Protein AF-A0A9E5AYB7-F1 (afdb_monomer)

Mean predicted aligned error: 21.43 Å

Nearest PDB structures (foldseek):
  1grj-assembly1_A  TM=7.663E-01  e=1.415E-07  Escherichia coli
  6rin-assembly1_F  TM=8.088E-01  e=1.892E-06  Escherichia coli K-12
  4wqt-assembly3_Z  TM=7.642E-01  e=3.152E-06  Thermus thermophilus HB8
  3aoh-assembly2_Y  TM=7.435E-01  e=8.032E-06  Thermus thermophilus HB8
  2eul-assembly1_A  TM=4.789E-01  e=5.032E-06  Thermus thermophilus HB8

Secondary structure (DSSP, 8-state):
---------------PPP-----------------------------------------------------------------S--------------------------------------------------------------------------------SGGGGSSS---------------S-SS-S---------------SSTTSSTTTSSTTTGGGTGGGS--HHHHHHHHHHTTSS-TTTHHHHHHHHHH-EEEETTTEEEEEEEEETTTTEEEEEETTEEEEEEEHHHHHHHEEEE-TTSHHHHHHH-HHHHHHHHHH-HHHHHHHHHHHTTTEE-HHHHHHHHTTTT--S-HHHHHHHHHHHHHHHSSEE--SSTTSPEEE-SS---HHHHHHHHHHH--SHHHHHHHHHHHHHTGGG-S-HHHHHHHHHHHHHHHHHHHTTT-HHHHHHHHHHHHHHHHHHTPPP-TT---SHHHHTT---HHHHHHHS-TTSHHHHHHHHHHH-TTHHHHHHHHTTTS-HHHHHHHHHHHHHTT-HHHHHHHHHHHHHTT---HHHHHHHHHH--GGGTTT-SHHHHHHHHHHHHHTTT-HHHHHHHHHHHHH-SSHHHHHHTTS-HHHHHHHHHHHHH-TTS-HHHHHHHHHHHHHH-GGGHHHHSSS-------EEEEHHHHHHHHHHHHHIIIIIHHHHHHHHHHHHHTS-TTT-HHHHHHHHHHHHHHHHHHHHHHHHHTEEEE---S--SSS--TTEEEEEEETT--EEEEEEE-TT--BGGGTEEETTSHHHHHHTTPPTT-EEEEEETTEEEEEEEEEEEE----

Foldseek 3Di:
DDDDDDDDDDDDDDDDDDDDDDDDDDDDDDDDDDDDDDDDDDDDDDDDDDDDDDDDDDDDDDDDDDDDDDDDDDDDDDDDDDDDDDDDDDDDDDDDDDDDDDDDDDDDDDDDDDDDDDDDDDDDDDDDDDDDDDDDDDDDDDDDDDDDDDDDDDDDDDDDDDPPPVPPPPPPDDDDDDDDDDDDDDDPDDPPDDDDDDDDDDDDDDDDDDPPPPPPPVVVVPVVPPVVPDDQQLVLVVVCCVVVLAPPLLSVLLSLCVVQQWKQFPPQGIWGWDDDDSPVQWTFIQTPVDHRDIDGSNCCSPGIGRAHCLALVNCLVVPLPVLLVCLVPPLQVNVCNPCVNVVQKDAPVSSCVSCPPSNPNDDVVVSVVVSLVVLLAQQQWPDDLDNGDMIGGHPDGDGNLNSLVVQLVVQDALVSNLSSLVVCLVCLVRDPQLPVSLVSNLVVLQVRLVVCLVPQLLSSQSSLVSNVSSCVSSVNDDDPPGDHNLSNVVVVDLLQVSLVSYDLVCLLVNLVSNVVRDPCSQVSLLVCLQPHALSSNVSSLVVCVVVVNLVVNLVSLQVCLVVLVHALRSLLNCLVVLDPSNLVRQALSSVVSLLSRLQVCVVVCVRNVSSLVCLQPDLCSLCSHHQPDDPVSLLVSLVSLVPGPSDDPVSSVSSNVSSCVRPVVCVCVVVVPPPPVLVAQEAAPVLLVVLVVVLCCLVVPVLVVLVVQLVVLVVPDDPVPRPSNVVSVVVNVVSVVSNVVSVSVNVSYDHDPLPPDDFQAQDAQKKWWKAWPVRDIDIAHEHTQRPDDVVVRYDDCPDQVNVQRGGHGAQDWTWGADPNDIIIIHTHGMDGDDDD

Structure (mmCIF, N/CA/C/O backbone):
data_AF-A0A9E5AYB7-F1
#
_entry.id   AF-A0A9E5AYB7-F1
#
loop_
_atom_site.group_PDB
_atom_site.id
_atom_site.type_symbol
_atom_site.label_atom_id
_atom_site.label_alt_id
_atom_site.label_comp_id
_atom_site.label_asym_id
_atom_site.label_entity_id
_atom_site.label_seq_id
_atom_site.pdbx_PDB_ins_code
_atom_site.Cartn_x
_atom_site.Cartn_y
_atom_site.Cartn_z
_atom_site.occupancy
_atom_site.B_iso_or_equiv
_atom_site.auth_seq_id
_atom_site.auth_comp_id
_atom_site.auth_asym_id
_atom_site.auth_atom_id
_atom_site.pdbx_PDB_model_num
ATOM 1 N N . MET A 1 1 ? -4.023 -57.834 -23.487 1.00 30.62 1 MET A N 1
ATOM 2 C CA . MET A 1 1 ? -2.565 -57.636 -23.585 1.00 30.62 1 MET A CA 1
ATOM 3 C C . MET A 1 1 ? -2.343 -56.127 -23.499 1.00 30.62 1 MET A C 1
ATOM 5 O O . MET A 1 1 ? -2.607 -55.462 -24.488 1.00 30.62 1 MET A O 1
ATOM 9 N N . THR A 1 2 ? -2.354 -55.538 -22.294 1.00 28.30 2 THR A N 1
ATOM 10 C CA . THR A 1 2 ? -1.275 -55.482 -21.259 1.00 28.30 2 THR A CA 1
ATOM 11 C C . THR A 1 2 ? -0.264 -54.374 -21.587 1.00 28.30 2 THR A C 1
ATOM 13 O O . THR A 1 2 ? 0.304 -54.439 -22.671 1.00 28.30 2 THR A O 1
ATOM 16 N N . GLU A 1 3 ? 0.007 -53.340 -20.774 1.00 27.17 3 GLU A N 1
ATOM 17 C CA . GLU A 1 3 ? -0.407 -52.880 -19.411 1.00 27.17 3 GLU A CA 1
ATOM 18 C C . GLU A 1 3 ? -0.352 -51.305 -19.396 1.00 27.17 3 GLU A C 1
ATOM 20 O O . GLU A 1 3 ? 0.170 -50.747 -20.359 1.00 27.17 3 GLU A O 1
ATOM 25 N N . ILE A 1 4 ? -0.979 -50.462 -18.538 1.00 29.09 4 ILE A N 1
ATOM 26 C CA . ILE A 1 4 ? -1.173 -50.388 -17.055 1.00 29.09 4 ILE A CA 1
ATOM 27 C C . ILE A 1 4 ? 0.153 -50.018 -16.333 1.00 29.09 4 ILE A C 1
ATOM 29 O O . ILE A 1 4 ? 1.153 -50.668 -16.595 1.00 29.09 4 ILE A O 1
ATOM 33 N N . VAL A 1 5 ? 0.305 -49.011 -15.446 1.00 27.28 5 VAL A N 1
ATOM 34 C CA . VAL A 1 5 ? -0.511 -47.901 -14.852 1.00 27.28 5 VAL A CA 1
ATOM 35 C C . VAL A 1 5 ? 0.502 -46.762 -14.492 1.00 27.28 5 VAL A C 1
ATOM 37 O O . VAL A 1 5 ? 1.682 -47.076 -14.364 1.00 27.28 5 VAL A O 1
ATOM 40 N N . LEU A 1 6 ? 0.276 -45.438 -14.396 1.00 23.94 6 LEU A N 1
ATOM 41 C CA . LEU A 1 6 ? -0.856 -44.507 -14.177 1.00 23.94 6 LEU A CA 1
ATOM 42 C C . LEU A 1 6 ? -1.166 -44.166 -12.686 1.00 23.94 6 LEU A C 1
ATOM 44 O O . LEU A 1 6 ? -1.937 -44.865 -12.041 1.00 23.94 6 LEU A O 1
ATOM 48 N N . ASP A 1 7 ? -0.590 -43.036 -12.230 1.00 25.97 7 ASP A N 1
ATOM 49 C CA . ASP A 1 7 ? -0.751 -42.264 -10.967 1.00 25.97 7 ASP A CA 1
ATOM 50 C C . ASP A 1 7 ? -0.472 -42.894 -9.578 1.00 25.97 7 ASP A C 1
ATOM 52 O O . ASP A 1 7 ? -0.706 -44.072 -9.333 1.00 25.97 7 ASP A O 1
ATOM 56 N N . VAL A 1 8 ? -0.027 -42.013 -8.652 1.00 24.48 8 VAL A N 1
ATOM 57 C CA . VAL A 1 8 ? -0.495 -41.789 -7.250 1.00 24.48 8 VAL A CA 1
ATOM 58 C C . VAL A 1 8 ? 0.646 -41.438 -6.264 1.00 24.48 8 VAL A C 1
ATOM 60 O O . VAL A 1 8 ? 1.691 -42.083 -6.227 1.00 24.48 8 VAL A O 1
ATOM 63 N N . LEU A 1 9 ? 0.425 -40.419 -5.413 1.00 25.30 9 LEU A N 1
ATOM 64 C CA . LEU A 1 9 ? 1.248 -40.129 -4.224 1.00 25.30 9 LEU A CA 1
ATOM 65 C C . LEU A 1 9 ? 0.943 -41.112 -3.081 1.00 25.30 9 LEU A C 1
ATOM 67 O O . LEU A 1 9 ? -0.218 -41.268 -2.711 1.00 25.30 9 LEU A O 1
ATOM 71 N N . VAL A 1 10 ? 1.976 -41.607 -2.392 1.00 24.17 10 VAL A N 1
ATOM 72 C CA . VAL A 1 10 ? 1.861 -42.076 -0.998 1.00 24.17 10 VAL A CA 1
ATOM 73 C C . VAL A 1 10 ? 3.046 -41.565 -0.180 1.00 24.17 10 VAL A C 1
ATOM 75 O O . VAL A 1 10 ? 4.194 -41.646 -0.609 1.00 24.17 10 VAL A O 1
ATOM 78 N N . LEU A 1 11 ? 2.755 -41.055 1.016 1.00 25.78 11 LEU A N 1
ATOM 79 C CA . LEU A 1 11 ? 3.741 -40.697 2.032 1.00 25.78 11 LEU A CA 1
ATOM 80 C C . LEU A 1 11 ? 3.862 -41.855 3.034 1.00 25.78 11 LEU A C 1
ATOM 82 O O . LEU A 1 11 ? 2.842 -42.275 3.576 1.00 25.78 11 LEU A O 1
ATOM 86 N N . HIS A 1 12 ? 5.072 -42.319 3.358 1.00 25.27 12 HIS A N 1
ATOM 87 C CA . HIS A 1 12 ? 5.312 -42.913 4.678 1.00 25.27 12 HIS A CA 1
ATOM 88 C C . HIS A 1 12 ? 6.779 -42.838 5.118 1.00 25.27 12 HIS A C 1
ATOM 90 O O . HIS A 1 12 ? 7.657 -42.409 4.372 1.00 25.27 12 HIS A O 1
ATOM 96 N N . LEU A 1 13 ? 6.998 -43.162 6.392 1.00 25.59 13 LEU A N 1
ATOM 97 C CA . LEU A 1 13 ? 8.204 -42.864 7.161 1.00 25.59 13 LEU A CA 1
ATOM 98 C C . LEU A 1 13 ? 9.150 -44.075 7.269 1.00 25.59 13 LEU A C 1
ATOM 100 O O . LEU A 1 13 ? 8.740 -45.206 7.034 1.00 25.59 13 LEU A O 1
ATOM 104 N N . LEU A 1 14 ? 10.359 -43.805 7.779 1.00 24.98 14 LEU A N 1
ATOM 105 C CA . LEU A 1 14 ? 11.348 -44.757 8.314 1.00 24.98 14 LEU A CA 1
ATOM 106 C C . LEU A 1 14 ? 12.040 -45.700 7.311 1.00 24.98 14 LEU A C 1
ATOM 108 O O . LEU A 1 14 ? 11.557 -46.788 7.016 1.00 24.98 14 LEU A O 1
ATOM 112 N N . LEU A 1 15 ? 13.296 -45.371 6.992 1.00 25.72 15 LEU A N 1
ATOM 113 C CA . LEU A 1 15 ? 14.435 -46.235 7.342 1.00 25.72 15 LEU A CA 1
ATOM 114 C C . LEU A 1 15 ? 15.730 -45.405 7.475 1.00 25.72 15 LEU A C 1
ATOM 116 O O . LEU A 1 15 ? 15.798 -44.263 7.024 1.00 25.72 15 LEU A O 1
ATOM 120 N N . VAL A 1 16 ? 16.719 -45.954 8.185 1.00 27.38 16 VAL A N 1
ATOM 121 C CA . VAL A 1 16 ? 17.953 -45.272 8.638 1.00 27.38 16 VAL A CA 1
ATOM 122 C C . VAL A 1 16 ? 19.054 -45.352 7.558 1.00 27.38 16 VAL A C 1
ATOM 124 O O . VAL A 1 16 ? 19.138 -46.378 6.881 1.00 27.38 16 VAL A O 1
ATOM 127 N N . PRO A 1 17 ? 19.900 -44.316 7.368 1.00 33.16 17 PRO A N 1
ATOM 128 C CA . PRO A 1 17 ? 20.954 -44.323 6.348 1.00 33.16 17 PRO A CA 1
ATOM 129 C C . PRO A 1 17 ? 22.165 -45.211 6.712 1.00 33.16 17 PRO A C 1
ATOM 131 O O . PRO A 1 17 ? 22.453 -45.399 7.896 1.00 33.16 17 PRO A O 1
ATOM 134 N N . PRO A 1 18 ? 22.932 -45.697 5.714 1.00 34.53 18 PRO A N 1
ATOM 135 C CA . PRO A 1 18 ? 24.273 -46.244 5.925 1.00 34.53 18 PRO A CA 1
ATOM 136 C C . PRO A 1 18 ? 25.290 -45.124 6.213 1.00 34.53 18 PRO A C 1
ATOM 138 O O . PRO A 1 18 ? 25.121 -43.993 5.752 1.00 34.53 18 PRO A O 1
ATOM 141 N N . LEU A 1 19 ? 26.355 -45.438 6.960 1.00 29.25 19 LEU A N 1
ATOM 142 C CA . LEU A 1 19 ? 27.335 -44.454 7.434 1.00 29.25 19 LEU A CA 1
ATOM 143 C C . LEU A 1 19 ? 28.763 -45.041 7.433 1.00 29.25 19 LEU A C 1
ATOM 145 O O . LEU A 1 19 ? 29.112 -45.823 8.310 1.0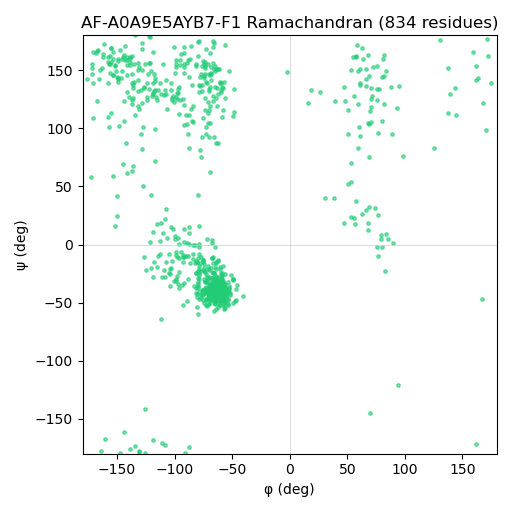0 29.25 19 LEU A O 1
ATOM 149 N N . GLU A 1 20 ? 29.588 -44.621 6.472 1.00 28.88 20 GLU A N 1
ATOM 150 C CA . GLU A 1 20 ? 31.045 -44.839 6.391 1.00 28.88 20 GLU A CA 1
ATOM 151 C C . GLU A 1 20 ? 31.671 -43.589 5.719 1.00 28.88 20 GLU A C 1
ATOM 153 O O . GLU A 1 20 ? 31.045 -43.005 4.837 1.00 28.88 20 GLU A O 1
ATOM 158 N N . GLU A 1 21 ? 32.859 -43.081 6.071 1.00 29.78 21 GLU A N 1
ATOM 159 C CA . GLU A 1 21 ? 33.802 -43.470 7.131 1.00 29.78 21 GLU A CA 1
ATOM 160 C C . GLU A 1 21 ? 34.722 -42.280 7.523 1.00 29.78 21 GLU A C 1
ATOM 162 O O . GLU A 1 21 ? 35.028 -41.453 6.669 1.00 29.78 21 GLU A O 1
ATOM 167 N N . ARG A 1 22 ? 35.266 -42.294 8.761 1.00 28.50 22 ARG A N 1
ATOM 168 C CA . ARG A 1 22 ? 36.465 -41.544 9.256 1.00 28.50 22 ARG A CA 1
ATOM 169 C C . ARG A 1 22 ? 36.378 -39.999 9.327 1.00 28.50 22 ARG A C 1
ATOM 171 O O . ARG A 1 22 ? 35.854 -39.347 8.440 1.00 28.50 22 ARG A O 1
ATOM 178 N N . ALA A 1 23 ? 36.949 -39.308 10.322 1.00 31.05 23 ALA A N 1
ATOM 179 C CA . ALA A 1 23 ? 37.548 -39.662 11.625 1.00 31.05 23 ALA A CA 1
ATOM 180 C C . ALA A 1 23 ? 37.615 -38.370 12.494 1.00 31.05 23 ALA A C 1
ATOM 182 O O . ALA A 1 23 ? 37.519 -37.278 11.945 1.00 31.05 23 ALA A O 1
ATOM 183 N N . GLY A 1 24 ? 37.807 -38.384 13.818 1.00 27.83 24 GLY A N 1
ATOM 184 C CA . GLY A 1 24 ? 37.917 -39.490 14.777 1.00 27.83 24 GLY A CA 1
ATOM 185 C C . GLY A 1 24 ? 38.340 -38.983 16.174 1.00 27.83 24 GLY A C 1
ATOM 186 O O . GLY A 1 24 ? 38.872 -37.883 16.292 1.00 27.83 24 GLY A O 1
ATOM 187 N N . GLY A 1 25 ? 38.129 -39.802 17.212 1.00 27.78 25 GLY A N 1
ATOM 188 C CA . GLY A 1 25 ? 38.439 -39.491 18.619 1.00 27.78 25 GLY A CA 1
ATOM 189 C C . GLY A 1 25 ? 37.298 -38.767 19.369 1.00 27.78 25 GLY A C 1
ATOM 190 O O . GLY A 1 25 ? 36.697 -37.849 18.827 1.00 27.78 25 GLY A O 1
ATOM 191 N N . GLY A 1 26 ? 36.926 -39.116 20.606 1.00 27.08 26 GLY A N 1
ATOM 192 C CA . GLY A 1 26 ? 37.282 -40.298 21.404 1.00 27.08 26 GLY A CA 1
ATOM 193 C C . GLY A 1 26 ? 37.595 -39.980 22.869 1.00 27.08 26 GLY A C 1
ATOM 194 O O . GLY A 1 26 ? 38.616 -39.355 23.133 1.00 27.08 26 GLY A O 1
ATOM 195 N N . LEU A 1 27 ? 36.743 -40.450 23.791 1.00 29.00 27 LEU A N 1
ATOM 196 C CA . LEU A 1 27 ? 37.063 -40.860 25.171 1.00 29.00 27 LEU A CA 1
ATOM 197 C C . LEU A 1 27 ? 35.798 -41.419 25.854 1.00 29.00 27 LEU A C 1
ATOM 199 O O . LEU A 1 27 ? 34.697 -40.919 25.630 1.00 29.00 27 LEU A O 1
ATOM 203 N N . ASP A 1 28 ? 35.961 -42.457 26.670 1.00 26.89 28 ASP A N 1
ATOM 204 C CA . ASP A 1 28 ? 34.882 -43.149 27.383 1.00 26.89 28 ASP A CA 1
ATOM 205 C C . ASP A 1 28 ? 34.439 -42.429 28.670 1.00 26.89 28 ASP A C 1
ATOM 207 O O . ASP A 1 28 ? 35.252 -41.764 29.311 1.00 26.89 28 ASP A O 1
ATOM 211 N N . CYS A 1 29 ? 33.189 -42.667 29.114 1.00 26.72 29 CYS A N 1
ATOM 212 C CA . CYS A 1 29 ? 32.932 -43.150 30.486 1.00 26.72 29 CYS A CA 1
ATOM 213 C C . CYS A 1 29 ? 31.471 -43.594 30.774 1.00 26.72 29 CYS A C 1
ATOM 215 O O . CYS A 1 29 ? 30.579 -42.774 30.952 1.00 26.72 29 CYS A O 1
ATOM 217 N N . VAL A 1 30 ? 31.294 -44.917 30.915 1.00 25.77 30 VAL A N 1
ATOM 218 C CA . VAL A 1 30 ? 30.707 -45.616 32.090 1.00 25.77 30 VAL A CA 1
ATOM 219 C C . VAL A 1 30 ? 29.257 -45.317 32.561 1.00 25.77 30 VAL A C 1
ATOM 221 O O . VAL A 1 30 ? 29.014 -44.422 33.357 1.00 25.77 30 VAL A O 1
ATOM 224 N N . GLU A 1 31 ? 28.367 -46.249 32.174 1.00 25.98 31 GLU A N 1
ATOM 225 C CA . GLU A 1 31 ? 27.293 -46.966 32.925 1.00 25.98 31 GLU A CA 1
ATOM 226 C C . GLU A 1 31 ? 26.143 -46.276 33.740 1.00 25.98 31 GLU A C 1
ATOM 228 O O . GLU A 1 31 ? 26.212 -45.102 34.085 1.00 25.98 31 GLU A O 1
ATOM 233 N N . PRO A 1 32 ? 25.031 -47.018 34.038 1.00 53.41 32 PRO A N 1
ATOM 234 C CA . PRO A 1 32 ? 23.765 -46.485 34.580 1.00 53.41 32 PRO A CA 1
ATOM 235 C C . PRO A 1 32 ? 23.290 -47.194 35.894 1.00 53.41 32 PRO A C 1
ATOM 237 O O . PRO A 1 32 ? 24.114 -47.629 36.696 1.00 53.41 32 PRO A O 1
ATOM 240 N N . ARG A 1 33 ? 21.960 -47.421 36.053 1.00 28.03 33 ARG A N 1
ATOM 241 C CA . ARG A 1 33 ? 21.213 -48.062 37.189 1.00 28.03 33 ARG A CA 1
ATOM 242 C C . ARG A 1 33 ? 20.945 -47.083 38.362 1.00 28.03 33 ARG A C 1
ATOM 244 O O . ARG A 1 33 ? 21.533 -46.013 38.377 1.00 28.03 33 ARG A O 1
ATOM 251 N N . VAL A 1 34 ? 20.044 -47.288 39.341 1.00 31.09 34 VAL A N 1
ATOM 252 C CA . VAL A 1 34 ? 19.181 -48.399 39.857 1.00 31.09 34 VAL A CA 1
ATOM 253 C C . VAL A 1 34 ? 17.826 -47.760 40.302 1.00 31.09 34 VAL A C 1
ATOM 255 O O . VAL A 1 34 ? 17.829 -46.568 40.587 1.00 31.09 34 VAL A O 1
ATOM 258 N N . GLY A 1 35 ? 16.643 -48.386 40.443 1.00 29.03 35 GLY A N 1
ATOM 259 C CA . GLY A 1 35 ? 16.150 -49.755 40.194 1.00 29.03 35 GLY A CA 1
ATOM 260 C C . GLY A 1 35 ? 15.227 -50.297 41.324 1.00 29.03 35 GLY A C 1
ATOM 261 O O . GLY A 1 35 ? 15.420 -49.943 42.481 1.00 29.03 35 GLY A O 1
ATOM 262 N N . GLU A 1 36 ? 14.294 -51.209 40.981 1.00 30.28 36 GLU A N 1
ATOM 263 C CA . GLU A 1 36 ? 13.534 -52.123 41.892 1.00 30.28 36 GLU A CA 1
ATOM 264 C C . GLU A 1 36 ? 12.491 -51.467 42.865 1.00 30.28 36 GLU A C 1
ATOM 266 O O . GLU A 1 36 ? 12.478 -50.254 43.017 1.00 30.28 36 GLU A O 1
ATOM 271 N N . TRP A 1 37 ? 11.502 -52.131 43.510 1.00 25.58 37 TRP A N 1
ATOM 272 C CA . TRP A 1 37 ? 11.244 -53.550 43.865 1.00 25.58 37 TRP A CA 1
ATOM 273 C C . TRP A 1 37 ? 9.730 -53.949 43.929 1.00 25.58 37 TRP A C 1
ATOM 275 O O . TRP A 1 37 ? 8.891 -53.154 44.332 1.00 25.58 37 TRP A O 1
ATOM 285 N N . ARG A 1 38 ? 9.468 -55.269 43.779 1.00 25.47 38 ARG A N 1
ATOM 286 C CA . ARG A 1 38 ? 8.432 -56.135 44.441 1.00 25.47 38 ARG A CA 1
ATOM 287 C C . ARG A 1 38 ? 6.947 -56.223 43.986 1.00 25.47 38 ARG A C 1
ATOM 289 O O . ARG A 1 38 ? 6.301 -55.284 43.554 1.00 25.47 38 ARG A O 1
ATOM 296 N N . ARG A 1 39 ? 6.463 -57.472 44.157 1.00 26.59 39 ARG A N 1
ATOM 297 C CA . ARG A 1 39 ? 5.119 -58.092 43.981 1.00 26.59 39 ARG A CA 1
ATOM 298 C C . ARG A 1 39 ? 4.085 -57.544 45.009 1.00 26.59 39 ARG A C 1
ATOM 300 O O . ARG A 1 39 ? 4.510 -56.889 45.951 1.00 26.59 39 ARG A O 1
ATOM 307 N N . VAL A 1 40 ? 2.762 -57.794 44.947 1.00 25.19 40 VAL A N 1
ATOM 308 C CA . VAL A 1 40 ? 2.017 -59.086 45.090 1.00 25.19 40 VAL A CA 1
ATOM 309 C C . VAL A 1 40 ? 0.575 -58.995 44.514 1.00 25.19 40 VAL A C 1
ATOM 311 O O . VAL A 1 40 ? 0.043 -57.909 44.329 1.00 25.19 40 VAL A O 1
ATOM 314 N N . VAL A 1 41 ? -0.039 -60.154 44.227 1.00 32.84 41 VAL A N 1
ATOM 315 C CA . VAL A 1 41 ? -1.391 -60.428 43.662 1.00 32.84 41 VAL A CA 1
ATOM 316 C C . VAL A 1 41 ? -2.101 -61.367 44.675 1.00 32.84 41 VAL A C 1
ATOM 318 O O . VAL A 1 41 ? -1.364 -62.237 45.159 1.00 32.84 41 VAL A O 1
ATOM 321 N N . PRO A 1 42 ? -3.416 -61.268 45.057 1.00 43.84 42 PRO A N 1
ATOM 322 C CA . PRO A 1 42 ? -4.538 -61.679 44.169 1.00 43.84 42 PRO A CA 1
ATOM 323 C C . PRO A 1 42 ? -6.016 -61.221 44.462 1.00 43.84 42 PRO A C 1
ATOM 325 O O . PRO A 1 42 ? -6.311 -60.596 45.471 1.00 43.84 42 PRO A O 1
ATOM 328 N N . PHE A 1 43 ? -6.936 -61.712 43.601 1.00 23.72 43 PHE A N 1
ATOM 329 C CA . PHE A 1 43 ? -8.301 -62.258 43.879 1.00 23.72 43 PHE A CA 1
ATOM 330 C C . PHE A 1 43 ? -9.616 -61.409 43.840 1.00 23.72 43 PHE A C 1
ATOM 332 O O . PHE A 1 43 ? -9.856 -60.553 44.678 1.00 23.72 43 PHE A O 1
ATOM 339 N N . GLU A 1 44 ? -10.495 -61.817 42.902 1.00 25.05 44 GLU A N 1
ATOM 340 C CA . GLU A 1 44 ? -11.973 -62.042 42.926 1.00 25.05 44 GLU A CA 1
ATOM 341 C C . GLU A 1 44 ? -13.070 -60.990 43.306 1.00 25.05 44 GLU A C 1
ATOM 343 O O . GLU A 1 44 ? -12.850 -59.913 43.842 1.00 25.05 44 GLU A O 1
ATOM 348 N N . GLN A 1 45 ? -14.298 -61.353 42.882 1.00 31.58 45 GLN A N 1
ATOM 349 C CA . GLN A 1 45 ? -15.634 -60.697 42.870 1.00 31.58 45 GLN A CA 1
ATOM 350 C C . GLN A 1 45 ? -16.280 -60.515 44.278 1.00 31.58 45 GLN A C 1
ATOM 352 O O . GLN A 1 45 ? -15.839 -61.242 45.169 1.00 31.58 45 GLN A O 1
ATOM 357 N N . PRO A 1 46 ? -17.355 -59.685 44.531 1.00 38.62 46 PRO A N 1
ATOM 358 C CA . PRO A 1 46 ? -18.667 -59.755 43.815 1.00 38.62 46 PRO A CA 1
ATOM 359 C C . PRO A 1 46 ? -19.685 -58.557 43.829 1.00 38.62 46 PRO A C 1
ATOM 361 O O . PRO A 1 46 ? -19.584 -57.659 44.648 1.00 38.62 46 PRO A O 1
ATOM 364 N N . ARG A 1 47 ? -20.768 -58.678 43.010 1.00 27.88 47 ARG A N 1
ATOM 365 C CA . ARG A 1 47 ? -22.137 -58.037 43.080 1.00 27.88 47 ARG A CA 1
ATOM 366 C C . ARG A 1 47 ? -22.191 -56.483 43.137 1.00 27.88 47 ARG A C 1
ATOM 368 O O . ARG A 1 47 ? -21.583 -55.882 44.000 1.00 27.88 47 ARG A O 1
ATOM 375 N N . GLY A 1 48 ? -22.931 -55.733 42.308 1.00 28.03 48 GLY A N 1
ATOM 376 C CA . GLY A 1 48 ? -24.348 -55.801 41.862 1.00 28.03 48 GLY A CA 1
ATOM 377 C C . GLY A 1 48 ? -24.962 -54.375 42.033 1.00 28.03 48 GLY A C 1
ATOM 378 O O . GLY A 1 48 ? -24.261 -53.518 42.553 1.00 28.03 48 GLY A O 1
ATOM 379 N N . ILE A 1 49 ? -26.191 -53.957 41.681 1.00 30.05 49 ILE A N 1
ATOM 380 C CA . ILE A 1 49 ? -27.420 -54.462 41.012 1.00 30.05 49 ILE A CA 1
ATOM 381 C C . ILE A 1 49 ? -28.135 -53.181 40.465 1.00 30.05 49 ILE A C 1
ATOM 383 O O . ILE A 1 49 ? -28.054 -52.157 41.132 1.00 30.05 49 ILE A O 1
ATOM 387 N N . GLY A 1 50 ? -28.876 -53.107 39.347 1.00 27.27 50 GLY A N 1
ATOM 388 C CA . GLY A 1 50 ? -29.215 -54.076 38.294 1.00 27.27 50 GLY A CA 1
ATOM 389 C C . GLY A 1 50 ? -30.452 -53.650 37.456 1.00 27.27 50 GLY A C 1
ATOM 390 O O . GLY A 1 50 ? -30.989 -52.567 37.654 1.00 27.27 50 GLY A O 1
ATOM 391 N N . ARG A 1 51 ? -30.925 -54.566 36.587 1.00 26.94 51 ARG A N 1
ATOM 392 C CA . ARG A 1 51 ? -32.102 -54.519 35.669 1.00 26.94 51 ARG A CA 1
ATOM 393 C C . ARG A 1 51 ? -32.057 -53.584 34.435 1.00 26.94 51 ARG A C 1
ATOM 395 O O . ARG A 1 51 ? -32.057 -52.368 34.539 1.00 26.94 51 ARG A O 1
ATOM 402 N N . ALA A 1 52 ? -32.139 -54.229 33.264 1.00 26.94 52 ALA A N 1
ATOM 403 C CA . ALA A 1 52 ? -32.523 -53.675 31.953 1.00 26.94 52 ALA A CA 1
ATOM 404 C C . ALA A 1 52 ? -34.077 -53.730 31.775 1.00 26.94 52 ALA A C 1
ATOM 406 O O . ALA A 1 52 ? -34.732 -54.093 32.762 1.00 26.94 52 ALA A O 1
ATOM 407 N N . PRO A 1 53 ? -34.710 -53.389 30.619 1.00 39.38 53 PRO A N 1
ATOM 408 C CA . PRO A 1 53 ? -34.464 -53.950 29.264 1.00 39.38 53 PRO A CA 1
ATOM 409 C C . PRO A 1 53 ? -34.467 -52.864 28.139 1.00 39.38 53 PRO A C 1
ATOM 411 O O . PRO A 1 53 ? -34.578 -51.687 28.455 1.00 39.38 53 PRO A O 1
ATOM 414 N N . ALA A 1 54 ? -34.344 -53.115 26.824 1.00 25.70 54 ALA A N 1
ATOM 415 C CA . ALA A 1 54 ? -34.130 -54.324 26.003 1.00 25.70 54 ALA A CA 1
ATOM 416 C C . ALA A 1 54 ? -33.205 -53.987 24.797 1.00 25.70 54 ALA A C 1
ATOM 418 O O . ALA A 1 54 ? -32.933 -52.815 24.547 1.00 25.70 54 ALA A O 1
ATOM 419 N N . LEU A 1 55 ? -32.743 -54.987 24.033 1.00 26.75 55 LEU A N 1
ATOM 420 C CA . LEU A 1 55 ? -31.848 -54.831 22.865 1.00 26.75 55 LEU A CA 1
ATOM 421 C C . LEU A 1 55 ? -32.016 -56.040 21.908 1.00 26.75 55 LEU A C 1
ATOM 423 O O . LEU A 1 55 ? -32.472 -57.083 22.374 1.00 26.75 55 LEU A O 1
ATOM 427 N N . VAL A 1 56 ? -31.570 -55.912 20.641 1.00 27.98 56 VAL A N 1
ATOM 428 C CA . VAL A 1 56 ? -31.431 -56.953 19.575 1.00 27.98 56 VAL A CA 1
ATOM 429 C C . VAL A 1 56 ? -32.722 -57.712 19.174 1.00 27.98 56 VAL A C 1
ATOM 431 O O . VAL A 1 56 ? -33.745 -57.536 19.834 1.00 27.98 56 VAL A O 1
ATOM 434 N N . PRO A 1 57 ? -32.734 -58.552 18.106 1.00 45.06 57 PRO A N 1
ATOM 435 C CA . PRO A 1 57 ? -31.719 -58.839 17.062 1.00 45.06 57 PRO A CA 1
ATOM 436 C C . PRO A 1 57 ? -32.223 -58.553 15.623 1.00 45.06 57 PRO A C 1
ATOM 438 O O . PRO A 1 57 ? -33.388 -58.227 15.432 1.00 45.06 57 PRO A O 1
ATOM 441 N N . ALA A 1 58 ? -31.456 -58.727 14.541 1.00 25.44 58 ALA A N 1
ATOM 442 C CA . ALA A 1 58 ? -30.006 -58.685 14.281 1.00 25.44 58 ALA A CA 1
ATOM 443 C C . ALA A 1 58 ? -29.821 -58.671 12.743 1.00 25.44 58 ALA A C 1
ATOM 445 O O . ALA A 1 58 ? -30.764 -58.966 12.009 1.00 25.44 58 ALA A O 1
ATOM 446 N N . GLY A 1 59 ? -28.617 -58.364 12.259 1.00 23.64 59 GLY A N 1
ATOM 447 C CA . GLY A 1 59 ? -28.205 -58.689 10.893 1.00 23.64 59 GLY A CA 1
ATOM 448 C C . GLY A 1 59 ? -27.104 -59.745 10.923 1.00 23.64 59 GLY A C 1
ATOM 449 O O . GLY A 1 59 ? -26.208 -59.642 11.759 1.00 23.64 59 GLY A O 1
ATOM 450 N N . ASP A 1 60 ? -27.163 -60.714 10.010 1.00 26.16 60 ASP A N 1
ATOM 451 C CA . ASP A 1 60 ? -25.998 -61.513 9.628 1.00 26.16 60 ASP A CA 1
ATOM 452 C C . ASP A 1 60 ? -25.333 -60.846 8.414 1.00 26.16 60 ASP A C 1
ATOM 454 O O . ASP A 1 60 ? -25.977 -60.583 7.396 1.00 26.16 60 ASP A O 1
ATOM 458 N N . GLU A 1 61 ? -24.039 -60.562 8.536 1.00 27.95 61 GLU A N 1
ATOM 459 C CA . GLU A 1 61 ? -23.153 -60.185 7.428 1.00 27.95 61 GLU A CA 1
ATOM 460 C C . GLU A 1 61 ? -22.487 -61.473 6.873 1.00 27.95 61 GLU A C 1
ATOM 462 O O . GLU A 1 61 ? -22.512 -62.497 7.567 1.00 27.95 61 GLU A O 1
ATOM 467 N N . PRO A 1 62 ? -21.870 -61.487 5.668 1.00 40.88 62 PRO A N 1
ATOM 468 C CA . PRO A 1 62 ? -20.518 -60.915 5.596 1.00 40.88 62 PRO A CA 1
ATOM 469 C C . PRO A 1 62 ? -20.041 -60.350 4.232 1.00 40.88 62 PRO A C 1
ATOM 471 O O . PRO A 1 62 ? -20.526 -60.715 3.163 1.00 40.88 62 PRO A O 1
ATOM 474 N N . PHE A 1 63 ? -18.943 -59.588 4.305 1.00 25.73 63 PHE A N 1
ATOM 475 C CA . PHE A 1 63 ? -17.966 -59.274 3.239 1.00 25.73 63 PHE A CA 1
ATOM 476 C C . PHE A 1 63 ? -18.347 -58.241 2.156 1.00 25.73 63 PHE A C 1
ATOM 478 O O . PHE A 1 63 ? -18.810 -58.565 1.064 1.00 25.73 63 PHE A O 1
ATOM 485 N N . GLY A 1 64 ? -17.914 -56.996 2.391 1.00 25.72 64 GLY A N 1
ATOM 486 C CA . GLY A 1 64 ? -17.664 -55.962 1.377 1.00 25.72 64 GLY A CA 1
ATOM 487 C C . GLY A 1 64 ? -16.606 -54.962 1.874 1.00 25.72 64 GLY A C 1
ATOM 488 O O . GLY A 1 64 ? -16.517 -54.707 3.073 1.00 25.72 64 GLY A O 1
ATOM 489 N N . VAL A 1 65 ? -15.756 -54.421 0.991 1.00 26.70 65 VAL A N 1
ATOM 490 C CA . VAL A 1 65 ? -14.642 -53.527 1.388 1.00 26.70 65 VAL A CA 1
ATOM 491 C C . VAL A 1 65 ? -15.056 -52.040 1.365 1.00 26.70 65 VAL A C 1
ATOM 493 O O . VAL A 1 65 ? -15.896 -51.623 0.576 1.00 26.70 65 VAL A O 1
ATOM 496 N N . ARG A 1 66 ? -14.450 -51.264 2.276 1.00 28.27 66 ARG A N 1
ATOM 497 C CA . ARG A 1 66 ? -14.571 -49.807 2.541 1.00 28.27 66 ARG A CA 1
ATOM 498 C C . ARG A 1 66 ? -14.283 -48.905 1.307 1.00 28.27 66 ARG A C 1
ATOM 500 O O . ARG A 1 66 ? -13.557 -49.371 0.432 1.00 28.27 66 ARG A O 1
ATOM 507 N N . PRO A 1 67 ? -14.518 -47.567 1.361 1.00 34.25 67 PRO A N 1
ATOM 508 C CA . PRO A 1 67 ? -15.638 -46.793 1.938 1.00 34.25 67 PRO A CA 1
ATOM 509 C C . PRO A 1 67 ? -16.163 -45.659 0.993 1.00 34.25 67 PRO A C 1
ATOM 511 O O . PRO A 1 67 ? -15.737 -45.547 -0.149 1.00 34.25 67 PRO A O 1
ATOM 514 N N . ALA A 1 68 ? -17.084 -44.832 1.519 1.00 29.19 68 ALA A N 1
ATOM 515 C CA . ALA A 1 68 ? -17.420 -43.411 1.240 1.00 29.19 68 ALA A CA 1
ATOM 516 C C . ALA A 1 68 ? -16.599 -42.588 0.194 1.00 29.19 68 ALA A C 1
ATOM 518 O O . ALA A 1 68 ? -15.384 -42.729 0.117 1.00 29.19 68 ALA A O 1
ATOM 519 N N . GLU A 1 69 ? -17.155 -41.606 -0.542 1.00 30.02 69 GLU A N 1
ATOM 520 C CA . GLU A 1 69 ? -18.528 -41.042 -0.604 1.00 30.02 69 GLU A CA 1
ATOM 521 C C . GLU A 1 69 ? -18.726 -40.138 -1.855 1.00 30.02 69 GLU A C 1
ATOM 523 O O . GLU A 1 69 ? -17.742 -39.729 -2.457 1.00 30.02 69 GLU A O 1
ATOM 528 N N . VAL A 1 70 ? -19.986 -39.776 -2.177 1.00 25.06 70 VAL A N 1
ATOM 529 C CA . VAL A 1 70 ? -20.437 -38.555 -2.917 1.00 25.06 70 VAL A CA 1
ATOM 530 C C . VAL A 1 70 ? -19.729 -38.237 -4.267 1.00 25.06 70 VAL A C 1
ATOM 532 O O . VAL A 1 70 ? -18.574 -37.844 -4.314 1.00 25.06 70 VAL A O 1
ATOM 535 N N . ARG A 1 71 ? -20.390 -38.242 -5.440 1.00 28.20 71 ARG A N 1
ATOM 536 C CA . ARG A 1 71 ? -21.735 -37.701 -5.743 1.00 28.20 71 ARG A CA 1
ATOM 537 C C . ARG A 1 71 ? -22.372 -38.404 -6.966 1.00 28.20 71 ARG A C 1
ATOM 539 O O . ARG A 1 71 ? -21.929 -38.207 -8.094 1.00 28.20 71 ARG A O 1
ATOM 546 N N . LEU A 1 72 ? -23.452 -39.166 -6.757 1.00 25.30 72 LEU A N 1
ATOM 547 C CA . LEU A 1 72 ? -24.501 -39.359 -7.781 1.00 25.30 72 LEU A CA 1
ATOM 548 C C . LEU A 1 72 ? -25.324 -38.054 -7.888 1.00 25.30 72 LEU A C 1
ATOM 550 O O . LEU A 1 72 ? -25.206 -37.192 -7.018 1.00 25.30 72 LEU A O 1
ATOM 554 N N . GLY A 1 73 ? -26.196 -37.815 -8.868 1.00 23.75 73 GLY A N 1
ATOM 555 C CA . GLY A 1 73 ? -26.652 -38.559 -10.055 1.00 23.75 73 GLY A CA 1
ATOM 556 C C . GLY A 1 73 ? -27.790 -37.720 -10.677 1.00 23.75 73 GLY A C 1
ATOM 557 O O . GLY A 1 73 ? -28.459 -36.999 -9.946 1.00 23.75 73 GLY A O 1
ATOM 558 N N . LEU A 1 74 ? -27.909 -37.557 -11.997 1.00 21.36 74 LEU A N 1
ATOM 559 C CA . LEU A 1 74 ? -28.276 -38.550 -13.021 1.00 21.36 74 LEU A CA 1
ATOM 560 C C . LEU A 1 74 ? -29.796 -38.833 -13.037 1.00 21.36 74 LEU A C 1
ATOM 562 O O . LEU A 1 74 ? -30.372 -39.103 -11.991 1.00 21.36 74 LEU A O 1
ATOM 566 N N . LEU A 1 75 ? -30.374 -38.852 -14.250 1.00 22.88 75 LEU A N 1
ATOM 567 C CA . LEU A 1 75 ? -31.794 -39.078 -14.596 1.00 22.88 75 LEU A CA 1
ATOM 568 C C . LEU A 1 75 ? -32.766 -37.950 -14.164 1.00 22.88 75 LEU A C 1
ATOM 570 O O . LEU A 1 75 ? -32.575 -37.319 -13.134 1.00 22.88 75 LEU A O 1
ATOM 574 N N . GLU A 1 76 ? -33.828 -37.612 -14.906 1.00 23.70 76 GLU A N 1
ATOM 575 C CA . GLU A 1 76 ? -34.180 -37.870 -16.319 1.00 23.70 76 GLU A CA 1
ATOM 576 C C . GLU A 1 76 ? -35.032 -36.676 -16.822 1.00 23.70 76 GLU A C 1
ATOM 578 O O . GLU A 1 76 ? -35.745 -36.039 -16.055 1.00 23.70 76 GLU A O 1
ATOM 583 N N . LEU A 1 77 ? -34.858 -36.180 -18.050 1.00 24.42 77 LEU A N 1
ATOM 584 C CA . LEU A 1 77 ? -35.526 -36.684 -19.262 1.00 24.42 77 LEU A CA 1
ATOM 585 C C . LEU A 1 77 ? -37.061 -36.756 -19.121 1.00 24.42 77 LEU A C 1
ATOM 587 O O . LEU A 1 77 ? -37.620 -37.839 -19.076 1.00 24.42 77 LEU A O 1
ATOM 591 N N . LEU A 1 78 ? -37.716 -35.587 -19.072 1.00 23.11 78 LEU A N 1
ATOM 592 C CA . LEU A 1 78 ? -39.113 -35.255 -19.446 1.00 23.11 78 LEU A CA 1
ATOM 593 C C . LEU A 1 78 ? -39.373 -33.834 -18.882 1.00 23.11 78 LEU A C 1
ATOM 595 O O . LEU A 1 78 ? -39.219 -33.637 -17.687 1.00 23.11 78 LEU A O 1
ATOM 599 N N . GLN A 1 79 ? -39.734 -32.772 -19.611 1.00 27.23 79 GLN A N 1
ATOM 600 C CA . GLN A 1 79 ? -39.957 -32.494 -21.041 1.00 27.23 79 GLN A CA 1
ATOM 601 C C . GLN A 1 79 ? -39.300 -31.117 -21.321 1.00 27.23 79 GLN A C 1
ATOM 603 O O . GLN A 1 79 ? -39.279 -30.259 -20.450 1.00 27.23 79 GLN A O 1
ATOM 608 N N . ARG A 1 80 ? -38.590 -30.863 -22.425 1.00 22.78 80 ARG A N 1
ATOM 609 C CA . ARG A 1 80 ? -39.043 -30.766 -23.826 1.00 22.78 80 ARG A CA 1
ATOM 610 C C . ARG A 1 80 ? -40.077 -29.644 -24.068 1.00 22.78 80 ARG A C 1
ATOM 612 O O . ARG A 1 80 ? -41.273 -29.901 -24.069 1.00 22.78 80 ARG A O 1
ATOM 619 N N . ALA A 1 81 ? -39.548 -28.476 -24.455 1.00 22.53 81 ALA A N 1
ATOM 620 C CA . ALA A 1 81 ? -40.215 -27.311 -25.061 1.00 22.53 81 ALA A CA 1
ATOM 621 C C . ALA A 1 81 ? -41.071 -26.390 -24.159 1.00 22.53 81 ALA A C 1
ATOM 623 O O . ALA A 1 81 ? -41.658 -26.816 -23.175 1.00 22.53 81 ALA A O 1
ATOM 624 N N . ALA A 1 82 ? -41.169 -25.125 -24.608 1.00 23.30 82 ALA A N 1
ATOM 625 C CA . ALA A 1 82 ? -41.896 -23.990 -24.019 1.00 23.30 82 ALA A CA 1
ATOM 626 C C .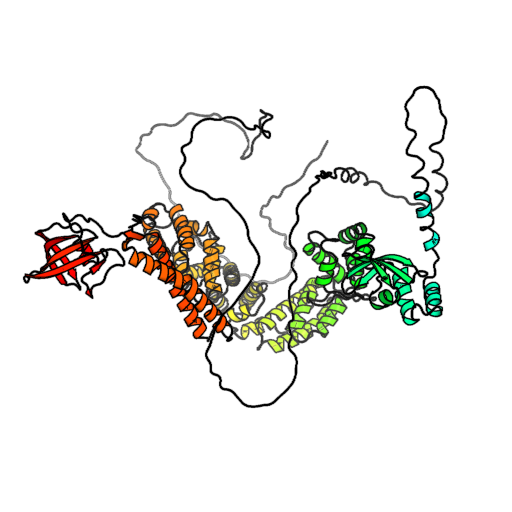 ALA A 1 82 ? -41.280 -23.427 -22.701 1.00 23.30 82 ALA A C 1
ATOM 628 O O . ALA A 1 82 ? -40.894 -24.184 -21.824 1.00 23.30 82 ALA A O 1
ATOM 629 N N . ARG A 1 83 ? -41.134 -22.106 -22.482 1.00 26.56 83 ARG A N 1
ATOM 630 C CA . ARG A 1 83 ? -41.576 -20.926 -23.260 1.00 26.56 83 ARG A CA 1
ATOM 631 C C . ARG A 1 83 ? -40.496 -19.833 -23.357 1.00 26.56 83 ARG A C 1
ATOM 633 O O . ARG A 1 83 ? -40.116 -19.245 -22.354 1.00 26.56 83 ARG A O 1
ATOM 640 N N . LEU A 1 84 ? -40.162 -19.454 -24.589 1.00 24.20 84 LEU A N 1
ATOM 641 C CA . LEU A 1 84 ? -39.966 -18.058 -24.990 1.00 24.20 84 LEU A CA 1
ATOM 642 C C . LEU A 1 84 ? -40.923 -17.835 -26.169 1.00 24.20 84 LEU A C 1
ATOM 644 O O . LEU A 1 84 ? -40.879 -18.608 -27.124 1.00 24.20 84 LEU A O 1
ATOM 648 N N . GLY A 1 85 ? -41.815 -16.844 -26.088 1.00 23.36 85 GLY A N 1
ATOM 649 C CA . GLY A 1 85 ? -42.778 -16.558 -27.159 1.00 23.36 85 GLY A CA 1
ATOM 650 C C . GLY A 1 85 ? -44.154 -16.085 -26.678 1.00 23.36 85 GLY A C 1
ATOM 651 O O . GLY A 1 85 ? -44.901 -16.862 -26.097 1.00 23.36 85 GLY A O 1
ATOM 652 N N . LEU A 1 86 ? -44.431 -14.809 -26.964 1.00 23.88 86 LEU A N 1
ATOM 653 C CA . LEU A 1 86 ? -45.713 -14.109 -27.153 1.00 23.88 86 LEU A CA 1
ATOM 654 C C . LEU A 1 86 ? -46.999 -14.640 -26.478 1.00 23.88 86 LEU A C 1
ATOM 656 O O . LEU A 1 86 ? -47.486 -15.723 -26.783 1.00 23.88 86 LEU A O 1
ATOM 660 N N . PHE A 1 87 ? -47.710 -13.713 -25.830 1.00 22.73 87 PHE A N 1
ATOM 661 C CA . PHE A 1 87 ? -49.065 -13.356 -26.277 1.00 22.73 87 PHE A CA 1
ATOM 662 C C . PHE A 1 87 ? -49.282 -11.841 -26.140 1.00 22.73 87 PHE A C 1
ATOM 664 O O . PHE A 1 87 ? -48.557 -11.188 -25.391 1.00 22.73 87 PHE A O 1
ATOM 671 N N . ALA A 1 88 ? -50.241 -11.272 -26.876 1.00 23.62 88 ALA A N 1
ATOM 672 C CA . ALA A 1 88 ? -50.492 -9.832 -26.880 1.00 23.62 88 ALA A CA 1
ATOM 673 C C . ALA A 1 88 ? -51.989 -9.474 -26.941 1.00 23.62 88 ALA A C 1
ATOM 675 O O . ALA A 1 88 ? -52.669 -9.891 -27.873 1.00 23.62 88 ALA A O 1
ATOM 676 N N . ARG A 1 89 ? -52.390 -8.560 -26.036 1.00 24.22 89 ARG A N 1
ATOM 677 C CA . ARG A 1 89 ? -53.462 -7.543 -26.174 1.00 24.22 89 ARG A CA 1
ATOM 678 C C . ARG A 1 89 ? -54.942 -8.007 -26.152 1.00 24.22 89 ARG A C 1
ATOM 680 O O . ARG A 1 89 ? -55.265 -9.076 -26.646 1.00 24.22 89 ARG A O 1
ATOM 687 N N . VAL A 1 90 ? -55.821 -7.080 -25.710 1.00 23.53 90 VAL A N 1
ATOM 688 C CA . VAL A 1 90 ? -57.317 -7.097 -25.758 1.00 23.53 90 VAL A CA 1
ATOM 689 C C . VAL A 1 90 ? -57.967 -8.039 -24.712 1.00 23.53 90 VAL A C 1
ATOM 691 O O . VAL A 1 90 ? -57.481 -9.150 -24.551 1.00 23.53 90 VAL A O 1
ATOM 694 N N . THR A 1 91 ? -59.009 -7.708 -23.921 1.00 24.67 91 THR A N 1
ATOM 695 C CA . THR A 1 91 ? -59.913 -6.526 -23.706 1.00 24.67 91 THR A CA 1
ATOM 696 C C . THR A 1 91 ? -60.000 -6.226 -22.175 1.00 24.67 91 THR A C 1
ATOM 698 O O . THR A 1 91 ? -59.572 -7.071 -21.397 1.00 24.67 91 THR A O 1
ATOM 701 N N . ALA A 1 92 ? -60.315 -5.017 -21.669 1.00 24.48 92 ALA A N 1
ATOM 702 C CA . ALA A 1 92 ? -61.656 -4.461 -21.318 1.00 24.48 92 ALA A CA 1
ATOM 703 C C . ALA A 1 92 ? -62.561 -5.417 -20.483 1.00 24.48 92 ALA A C 1
ATOM 705 O O . ALA A 1 92 ? -62.617 -6.594 -20.820 1.00 24.48 92 ALA A O 1
ATOM 706 N N . GLU A 1 93 ? -63.288 -5.041 -19.413 1.00 25.42 93 GLU A N 1
ATOM 707 C CA . GLU A 1 93 ? -63.701 -3.753 -18.773 1.00 25.42 93 GLU A CA 1
ATOM 708 C C . GLU A 1 93 ? -63.477 -3.853 -17.217 1.00 25.42 93 GLU A C 1
ATOM 710 O O . GLU A 1 93 ? -62.946 -4.869 -16.780 1.00 25.42 93 GLU A O 1
ATOM 715 N N . GLU A 1 94 ? -63.723 -2.907 -16.288 1.00 26.89 94 GLU A N 1
ATOM 716 C CA . GLU A 1 94 ? -64.648 -1.756 -16.177 1.00 26.89 94 GLU A CA 1
ATOM 717 C C . GLU A 1 94 ? -64.048 -0.494 -15.494 1.00 26.89 94 GLU A C 1
ATOM 719 O O . GLU A 1 94 ? -63.064 -0.569 -14.765 1.00 26.89 94 GLU A O 1
ATOM 724 N N . ARG A 1 95 ? -64.723 0.644 -15.750 1.00 25.25 95 ARG A N 1
ATOM 725 C CA . ARG A 1 95 ? -64.903 1.916 -14.993 1.00 25.25 95 ARG A CA 1
ATOM 726 C C . ARG A 1 95 ? -63.953 2.235 -13.813 1.00 25.25 95 ARG A C 1
ATOM 728 O O . ARG A 1 95 ? -63.881 1.470 -12.863 1.00 25.25 95 ARG A O 1
ATOM 735 N N . VAL A 1 96 ? -63.202 3.347 -13.778 1.00 23.39 96 VAL A N 1
ATOM 736 C CA . VAL A 1 96 ? -63.513 4.789 -14.019 1.00 23.39 96 VAL A CA 1
ATOM 737 C C . VAL A 1 96 ? -64.392 5.431 -12.938 1.00 23.39 96 VAL A C 1
ATOM 739 O O . VAL A 1 96 ? -65.577 5.127 -12.857 1.00 23.39 96 VAL A O 1
ATOM 742 N N . ASP A 1 97 ? -63.816 6.404 -12.224 1.00 26.69 97 ASP A N 1
ATOM 743 C CA . ASP A 1 97 ? -64.396 7.753 -12.103 1.00 26.69 97 ASP A CA 1
ATOM 744 C C . ASP A 1 97 ? -63.259 8.802 -12.028 1.00 26.69 97 ASP A C 1
ATOM 746 O O . ASP A 1 97 ? -62.154 8.471 -11.585 1.00 26.69 97 ASP A O 1
ATOM 750 N N . GLU A 1 98 ? -63.482 10.027 -12.519 1.00 24.16 98 GLU A N 1
ATOM 751 C CA . GLU A 1 98 ? -62.428 11.039 -12.763 1.00 24.16 98 GLU A CA 1
ATOM 752 C C . GLU A 1 98 ? -62.602 12.336 -11.946 1.00 24.16 98 GLU A C 1
ATOM 754 O O . GLU A 1 98 ? -63.649 12.974 -12.016 1.00 24.16 98 GLU A O 1
ATOM 759 N N . ALA A 1 99 ? -61.532 12.776 -11.268 1.00 25.78 99 ALA A N 1
ATOM 760 C CA . ALA A 1 99 ? -61.215 14.173 -10.912 1.00 25.78 99 ALA A CA 1
ATOM 761 C C . ALA A 1 99 ? -59.773 14.223 -10.333 1.00 25.78 99 ALA A C 1
ATOM 763 O O . ALA A 1 99 ? -59.406 13.336 -9.565 1.00 25.78 99 ALA A O 1
ATOM 764 N N . ASP A 1 100 ? -58.899 15.193 -10.623 1.00 25.72 100 ASP A N 1
ATOM 765 C CA . ASP A 1 100 ? -59.068 16.416 -11.422 1.00 25.72 100 ASP A CA 1
ATOM 766 C C . ASP A 1 100 ? -57.715 16.913 -12.002 1.00 25.72 100 ASP A C 1
ATOM 768 O O . ASP A 1 100 ? -56.673 16.640 -11.412 1.00 25.72 100 ASP A O 1
ATOM 772 N N . LEU A 1 101 ? -57.765 17.702 -13.091 1.00 26.30 101 LEU A N 1
ATOM 773 C CA . LEU A 1 101 ? -56.696 18.550 -13.696 1.00 26.30 101 LEU A CA 1
ATOM 774 C C . LEU A 1 101 ? -55.374 17.858 -14.173 1.00 26.30 101 LEU A C 1
ATOM 776 O O . LEU A 1 101 ? -54.707 17.162 -13.422 1.00 26.30 101 LEU A O 1
ATOM 780 N N . ARG A 1 102 ? -54.942 17.922 -15.454 1.00 24.47 102 ARG A N 1
ATOM 781 C CA . ARG A 1 102 ? -54.525 19.070 -16.324 1.00 24.47 102 ARG A CA 1
ATOM 782 C C . ARG A 1 102 ? -53.226 19.768 -15.854 1.00 24.47 102 ARG A C 1
ATOM 784 O O . ARG A 1 102 ? -53.118 20.053 -14.672 1.00 24.47 102 ARG A O 1
ATOM 791 N N . LEU A 1 103 ? -52.236 20.132 -16.688 1.00 26.16 103 LEU A N 1
ATOM 792 C CA . LEU A 1 103 ? -52.057 20.188 -18.165 1.00 26.16 103 LEU A CA 1
ATOM 793 C C . LEU A 1 103 ? -50.722 19.504 -18.590 1.00 26.16 103 LEU A C 1
ATOM 795 O O . LEU A 1 103 ? -49.880 19.268 -17.73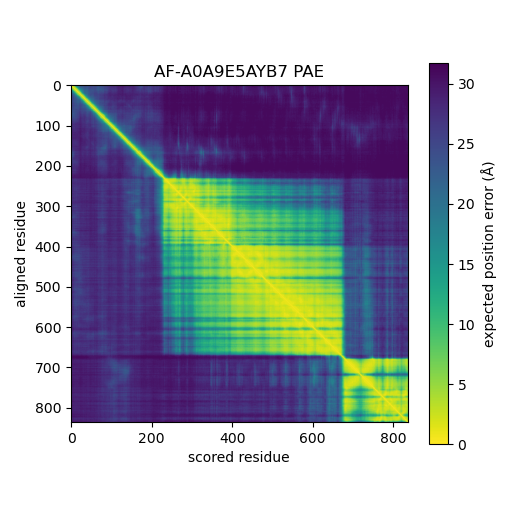2 1.00 26.16 103 LEU A O 1
ATOM 799 N N . GLU A 1 104 ? -50.579 18.946 -19.803 1.00 25.25 104 GLU A N 1
ATOM 800 C CA . GLU A 1 104 ? -49.999 19.515 -21.062 1.00 25.25 104 GLU A CA 1
ATOM 801 C C . GLU A 1 104 ? -48.570 20.110 -20.972 1.00 25.25 104 GLU A C 1
ATOM 803 O O . GLU A 1 104 ? -48.130 20.540 -19.911 1.00 25.25 104 GLU A O 1
ATOM 808 N N . ALA A 1 105 ? -47.808 20.063 -22.078 1.00 22.81 105 ALA A N 1
ATOM 809 C CA . ALA A 1 105 ? -46.337 20.070 -22.057 1.00 22.81 105 ALA A CA 1
ATOM 810 C C . ALA A 1 105 ? -45.660 20.952 -23.130 1.00 22.81 105 ALA A C 1
ATOM 812 O O . ALA A 1 105 ? -46.189 21.090 -24.231 1.00 22.81 105 ALA A O 1
ATOM 813 N N . GLU A 1 106 ? -44.428 21.393 -22.815 1.00 24.28 106 GLU A N 1
ATOM 814 C CA . GLU A 1 106 ? -43.419 22.018 -23.705 1.00 24.28 106 GLU A CA 1
ATOM 815 C C . GLU A 1 106 ? -43.793 23.372 -24.359 1.00 24.28 106 GLU A C 1
ATOM 817 O O . GLU A 1 106 ? -44.959 23.765 -24.388 1.00 24.28 106 GLU A O 1
ATOM 822 N N . PRO A 1 107 ? -42.837 24.080 -24.995 1.00 45.19 107 PRO A N 1
ATOM 823 C CA . PRO A 1 107 ? -41.460 24.404 -24.576 1.00 45.19 107 PRO A CA 1
ATOM 824 C C . PRO A 1 107 ? -41.241 25.941 -24.555 1.00 45.19 107 PRO A C 1
ATOM 826 O O . PRO A 1 107 ? -42.123 26.675 -24.985 1.00 45.19 107 PRO A O 1
ATOM 829 N N . PHE A 1 108 ? -40.055 26.454 -24.184 1.00 22.91 108 PHE A N 1
ATOM 830 C CA . PHE A 1 108 ? -39.516 27.703 -24.781 1.00 22.91 108 PHE A CA 1
ATOM 831 C C . PHE A 1 108 ? -38.011 27.926 -24.514 1.00 22.91 108 PHE A C 1
ATOM 833 O O . PHE A 1 108 ? -37.488 27.538 -23.473 1.00 22.91 108 PHE A O 1
ATOM 840 N N . ASP A 1 109 ? -37.345 28.610 -25.451 1.00 24.62 109 ASP A N 1
ATOM 841 C CA . ASP A 1 109 ? -35.987 29.173 -25.352 1.00 24.62 109 ASP A CA 1
ATOM 842 C C . ASP A 1 109 ? -35.975 30.597 -25.970 1.00 24.62 109 ASP A C 1
ATOM 844 O O . ASP A 1 109 ? -36.857 30.931 -26.759 1.00 24.62 109 ASP A O 1
ATOM 848 N N . GLN A 1 110 ? -34.945 31.392 -25.652 1.00 27.11 110 GLN A N 1
ATOM 849 C CA . GLN A 1 110 ? -34.573 32.712 -26.208 1.00 27.11 110 GLN A CA 1
ATOM 850 C C . GLN A 1 110 ? -35.314 33.987 -25.723 1.00 27.11 110 GLN A C 1
ATOM 852 O O . GLN A 1 110 ? -36.413 34.309 -26.156 1.00 27.11 110 GLN A O 1
ATOM 857 N N . LEU A 1 111 ? -34.588 34.767 -24.895 1.00 22.58 111 LEU A N 1
ATOM 858 C CA . LEU A 1 111 ? -34.098 36.147 -25.172 1.00 22.58 111 LEU A CA 1
ATOM 859 C C . LEU A 1 111 ? -35.098 37.183 -25.753 1.00 22.58 111 LEU A C 1
ATOM 861 O O . LEU A 1 111 ? -35.593 37.019 -26.859 1.00 22.58 111 LEU A O 1
ATOM 865 N N . ASP A 1 112 ? -35.347 38.361 -25.158 1.00 24.05 112 ASP A N 1
ATOM 866 C CA . ASP A 1 112 ? -34.404 39.438 -24.759 1.00 24.05 112 ASP A CA 1
ATOM 867 C C . ASP A 1 112 ? -35.216 40.703 -24.309 1.00 24.05 112 ASP A C 1
ATOM 869 O O . ASP A 1 112 ? -36.428 40.741 -24.523 1.00 24.05 112 ASP A O 1
ATOM 873 N N . ARG A 1 113 ? -34.541 41.777 -23.836 1.00 24.38 113 ARG A N 1
ATOM 874 C CA . ARG A 1 113 ? -35.003 43.195 -23.675 1.00 24.38 113 ARG A CA 1
ATOM 875 C C . ARG A 1 113 ? -35.860 43.553 -22.437 1.00 24.38 113 ARG A C 1
ATOM 877 O O . ARG A 1 113 ? -36.760 42.812 -22.079 1.00 24.38 113 ARG A O 1
ATOM 884 N N . LEU A 1 114 ? -35.741 44.739 -21.802 1.00 24.23 114 LEU A N 1
ATOM 885 C CA . LEU A 1 114 ? -34.655 45.751 -21.673 1.00 24.23 114 LEU A CA 1
ATOM 886 C C . LEU A 1 114 ? -35.059 46.833 -20.620 1.00 24.23 114 LEU A C 1
ATOM 888 O O . LEU A 1 114 ? -36.240 47.154 -20.544 1.00 24.23 114 LEU A O 1
ATOM 892 N N . VAL A 1 115 ? -34.081 47.466 -19.934 1.00 25.05 115 VAL A N 1
ATOM 893 C CA . VAL A 1 115 ? -34.151 48.714 -19.098 1.00 25.05 115 VAL A CA 1
ATOM 894 C C . VAL A 1 115 ? -35.137 48.774 -17.889 1.00 25.05 115 VAL A C 1
ATOM 896 O O . VAL A 1 115 ? -36.027 47.947 -17.779 1.00 25.05 115 VAL A O 1
ATOM 899 N N . HIS A 1 116 ? -35.026 49.673 -16.882 1.00 26.33 116 HIS A N 1
ATOM 900 C CA . HIS A 1 116 ? -34.205 50.896 -16.673 1.00 26.33 116 HIS A CA 1
ATOM 901 C C . HIS A 1 116 ? -33.874 51.167 -15.173 1.00 26.33 116 HIS A C 1
ATOM 903 O O . HIS A 1 116 ? -34.764 51.068 -14.337 1.00 26.33 116 HIS A O 1
ATOM 909 N N . GLY A 1 117 ? -32.666 51.690 -14.879 1.00 25.69 117 GLY A N 1
ATOM 910 C CA . GLY A 1 117 ? -32.349 52.561 -13.714 1.00 25.69 117 GLY A CA 1
ATOM 911 C C . GLY A 1 117 ? -32.046 51.900 -12.345 1.00 25.69 117 GLY A C 1
ATOM 912 O O . GLY A 1 117 ? -32.589 50.850 -12.036 1.00 25.69 117 GLY A O 1
ATOM 913 N N . GLY A 1 118 ? -31.200 52.471 -11.467 1.00 24.27 118 GLY A N 1
ATOM 914 C CA . GLY A 1 118 ? -30.255 53.597 -11.639 1.00 24.27 118 GLY A CA 1
ATOM 915 C C . GLY A 1 118 ? -29.772 54.257 -10.320 1.00 24.27 118 GLY A C 1
ATOM 916 O O . GLY A 1 118 ? -30.532 54.277 -9.361 1.00 24.27 118 GLY A O 1
ATOM 917 N N . VAL A 1 119 ? -28.566 54.876 -10.342 1.00 27.36 119 VAL A N 1
ATOM 918 C CA . VAL A 1 119 ? -27.921 55.768 -9.314 1.00 27.36 119 VAL A CA 1
ATOM 919 C C . VAL A 1 119 ? -27.648 55.139 -7.912 1.00 27.36 119 VAL A C 1
ATOM 921 O O . VAL A 1 119 ? -28.333 54.201 -7.537 1.00 27.36 119 VAL A O 1
ATOM 924 N N . VAL A 1 120 ? -26.658 55.501 -7.065 1.00 26.19 120 VAL A N 1
ATOM 925 C CA . VAL A 1 120 ? -25.579 56.538 -6.957 1.00 26.19 120 VAL A CA 1
ATOM 926 C C . VAL A 1 120 ? -24.273 55.814 -6.493 1.00 26.19 120 VAL A C 1
ATOM 928 O O . VAL A 1 120 ? -24.390 54.816 -5.794 1.00 26.19 120 VAL A O 1
ATOM 931 N N . GLY A 1 121 ? -23.042 56.088 -6.974 1.00 25.28 121 GLY A N 1
ATOM 932 C CA . GLY A 1 121 ? -22.043 57.085 -6.482 1.00 25.28 121 GLY A CA 1
ATOM 933 C C . GLY A 1 121 ? -21.571 56.850 -5.022 1.00 25.28 121 GLY A C 1
ATOM 934 O O . GLY A 1 121 ? -22.408 56.573 -4.176 1.00 25.28 121 GLY A O 1
ATOM 935 N N . HIS A 1 122 ? -20.298 56.940 -4.598 1.00 26.02 122 HIS A N 1
ATOM 936 C CA . HIS A 1 122 ? -19.009 57.438 -5.143 1.00 26.02 122 HIS A CA 1
ATOM 937 C C . HIS A 1 122 ? -17.876 56.465 -4.689 1.00 26.02 122 HIS A C 1
ATOM 939 O O . HIS A 1 122 ? -18.027 55.840 -3.648 1.00 26.02 122 HIS A O 1
ATOM 945 N N . ALA A 1 123 ? -16.792 56.152 -5.415 1.00 25.84 123 ALA A N 1
ATOM 946 C CA . ALA A 1 123 ? -15.735 56.965 -6.045 1.00 25.84 123 ALA A CA 1
ATOM 947 C C . ALA A 1 123 ? -14.742 57.634 -5.057 1.00 25.84 123 ALA A C 1
ATOM 949 O O . ALA A 1 123 ? -15.092 58.642 -4.453 1.00 25.84 123 ALA A O 1
ATOM 950 N N . ILE A 1 124 ? -13.509 57.094 -4.966 1.00 24.89 124 ILE A N 1
ATOM 951 C CA . ILE A 1 124 ? -12.213 57.781 -4.725 1.00 24.89 124 ILE A CA 1
ATOM 952 C C . ILE A 1 124 ? -11.052 56.793 -5.011 1.00 24.89 124 ILE A C 1
ATOM 954 O O . ILE A 1 124 ? -10.968 55.723 -4.416 1.00 24.89 124 ILE A O 1
ATOM 958 N N . GLU A 1 125 ? -10.161 57.194 -5.917 1.00 29.00 125 GLU A N 1
ATOM 959 C CA . GLU A 1 125 ? -8.753 56.768 -6.077 1.00 29.00 125 GLU A CA 1
ATOM 960 C C . GLU A 1 125 ? -7.886 58.064 -5.884 1.00 29.00 125 GLU A C 1
ATOM 962 O O . GLU A 1 125 ? -8.500 59.074 -5.506 1.00 29.00 125 GLU A O 1
ATOM 967 N N . PRO A 1 126 ? -6.555 58.182 -6.166 1.00 47.88 126 PRO A N 1
ATOM 968 C CA . PRO A 1 126 ? -5.591 57.236 -6.770 1.00 47.88 126 PRO A CA 1
ATOM 969 C C . PRO A 1 126 ? -4.139 57.278 -6.199 1.00 47.88 126 PRO A C 1
ATOM 971 O O . PRO A 1 126 ? -3.883 57.860 -5.149 1.00 47.88 126 PRO A O 1
ATOM 974 N N . GLU A 1 127 ? -3.196 56.726 -6.987 1.00 29.45 127 GLU A N 1
ATOM 975 C CA . GLU A 1 127 ? -1.742 57.034 -7.069 1.00 29.45 127 GLU A CA 1
ATOM 976 C C . GLU A 1 127 ? -0.759 56.171 -6.231 1.00 29.45 127 GLU A C 1
ATOM 978 O O . GLU A 1 127 ? -0.999 55.915 -5.058 1.00 29.45 127 GLU A O 1
ATOM 983 N N . LYS A 1 128 ? 0.404 55.712 -6.751 1.00 29.14 128 LYS A N 1
ATOM 984 C CA . LYS A 1 128 ? 1.029 55.846 -8.101 1.00 29.14 128 LYS A CA 1
ATOM 985 C C . LYS A 1 128 ? 2.203 54.846 -8.311 1.00 29.14 128 LYS A C 1
ATOM 987 O O . LYS A 1 128 ? 3.036 54.776 -7.417 1.00 29.14 128 LYS A O 1
ATOM 992 N N . LEU A 1 129 ? 2.351 54.294 -9.538 1.00 26.75 129 LEU A N 1
ATOM 993 C CA . LEU A 1 129 ? 3.623 53.869 -10.215 1.00 26.75 129 LEU A CA 1
ATOM 994 C C . LEU A 1 129 ? 4.431 52.715 -9.531 1.00 26.75 129 LEU A C 1
ATOM 996 O O . LEU A 1 129 ? 4.237 52.460 -8.353 1.00 26.75 129 LEU A O 1
ATOM 1000 N N . VAL A 1 130 ? 5.352 51.930 -10.127 1.00 27.44 130 VAL A N 1
ATOM 1001 C CA . VAL A 1 130 ? 5.970 51.735 -11.474 1.00 27.44 130 VAL A CA 1
ATOM 1002 C C . VAL A 1 130 ? 6.657 50.330 -11.439 1.00 27.44 130 VAL A C 1
ATOM 1004 O O . VAL A 1 130 ? 7.114 49.951 -10.364 1.00 27.44 130 VAL A O 1
ATOM 1007 N N . GLU A 1 131 ? 6.864 49.512 -12.488 1.00 26.33 131 GLU A N 1
ATOM 1008 C CA . GLU A 1 131 ? 6.267 49.354 -13.834 1.00 26.33 131 GLU A CA 1
ATOM 1009 C C . GLU A 1 131 ? 6.825 48.066 -14.519 1.00 26.33 131 GLU A C 1
ATOM 1011 O O . GLU A 1 131 ? 7.952 47.684 -14.214 1.00 26.33 131 GLU A O 1
ATOM 1016 N N . ALA A 1 132 ? 6.086 47.471 -15.479 1.00 25.80 132 ALA A N 1
ATOM 1017 C CA . ALA A 1 132 ? 6.517 46.441 -16.466 1.00 25.80 132 ALA A CA 1
ATOM 1018 C C . ALA A 1 132 ? 6.920 45.017 -15.947 1.00 25.80 132 ALA A C 1
ATOM 1020 O O . ALA A 1 132 ? 7.360 44.861 -14.816 1.00 25.80 132 ALA A O 1
ATOM 1021 N N . GLU A 1 133 ? 6.778 43.895 -16.682 1.00 25.44 133 GLU A N 1
ATOM 1022 C CA . GLU A 1 133 ? 6.373 43.628 -18.084 1.00 25.44 133 GLU A CA 1
ATOM 1023 C C . GLU A 1 133 ? 5.235 42.571 -18.222 1.00 25.44 133 GLU A C 1
ATOM 1025 O O . GLU A 1 133 ? 4.799 41.946 -17.260 1.00 25.44 133 GLU A O 1
ATOM 1030 N N . ALA A 1 134 ? 4.753 42.415 -19.462 1.00 24.08 134 ALA A N 1
ATOM 1031 C CA . ALA A 1 134 ? 3.601 41.647 -19.957 1.00 24.08 134 ALA A CA 1
ATOM 1032 C C . ALA A 1 134 ? 3.696 40.090 -19.816 1.00 24.08 134 ALA A C 1
ATOM 1034 O O . ALA A 1 134 ? 4.750 39.560 -19.483 1.00 24.08 134 ALA A O 1
ATOM 1035 N N . GLN A 1 135 ? 2.669 39.265 -20.101 1.00 25.84 135 GLN A N 1
ATOM 1036 C CA . GLN A 1 135 ? 1.358 39.517 -20.732 1.00 25.84 135 GLN A CA 1
ATOM 1037 C C . GLN A 1 135 ? 0.324 38.424 -20.359 1.00 25.84 135 GLN A C 1
ATOM 1039 O O . GLN A 1 135 ? 0.656 37.239 -20.376 1.00 25.84 135 GLN A O 1
ATOM 1044 N N . GLU A 1 136 ? -0.934 38.793 -20.089 1.00 24.44 136 GLU A N 1
ATOM 1045 C CA . GLU A 1 136 ? -2.047 37.843 -19.883 1.00 24.44 136 GLU A CA 1
ATOM 1046 C C . GLU A 1 136 ? -2.824 37.516 -21.174 1.00 24.44 136 GLU A C 1
ATOM 1048 O O . GLU A 1 136 ? -2.672 38.168 -22.210 1.00 24.44 136 GLU A O 1
ATOM 1053 N N . MET A 1 137 ? -3.701 36.504 -21.100 1.00 26.86 137 MET A N 1
ATOM 1054 C CA . MET A 1 137 ? -4.720 36.247 -22.124 1.00 26.86 137 MET A CA 1
ATOM 1055 C C . MET A 1 137 ? -5.732 37.401 -22.199 1.00 26.86 137 MET A C 1
ATOM 1057 O O . MET A 1 137 ? -6.107 37.966 -21.175 1.00 26.86 137 MET A O 1
ATOM 1061 N N . GLN A 1 138 ? -6.298 37.648 -23.382 1.00 23.89 138 GLN A N 1
ATOM 1062 C CA . GLN A 1 138 ? -7.532 38.426 -23.516 1.00 23.89 138 GLN A CA 1
ATOM 1063 C C . GLN A 1 138 ? -8.578 37.650 -24.323 1.00 23.89 138 GLN A C 1
ATOM 1065 O O . GLN A 1 138 ? -8.262 37.045 -25.347 1.00 23.89 138 GLN A O 1
ATOM 1070 N N . GLN A 1 139 ? -9.827 37.659 -23.848 1.00 31.23 139 GLN A N 1
ATOM 1071 C CA . GLN A 1 139 ? -10.969 37.043 -24.524 1.00 31.23 139 GLN A CA 1
ATOM 1072 C C . GLN A 1 139 ? -11.768 38.069 -25.333 1.00 31.23 139 GLN A C 1
ATOM 1074 O O . GLN A 1 139 ? -12.187 39.088 -24.793 1.00 31.23 139 GLN A O 1
ATOM 1079 N N . LEU A 1 140 ? -12.095 37.707 -26.573 1.00 23.12 140 LEU A N 1
ATOM 1080 C CA . LEU A 1 140 ? -13.309 38.075 -27.315 1.00 23.12 140 LEU A CA 1
ATOM 1081 C C . LEU A 1 140 ? -13.612 36.887 -28.257 1.00 23.12 140 LEU A C 1
ATOM 1083 O O . LEU A 1 140 ? -12.678 36.287 -28.779 1.00 23.12 140 LEU A O 1
ATOM 1087 N N . GLY A 1 141 ? -14.849 36.478 -28.536 1.00 23.98 141 GLY A N 1
ATOM 1088 C CA . GLY A 1 141 ? -16.142 36.901 -27.995 1.00 23.98 141 GLY A CA 1
ATOM 1089 C C . GLY A 1 141 ? -17.285 36.474 -28.936 1.00 23.98 141 GLY A C 1
ATOM 1090 O O . GLY A 1 141 ? -17.131 36.577 -30.145 1.00 23.98 141 GLY A O 1
ATOM 1091 N N . LEU A 1 142 ? -18.423 36.049 -28.370 1.00 22.36 142 LEU A N 1
ATOM 1092 C CA . LEU A 1 142 ? -19.726 35.803 -29.031 1.00 22.36 142 LEU A CA 1
ATOM 1093 C C . LEU A 1 142 ? -19.865 34.626 -30.033 1.00 22.36 142 LEU A C 1
ATOM 1095 O O . LEU A 1 142 ? -19.507 34.696 -31.202 1.00 22.36 142 LEU A O 1
ATOM 1099 N N . LEU A 1 143 ? -20.523 33.574 -29.531 1.00 24.92 143 LEU A N 1
ATOM 1100 C CA . LEU A 1 143 ? -21.730 32.922 -30.079 1.00 24.92 143 LEU A CA 1
ATOM 1101 C C . LEU A 1 143 ? -22.124 33.141 -31.557 1.00 24.92 143 LEU A C 1
ATOM 1103 O O . LEU A 1 143 ? -22.413 34.255 -31.982 1.00 24.92 143 LEU A O 1
ATOM 1107 N N . TYR A 1 144 ? -22.441 32.023 -32.219 1.00 22.00 144 TYR A N 1
ATOM 1108 C CA . TYR A 1 144 ? -23.675 31.896 -33.005 1.00 22.00 144 TYR A CA 1
ATOM 1109 C C . TYR A 1 144 ? -24.318 30.531 -32.729 1.00 22.00 144 TYR A C 1
ATOM 1111 O O . TYR A 1 144 ? -23.619 29.520 -32.668 1.00 22.00 144 TYR A O 1
ATOM 1119 N N . ALA A 1 145 ? -25.640 30.502 -32.569 1.00 24.88 145 ALA A N 1
ATOM 1120 C CA . ALA A 1 145 ? -26.430 29.279 -32.442 1.00 24.88 145 ALA A CA 1
ATOM 1121 C C . ALA A 1 145 ? -27.292 29.074 -33.697 1.00 24.88 145 ALA A C 1
ATOM 1123 O O . ALA A 1 145 ? -27.648 30.032 -34.381 1.00 24.88 145 ALA A O 1
ATOM 1124 N N . SER A 1 146 ? -27.658 27.826 -33.983 1.00 23.25 146 SER A N 1
ATOM 1125 C CA . SER A 1 146 ? -28.763 27.497 -34.891 1.00 23.25 146 SER A CA 1
ATOM 1126 C C . SER A 1 146 ? -29.395 26.178 -34.447 1.00 23.25 146 SER A C 1
ATOM 1128 O O . SER A 1 146 ? -28.702 25.293 -33.945 1.00 23.25 146 SER A O 1
ATOM 1130 N N . VAL A 1 147 ? -30.720 26.086 -34.558 1.00 23.88 147 VAL A N 1
ATOM 1131 C CA . VAL A 1 147 ? -31.539 25.029 -33.950 1.00 23.88 147 VAL A CA 1
ATOM 1132 C C . VAL A 1 147 ? -32.327 24.299 -35.030 1.00 23.88 147 VAL A C 1
ATOM 1134 O O . VAL A 1 147 ? -32.982 24.948 -35.836 1.00 23.88 147 VAL A O 1
ATOM 1137 N N . GLY A 1 148 ? -32.312 22.965 -34.958 1.00 22.75 148 GLY A N 1
ATOM 1138 C CA . GLY A 1 148 ? -33.424 22.092 -35.341 1.00 22.75 148 GLY A CA 1
ATOM 1139 C C . GLY A 1 148 ? -33.787 21.954 -36.824 1.00 22.75 148 GLY A C 1
ATOM 1140 O O . GLY A 1 148 ? -34.201 22.898 -37.483 1.00 22.75 148 GLY A O 1
ATOM 1141 N N . LEU A 1 149 ? -33.813 20.704 -37.286 1.00 22.42 149 LEU A N 1
ATOM 1142 C CA . LEU A 1 149 ? -35.002 20.106 -37.905 1.00 22.42 149 LEU A CA 1
ATOM 1143 C C . LEU A 1 149 ? -34.908 18.573 -37.779 1.00 22.42 149 LEU A C 1
ATOM 1145 O O . LEU A 1 149 ? -33.818 18.031 -37.606 1.00 22.42 149 LEU A O 1
ATOM 1149 N N . ALA A 1 150 ? -36.055 17.896 -37.798 1.00 24.59 150 ALA A N 1
ATOM 1150 C CA . ALA A 1 150 ? -36.175 16.437 -37.693 1.00 24.59 150 ALA A CA 1
ATOM 1151 C C . ALA A 1 150 ? -36.590 15.822 -39.047 1.00 24.59 150 ALA A C 1
ATOM 1153 O O . ALA A 1 150 ? -36.725 16.562 -40.020 1.00 24.59 150 ALA A O 1
ATOM 1154 N N . VAL A 1 151 ? -36.883 14.508 -39.058 1.00 22.78 151 VAL A N 1
ATOM 1155 C CA . VAL A 1 151 ? -37.316 13.695 -40.224 1.00 22.78 151 VAL A CA 1
ATOM 1156 C C . VAL A 1 151 ? -36.127 13.380 -41.166 1.00 22.78 151 VAL A C 1
ATOM 1158 O O . VAL A 1 151 ? -35.411 14.285 -41.575 1.00 22.78 151 VAL A O 1
ATOM 1161 N N . ASP A 1 152 ? -35.786 12.131 -41.512 1.00 22.58 152 ASP A N 1
ATOM 1162 C CA . ASP A 1 152 ? -36.528 10.853 -41.479 1.00 22.58 152 ASP A CA 1
ATOM 1163 C C . ASP A 1 152 ? -35.600 9.642 -41.188 1.00 22.58 152 ASP A C 1
ATOM 1165 O O . ASP A 1 152 ? -34.377 9.753 -41.313 1.00 22.58 152 ASP A O 1
ATOM 1169 N N . GLU A 1 153 ? -36.162 8.465 -40.874 1.00 24.80 153 GLU A N 1
ATOM 1170 C CA . GLU A 1 153 ? -35.432 7.185 -41.019 1.00 24.80 153 GLU A CA 1
ATOM 1171 C C . GLU A 1 153 ? -35.343 6.775 -42.507 1.00 24.80 153 GLU A C 1
ATOM 1173 O O . GLU A 1 153 ? -36.195 7.139 -43.320 1.00 24.80 153 GLU A O 1
ATOM 1178 N N . PRO A 1 154 ? -34.365 5.930 -42.880 1.00 23.34 154 PRO A N 1
ATOM 1179 C CA . PRO A 1 154 ? -34.803 4.556 -43.139 1.00 23.34 154 PRO A CA 1
ATOM 1180 C C . PRO A 1 154 ? -33.941 3.481 -42.466 1.00 23.34 154 PRO A C 1
ATOM 1182 O O . PRO A 1 154 ? -32.711 3.529 -42.449 1.00 23.34 154 PRO A O 1
ATOM 1185 N N . VAL A 1 155 ? -34.619 2.441 -41.980 1.00 24.98 155 VAL A N 1
ATOM 1186 C CA . VAL A 1 155 ? -34.012 1.207 -41.470 1.00 24.98 155 VAL A CA 1
ATOM 1187 C C . VAL A 1 155 ? -33.415 0.376 -42.612 1.00 24.98 155 VAL A C 1
ATOM 1189 O O . VAL A 1 155 ? -34.157 -0.126 -43.454 1.00 24.98 155 VAL A O 1
ATOM 1192 N N . GLU A 1 156 ? -32.117 0.069 -42.544 1.00 24.55 156 GLU A N 1
ATOM 1193 C CA . GLU A 1 156 ? -31.564 -1.150 -43.150 1.00 24.55 156 GLU A CA 1
ATOM 1194 C C . GLU A 1 156 ? -31.007 -2.088 -42.070 1.00 24.55 156 GLU A C 1
ATOM 1196 O O . GLU A 1 156 ? -30.173 -1.719 -41.242 1.00 24.55 156 GLU A O 1
ATOM 1201 N N . ARG A 1 157 ? -31.492 -3.336 -42.063 1.00 24.20 157 ARG A N 1
ATOM 1202 C CA . ARG A 1 157 ? -31.075 -4.376 -41.112 1.00 24.20 157 ARG A CA 1
ATOM 1203 C C . ARG A 1 157 ? -29.876 -5.157 -41.650 1.00 24.20 157 ARG A C 1
ATOM 1205 O O . ARG A 1 157 ? -30.053 -6.074 -42.447 1.00 24.20 157 ARG A O 1
ATOM 1212 N N . GLY A 1 158 ? -28.684 -4.873 -41.133 1.00 25.20 158 GLY A N 1
ATOM 1213 C CA . GLY A 1 158 ? -27.533 -5.776 -41.230 1.00 25.20 158 GLY A CA 1
ATOM 1214 C C . GLY A 1 158 ? -27.479 -6.728 -40.031 1.00 25.20 158 GLY A C 1
ATOM 1215 O O . GLY A 1 158 ? -27.226 -6.288 -38.914 1.00 25.20 158 GLY A O 1
ATOM 1216 N N . LEU A 1 159 ? -27.719 -8.027 -40.240 1.00 26.81 159 LEU A N 1
ATOM 1217 C CA . LEU A 1 159 ? -27.508 -9.048 -39.202 1.00 26.81 159 LEU A CA 1
ATOM 1218 C C . LEU A 1 159 ? -26.003 -9.322 -39.005 1.00 26.81 159 LEU A C 1
ATOM 1220 O O . LEU A 1 159 ? -25.266 -9.335 -39.993 1.00 26.81 159 LEU A O 1
ATOM 1224 N N . PRO A 1 160 ? -25.534 -9.602 -37.774 1.00 29.62 160 PRO A N 1
ATOM 1225 C CA . PRO A 1 160 ? -24.158 -10.025 -37.550 1.00 29.62 160 PRO A CA 1
ATOM 1226 C C . PRO A 1 160 ? -23.943 -11.434 -38.116 1.00 29.62 160 PRO A C 1
ATOM 1228 O O . PRO A 1 160 ? -24.577 -12.398 -37.685 1.00 29.62 160 PRO A O 1
ATOM 1231 N N . ALA A 1 161 ? -23.026 -11.567 -39.074 1.00 28.61 161 ALA A N 1
ATOM 1232 C CA . ALA A 1 161 ? -22.567 -12.870 -39.532 1.00 28.61 161 ALA A CA 1
ATOM 1233 C C . ALA A 1 161 ? -21.646 -13.488 -38.467 1.00 28.61 161 ALA A C 1
ATOM 1235 O O . ALA A 1 161 ? -20.573 -12.957 -38.188 1.00 28.61 161 ALA A O 1
ATOM 1236 N N . HIS A 1 162 ? -22.059 -14.611 -37.874 1.00 29.58 162 HIS A N 1
ATOM 1237 C CA . HIS A 1 162 ? -21.166 -15.425 -37.049 1.00 29.58 162 HIS A CA 1
ATOM 1238 C C . HIS A 1 162 ? -20.067 -16.032 -37.928 1.00 29.58 162 HIS A C 1
ATOM 1240 O O . HIS A 1 162 ? -20.370 -16.756 -38.879 1.00 29.58 162 HIS A O 1
ATOM 1246 N N . ASP A 1 163 ? -18.801 -15.782 -37.588 1.00 36.28 163 ASP A N 1
ATOM 1247 C CA . ASP A 1 163 ? -17.654 -16.373 -38.284 1.00 36.28 163 ASP A CA 1
ATOM 1248 C C . ASP A 1 163 ? -17.437 -17.833 -37.854 1.00 36.28 163 ASP A C 1
ATOM 1250 O O . ASP A 1 163 ? -16.553 -18.172 -37.071 1.00 36.28 163 ASP A O 1
ATOM 1254 N N . ALA A 1 164 ? -18.296 -18.709 -38.372 1.00 28.97 164 ALA A N 1
ATOM 1255 C CA . ALA A 1 164 ? -18.178 -20.159 -38.250 1.00 28.97 164 ALA A CA 1
ATOM 1256 C C . ALA A 1 164 ? -17.311 -20.780 -39.371 1.00 28.97 164 ALA A C 1
ATOM 1258 O O . ALA A 1 164 ? -17.362 -21.990 -39.589 1.00 28.97 164 ALA A O 1
ATOM 1259 N N . ALA A 1 165 ? -16.542 -19.967 -40.110 1.00 28.48 165 ALA A N 1
ATOM 1260 C CA . ALA A 1 165 ? -15.677 -20.427 -41.198 1.00 28.48 165 ALA A CA 1
ATOM 1261 C C . ALA A 1 165 ? -14.208 -20.575 -40.761 1.00 28.48 165 ALA A C 1
ATOM 1263 O O . ALA A 1 165 ? -13.501 -21.443 -41.277 1.00 28.48 165 ALA A O 1
ATOM 1264 N N . ALA A 1 166 ? -13.757 -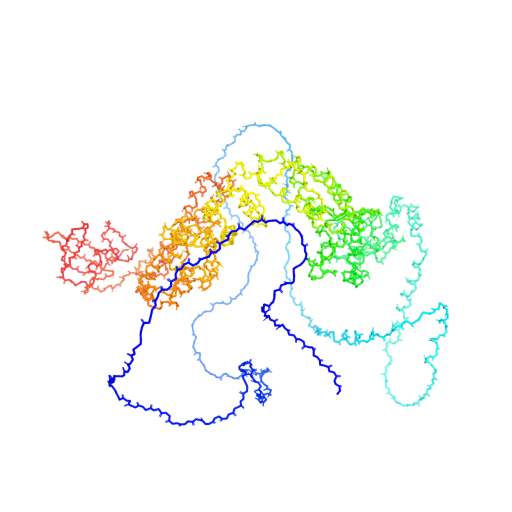19.776 -39.787 1.00 31.95 166 ALA A N 1
ATOM 1265 C CA . ALA A 1 166 ? -12.369 -19.770 -39.322 1.00 31.95 166 ALA A CA 1
ATOM 1266 C C . ALA A 1 166 ? -11.897 -21.087 -38.657 1.00 31.95 166 ALA A C 1
ATOM 1268 O O . ALA A 1 166 ? -10.739 -21.472 -38.823 1.00 31.95 166 ALA A O 1
ATOM 1269 N N . GLU A 1 167 ? -12.760 -21.813 -37.933 1.00 31.89 167 GLU A N 1
ATOM 1270 C CA . GLU A 1 167 ? -12.331 -22.992 -37.151 1.00 31.89 167 GLU A CA 1
ATOM 1271 C C . GLU A 1 167 ? -12.093 -24.272 -37.977 1.00 31.89 167 GLU A C 1
ATOM 1273 O O . GLU A 1 167 ? -11.326 -25.138 -37.551 1.00 31.89 167 GLU A O 1
ATOM 1278 N N . PHE A 1 168 ? -12.687 -24.419 -39.168 1.00 28.89 168 PHE A N 1
ATOM 1279 C CA . PHE A 1 168 ? -12.643 -25.701 -39.895 1.00 28.89 168 PHE A CA 1
ATOM 1280 C C . PHE A 1 168 ? -11.346 -25.943 -40.695 1.00 28.89 168 PHE A C 1
ATOM 1282 O O . PHE A 1 168 ? -11.064 -27.075 -41.090 1.00 28.89 168 PHE A O 1
ATOM 1289 N N . LEU A 1 169 ? -10.523 -24.911 -40.916 1.00 30.69 169 LEU A N 1
ATOM 1290 C CA . LEU A 1 169 ? -9.261 -25.024 -41.668 1.00 30.69 169 LEU A CA 1
ATOM 1291 C C . LEU A 1 169 ? -8.009 -25.153 -40.779 1.00 30.69 169 LEU A C 1
ATOM 1293 O O . LEU A 1 169 ? -6.925 -25.431 -41.289 1.00 30.69 169 LEU A O 1
ATOM 1297 N N . ALA A 1 170 ? -8.142 -25.031 -39.455 1.00 35.50 170 ALA A N 1
ATOM 1298 C CA . ALA A 1 170 ? -7.010 -25.034 -38.523 1.00 35.50 170 ALA A CA 1
ATOM 1299 C C . ALA A 1 170 ? -6.513 -26.436 -38.089 1.00 35.50 170 ALA A C 1
ATOM 1301 O O . ALA A 1 170 ? -5.475 -26.537 -37.438 1.00 35.50 170 ALA A O 1
ATOM 1302 N N . GLN A 1 171 ? -7.218 -27.529 -38.425 1.00 31.55 171 GLN A N 1
ATOM 1303 C CA . GLN A 1 171 ? -6.985 -28.861 -37.822 1.00 31.55 171 GLN A CA 1
ATOM 1304 C C . GLN A 1 171 ? -6.405 -29.955 -38.752 1.00 31.55 171 GLN A C 1
ATOM 1306 O O . GLN A 1 171 ? -6.470 -31.140 -38.422 1.00 31.55 171 GLN A O 1
ATOM 1311 N N . ARG A 1 172 ? -5.801 -29.618 -39.904 1.00 29.66 172 ARG A N 1
ATOM 1312 C CA . ARG A 1 172 ? -5.158 -30.617 -40.798 1.00 29.66 172 ARG A CA 1
ATOM 1313 C C . ARG A 1 172 ? -3.795 -30.196 -41.373 1.00 29.66 172 ARG A C 1
ATOM 1315 O O . ARG A 1 172 ? -3.626 -30.126 -42.585 1.00 29.66 172 ARG A O 1
ATOM 1322 N N . ALA A 1 173 ? -2.797 -29.992 -40.507 1.00 29.66 173 ALA A N 1
ATOM 1323 C CA . ALA A 1 173 ? -1.412 -29.743 -40.939 1.00 29.66 173 ALA A CA 1
ATOM 1324 C C . ALA A 1 173 ? -0.313 -30.230 -39.958 1.00 29.66 173 ALA A C 1
ATOM 1326 O O . ALA A 1 173 ? 0.679 -29.537 -39.751 1.00 29.66 173 ALA A O 1
ATOM 1327 N N . VAL A 1 174 ? -0.441 -31.424 -39.357 1.00 29.59 174 VAL A N 1
ATOM 1328 C CA . VAL A 1 174 ? 0.643 -32.019 -38.541 1.00 29.59 174 VAL A CA 1
ATOM 1329 C C . VAL A 1 174 ? 0.918 -33.469 -38.945 1.00 29.59 174 VAL A C 1
ATOM 1331 O O . VAL A 1 174 ? 0.077 -34.342 -38.747 1.00 29.59 174 VAL A O 1
ATOM 1334 N N . GLY A 1 175 ? 2.135 -33.732 -39.439 1.00 25.61 175 GLY A N 1
ATOM 1335 C CA . GLY A 1 175 ? 2.742 -35.069 -39.402 1.00 25.61 175 GLY A CA 1
ATOM 1336 C C . GLY A 1 175 ? 3.232 -35.672 -40.724 1.00 25.61 175 GLY A C 1
ATOM 1337 O O . GLY A 1 175 ? 2.597 -36.587 -41.242 1.00 25.61 175 GLY A O 1
ATOM 1338 N N . ARG A 1 176 ? 4.451 -35.306 -41.162 1.00 25.95 176 ARG A N 1
ATOM 1339 C CA . ARG A 1 176 ? 5.563 -36.264 -41.397 1.00 25.95 176 ARG A CA 1
ATOM 1340 C C . ARG A 1 176 ? 6.902 -35.563 -41.676 1.00 25.95 176 ARG A C 1
ATOM 1342 O O . ARG A 1 176 ? 6.955 -34.356 -41.870 1.00 25.95 176 ARG A O 1
ATOM 1349 N N . ARG A 1 177 ? 7.985 -36.343 -41.592 1.00 26.59 177 ARG A N 1
ATOM 1350 C CA . ARG A 1 177 ? 9.397 -35.921 -41.604 1.00 26.59 177 ARG A CA 1
ATOM 1351 C C . ARG A 1 177 ? 10.074 -36.076 -42.976 1.00 26.59 177 ARG A C 1
ATOM 1353 O O . ARG A 1 177 ? 9.707 -36.950 -43.751 1.00 26.59 177 ARG A O 1
ATOM 1360 N N . GLU A 1 178 ? 11.159 -35.317 -43.148 1.00 28.03 178 GLU A N 1
ATOM 1361 C CA . GLU A 1 178 ? 12.420 -35.716 -43.811 1.00 28.03 178 GLU A CA 1
ATOM 1362 C C . GLU A 1 178 ? 12.361 -36.360 -45.217 1.00 28.03 178 GLU A C 1
ATOM 1364 O O . GLU A 1 178 ? 12.421 -37.585 -45.385 1.00 28.03 178 GLU A O 1
ATOM 1369 N N . ARG A 1 179 ? 12.519 -35.518 -46.246 1.00 25.77 179 ARG A N 1
ATOM 1370 C CA . ARG A 1 179 ? 13.818 -35.348 -46.943 1.00 25.77 179 ARG A CA 1
ATOM 1371 C C . ARG A 1 179 ? 13.752 -34.185 -47.936 1.00 25.77 179 ARG A C 1
ATOM 1373 O O . ARG A 1 179 ? 12.701 -33.926 -48.506 1.00 25.77 179 ARG A O 1
ATOM 1380 N N . GLY A 1 180 ? 14.866 -33.479 -48.120 1.00 24.84 180 GLY A N 1
ATOM 1381 C CA . GLY A 1 180 ? 14.958 -32.374 -49.079 1.00 24.84 180 GLY A CA 1
ATOM 1382 C C . GLY A 1 180 ? 15.449 -32.826 -50.455 1.00 24.84 180 GLY A C 1
ATOM 1383 O O . GLY A 1 180 ? 16.190 -33.804 -50.553 1.00 24.84 180 GLY A O 1
ATOM 1384 N N . PHE A 1 181 ? 15.097 -32.065 -51.492 1.00 23.50 181 PHE A N 1
ATOM 1385 C CA . PHE A 1 181 ? 15.887 -31.943 -52.720 1.00 23.50 181 PHE A CA 1
ATOM 1386 C C . PHE A 1 181 ? 15.728 -30.531 -53.320 1.00 23.50 181 PHE A C 1
ATOM 1388 O O . PHE A 1 181 ? 15.122 -29.666 -52.690 1.00 23.50 181 PHE A O 1
ATOM 1395 N N . ARG A 1 182 ? 16.383 -30.275 -54.457 1.00 26.80 182 ARG A N 1
ATOM 1396 C CA . ARG A 1 182 ? 16.728 -28.935 -54.970 1.00 26.80 182 ARG A CA 1
ATOM 1397 C C . ARG A 1 182 ? 15.641 -28.238 -55.799 1.00 26.80 182 ARG A C 1
ATOM 1399 O O . ARG A 1 182 ? 14.654 -28.844 -56.199 1.00 26.80 182 ARG A O 1
ATOM 1406 N N . GLU A 1 183 ? 15.910 -26.962 -56.070 1.00 28.83 183 GLU A N 1
ATOM 1407 C CA . GLU A 1 183 ? 15.214 -26.072 -57.004 1.00 28.83 183 GLU A CA 1
ATOM 1408 C C . GLU A 1 183 ? 15.075 -26.663 -58.421 1.00 28.83 183 GLU A C 1
ATOM 1410 O O . GLU A 1 183 ? 15.971 -27.362 -58.900 1.00 28.83 183 GLU A O 1
ATOM 1415 N N . GLY A 1 184 ? 13.998 -26.285 -59.121 1.00 27.62 184 GLY A N 1
ATOM 1416 C CA . GLY A 1 184 ? 13.852 -26.467 -60.569 1.00 27.62 184 GLY A CA 1
ATOM 1417 C C . GLY A 1 184 ? 12.458 -26.920 -61.020 1.00 27.62 184 GLY A C 1
ATOM 1418 O O . GLY A 1 184 ? 11.943 -27.917 -60.530 1.00 27.62 184 GLY A O 1
ATOM 1419 N N . ALA A 1 185 ? 11.906 -26.211 -62.012 1.00 27.27 185 ALA A N 1
ATOM 1420 C CA . ALA A 1 185 ? 10.769 -26.602 -62.859 1.00 27.27 185 ALA A CA 1
ATOM 1421 C C . ALA A 1 185 ? 9.408 -26.914 -62.182 1.00 27.27 185 ALA A C 1
ATOM 1423 O O . ALA A 1 185 ? 9.015 -28.072 -62.073 1.00 27.27 185 ALA A O 1
ATOM 1424 N N . ILE A 1 186 ? 8.622 -25.862 -61.901 1.00 26.20 186 ILE A N 1
ATOM 1425 C CA . ILE A 1 186 ? 7.169 -25.848 -62.196 1.00 26.20 186 ILE A CA 1
ATOM 1426 C C . ILE A 1 186 ? 6.791 -24.489 -62.823 1.00 26.20 186 ILE A C 1
ATOM 1428 O O . ILE A 1 186 ? 6.080 -23.676 -62.240 1.00 26.20 186 ILE A O 1
ATOM 1432 N N . GLU A 1 187 ? 7.278 -24.248 -64.038 1.00 33.81 187 GLU A N 1
ATOM 1433 C CA . GLU A 1 187 ? 6.440 -23.608 -65.062 1.00 33.81 187 GLU A CA 1
ATOM 1434 C C . GLU A 1 187 ? 5.835 -24.741 -65.911 1.00 33.81 187 GLU A C 1
ATOM 1436 O O . GLU A 1 187 ? 6.383 -25.842 -65.916 1.00 33.81 187 GLU A O 1
ATOM 1441 N N . GLN A 1 188 ? 4.725 -24.484 -66.616 1.00 32.06 188 GLN A N 1
ATOM 1442 C CA . GLN A 1 188 ? 3.884 -25.492 -67.298 1.00 32.06 188 GLN A CA 1
ATOM 1443 C C . GLN A 1 188 ? 3.104 -26.432 -66.354 1.00 32.06 188 GLN A C 1
ATOM 1445 O O . GLN A 1 188 ? 3.450 -27.602 -66.221 1.00 32.06 188 GLN A O 1
ATOM 1450 N N . CYS A 1 189 ? 2.017 -25.934 -65.738 1.00 26.03 189 CYS A N 1
ATOM 1451 C CA . CYS A 1 189 ? 0.847 -26.752 -65.346 1.00 26.03 189 CYS A CA 1
ATOM 1452 C C . CYS A 1 189 ? -0.341 -25.906 -64.817 1.00 26.03 189 CYS A C 1
ATOM 1454 O O . CYS A 1 189 ? -0.770 -26.102 -63.684 1.00 26.03 189 CYS A O 1
ATOM 1456 N N . PHE A 1 190 ? -0.878 -24.950 -65.596 1.00 24.36 190 PHE A N 1
ATOM 1457 C CA . PHE A 1 190 ? -2.146 -24.275 -65.225 1.00 24.36 190 PHE A CA 1
ATOM 1458 C C . PHE A 1 190 ? -3.028 -23.740 -66.382 1.00 24.36 190 PHE A C 1
ATOM 1460 O O . PHE A 1 190 ? -3.959 -22.985 -66.121 1.00 24.36 190 PHE A O 1
ATOM 1467 N N . ASP A 1 191 ? -2.806 -24.176 -67.631 1.00 27.27 191 ASP A N 1
ATOM 1468 C CA . ASP A 1 191 ? -3.577 -23.740 -68.822 1.00 27.27 191 ASP A CA 1
ATOM 1469 C C . ASP A 1 191 ? -4.507 -24.826 -69.426 1.00 27.27 191 ASP A C 1
ATOM 1471 O O . ASP A 1 191 ? -5.075 -24.636 -70.498 1.00 27.27 191 ASP A O 1
ATOM 1475 N N . GLU A 1 192 ? -4.710 -25.970 -68.753 1.00 29.14 192 GLU A N 1
ATOM 1476 C CA . GLU A 1 192 ? -5.511 -27.101 -69.279 1.00 29.14 192 GLU A CA 1
ATOM 1477 C C . GLU A 1 192 ? -6.733 -27.498 -68.420 1.00 29.14 192 GLU A C 1
ATOM 1479 O O . GLU A 1 192 ? -7.038 -28.680 -68.261 1.00 29.14 192 GLU A O 1
ATOM 1484 N N . ILE A 1 193 ? -7.506 -26.532 -67.901 1.00 26.81 193 ILE A N 1
ATOM 1485 C CA . ILE A 1 193 ? -8.909 -26.797 -67.513 1.00 26.81 193 ILE A CA 1
ATOM 1486 C C . ILE A 1 193 ? -9.833 -25.640 -67.955 1.00 26.81 193 ILE A C 1
ATOM 1488 O O . ILE A 1 193 ? -9.691 -24.525 -67.468 1.00 26.81 193 ILE A O 1
ATOM 1492 N N . LEU A 1 194 ? -10.844 -25.972 -68.784 1.00 25.20 194 LEU A N 1
ATOM 1493 C CA . LEU A 1 194 ? -12.025 -25.182 -69.231 1.00 25.20 194 LEU A CA 1
ATOM 1494 C C . LEU A 1 194 ? -11.998 -24.461 -70.604 1.00 25.20 194 LEU A C 1
ATOM 1496 O O . LEU A 1 194 ? -12.040 -23.235 -70.662 1.00 25.20 194 LEU A O 1
ATOM 1500 N N . ALA A 1 195 ? -12.156 -25.219 -71.702 1.00 26.03 195 ALA A N 1
ATOM 1501 C CA . ALA A 1 195 ? -12.926 -24.835 -72.909 1.00 26.03 195 ALA A CA 1
ATOM 1502 C C . ALA A 1 195 ? -13.131 -26.061 -73.844 1.00 26.03 195 ALA A C 1
ATOM 1504 O O . ALA A 1 195 ? -12.358 -27.011 -73.745 1.00 26.03 195 ALA A O 1
ATOM 1505 N N . PRO A 1 196 ? -14.049 -26.037 -74.835 1.00 50.28 196 PRO A N 1
ATOM 1506 C CA . PRO A 1 196 ? -15.490 -25.746 -74.748 1.00 50.28 196 PRO A CA 1
ATOM 1507 C C . PRO A 1 196 ? -16.343 -26.818 -75.495 1.00 50.28 196 PRO A C 1
ATOM 1509 O O . PRO A 1 196 ? -15.781 -27.749 -76.058 1.00 50.28 196 PRO A O 1
ATOM 1512 N N . PHE A 1 197 ? -17.683 -26.665 -75.543 1.00 23.86 197 PHE A N 1
ATOM 1513 C CA . PHE A 1 197 ? -18.615 -26.904 -76.691 1.00 23.86 197 PHE A CA 1
ATOM 1514 C C . PHE A 1 197 ? -20.090 -27.111 -76.220 1.00 23.86 197 PHE A C 1
ATOM 1516 O O . PHE A 1 197 ? -20.311 -27.195 -75.011 1.00 23.86 197 PHE A O 1
ATOM 1523 N N . PRO A 1 198 ? -21.125 -27.060 -77.101 1.00 34.38 198 PRO A N 1
ATOM 1524 C CA . PRO A 1 198 ? -22.453 -26.557 -76.721 1.00 34.38 198 PRO A CA 1
ATOM 1525 C C . PRO A 1 198 ? -23.630 -27.477 -77.115 1.00 34.38 198 PRO A C 1
ATOM 1527 O O . PRO A 1 198 ? -23.453 -28.498 -77.772 1.00 34.38 198 PRO A O 1
ATOM 1530 N N . LEU A 1 199 ? -24.862 -27.041 -76.823 1.00 27.58 199 LEU A N 1
ATOM 1531 C CA . LEU A 1 199 ? -26.055 -27.366 -77.620 1.00 27.58 199 LEU A CA 1
ATOM 1532 C C . LEU A 1 199 ? -27.165 -26.324 -77.384 1.00 27.58 199 LEU A C 1
ATOM 1534 O O . LEU A 1 199 ? -27.120 -25.567 -76.416 1.00 27.58 199 LEU A O 1
ATOM 1538 N N . THR A 1 200 ? -28.139 -26.250 -78.292 1.00 28.55 200 THR A N 1
ATOM 1539 C CA . THR A 1 200 ? -29.223 -25.252 -78.291 1.00 28.55 200 THR A CA 1
ATOM 1540 C C . THR A 1 200 ? -30.597 -25.917 -78.277 1.00 28.55 200 THR A C 1
ATOM 1542 O O . THR A 1 200 ? -30.758 -26.961 -78.903 1.00 28.55 200 THR A O 1
ATOM 1545 N N . GLN A 1 201 ? -31.587 -25.282 -77.628 1.00 29.05 201 GLN A N 1
ATOM 1546 C CA . GLN A 1 201 ? -32.917 -24.928 -78.182 1.00 29.05 201 GLN A CA 1
ATOM 1547 C C . GLN A 1 201 ? -33.947 -24.574 -77.085 1.00 29.05 201 GLN A C 1
ATOM 1549 O O . GLN A 1 201 ? -34.000 -25.245 -76.064 1.00 29.05 201 GLN A O 1
ATOM 1554 N N . HIS A 1 202 ? -34.815 -23.587 -77.383 1.00 27.78 202 HIS A N 1
ATOM 1555 C CA . HIS A 1 202 ? -36.079 -23.226 -76.695 1.00 27.78 202 HIS A CA 1
ATOM 1556 C C . HIS A 1 202 ? -35.993 -22.784 -75.198 1.00 27.78 202 HIS A C 1
ATOM 1558 O O . HIS A 1 202 ? -35.255 -23.355 -74.412 1.00 27.78 202 HIS A O 1
ATOM 1564 N N . LEU A 1 203 ? -36.714 -21.763 -74.700 1.00 24.98 203 LEU A N 1
ATOM 1565 C CA . LEU A 1 203 ? -37.729 -20.860 -75.281 1.00 24.98 203 LEU A CA 1
ATOM 1566 C C . LEU A 1 203 ? -37.776 -19.496 -74.530 1.00 24.98 203 LEU A C 1
ATOM 1568 O O . LEU A 1 203 ? -37.613 -19.464 -73.319 1.00 24.98 203 LEU A O 1
ATOM 1572 N N . SER A 1 204 ? -38.061 -18.404 -75.261 1.00 27.31 204 SER A N 1
ATOM 1573 C CA . SER A 1 204 ? -38.696 -17.120 -74.842 1.00 27.31 204 SER A CA 1
ATOM 1574 C C . SER A 1 204 ? -38.373 -16.440 -73.483 1.00 27.31 204 SER A C 1
ATOM 1576 O O . SER A 1 204 ? -38.744 -16.950 -72.432 1.00 27.31 204 SER A O 1
ATOM 1578 N N . GLY A 1 205 ? -37.917 -15.173 -73.507 1.00 25.77 205 GLY A N 1
ATOM 1579 C CA . GLY A 1 205 ? -37.971 -14.276 -72.330 1.00 25.77 205 GLY A CA 1
ATOM 1580 C C . GLY A 1 205 ? -37.210 -12.944 -72.467 1.00 25.77 205 GLY A C 1
ATOM 1581 O O . GLY A 1 205 ? -36.003 -12.897 -72.268 1.00 25.77 205 GLY A O 1
ATOM 1582 N N . ASN A 1 206 ? -37.906 -11.850 -72.797 1.00 33.59 206 ASN A N 1
ATOM 1583 C CA . ASN A 1 206 ? -37.334 -10.514 -73.052 1.00 33.59 206 ASN A CA 1
ATOM 1584 C C . ASN A 1 206 ? -36.490 -9.919 -71.900 1.00 33.59 206 ASN A C 1
ATOM 1586 O O . ASN A 1 206 ? -37.044 -9.645 -70.842 1.00 33.59 206 ASN A O 1
ATOM 1590 N N . PHE A 1 207 ? -35.242 -9.507 -72.174 1.00 24.78 207 PHE A N 1
ATOM 1591 C CA . PHE A 1 207 ? -34.594 -8.362 -71.501 1.00 24.78 207 PHE A CA 1
ATOM 1592 C C . PHE A 1 207 ? -33.615 -7.642 -72.450 1.00 24.78 207 PHE A C 1
ATOM 1594 O O . PHE A 1 207 ? -32.505 -8.105 -72.691 1.00 24.78 207 PHE A O 1
ATOM 1601 N N . SER A 1 208 ? -34.029 -6.491 -73.001 1.00 32.94 208 SER A N 1
ATOM 1602 C CA . SER A 1 208 ? -33.252 -5.699 -73.978 1.00 32.94 208 SER A CA 1
ATOM 1603 C C . SER A 1 208 ? -33.110 -4.222 -73.568 1.00 32.94 208 SER A C 1
ATOM 1605 O O . SER A 1 208 ? -33.380 -3.302 -74.333 1.00 32.94 208 SER A O 1
ATOM 1607 N N . TRP A 1 209 ? -32.690 -3.988 -72.322 1.00 34.09 209 TRP A N 1
ATOM 1608 C CA . TRP A 1 209 ? -32.257 -2.679 -71.812 1.00 34.09 209 TRP A CA 1
ATOM 1609 C C . TRP A 1 209 ? -31.351 -2.911 -70.595 1.00 34.09 209 TRP A C 1
ATOM 1611 O O . TRP A 1 209 ? -31.837 -3.376 -69.571 1.00 34.09 209 TRP A O 1
ATOM 1621 N N . SER A 1 210 ? -30.042 -2.646 -70.724 1.00 31.61 210 SER A N 1
ATOM 1622 C CA . SER A 1 210 ? -29.058 -2.435 -69.629 1.00 31.61 210 SER A CA 1
ATOM 1623 C C . SER A 1 210 ? -27.620 -2.488 -70.176 1.00 31.61 210 SER A C 1
ATOM 1625 O O . SER A 1 210 ? -26.801 -1.600 -69.928 1.00 31.61 210 SER A O 1
ATOM 1627 N N . LEU A 1 211 ? -27.314 -3.506 -70.993 1.00 29.86 211 LEU A N 1
ATOM 1628 C CA . LEU A 1 211 ? -25.941 -3.918 -71.329 1.00 29.86 211 LEU A CA 1
ATOM 1629 C C . LEU A 1 211 ? -25.226 -3.063 -72.405 1.00 29.86 211 LEU A C 1
ATOM 1631 O O . LEU A 1 211 ? -24.549 -3.586 -73.287 1.00 29.86 211 LEU A O 1
ATOM 1635 N N . LYS A 1 212 ? -25.363 -1.734 -72.330 1.00 29.61 212 LYS A N 1
ATOM 1636 C CA . LYS A 1 212 ? -24.536 -0.761 -73.074 1.00 29.61 212 LYS A CA 1
ATOM 1637 C C . LYS A 1 212 ? -23.870 0.306 -72.194 1.00 29.61 212 LYS A C 1
ATOM 1639 O O . LYS A 1 212 ? -22.974 0.988 -72.675 1.00 29.61 212 LYS A O 1
ATOM 1644 N N . SER A 1 213 ? -24.243 0.425 -70.916 1.00 33.75 213 SER A N 1
ATOM 1645 C CA . SER A 1 213 ? -23.734 1.492 -70.032 1.00 33.75 213 SER A CA 1
ATOM 1646 C C . SER A 1 213 ? -22.545 1.091 -69.147 1.00 33.75 213 SER A C 1
ATOM 1648 O O . SER A 1 213 ? -21.930 1.962 -68.543 1.00 33.75 213 SER A O 1
ATOM 1650 N N . HIS A 1 214 ? -22.201 -0.199 -69.054 1.00 33.50 214 HIS A N 1
ATOM 1651 C CA . HIS A 1 214 ? -21.139 -0.686 -68.154 1.00 33.50 214 HIS A CA 1
ATOM 1652 C C . HIS A 1 214 ? -19.760 -0.862 -68.816 1.00 33.50 214 HIS A C 1
ATOM 1654 O O . HIS A 1 214 ? -18.737 -0.775 -68.138 1.00 33.50 214 HIS A O 1
ATOM 1660 N N . THR A 1 215 ? -19.695 -1.044 -70.137 1.00 29.39 215 THR A N 1
ATOM 1661 C CA . THR A 1 215 ? -18.435 -1.319 -70.857 1.00 29.39 215 THR A CA 1
ATOM 1662 C C . THR A 1 215 ? -17.527 -0.093 -71.022 1.00 29.39 215 THR A C 1
ATOM 1664 O O . THR A 1 215 ? -16.361 -0.245 -71.369 1.00 29.39 215 THR A O 1
ATOM 1667 N N . ALA A 1 216 ? -18.033 1.118 -70.762 1.00 31.22 216 ALA A N 1
ATOM 1668 C CA . ALA A 1 216 ? -17.294 2.376 -70.931 1.00 31.22 216 ALA A CA 1
ATOM 1669 C C . ALA A 1 216 ? -16.573 2.874 -69.660 1.00 31.22 216 ALA A C 1
ATOM 1671 O O . ALA A 1 216 ? -15.723 3.753 -69.750 1.00 31.22 216 ALA A O 1
ATOM 1672 N N . ILE A 1 217 ? -16.907 2.339 -68.477 1.00 37.06 217 ILE A N 1
ATOM 1673 C CA . ILE A 1 217 ? -16.385 2.834 -67.184 1.00 37.06 217 ILE A CA 1
ATOM 1674 C C . ILE A 1 217 ? -15.195 1.993 -66.684 1.00 37.06 217 ILE A C 1
ATOM 1676 O O . ILE A 1 217 ? -14.322 2.507 -65.985 1.00 37.06 217 ILE A O 1
ATOM 1680 N N . MET A 1 218 ? -15.117 0.714 -67.068 1.00 30.75 218 MET A N 1
ATOM 1681 C CA . MET A 1 218 ? -14.055 -0.196 -66.609 1.00 30.75 218 MET A CA 1
ATOM 1682 C C . MET A 1 218 ? -12.725 -0.023 -67.362 1.00 30.75 218 MET A C 1
ATOM 1684 O O . MET A 1 218 ? -11.670 -0.225 -66.768 1.00 30.75 218 MET A O 1
ATOM 1688 N N . SER A 1 219 ? -12.743 0.412 -68.627 1.00 30.81 219 SER A N 1
ATOM 1689 C CA . SER A 1 219 ? -11.522 0.667 -69.411 1.00 30.81 219 SER A CA 1
ATOM 1690 C C . SER A 1 219 ? -10.715 1.855 -68.870 1.00 30.81 219 SER A C 1
ATOM 1692 O O . SER A 1 219 ? -9.505 1.747 -68.676 1.00 30.81 219 SER A O 1
ATOM 1694 N N . GLY A 1 220 ? -11.385 2.962 -68.532 1.00 34.00 220 GLY A N 1
ATOM 1695 C CA . GLY A 1 220 ? -10.739 4.182 -68.028 1.00 34.00 220 GLY A CA 1
ATOM 1696 C C . GLY A 1 220 ? -10.063 4.051 -66.655 1.00 34.00 220 GLY A C 1
ATOM 1697 O O . GLY A 1 220 ? -9.251 4.898 -66.298 1.00 34.00 220 GLY A O 1
ATOM 1698 N N . ARG A 1 221 ? -10.363 2.997 -65.880 1.00 35.38 221 ARG A N 1
ATOM 1699 C CA . ARG A 1 221 ? -9.724 2.720 -64.577 1.00 35.38 221 ARG A CA 1
ATOM 1700 C C . ARG A 1 221 ? -8.594 1.687 -64.632 1.00 35.38 221 ARG A C 1
ATOM 1702 O O . ARG A 1 221 ? -7.900 1.532 -63.631 1.00 35.38 221 ARG A O 1
ATOM 1709 N N . ALA A 1 222 ? -8.401 1.004 -65.762 1.00 28.06 222 ALA A N 1
ATOM 1710 C CA . ALA A 1 222 ? -7.306 0.051 -65.939 1.00 28.06 222 ALA A CA 1
ATOM 1711 C C . ALA A 1 222 ? -5.985 0.765 -66.284 1.00 28.06 222 ALA A C 1
ATOM 1713 O O . ALA A 1 222 ? -5.010 0.616 -65.554 1.00 28.06 222 ALA A O 1
ATOM 1714 N N . HIS A 1 223 ? -5.975 1.614 -67.322 1.00 28.38 223 HIS A N 1
ATOM 1715 C CA . HIS A 1 223 ? -4.760 2.316 -67.775 1.00 28.38 223 HIS A CA 1
ATOM 1716 C C . HIS A 1 223 ? -4.087 3.172 -66.690 1.00 28.38 223 HIS A C 1
ATOM 1718 O O . HIS A 1 223 ? -2.866 3.178 -66.590 1.00 28.38 223 HIS A O 1
ATOM 1724 N N . ALA A 1 224 ? -4.860 3.815 -65.809 1.00 34.12 224 ALA A N 1
ATOM 1725 C CA . ALA A 1 224 ? -4.322 4.641 -64.721 1.00 34.12 224 ALA A CA 1
ATOM 1726 C C . ALA A 1 224 ? -3.568 3.853 -63.621 1.00 34.12 224 ALA A C 1
ATOM 1728 O O . ALA A 1 224 ? -3.188 4.436 -62.605 1.00 34.12 224 ALA A O 1
ATOM 1729 N N . ARG A 1 225 ? -3.397 2.529 -63.767 1.00 31.34 225 ARG A N 1
ATOM 1730 C CA . ARG A 1 225 ? -2.813 1.650 -62.744 1.00 31.34 225 ARG A CA 1
ATOM 1731 C C . ARG A 1 225 ? -1.478 1.006 -63.127 1.00 31.34 225 ARG A C 1
ATOM 1733 O O . ARG A 1 225 ? -0.838 0.445 -62.243 1.00 31.34 225 ARG A O 1
ATOM 1740 N N . GLU A 1 226 ? -1.047 1.119 -64.384 1.00 31.30 226 GLU A N 1
ATOM 1741 C CA . GLU A 1 226 ? 0.218 0.536 -64.873 1.00 31.30 226 GLU A CA 1
ATOM 1742 C C . GLU A 1 226 ? 1.338 1.584 -65.065 1.00 31.30 226 GLU A C 1
ATOM 1744 O O . GLU A 1 226 ? 2.514 1.240 -64.977 1.00 31.30 226 GLU A O 1
ATOM 1749 N N . GLU A 1 227 ? 1.019 2.878 -65.213 1.00 35.53 227 GLU A N 1
ATOM 1750 C CA . GLU A 1 227 ? 2.027 3.941 -65.426 1.00 35.53 227 GLU A CA 1
ATOM 1751 C C . GLU A 1 227 ? 2.822 4.355 -64.168 1.00 35.53 227 GLU A C 1
ATOM 1753 O O . GLU A 1 227 ? 3.878 4.980 -64.274 1.00 35.53 227 GLU A O 1
ATOM 1758 N N . PHE A 1 228 ? 2.390 3.959 -62.964 1.00 41.78 228 PHE A N 1
ATOM 1759 C CA . PHE A 1 228 ? 3.082 4.286 -61.702 1.00 41.78 228 PHE A CA 1
ATOM 1760 C C . PHE A 1 228 ? 4.466 3.614 -61.533 1.00 41.78 228 PHE A C 1
ATOM 1762 O O . PHE A 1 228 ? 5.116 3.801 -60.505 1.00 41.78 228 PHE A O 1
ATOM 1769 N N . GLY A 1 229 ? 4.931 2.842 -62.522 1.00 39.47 229 GLY A N 1
ATOM 1770 C CA . GLY A 1 229 ? 6.215 2.138 -62.496 1.00 39.47 229 GLY A CA 1
ATOM 1771 C C . GLY A 1 229 ? 7.460 2.985 -62.800 1.00 39.47 229 GLY A C 1
ATOM 1772 O O . GLY A 1 229 ? 8.554 2.561 -62.430 1.00 39.47 229 GLY A O 1
ATOM 1773 N N . SER A 1 230 ? 7.346 4.150 -63.459 1.00 41.75 230 SER A N 1
ATOM 1774 C CA . SER A 1 230 ? 8.538 4.929 -63.867 1.00 41.75 230 SER A CA 1
ATOM 1775 C C . SER A 1 230 ? 8.373 6.456 -63.952 1.00 41.75 230 SER A C 1
ATOM 1777 O O . SER A 1 230 ? 9.129 7.111 -64.672 1.00 41.75 230 SER A O 1
ATOM 1779 N N . MET A 1 231 ? 7.427 7.059 -63.226 1.00 57.28 231 MET A N 1
ATOM 1780 C CA . MET A 1 231 ? 7.378 8.523 -63.088 1.00 57.28 231 MET A CA 1
ATOM 1781 C C . MET A 1 231 ? 8.461 9.020 -62.122 1.00 57.28 231 MET A C 1
ATOM 1783 O O . MET A 1 231 ? 8.350 8.855 -60.906 1.00 57.28 231 MET A O 1
ATOM 1787 N N . ASN A 1 232 ? 9.500 9.680 -62.644 1.00 73.69 232 ASN A N 1
ATOM 1788 C CA . ASN A 1 232 ? 10.448 10.412 -61.805 1.00 73.69 232 ASN A CA 1
ATOM 1789 C C . ASN A 1 232 ? 9.835 11.753 -61.365 1.00 73.69 232 ASN A C 1
ATOM 1791 O O . ASN A 1 232 ? 10.123 12.803 -61.941 1.00 73.69 232 ASN A O 1
ATOM 1795 N N . PHE A 1 233 ? 9.000 11.719 -60.320 1.00 80.12 233 PHE A N 1
ATOM 1796 C CA . PHE A 1 233 ? 8.318 12.897 -59.767 1.00 80.12 233 PHE A CA 1
ATOM 1797 C C . PHE A 1 233 ? 9.255 14.089 -59.505 1.00 80.12 233 PHE A C 1
ATOM 1799 O O . PHE A 1 233 ? 8.841 15.239 -59.627 1.00 80.12 233 PHE A O 1
ATOM 1806 N N . LYS A 1 234 ? 10.537 13.842 -59.202 1.00 83.12 234 LYS A N 1
ATOM 1807 C CA . LYS A 1 234 ? 11.537 14.898 -58.999 1.00 83.12 234 LYS A CA 1
ATOM 1808 C C . LYS A 1 234 ? 11.768 15.737 -60.260 1.00 83.12 234 LYS A C 1
ATOM 1810 O O . LYS A 1 234 ? 11.755 16.961 -60.172 1.00 83.12 234 LYS A O 1
ATOM 1815 N N . GLU A 1 235 ? 11.883 15.107 -61.429 1.00 82.50 235 GLU A N 1
ATOM 1816 C CA . GLU A 1 235 ? 11.986 15.810 -62.719 1.00 82.50 235 GLU A CA 1
ATOM 1817 C C . GLU A 1 235 ? 10.695 16.558 -63.078 1.00 82.50 235 GLU A C 1
ATOM 1819 O O . GLU A 1 235 ? 10.736 17.593 -63.744 1.00 82.50 235 GLU A O 1
ATOM 1824 N N . GLU A 1 236 ? 9.531 16.053 -62.665 1.00 83.94 236 GLU A N 1
ATOM 1825 C CA . GLU A 1 236 ? 8.254 16.743 -62.880 1.00 83.94 236 GLU A CA 1
ATOM 1826 C C . GLU A 1 236 ? 8.133 17.999 -62.015 1.00 83.94 236 GLU A C 1
ATOM 1828 O O . GLU A 1 236 ? 7.791 19.069 -62.521 1.00 83.94 236 GLU A O 1
ATOM 1833 N N . PHE A 1 237 ? 8.509 17.917 -60.739 1.00 86.94 237 PHE A N 1
ATOM 1834 C CA . PHE A 1 237 ? 8.572 19.083 -59.863 1.00 86.94 237 PHE A CA 1
ATOM 1835 C C . PHE A 1 237 ? 9.648 20.087 -60.314 1.00 86.94 237 PHE A C 1
ATOM 1837 O O . PHE A 1 237 ? 9.401 21.291 -60.272 1.00 86.94 237 PHE A O 1
ATOM 1844 N N . GLU A 1 238 ? 10.794 19.649 -60.846 1.00 85.62 238 GLU A N 1
ATOM 1845 C CA . GLU A 1 238 ? 11.790 20.561 -61.434 1.00 85.62 238 GLU A CA 1
ATOM 1846 C C . GLU A 1 238 ? 11.257 21.317 -62.668 1.00 85.62 238 GLU A C 1
ATOM 1848 O O . GLU A 1 238 ? 11.523 22.515 -62.810 1.00 85.62 238 GLU A O 1
ATOM 1853 N N . LYS A 1 239 ? 10.408 20.695 -63.503 1.00 85.31 239 LYS A N 1
ATOM 1854 C CA . LYS A 1 239 ? 9.683 21.404 -64.581 1.00 85.31 239 LYS A CA 1
ATOM 1855 C C . LYS A 1 239 ? 8.741 22.476 -64.010 1.00 85.31 239 LYS A C 1
ATOM 1857 O O . LYS A 1 239 ? 8.665 23.573 -64.558 1.00 85.31 239 LYS A O 1
ATOM 1862 N N . LEU A 1 240 ? 8.081 22.221 -62.877 1.00 82.62 240 LEU A N 1
ATOM 1863 C CA . LEU A 1 240 ? 7.227 23.214 -62.206 1.00 82.62 240 LEU A CA 1
ATOM 1864 C C . LEU A 1 240 ? 8.008 24.372 -61.566 1.00 82.62 240 LEU A C 1
ATOM 1866 O O . LEU A 1 240 ? 7.480 25.486 -61.511 1.00 82.62 240 LEU A O 1
ATOM 1870 N N . VAL A 1 241 ? 9.262 24.152 -61.152 1.00 86.06 241 VAL A N 1
ATOM 1871 C CA . VAL A 1 241 ? 10.181 25.238 -60.757 1.00 86.06 241 VAL A CA 1
ATOM 1872 C C . VAL A 1 241 ? 10.516 26.121 -61.957 1.00 86.06 241 VAL A C 1
ATOM 1874 O O . VAL A 1 241 ? 10.452 27.344 -61.847 1.00 86.06 241 VAL A O 1
ATOM 1877 N N . ALA A 1 242 ? 10.805 25.531 -63.122 1.00 83.50 242 ALA A N 1
ATOM 1878 C CA . ALA A 1 242 ? 11.050 26.290 -64.353 1.00 83.50 242 ALA A CA 1
ATOM 1879 C C . ALA A 1 242 ? 9.815 27.089 -64.824 1.00 83.50 242 ALA A C 1
ATOM 1881 O O . ALA A 1 242 ? 9.961 28.147 -65.432 1.00 83.50 242 ALA A O 1
ATOM 1882 N N . MET A 1 243 ? 8.602 26.627 -64.496 1.00 80.62 243 MET A N 1
ATOM 1883 C CA . MET A 1 243 ? 7.342 27.355 -64.714 1.00 80.62 243 MET A CA 1
ATOM 1884 C C . MET A 1 243 ? 6.996 28.367 -63.603 1.00 80.62 243 MET A C 1
ATOM 1886 O O . MET A 1 243 ? 5.938 28.990 -63.668 1.00 80.62 243 MET A O 1
ATOM 1890 N N . GLY A 1 244 ? 7.824 28.510 -62.561 1.00 80.25 244 GLY A N 1
ATOM 1891 C CA . GLY A 1 244 ? 7.579 29.419 -61.433 1.00 80.25 244 GLY A CA 1
ATOM 1892 C C . GLY A 1 244 ? 6.396 29.043 -60.526 1.00 80.25 244 GLY A C 1
ATOM 1893 O O . GLY A 1 244 ? 5.983 29.861 -59.709 1.00 80.25 244 GLY A O 1
ATOM 1894 N N . LYS A 1 245 ? 5.840 27.828 -60.655 1.00 80.94 245 LYS A N 1
ATOM 1895 C CA . LYS A 1 245 ? 4.680 27.353 -59.872 1.00 80.94 245 LYS A CA 1
ATOM 1896 C C . LYS A 1 245 ? 5.049 26.910 -58.450 1.00 80.94 245 LYS A C 1
ATOM 1898 O O . LYS A 1 245 ? 4.217 26.994 -57.552 1.00 80.94 245 LYS A O 1
ATOM 1903 N N . ILE A 1 246 ? 6.273 26.416 -58.260 1.00 86.81 246 ILE A N 1
ATOM 1904 C CA . ILE A 1 246 ? 6.843 26.019 -56.963 1.00 86.81 246 ILE A CA 1
ATOM 1905 C C . ILE A 1 246 ? 8.306 26.478 -56.881 1.00 86.81 246 ILE A C 1
ATOM 1907 O O . ILE A 1 246 ? 8.944 26.739 -57.901 1.00 86.81 246 ILE A O 1
ATOM 1911 N N . THR A 1 247 ? 8.872 26.556 -55.679 1.00 88.44 247 THR A N 1
ATOM 1912 C CA . THR A 1 247 ? 10.292 26.886 -55.474 1.00 88.44 247 THR A CA 1
ATOM 1913 C C . THR A 1 247 ? 11.175 25.636 -55.477 1.00 88.44 247 THR A C 1
ATOM 1915 O O . THR A 1 247 ? 10.740 24.536 -55.133 1.00 88.44 247 THR A O 1
ATOM 1918 N N . ARG A 1 248 ? 12.470 25.801 -55.784 1.00 88.38 248 ARG A N 1
ATOM 1919 C CA . ARG A 1 248 ? 13.449 24.696 -55.782 1.00 88.38 248 ARG A CA 1
ATOM 1920 C C . ARG A 1 248 ? 13.582 23.991 -54.422 1.00 88.38 248 ARG A C 1
ATOM 1922 O O . ARG A 1 248 ? 13.950 22.824 -54.384 1.00 88.38 248 ARG A O 1
ATOM 1929 N N . GLN A 1 249 ? 13.262 24.672 -53.320 1.00 89.00 249 GLN A N 1
ATOM 1930 C CA . GLN A 1 249 ? 13.287 24.094 -51.970 1.00 89.00 249 GLN A CA 1
ATOM 1931 C C . GLN A 1 249 ? 12.119 23.123 -51.713 1.00 89.00 249 GLN A C 1
ATOM 1933 O O . GLN A 1 249 ? 12.243 22.231 -50.882 1.00 89.00 249 GLN A O 1
ATOM 1938 N N . GLN A 1 250 ? 11.006 23.258 -52.444 1.00 88.75 250 GLN A N 1
ATOM 1939 C CA . GLN A 1 250 ? 9.802 22.429 -52.282 1.00 88.75 250 GLN A CA 1
ATOM 1940 C C . GLN A 1 250 ? 9.847 21.123 -53.097 1.00 88.75 250 GLN A C 1
ATOM 1942 O O . GLN A 1 250 ? 9.087 20.204 -52.807 1.00 88.75 250 GLN A O 1
ATOM 1947 N N . VAL A 1 251 ? 10.755 21.009 -54.076 1.00 87.81 251 VAL A N 1
ATOM 1948 C CA . VAL A 1 251 ? 10.913 19.822 -54.942 1.00 87.81 251 VAL A CA 1
ATOM 1949 C C . VAL A 1 251 ? 11.165 18.544 -54.139 1.00 87.81 251 VAL A C 1
ATOM 1951 O O . VAL A 1 251 ? 10.528 17.526 -54.389 1.00 87.81 251 VAL A O 1
ATOM 1954 N N . GLU A 1 252 ? 12.083 18.589 -53.172 1.00 88.69 252 GLU A N 1
ATOM 1955 C CA . GLU A 1 252 ? 12.496 17.402 -52.413 1.00 88.69 252 GLU A CA 1
ATOM 1956 C C . GLU A 1 252 ? 11.405 16.923 -51.425 1.00 88.69 252 GLU A C 1
ATOM 1958 O O . GLU A 1 252 ? 11.050 15.745 -51.495 1.00 88.69 252 GLU A O 1
ATOM 1963 N N . PRO A 1 253 ? 10.765 17.790 -50.603 1.00 88.69 253 PRO A N 1
ATOM 1964 C CA . PRO A 1 253 ? 9.588 17.404 -49.816 1.00 88.69 253 PRO A CA 1
ATOM 1965 C C . PRO A 1 253 ? 8.444 16.813 -50.651 1.00 88.69 253 PRO A C 1
ATOM 1967 O O . PRO A 1 253 ? 7.805 15.854 -50.221 1.00 88.69 253 PRO A O 1
ATOM 1970 N N . LEU A 1 254 ? 8.187 17.345 -51.853 1.00 88.81 254 LEU A N 1
ATOM 1971 C CA . LEU A 1 254 ? 7.132 16.836 -52.737 1.00 88.81 254 LEU A CA 1
ATOM 1972 C C . LEU A 1 254 ? 7.490 15.494 -53.379 1.00 88.81 254 LEU A C 1
ATOM 1974 O O . LEU A 1 254 ? 6.633 14.615 -53.455 1.00 88.81 254 LEU A O 1
ATOM 1978 N N . ALA A 1 255 ? 8.748 15.300 -53.786 1.00 89.25 255 ALA A N 1
ATOM 1979 C CA . ALA A 1 255 ? 9.232 14.007 -54.263 1.00 89.25 255 ALA A CA 1
ATOM 1980 C C . ALA A 1 255 ? 9.104 12.935 -53.168 1.00 89.25 255 ALA A C 1
ATOM 1982 O O . ALA A 1 255 ? 8.613 11.839 -53.433 1.00 89.25 255 ALA A O 1
ATOM 1983 N N . GLN A 1 256 ? 9.459 13.263 -51.923 1.00 89.06 256 GLN A N 1
ATOM 1984 C CA . GLN A 1 256 ? 9.288 12.366 -50.775 1.00 89.06 256 GLN A CA 1
ATOM 1985 C C . GLN A 1 256 ? 7.806 12.076 -50.487 1.00 89.06 256 GLN A C 1
ATOM 1987 O O . GLN A 1 256 ? 7.436 10.915 -50.312 1.00 89.06 256 GLN A O 1
ATOM 1992 N N . LEU A 1 257 ? 6.938 13.094 -50.512 1.00 89.56 257 LEU A N 1
ATOM 1993 C CA . LEU A 1 257 ? 5.489 12.945 -50.335 1.00 89.56 257 LEU A CA 1
ATOM 1994 C C . LEU A 1 257 ? 4.869 12.000 -51.382 1.00 89.56 257 LEU A C 1
ATOM 1996 O O . LEU A 1 257 ? 4.113 11.096 -51.019 1.00 89.56 257 LEU A O 1
ATOM 2000 N N . ALA A 1 258 ? 5.220 12.173 -52.660 1.00 87.19 258 ALA A N 1
ATOM 2001 C CA . ALA A 1 258 ? 4.737 11.338 -53.761 1.00 87.19 258 ALA A CA 1
ATOM 2002 C C . ALA A 1 258 ? 5.279 9.897 -53.689 1.00 87.19 258 ALA A C 1
ATOM 2004 O O . ALA A 1 258 ? 4.507 8.942 -53.772 1.00 87.19 258 ALA A O 1
ATOM 2005 N N . ASN A 1 259 ? 6.587 9.725 -53.468 1.00 87.56 259 ASN A N 1
ATOM 2006 C CA . ASN A 1 259 ? 7.239 8.410 -53.435 1.00 87.56 259 ASN A CA 1
ATOM 2007 C C . ASN A 1 259 ? 6.796 7.554 -52.235 1.00 87.56 259 ASN A C 1
ATOM 2009 O O . ASN A 1 259 ? 6.606 6.335 -52.355 1.00 87.56 259 ASN A O 1
ATOM 2013 N N . HIS A 1 260 ? 6.632 8.177 -51.064 1.00 87.44 260 HIS A N 1
ATOM 2014 C CA . HIS A 1 260 ? 6.207 7.478 -49.855 1.00 87.44 260 HIS A CA 1
ATOM 2015 C C . HIS A 1 260 ? 4.689 7.231 -49.810 1.00 87.44 260 HIS A C 1
ATOM 2017 O O . HIS A 1 260 ? 4.272 6.156 -49.380 1.00 87.44 260 HIS A O 1
ATOM 2023 N N . GLY A 1 261 ? 3.866 8.169 -50.295 1.00 89.12 261 GLY A N 1
ATOM 2024 C CA . GLY A 1 261 ? 2.408 8.016 -50.397 1.00 89.12 261 GLY A CA 1
ATOM 2025 C C . GLY A 1 261 ? 1.622 8.237 -49.094 1.00 89.12 261 GLY A C 1
ATOM 2026 O O . GLY A 1 261 ? 0.402 8.065 -49.077 1.00 89.12 261 GLY A O 1
ATOM 2027 N N . TYR A 1 262 ? 2.286 8.638 -48.008 1.00 93.69 262 TYR A N 1
ATOM 2028 C CA . TYR A 1 262 ? 1.675 8.941 -46.710 1.00 93.69 262 TYR A CA 1
ATOM 2029 C C . TYR A 1 262 ? 2.310 10.186 -46.083 1.00 93.69 262 TYR A C 1
ATOM 2031 O O . TYR A 1 262 ? 3.444 10.547 -46.404 1.00 93.69 262 TYR A O 1
ATOM 2039 N N . CYS A 1 263 ? 1.586 10.840 -45.175 1.00 93.12 263 CYS A N 1
ATOM 2040 C CA . CYS A 1 263 ? 2.046 12.047 -44.493 1.00 93.12 263 CYS A CA 1
ATOM 2041 C C . CYS A 1 263 ? 1.377 12.279 -43.130 1.00 93.12 263 CYS A C 1
ATOM 2043 O O . CYS A 1 263 ? 0.343 11.687 -42.816 1.00 93.12 263 CYS A O 1
ATOM 2045 N N . THR A 1 264 ? 1.904 13.232 -42.363 1.00 92.06 264 THR A N 1
ATOM 2046 C CA . THR A 1 264 ? 1.191 13.905 -41.266 1.00 92.06 264 THR A CA 1
ATOM 2047 C C . THR A 1 264 ? 1.047 15.404 -41.517 1.00 92.06 264 THR A C 1
ATOM 2049 O O . THR A 1 264 ? 1.928 16.047 -42.085 1.00 92.06 264 THR A O 1
ATOM 2052 N N . HIS A 1 265 ? -0.068 15.965 -41.045 1.00 92.69 265 HIS A N 1
ATOM 2053 C CA . HIS A 1 265 ? -0.328 17.401 -40.951 1.00 92.69 265 HIS A CA 1
ATOM 2054 C C . HIS A 1 265 ? -0.559 17.797 -39.487 1.00 92.69 265 HIS A C 1
ATOM 2056 O O . HIS A 1 265 ? -1.301 17.115 -38.775 1.00 92.69 265 HIS A O 1
ATOM 2062 N N . ARG A 1 266 ? -0.006 18.939 -39.049 1.00 89.31 266 ARG A N 1
ATOM 2063 C CA . ARG A 1 266 ? -0.069 19.407 -37.646 1.00 89.31 266 ARG A CA 1
ATOM 2064 C C . ARG A 1 266 ? -1.490 19.478 -37.068 1.00 89.31 266 ARG A C 1
ATOM 2066 O O . ARG A 1 266 ? -1.656 19.256 -35.874 1.00 89.31 266 ARG A O 1
ATOM 2073 N N . SER A 1 267 ? -2.496 19.778 -37.893 1.00 87.38 267 SER A N 1
ATOM 2074 C CA . SER A 1 267 ? -3.895 19.944 -37.455 1.00 87.38 267 SER A CA 1
ATOM 2075 C C . SER A 1 267 ? -4.863 18.876 -37.974 1.00 87.38 267 SER A C 1
ATOM 2077 O O . SER A 1 267 ? -6.017 18.870 -37.558 1.00 87.38 267 SER A O 1
ATOM 2079 N N . TRP A 1 268 ? -4.437 17.999 -38.893 1.00 86.94 268 TRP A N 1
ATOM 2080 C CA . TRP A 1 268 ? -5.305 16.969 -39.501 1.00 86.94 268 TRP A CA 1
ATOM 2081 C C . TRP A 1 268 ? -4.800 15.535 -39.283 1.00 86.94 268 TRP A C 1
ATOM 2083 O O . TRP A 1 268 ? -5.432 14.586 -39.740 1.00 86.94 268 TRP A O 1
ATOM 2093 N N . GLY A 1 269 ? -3.691 15.370 -38.554 1.00 90.19 269 GLY A N 1
ATOM 2094 C CA . GLY A 1 269 ? -3.145 14.066 -38.198 1.00 90.19 269 GLY A CA 1
ATOM 2095 C C . GLY A 1 269 ? -2.569 13.329 -39.403 1.00 90.19 269 GLY A C 1
ATOM 2096 O O . GLY A 1 269 ? -1.972 13.936 -40.293 1.00 90.19 269 GLY A O 1
ATOM 2097 N N . PHE A 1 270 ? -2.718 12.007 -39.403 1.00 92.31 270 PHE A N 1
ATOM 2098 C CA . PHE A 1 270 ? -2.247 11.138 -40.477 1.00 92.31 270 PHE A CA 1
ATOM 2099 C C . PHE A 1 270 ? -3.116 11.268 -41.738 1.00 92.31 270 PHE A C 1
ATOM 2101 O O . PHE A 1 270 ? -4.348 11.311 -41.657 1.00 92.31 270 PHE A O 1
ATOM 2108 N N . GLY A 1 271 ? -2.465 11.268 -42.903 1.00 93.19 271 GLY A N 1
ATOM 2109 C CA . GLY A 1 271 ? -3.104 11.262 -44.212 1.00 93.19 271 GLY A CA 1
ATOM 2110 C C . GLY A 1 271 ? -2.440 10.300 -45.197 1.00 93.19 271 GLY A C 1
ATOM 2111 O O . GLY A 1 271 ? -1.225 10.100 -45.181 1.00 93.19 271 GLY A O 1
ATOM 2112 N N . LYS A 1 272 ? -3.252 9.714 -46.081 1.00 93.81 272 LYS A N 1
ATOM 2113 C CA . LYS A 1 272 ? -2.806 8.915 -47.228 1.00 93.81 272 LYS A CA 1
ATOM 2114 C C . LYS A 1 272 ? -2.906 9.747 -48.502 1.00 93.81 272 LYS A C 1
ATOM 2116 O O . LYS A 1 272 ? -3.978 10.260 -48.815 1.00 93.81 272 LYS A O 1
ATOM 2121 N N . VAL A 1 273 ? -1.820 9.854 -49.258 1.00 92.50 273 VAL A N 1
ATOM 2122 C CA . VAL A 1 273 ? -1.825 10.524 -50.563 1.00 92.50 273 VAL A CA 1
ATOM 2123 C C . VAL A 1 273 ? -2.530 9.606 -51.564 1.00 92.50 273 VAL A C 1
ATOM 2125 O O . VAL A 1 273 ? -2.192 8.429 -51.683 1.00 92.50 273 VAL A O 1
ATOM 2128 N N . THR A 1 274 ? -3.549 10.124 -52.250 1.00 90.69 274 THR A N 1
ATOM 2129 C CA . THR A 1 274 ? -4.377 9.355 -53.200 1.00 90.69 274 THR A CA 1
ATOM 2130 C C . THR A 1 274 ? -4.162 9.777 -54.649 1.00 90.69 274 THR A C 1
ATOM 2132 O O . THR A 1 274 ? -4.294 8.944 -55.541 1.00 90.69 274 THR A O 1
ATOM 2135 N N . ALA A 1 275 ? -3.777 11.033 -54.883 1.00 89.44 275 ALA A N 1
ATOM 2136 C CA . ALA A 1 275 ? -3.319 11.525 -56.178 1.00 89.44 275 ALA A CA 1
ATOM 2137 C C . ALA A 1 275 ? -2.316 12.675 -56.002 1.00 89.44 275 ALA A C 1
ATOM 2139 O O . ALA A 1 275 ? -2.419 13.465 -55.059 1.00 89.44 275 ALA A O 1
ATOM 2140 N N . VAL A 1 276 ? -1.384 12.799 -56.944 1.00 88.19 276 VAL A N 1
ATOM 2141 C CA . VAL A 1 276 ? -0.486 13.950 -57.090 1.00 88.19 276 VAL A CA 1
ATOM 2142 C C . VAL A 1 276 ? -0.517 14.352 -58.559 1.00 88.19 276 VAL A C 1
ATOM 2144 O O . VAL A 1 276 ? -0.206 13.541 -59.422 1.00 88.19 276 VAL A O 1
ATOM 2147 N N . ASP A 1 277 ? -0.939 15.580 -58.837 1.00 85.94 277 ASP A N 1
ATOM 2148 C CA . ASP A 1 277 ? -1.112 16.120 -60.182 1.00 85.94 277 ASP A CA 1
ATOM 2149 C C . ASP A 1 277 ? -0.148 17.296 -60.375 1.00 85.94 277 ASP A C 1
ATOM 2151 O O . ASP A 1 277 ? -0.389 18.425 -59.927 1.00 85.94 277 ASP A O 1
ATOM 2155 N N . ALA A 1 278 ? 0.973 17.019 -61.044 1.00 78.69 278 ALA A N 1
ATOM 2156 C CA . ALA A 1 278 ? 1.961 18.031 -61.392 1.00 78.69 278 ALA A CA 1
ATOM 2157 C C . ALA A 1 278 ? 1.408 19.060 -62.402 1.00 78.69 278 ALA A C 1
ATOM 2159 O O . ALA A 1 278 ? 1.766 20.236 -62.353 1.00 78.69 278 ALA A O 1
ATOM 2160 N N . VAL A 1 279 ? 0.488 18.677 -63.291 1.00 77.69 279 VAL A N 1
ATOM 2161 C CA . VAL A 1 279 ? -0.043 19.570 -64.334 1.00 77.69 279 VAL A CA 1
ATOM 2162 C C . VAL A 1 279 ? -0.923 20.658 -63.710 1.00 77.69 279 VAL A C 1
ATOM 2164 O O . VAL A 1 279 ? -0.699 21.855 -63.940 1.00 77.69 279 VAL A O 1
ATOM 2167 N N . LEU A 1 280 ? -1.876 20.253 -62.865 1.00 78.94 280 LEU A N 1
ATOM 2168 C CA . LEU A 1 280 ? -2.775 21.143 -62.123 1.00 78.94 280 LEU A CA 1
ATOM 2169 C C . LEU A 1 280 ? -2.133 21.760 -60.870 1.00 78.94 280 LEU A C 1
ATOM 2171 O O . LEU A 1 280 ? -2.694 22.704 -60.313 1.00 78.94 280 LEU A O 1
ATOM 2175 N N . GLY A 1 281 ? -0.965 21.274 -60.440 1.00 83.94 281 GLY A N 1
ATOM 2176 C CA . GLY A 1 281 ? -0.225 21.810 -59.296 1.00 83.94 281 GLY A CA 1
ATOM 2177 C C . GLY A 1 281 ? -0.835 21.448 -57.938 1.00 83.94 281 GLY A C 1
ATOM 2178 O O . GLY A 1 281 ? -0.757 22.239 -56.998 1.00 83.94 281 GLY A O 1
ATOM 2179 N N . ARG A 1 282 ? -1.481 20.280 -57.822 1.00 89.62 282 ARG A N 1
ATOM 2180 C CA . ARG A 1 282 ? -2.254 19.880 -56.630 1.00 89.62 282 ARG A CA 1
ATOM 2181 C C . ARG A 1 282 ? -1.974 18.442 -56.204 1.00 89.62 282 ARG A C 1
ATOM 2183 O O . ARG A 1 282 ? -1.646 17.596 -57.024 1.00 89.62 282 ARG A O 1
ATOM 2190 N N . CYS A 1 283 ? -2.190 18.139 -54.930 1.00 91.12 283 CYS A N 1
ATOM 2191 C CA . CYS A 1 283 ? -2.298 16.765 -54.434 1.00 91.12 283 CYS A CA 1
ATOM 2192 C C . CYS A 1 283 ? -3.641 16.545 -53.729 1.00 91.12 283 CYS A C 1
ATOM 2194 O O . CYS A 1 283 ? -4.264 17.494 -53.249 1.00 91.12 283 CYS A O 1
ATOM 2196 N N . VAL A 1 284 ? -4.087 15.290 -53.667 1.00 92.06 284 VAL A N 1
ATOM 2197 C CA . VAL A 1 284 ? -5.318 14.863 -52.990 1.00 92.06 284 VAL A CA 1
ATOM 2198 C C . VAL A 1 284 ? -4.953 13.875 -51.889 1.00 92.06 284 VAL A C 1
ATOM 2200 O O . VAL A 1 284 ? -4.230 12.905 -52.131 1.00 92.06 284 VAL A O 1
ATOM 2203 N N . ILE A 1 285 ? -5.433 14.131 -50.672 1.00 93.19 285 ILE A N 1
ATOM 2204 C CA . ILE A 1 285 ? -5.050 13.384 -49.470 1.00 93.19 285 ILE A CA 1
ATOM 2205 C C . ILE A 1 285 ? -6.295 12.975 -48.676 1.00 93.19 285 ILE A C 1
ATOM 2207 O O . ILE A 1 285 ? -7.175 13.792 -48.400 1.00 93.19 285 ILE A O 1
ATOM 2211 N N . ASP A 1 286 ? -6.342 11.704 -48.286 1.00 92.56 286 ASP A N 1
ATOM 2212 C CA . ASP A 1 286 ? -7.305 11.165 -47.332 1.00 92.56 286 ASP A CA 1
ATOM 2213 C C . ASP A 1 286 ? -6.752 11.307 -45.911 1.00 92.56 286 ASP A C 1
ATOM 2215 O O . ASP A 1 286 ? -5.993 10.453 -45.449 1.00 92.56 286 ASP A O 1
ATOM 2219 N N . PHE A 1 287 ? -7.127 12.381 -45.211 1.00 91.75 287 PHE A N 1
ATOM 2220 C CA . PHE A 1 287 ? -6.893 12.520 -43.771 1.00 91.75 287 PHE A CA 1
ATOM 2221 C C . PHE A 1 287 ? -7.963 11.769 -42.975 1.00 91.75 287 PHE A C 1
ATOM 2223 O O . PHE A 1 287 ? -9.105 11.645 -43.424 1.00 91.75 287 PHE A O 1
ATOM 2230 N N . GLN A 1 288 ? -7.628 11.338 -41.755 1.00 82.38 288 GLN A N 1
ATOM 2231 C CA . GLN A 1 288 ? -8.565 10.635 -40.861 1.00 82.38 288 GLN A CA 1
ATOM 2232 C C . GLN A 1 288 ? -9.886 11.398 -40.644 1.00 82.38 288 GLN A C 1
ATOM 2234 O O . GLN A 1 288 ? -10.949 10.783 -40.620 1.00 82.38 288 GLN A O 1
ATOM 2239 N N . SER A 1 289 ? -9.831 12.730 -40.541 1.00 81.12 289 SER A N 1
ATOM 2240 C CA . SER A 1 289 ? -11.000 13.605 -40.375 1.00 81.12 289 SER A CA 1
ATOM 2241 C C . SER A 1 289 ? -11.595 14.141 -41.685 1.00 81.12 289 SER A C 1
ATOM 2243 O O . SER A 1 289 ? -12.673 14.733 -41.662 1.00 81.12 289 SER A O 1
ATOM 2245 N N . LYS A 1 290 ? -10.910 13.981 -42.828 1.00 85.62 290 LYS A N 1
ATOM 2246 C CA . LYS A 1 290 ? -11.303 14.593 -44.107 1.00 85.62 290 LYS A CA 1
ATOM 2247 C C . LYS A 1 290 ? -10.722 13.831 -45.302 1.00 85.62 290 LYS A C 1
ATOM 2249 O O . LYS A 1 290 ? -9.560 14.010 -45.666 1.00 85.62 290 LYS A O 1
ATOM 2254 N N . LYS A 1 291 ? -11.563 13.011 -45.934 1.00 90.62 291 LYS A N 1
ATOM 2255 C CA . LYS A 1 291 ? -11.244 12.291 -47.178 1.00 90.62 291 LYS A CA 1
ATOM 2256 C C . LYS A 1 291 ? -11.285 13.222 -48.394 1.00 90.62 291 LYS A C 1
ATOM 2258 O O . LYS A 1 291 ? -12.001 14.223 -48.383 1.00 90.62 291 LYS A O 1
ATOM 2263 N N . GLY A 1 292 ? -10.528 12.889 -49.437 1.00 89.69 292 GLY A N 1
ATOM 2264 C CA . GLY A 1 292 ? -10.509 13.603 -50.714 1.00 89.69 292 GLY A CA 1
ATOM 2265 C C . GLY A 1 292 ? -10.035 15.056 -50.630 1.00 89.69 292 GLY A C 1
ATOM 2266 O O . GLY A 1 292 ? -10.441 15.873 -51.458 1.00 89.69 292 GLY A O 1
ATOM 2267 N N . HIS A 1 293 ? -9.213 15.429 -49.640 1.00 91.88 293 HIS A N 1
ATOM 2268 C CA . HIS A 1 293 ? -8.775 16.815 -49.501 1.00 91.88 293 HIS A CA 1
ATOM 2269 C C . HIS A 1 293 ? -7.761 17.173 -50.592 1.00 91.88 293 HIS A C 1
ATOM 2271 O O . HIS A 1 293 ? -6.573 16.879 -50.481 1.00 91.88 293 HIS A O 1
ATOM 2277 N N . ALA A 1 294 ? -8.231 17.865 -51.630 1.00 92.00 294 ALA A N 1
ATOM 2278 C CA . ALA A 1 294 ? -7.367 18.539 -52.592 1.00 92.00 294 ALA A CA 1
ATOM 2279 C C . ALA A 1 294 ? -6.688 19.762 -51.947 1.00 92.00 294 ALA A C 1
ATOM 2281 O O . ALA A 1 294 ? -7.359 20.555 -51.280 1.00 92.00 294 ALA A O 1
ATOM 2282 N N . MET A 1 295 ? -5.383 19.922 -52.159 1.00 91.38 295 MET A N 1
ATOM 2283 C CA . MET A 1 295 ? -4.578 21.061 -51.703 1.00 91.38 295 MET A CA 1
ATOM 2284 C C . MET A 1 295 ? -3.473 21.398 -52.718 1.00 91.38 295 MET A C 1
ATOM 2286 O O . MET A 1 295 ? -3.124 20.578 -53.566 1.00 91.38 295 MET A O 1
ATOM 2290 N N . ASP A 1 296 ? -2.956 22.625 -52.659 1.00 92.06 296 ASP A N 1
ATOM 2291 C CA . ASP A 1 296 ? -1.894 23.123 -53.543 1.00 92.06 296 ASP A CA 1
ATOM 2292 C C . ASP A 1 296 ? -0.518 22.537 -53.176 1.00 92.06 296 ASP A C 1
ATOM 2294 O O . ASP A 1 296 ? -0.216 22.374 -51.991 1.00 92.06 296 ASP A O 1
ATOM 2298 N N . LEU A 1 297 ? 0.327 22.240 -54.171 1.00 90.44 297 LEU A N 1
ATOM 2299 C CA . LEU A 1 297 ? 1.649 21.639 -53.942 1.00 90.44 297 LEU A CA 1
ATOM 2300 C C . LEU A 1 297 ? 2.601 22.538 -53.137 1.00 90.44 297 LEU A C 1
AT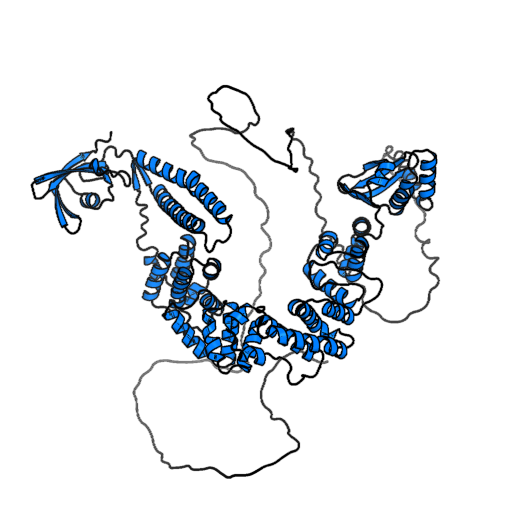OM 2302 O O . LEU A 1 297 ? 3.342 22.023 -52.301 1.00 90.44 297 LEU A O 1
ATOM 2306 N N . SER A 1 298 ? 2.576 23.863 -53.313 1.00 87.81 298 SER A N 1
ATOM 2307 C CA . SER A 1 298 ? 3.423 24.767 -52.521 1.00 87.81 298 SER A CA 1
ATOM 2308 C C . SER A 1 298 ? 3.049 24.742 -51.035 1.00 87.81 298 SER A C 1
ATOM 2310 O O . SER A 1 298 ? 3.926 24.778 -50.164 1.00 87.81 298 SER A O 1
ATOM 2312 N N . PHE A 1 299 ? 1.750 24.632 -50.740 1.00 89.69 299 PHE A N 1
ATOM 2313 C CA . PHE A 1 299 ? 1.248 24.492 -49.374 1.00 89.69 299 PHE A CA 1
ATOM 2314 C C . PHE A 1 299 ? 1.486 23.080 -48.813 1.00 89.69 299 PHE A C 1
ATOM 2316 O O . PHE A 1 299 ? 1.893 22.935 -47.662 1.00 89.69 299 PHE A O 1
ATOM 2323 N N . ALA A 1 300 ? 1.317 22.027 -49.618 1.00 90.19 300 ALA A N 1
ATOM 2324 C CA . ALA A 1 300 ? 1.631 20.651 -49.227 1.00 90.19 300 ALA A CA 1
ATOM 2325 C C . ALA A 1 300 ? 3.109 20.492 -48.827 1.00 90.19 300 ALA A C 1
ATOM 2327 O O . ALA A 1 300 ? 3.405 19.966 -47.757 1.00 90.19 300 ALA A O 1
ATOM 2328 N N . ALA A 1 301 ? 4.026 21.047 -49.625 1.00 88.69 301 ALA A N 1
ATOM 2329 C CA . ALA A 1 301 ? 5.473 21.012 -49.400 1.00 88.69 301 ALA A CA 1
ATOM 2330 C C . ALA A 1 301 ? 5.958 21.709 -48.112 1.00 88.69 301 ALA A C 1
ATOM 2332 O O . ALA A 1 301 ? 7.122 21.569 -47.746 1.00 88.69 301 ALA A O 1
ATOM 2333 N N . THR A 1 302 ? 5.100 22.508 -47.470 1.00 90.88 302 THR A N 1
ATOM 2334 C CA . THR A 1 302 ? 5.432 23.330 -46.292 1.00 90.88 302 THR A CA 1
ATOM 2335 C C . THR A 1 302 ? 4.596 22.998 -45.055 1.00 90.88 302 THR A C 1
ATOM 2337 O O . THR A 1 302 ? 5.020 23.297 -43.941 1.00 90.88 302 THR A O 1
ATOM 2340 N N . SER A 1 303 ? 3.433 22.361 -45.225 1.00 91.69 303 SER A N 1
ATOM 2341 C CA . SER A 1 303 ? 2.531 21.967 -44.131 1.00 91.69 303 SER A CA 1
ATOM 2342 C C . SER A 1 303 ? 2.591 20.476 -43.775 1.00 91.69 303 SER A C 1
ATOM 2344 O O . SER A 1 303 ? 2.189 20.104 -42.670 1.00 91.69 303 SER A O 1
ATOM 2346 N N . LEU A 1 304 ? 3.088 19.621 -44.677 1.00 92.69 304 LEU A N 1
ATOM 2347 C CA . LEU A 1 304 ? 3.094 18.166 -44.511 1.00 92.69 304 LEU A CA 1
ATOM 2348 C C . LEU A 1 304 ? 4.493 17.619 -44.222 1.00 92.69 304 LEU A C 1
ATOM 2350 O O . LEU A 1 304 ? 5.477 18.023 -44.836 1.00 92.69 304 LEU A O 1
ATOM 2354 N N . THR A 1 305 ? 4.567 16.620 -43.346 1.00 92.88 305 THR A N 1
ATOM 2355 C CA . THR A 1 305 ? 5.741 15.746 -43.213 1.00 92.88 305 THR A CA 1
ATOM 2356 C C . THR A 1 305 ? 5.450 14.435 -43.936 1.00 92.88 305 THR A C 1
ATOM 2358 O O . THR A 1 305 ? 4.454 13.782 -43.626 1.00 92.88 305 THR A O 1
ATOM 2361 N N . ALA A 1 306 ? 6.279 14.051 -44.909 1.00 92.25 306 ALA A N 1
ATOM 2362 C CA . ALA A 1 306 ? 6.147 12.767 -45.600 1.00 92.25 306 ALA A CA 1
ATOM 2363 C C . ALA A 1 306 ? 6.507 11.597 -44.663 1.00 92.25 306 ALA A C 1
ATOM 2365 O O . ALA A 1 306 ? 7.382 11.726 -43.808 1.00 92.25 306 ALA A O 1
ATOM 2366 N N . ILE A 1 307 ? 5.826 10.458 -44.815 1.00 92.12 307 ILE A N 1
ATOM 2367 C CA . ILE A 1 307 ? 5.953 9.286 -43.937 1.00 92.12 307 ILE A CA 1
ATOM 2368 C C . ILE A 1 307 ? 6.212 8.029 -44.780 1.00 92.12 307 ILE A C 1
ATOM 2370 O O . ILE A 1 307 ? 5.367 7.705 -45.616 1.00 92.12 307 ILE A O 1
ATOM 2374 N N . PRO A 1 308 ? 7.321 7.288 -44.571 1.00 90.25 308 PRO A N 1
ATOM 2375 C CA . PRO A 1 308 ? 7.636 6.091 -45.349 1.00 90.25 308 PRO A CA 1
ATOM 2376 C C . PRO A 1 308 ? 6.638 4.951 -45.100 1.00 90.25 308 PRO A C 1
ATOM 2378 O O . PRO A 1 308 ? 5.997 4.874 -44.054 1.00 90.25 308 PRO A O 1
ATOM 2381 N N . LYS A 1 309 ? 6.526 4.034 -46.068 1.00 90.25 309 LYS A N 1
ATOM 2382 C CA . LYS A 1 309 ? 5.518 2.954 -46.088 1.00 90.25 309 LYS A CA 1
ATOM 2383 C C . LYS A 1 309 ? 5.651 1.990 -44.900 1.00 90.25 309 LYS A C 1
ATOM 2385 O O . LYS A 1 309 ? 4.646 1.469 -44.426 1.00 90.25 309 LYS A O 1
ATOM 2390 N N . ASP A 1 310 ? 6.868 1.823 -44.393 1.00 89.69 310 ASP A N 1
ATOM 2391 C CA . ASP A 1 310 ? 7.215 0.940 -43.273 1.00 89.69 310 ASP A CA 1
ATOM 2392 C C . ASP A 1 310 ? 6.900 1.549 -41.895 1.00 89.69 310 ASP A C 1
ATOM 2394 O O . ASP A 1 310 ? 6.846 0.834 -40.893 1.00 89.69 310 ASP A O 1
ATOM 2398 N N . HIS A 1 311 ? 6.650 2.863 -41.836 1.00 94.38 311 HIS A N 1
ATOM 2399 C CA . HIS A 1 311 ? 6.273 3.568 -40.614 1.00 94.38 311 HIS A CA 1
ATOM 2400 C C . HIS A 1 311 ? 4.960 3.015 -40.050 1.00 94.38 311 HIS A C 1
ATOM 2402 O O . HIS A 1 311 ? 3.996 2.787 -40.783 1.00 94.38 311 HIS A O 1
ATOM 2408 N N . ILE A 1 312 ? 4.875 2.875 -38.728 1.00 95.06 312 ILE A N 1
ATOM 2409 C CA . ILE A 1 312 ? 3.770 2.189 -38.050 1.00 95.06 312 ILE A CA 1
ATOM 2410 C C . ILE A 1 312 ? 2.383 2.731 -38.429 1.00 95.06 312 ILE A C 1
ATOM 2412 O O . ILE A 1 312 ? 1.472 1.947 -38.670 1.00 95.06 312 ILE A O 1
ATOM 2416 N N . LEU A 1 313 ? 2.214 4.052 -38.568 1.00 92.75 313 LEU A N 1
ATOM 2417 C CA . LEU A 1 313 ? 0.936 4.643 -39.002 1.00 92.75 313 LEU A CA 1
ATOM 2418 C C . LEU A 1 313 ? 0.565 4.290 -40.456 1.00 92.75 313 LEU A C 1
ATOM 2420 O O . LEU A 1 313 ? -0.610 4.072 -40.742 1.00 92.75 313 LEU A O 1
ATOM 2424 N N . ALA A 1 314 ? 1.548 4.185 -41.358 1.00 92.38 314 ALA A N 1
ATOM 2425 C CA . ALA A 1 314 ? 1.321 3.751 -42.735 1.00 92.38 314 ALA A CA 1
ATOM 2426 C C . ALA A 1 314 ? 0.982 2.253 -42.779 1.00 92.38 314 ALA A C 1
ATOM 2428 O O . ALA A 1 314 ? -0.018 1.862 -43.386 1.00 92.38 314 ALA A O 1
ATOM 2429 N N . ARG A 1 315 ? 1.730 1.423 -42.038 1.00 94.25 315 ARG A N 1
ATOM 2430 C CA . ARG A 1 315 ? 1.435 -0.010 -41.886 1.00 94.25 315 ARG A CA 1
ATOM 2431 C C . ARG A 1 315 ? 0.074 -0.276 -41.239 1.00 94.25 315 ARG A C 1
ATOM 2433 O O . ARG A 1 315 ? -0.620 -1.166 -41.703 1.00 94.25 315 ARG A O 1
ATOM 2440 N N . LYS A 1 316 ? -0.395 0.530 -40.279 1.00 93.31 316 LYS A N 1
ATOM 2441 C CA . LYS A 1 316 ? -1.758 0.407 -39.710 1.00 93.31 316 LYS A CA 1
ATOM 2442 C C . LYS A 1 316 ? -2.883 0.597 -40.744 1.00 93.31 316 LYS A C 1
ATOM 2444 O O . LYS A 1 316 ? -3.994 0.142 -40.498 1.00 93.31 316 LYS A O 1
ATOM 2449 N N . VAL A 1 317 ? -2.606 1.226 -41.893 1.00 90.25 317 VAL A N 1
ATOM 2450 C CA . VAL A 1 317 ? -3.566 1.422 -43.000 1.00 90.25 317 VAL A CA 1
ATOM 2451 C C . VAL A 1 317 ? -3.304 0.490 -44.194 1.00 90.25 317 VAL A C 1
ATOM 2453 O O . VAL A 1 317 ? -4.231 0.195 -44.945 1.00 90.25 317 VAL A O 1
ATOM 2456 N N . ALA A 1 318 ? -2.071 0.009 -44.378 1.00 90.56 318 ALA A N 1
ATOM 2457 C CA . ALA A 1 318 ? -1.702 -0.910 -45.460 1.00 90.56 318 ALA A CA 1
ATOM 2458 C C . ALA A 1 318 ? -1.772 -2.402 -45.072 1.00 90.56 318 ALA A C 1
ATOM 2460 O O . ALA A 1 318 ? -2.096 -3.236 -45.911 1.00 90.56 318 ALA A O 1
ATOM 2461 N N . ASP A 1 319 ? -1.449 -2.724 -43.818 1.00 93.12 319 ASP A N 1
ATOM 2462 C CA . ASP A 1 319 ? -1.150 -4.064 -43.301 1.00 93.12 319 ASP A CA 1
ATOM 2463 C C . ASP A 1 319 ? -1.474 -4.165 -41.790 1.00 93.12 319 ASP A C 1
ATOM 2465 O O . ASP A 1 319 ? -0.623 -4.434 -40.937 1.00 93.12 319 ASP A O 1
ATOM 2469 N N . LEU A 1 320 ? -2.733 -3.921 -41.416 1.00 93.44 320 LEU A N 1
ATOM 2470 C CA . LEU A 1 320 ? -3.169 -4.165 -40.036 1.00 93.44 320 LEU A CA 1
ATOM 2471 C C . LEU A 1 320 ? -3.119 -5.662 -39.636 1.00 93.44 320 LEU A C 1
ATOM 2473 O O . LEU A 1 320 ? -2.734 -5.941 -38.498 1.00 93.44 320 LEU A O 1
ATOM 2477 N N . PRO A 1 321 ? -3.451 -6.639 -40.513 1.00 94.75 321 PRO A N 1
ATOM 2478 C CA . PRO A 1 321 ? -3.343 -8.061 -40.178 1.00 94.75 321 PRO A CA 1
ATOM 2479 C C . PRO A 1 321 ? -1.903 -8.513 -39.897 1.00 94.75 321 PRO A C 1
ATOM 2481 O O . PRO A 1 321 ? -1.675 -9.181 -38.889 1.00 94.75 321 PRO A O 1
ATOM 2484 N N . GLY A 1 322 ? -0.923 -8.109 -40.714 1.00 94.75 322 GLY A N 1
ATOM 2485 C CA . GLY A 1 322 ? 0.485 -8.445 -40.500 1.00 94.75 322 GLY A CA 1
ATOM 2486 C C . GLY A 1 322 ? 1.065 -7.789 -39.249 1.00 94.75 322 GLY A C 1
ATOM 2487 O O . GLY A 1 322 ? 1.833 -8.427 -38.533 1.00 94.75 322 GLY A O 1
ATOM 2488 N N . LEU A 1 323 ? 0.638 -6.569 -38.895 1.00 95.62 323 LEU A N 1
ATOM 2489 C CA . LEU A 1 323 ? 0.973 -5.970 -37.595 1.00 95.62 323 LEU A CA 1
ATOM 2490 C C . LEU A 1 323 ? 0.403 -6.770 -36.410 1.00 95.62 323 LEU A C 1
ATOM 2492 O O . LEU A 1 323 ? 1.099 -6.942 -35.410 1.00 95.62 323 LEU A O 1
ATOM 2496 N N . ARG A 1 324 ? -0.825 -7.296 -36.512 1.00 95.00 324 ARG A N 1
ATOM 2497 C CA . ARG A 1 324 ? -1.430 -8.157 -35.475 1.00 95.00 324 ARG A CA 1
ATOM 2498 C C . ARG A 1 324 ? -0.725 -9.513 -35.365 1.00 95.00 324 ARG A C 1
ATOM 2500 O O . ARG A 1 324 ? -0.464 -9.976 -34.258 1.00 95.00 324 ARG A O 1
ATOM 2507 N N . GLN A 1 325 ? -0.341 -10.120 -36.489 1.00 94.56 325 GLN A N 1
ATOM 2508 C CA . GLN A 1 325 ? 0.475 -11.340 -36.501 1.00 94.56 325 GLN A CA 1
ATOM 2509 C C . GLN A 1 325 ? 1.870 -11.097 -35.897 1.00 94.56 325 GLN A C 1
ATOM 2511 O O . GLN A 1 325 ? 2.352 -11.901 -35.100 1.00 94.56 325 GLN A O 1
ATOM 2516 N N . MET A 1 326 ? 2.495 -9.960 -36.217 1.00 94.25 326 MET A N 1
ATOM 2517 C CA . MET A 1 326 ? 3.772 -9.533 -35.640 1.00 94.25 326 MET A CA 1
ATOM 2518 C C . MET A 1 326 ? 3.650 -9.288 -34.128 1.00 94.25 326 MET A C 1
ATOM 2520 O O . MET A 1 326 ? 4.531 -9.696 -33.380 1.00 94.25 326 MET A O 1
ATOM 2524 N N . ALA A 1 327 ? 2.532 -8.734 -33.646 1.00 94.38 327 ALA A N 1
ATOM 2525 C CA . ALA A 1 327 ? 2.259 -8.625 -32.211 1.00 94.38 327 ALA A CA 1
ATOM 2526 C C . ALA A 1 327 ? 2.169 -9.996 -31.516 1.00 94.38 327 ALA A C 1
ATOM 2528 O O . ALA A 1 327 ? 2.636 -10.127 -30.389 1.00 94.38 327 ALA A O 1
ATOM 2529 N N . ALA A 1 328 ? 1.591 -11.007 -32.170 1.00 91.75 328 ALA A N 1
ATOM 2530 C CA . ALA A 1 328 ? 1.397 -12.336 -31.589 1.00 91.75 328 ALA A CA 1
ATOM 2531 C C . ALA A 1 328 ? 2.656 -13.227 -31.592 1.00 91.75 328 ALA A C 1
ATOM 2533 O O . ALA A 1 328 ? 2.752 -14.130 -30.764 1.00 91.75 328 ALA A O 1
ATOM 2534 N N . LEU A 1 329 ? 3.591 -13.009 -32.527 1.00 93.00 329 LEU A N 1
ATOM 2535 C CA . LEU A 1 329 ? 4.723 -13.918 -32.779 1.00 93.00 329 LEU A CA 1
ATOM 2536 C C . LEU A 1 329 ? 6.114 -13.259 -32.694 1.00 93.00 329 LEU A C 1
ATOM 2538 O O . LEU A 1 329 ? 7.104 -13.959 -32.502 1.00 93.00 329 LEU A O 1
ATOM 2542 N N . HIS A 1 330 ? 6.204 -11.935 -32.852 1.00 93.94 330 HIS A N 1
ATOM 2543 C CA . HIS A 1 330 ? 7.450 -11.203 -33.109 1.00 93.94 330 HIS A CA 1
ATOM 2544 C C . HIS A 1 330 ? 7.480 -9.856 -32.356 1.00 93.94 330 HIS A C 1
ATOM 2546 O O . HIS A 1 330 ? 7.544 -8.781 -32.960 1.00 93.94 330 HIS A O 1
ATOM 2552 N N . HIS A 1 331 ? 7.419 -9.898 -31.016 1.00 95.25 331 HIS A N 1
ATOM 2553 C CA . HIS A 1 331 ? 7.321 -8.690 -30.180 1.00 95.25 331 HIS A CA 1
ATOM 2554 C C . HIS A 1 331 ? 8.442 -7.676 -30.466 1.00 95.25 331 HIS A C 1
ATOM 2556 O O . HIS A 1 331 ? 8.185 -6.474 -30.565 1.00 95.25 331 HIS A O 1
ATOM 2562 N N . LEU A 1 332 ? 9.679 -8.167 -30.614 1.00 94.75 332 LEU A N 1
ATOM 2563 C CA . LEU A 1 332 ? 10.860 -7.352 -30.902 1.00 94.75 332 LEU A CA 1
ATOM 2564 C C . LEU A 1 332 ? 10.72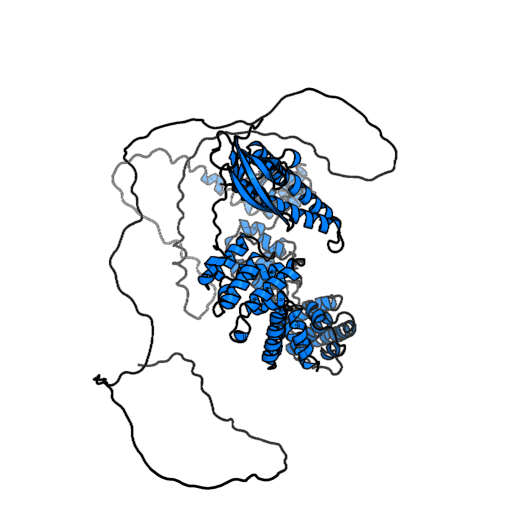3 -6.577 -32.211 1.00 94.75 332 LEU A C 1
ATOM 2566 O O . LEU A 1 332 ? 10.992 -5.379 -32.226 1.00 94.75 332 LEU A O 1
ATOM 2570 N N . ASP A 1 333 ? 10.270 -7.224 -33.283 1.00 94.31 333 ASP A N 1
ATOM 2571 C CA . ASP A 1 333 ? 10.141 -6.594 -34.598 1.00 94.31 333 ASP A CA 1
ATOM 2572 C C . ASP A 1 333 ? 9.039 -5.533 -34.601 1.00 94.31 333 ASP A C 1
ATOM 2574 O O . ASP A 1 333 ? 9.231 -4.444 -35.147 1.00 94.31 333 ASP A O 1
ATOM 2578 N N . LEU A 1 334 ? 7.925 -5.779 -33.897 1.00 96.00 334 LEU A N 1
ATOM 2579 C CA . LEU A 1 334 ? 6.884 -4.765 -33.730 1.00 96.00 334 LEU A CA 1
ATOM 2580 C C . LEU A 1 334 ? 7.413 -3.535 -32.978 1.00 96.00 334 LEU A C 1
ATOM 2582 O O . LEU A 1 334 ? 7.203 -2.408 -33.427 1.00 96.00 334 LEU A O 1
ATOM 2586 N N . VAL A 1 335 ? 8.137 -3.719 -31.867 1.00 95.81 335 VAL A N 1
ATOM 2587 C CA . VAL A 1 335 ? 8.720 -2.580 -31.134 1.00 95.81 335 VAL A CA 1
ATOM 2588 C C . VAL A 1 335 ? 9.841 -1.907 -31.936 1.00 95.81 335 VAL A C 1
ATOM 2590 O O . VAL A 1 335 ? 9.944 -0.681 -31.899 1.00 95.81 335 VAL A O 1
ATOM 2593 N N . ARG A 1 336 ? 10.627 -2.653 -32.725 1.00 95.38 336 ARG A N 1
ATOM 2594 C CA . ARG A 1 336 ? 11.649 -2.115 -33.644 1.00 95.38 336 ARG A CA 1
ATOM 2595 C C . ARG A 1 336 ? 11.007 -1.180 -34.678 1.00 95.38 336 ARG A C 1
ATOM 2597 O O . ARG A 1 336 ? 11.464 -0.047 -34.815 1.00 95.38 336 ARG A O 1
ATOM 2604 N N . VAL A 1 337 ? 9.890 -1.587 -35.292 1.00 95.19 337 VAL A N 1
ATOM 2605 C CA . VAL A 1 337 ? 9.087 -0.757 -36.215 1.00 95.19 337 VAL A CA 1
ATOM 2606 C C . VAL A 1 337 ? 8.532 0.496 -35.523 1.00 95.19 337 VAL A C 1
ATOM 2608 O O . VAL A 1 337 ? 8.624 1.594 -36.081 1.00 95.19 337 VAL A O 1
ATOM 2611 N N . VAL A 1 338 ? 7.994 0.385 -34.299 1.00 95.88 338 VAL A N 1
ATOM 2612 C CA . VAL A 1 338 ? 7.512 1.562 -33.547 1.00 95.88 338 VAL A CA 1
ATOM 2613 C C . VAL A 1 338 ? 8.658 2.519 -33.205 1.00 95.88 338 VAL A C 1
ATOM 2615 O O . VAL A 1 338 ? 8.504 3.726 -33.388 1.00 95.88 338 VAL A O 1
ATOM 2618 N N . LEU A 1 339 ? 9.814 2.019 -32.761 1.00 94.94 339 LEU A N 1
ATOM 2619 C CA . LEU A 1 339 ? 10.977 2.851 -32.440 1.00 94.94 339 LEU A CA 1
ATOM 2620 C C . LEU A 1 339 ? 11.537 3.540 -33.685 1.00 94.94 339 LEU A C 1
ATOM 2622 O O . LEU A 1 339 ? 11.734 4.751 -33.652 1.00 94.94 339 LEU A O 1
ATOM 2626 N N . GLN A 1 340 ? 11.734 2.820 -34.793 1.00 94.25 340 GLN A N 1
ATOM 2627 C CA . GLN A 1 340 ? 12.182 3.398 -36.068 1.00 94.25 340 GLN A CA 1
ATOM 2628 C C . GLN A 1 340 ? 11.233 4.501 -36.558 1.00 94.25 340 GLN A C 1
ATOM 2630 O O . GLN A 1 340 ? 11.694 5.564 -36.969 1.00 94.25 340 GLN A O 1
ATOM 2635 N N . SER A 1 341 ? 9.919 4.302 -36.406 1.00 93.56 341 SER A N 1
ATOM 2636 C CA . SER A 1 341 ? 8.897 5.316 -36.712 1.00 93.56 341 SER A CA 1
ATOM 2637 C C . SER A 1 341 ? 9.063 6.616 -35.905 1.00 93.56 341 SER A C 1
ATOM 2639 O O . SER A 1 341 ? 8.697 7.683 -36.381 1.00 93.56 341 SER A O 1
ATOM 2641 N N . HIS A 1 342 ? 9.665 6.547 -34.713 1.00 92.50 342 HIS A N 1
ATOM 2642 C CA . HIS A 1 342 ? 9.948 7.692 -33.839 1.00 92.50 342 HIS A CA 1
ATOM 2643 C C . HIS A 1 342 ? 11.450 8.053 -33.808 1.00 92.50 342 HIS A C 1
ATOM 2645 O O . HIS A 1 342 ? 11.974 8.510 -32.793 1.00 92.50 342 HIS A O 1
ATOM 2651 N N . GLY A 1 343 ? 12.186 7.824 -34.904 1.00 89.75 343 GLY A N 1
ATOM 2652 C CA . GLY A 1 343 ? 13.611 8.182 -34.994 1.00 89.75 343 GLY A CA 1
ATOM 2653 C C . GLY A 1 343 ? 14.522 7.337 -34.092 1.00 89.75 343 GLY A C 1
ATOM 2654 O O . GLY A 1 343 ? 15.506 7.832 -33.546 1.00 89.75 343 GLY A O 1
ATOM 2655 N N . GLY A 1 344 ? 14.158 6.069 -33.885 1.00 92.44 344 GLY A N 1
ATOM 2656 C CA . GLY A 1 344 ? 14.850 5.117 -33.014 1.00 92.44 344 GLY A CA 1
ATOM 2657 C C . GLY A 1 344 ? 14.541 5.271 -31.521 1.00 92.44 344 GLY A C 1
ATOM 2658 O O . GLY A 1 344 ? 15.228 4.651 -30.709 1.00 92.44 344 GLY A O 1
ATOM 2659 N N . ARG A 1 345 ? 13.568 6.109 -31.125 1.00 94.56 345 ARG A N 1
ATOM 2660 C CA . ARG A 1 345 ? 13.366 6.523 -29.723 1.00 94.56 345 ARG A CA 1
ATOM 2661 C C . ARG A 1 345 ? 11.892 6.690 -29.347 1.00 94.56 345 ARG A C 1
ATOM 2663 O O . ARG A 1 345 ? 11.209 7.517 -29.933 1.00 94.56 345 ARG A O 1
ATOM 2670 N N . ALA A 1 346 ? 11.418 5.984 -28.320 1.00 94.62 346 ALA A N 1
ATOM 2671 C CA . ALA A 1 346 ? 10.065 6.172 -27.778 1.00 94.62 346 ALA A CA 1
ATOM 2672 C C . ALA A 1 346 ? 9.980 5.814 -26.285 1.00 94.62 346 ALA A C 1
ATOM 2674 O O . ALA A 1 346 ? 10.745 4.991 -25.783 1.00 94.62 346 ALA A O 1
ATOM 2675 N N . THR A 1 347 ? 9.031 6.404 -25.559 1.00 94.62 347 THR A N 1
ATOM 2676 C CA . THR A 1 347 ? 8.661 5.951 -24.208 1.00 94.62 347 THR A CA 1
ATOM 2677 C C . THR A 1 347 ? 7.741 4.726 -24.270 1.00 94.62 347 THR A C 1
ATOM 2679 O O . THR A 1 347 ? 7.098 4.452 -25.286 1.00 94.62 347 THR A O 1
ATOM 2682 N N . ALA A 1 348 ? 7.624 3.995 -23.157 1.00 92.94 348 ALA A N 1
ATOM 2683 C CA . ALA A 1 348 ? 6.684 2.873 -23.040 1.00 92.94 348 ALA A CA 1
ATOM 2684 C C . ALA A 1 348 ? 5.212 3.286 -23.270 1.00 92.94 348 ALA A C 1
ATOM 2686 O O . ALA A 1 348 ? 4.412 2.483 -23.746 1.00 92.94 348 ALA A O 1
ATOM 2687 N N . ASP A 1 349 ? 4.876 4.538 -22.946 1.00 93.25 349 ASP A N 1
ATOM 2688 C CA . ASP A 1 349 ? 3.551 5.134 -23.136 1.00 93.25 349 ASP A CA 1
ATOM 2689 C C . ASP A 1 349 ? 3.290 5.488 -24.611 1.00 93.25 349 ASP A C 1
ATOM 2691 O O . ASP A 1 349 ? 2.255 5.119 -25.156 1.00 93.25 349 ASP A O 1
ATOM 2695 N N . GLN A 1 350 ? 4.267 6.074 -25.314 1.00 94.00 350 GLN A N 1
ATOM 2696 C CA . GLN A 1 350 ? 4.175 6.300 -26.765 1.00 94.00 350 GLN A CA 1
ATOM 2697 C C . GLN A 1 350 ? 3.995 4.984 -27.539 1.00 94.00 350 GLN A C 1
ATOM 2699 O O . GLN A 1 350 ? 3.182 4.913 -28.458 1.00 94.00 350 GLN A O 1
ATOM 2704 N N . ILE A 1 351 ? 4.698 3.917 -27.140 1.00 95.06 351 ILE A N 1
ATOM 2705 C CA . ILE A 1 351 ? 4.521 2.583 -27.737 1.00 95.06 351 ILE A CA 1
ATOM 2706 C C . ILE A 1 351 ? 3.100 2.054 -27.478 1.00 95.06 351 ILE A C 1
ATOM 2708 O O . ILE A 1 351 ? 2.465 1.536 -28.398 1.00 95.06 351 ILE A O 1
ATOM 2712 N N . GLN A 1 352 ? 2.562 2.244 -26.268 1.00 95.31 352 GLN A N 1
ATOM 2713 C CA . GLN A 1 352 ? 1.192 1.850 -25.932 1.00 95.31 352 GLN A CA 1
ATOM 2714 C C . GLN A 1 352 ? 0.149 2.613 -26.767 1.00 95.31 352 GLN A C 1
ATOM 2716 O O . GLN A 1 352 ? -0.705 1.979 -27.383 1.00 95.31 352 GLN A O 1
ATOM 2721 N N . GLN A 1 353 ? 0.243 3.945 -26.839 1.00 93.56 353 GLN A N 1
ATOM 2722 C CA . GLN A 1 353 ? -0.676 4.813 -27.596 1.00 93.56 353 GLN A CA 1
ATOM 2723 C C . GLN A 1 353 ? -0.709 4.504 -29.102 1.00 93.56 353 GLN A C 1
ATOM 2725 O O . GLN A 1 353 ? -1.708 4.746 -29.775 1.00 93.56 353 GLN A O 1
ATOM 2730 N N . VAL A 1 354 ? 0.389 3.983 -29.649 1.00 93.75 354 VAL A N 1
ATOM 2731 C CA . VAL A 1 354 ? 0.511 3.643 -31.071 1.00 93.75 354 VAL A CA 1
ATOM 2732 C C . VAL A 1 354 ? -0.077 2.264 -31.391 1.00 93.75 354 VAL A C 1
ATOM 2734 O O . VAL A 1 354 ? -0.653 2.082 -32.470 1.00 93.75 354 VAL A O 1
ATOM 2737 N N . LEU A 1 355 ? 0.059 1.296 -30.479 1.00 94.88 355 LEU A N 1
ATOM 2738 C CA . LEU A 1 355 ? -0.357 -0.096 -30.690 1.00 94.88 355 LEU A CA 1
ATOM 2739 C C . LEU A 1 355 ? -1.791 -0.393 -30.222 1.00 94.88 355 LEU A C 1
ATOM 2741 O O . LEU A 1 355 ? -2.468 -1.210 -30.847 1.00 94.88 355 LEU A O 1
ATOM 2745 N N . VAL A 1 356 ? -2.263 0.257 -29.158 1.00 95.00 356 VAL A N 1
ATOM 2746 C CA . VAL A 1 356 ? -3.590 0.027 -28.564 1.00 95.00 356 VAL A CA 1
ATOM 2747 C C . VAL A 1 356 ? -4.600 1.050 -29.111 1.00 95.00 356 VAL A C 1
ATOM 2749 O O . VAL A 1 356 ? -4.264 2.232 -29.168 1.00 95.00 356 VAL A O 1
ATOM 2752 N N . PRO A 1 357 ? -5.835 0.661 -29.493 1.00 93.19 357 PRO A N 1
ATOM 2753 C CA . PRO A 1 357 ? -6.391 -0.700 -29.522 1.00 93.19 357 PRO A CA 1
ATOM 2754 C C . PRO A 1 357 ? -6.163 -1.441 -30.855 1.00 93.19 357 PRO A C 1
ATOM 2756 O O . PRO A 1 357 ? -6.460 -2.627 -30.964 1.00 93.19 357 PRO A O 1
ATOM 2759 N N . ASP A 1 358 ? -5.687 -0.754 -31.898 1.00 92.44 358 ASP A N 1
ATOM 2760 C CA . ASP A 1 358 ? -5.787 -1.246 -33.282 1.00 92.44 358 ASP A CA 1
ATOM 2761 C C . ASP A 1 358 ? -4.967 -2.517 -33.555 1.00 92.44 358 ASP A C 1
ATOM 2763 O O . ASP A 1 358 ? -5.428 -3.417 -34.264 1.00 92.44 358 ASP A O 1
ATOM 2767 N N . VAL A 1 359 ? -3.745 -2.582 -33.021 1.00 93.06 359 VAL A N 1
ATOM 2768 C CA . VAL A 1 359 ? -2.800 -3.698 -33.200 1.00 93.06 359 VAL A CA 1
ATOM 2769 C C . VAL A 1 359 ? -2.884 -4.668 -32.021 1.00 93.06 359 VAL A C 1
ATOM 2771 O O . VAL A 1 359 ? -2.806 -5.877 -32.216 1.00 93.06 359 VAL A O 1
ATOM 2774 N N . ILE A 1 360 ? -3.074 -4.142 -30.810 1.00 93.06 360 ILE A N 1
ATOM 2775 C CA .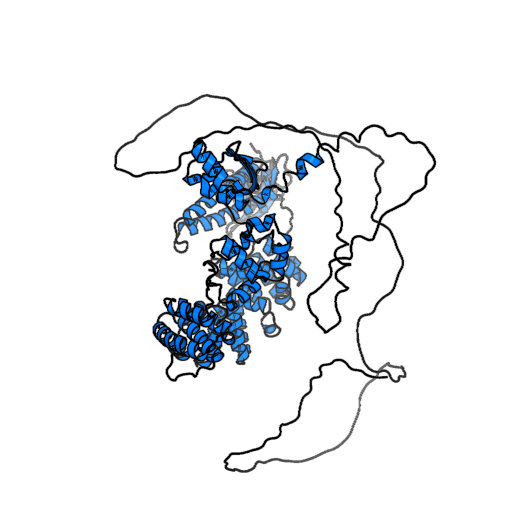 ILE A 1 360 ? -3.247 -4.908 -29.573 1.00 93.06 360 ILE A CA 1
ATOM 2776 C C . ILE A 1 360 ? -4.525 -4.403 -28.900 1.00 93.06 360 ILE A C 1
ATOM 2778 O O . ILE A 1 360 ? -4.517 -3.338 -28.285 1.00 93.06 360 ILE A O 1
ATOM 2782 N N . ALA A 1 361 ? -5.618 -5.155 -29.046 1.00 84.12 361 ALA A N 1
ATOM 2783 C CA . ALA A 1 361 ? -6.914 -4.799 -28.467 1.00 84.12 361 ALA A CA 1
ATOM 2784 C C . ALA A 1 361 ? -6.937 -5.030 -26.947 1.00 84.12 361 ALA A C 1
ATOM 2786 O O . ALA A 1 361 ? -7.256 -4.123 -26.182 1.00 84.12 361 ALA A O 1
ATOM 2787 N N . ASP A 1 362 ? -6.519 -6.225 -26.524 1.00 85.44 362 ASP A N 1
ATOM 2788 C CA . ASP A 1 362 ? -6.579 -6.696 -25.142 1.00 85.44 362 ASP A CA 1
ATOM 2789 C C . ASP A 1 362 ? -5.191 -7.016 -24.574 1.00 85.44 362 ASP A C 1
ATOM 2791 O O . ASP A 1 362 ? -4.203 -7.162 -25.292 1.00 85.44 362 ASP A O 1
ATOM 2795 N N . ASP A 1 363 ? -5.120 -7.156 -23.248 1.00 88.19 363 ASP A N 1
ATOM 2796 C CA . ASP A 1 363 ? -3.989 -7.752 -22.523 1.00 88.19 363 ASP A CA 1
ATOM 2797 C C . ASP A 1 363 ? -2.591 -7.124 -22.744 1.00 88.19 363 ASP A C 1
ATOM 2799 O O . ASP A 1 363 ? -1.579 -7.705 -22.338 1.00 88.19 363 ASP A O 1
ATOM 2803 N N . TYR A 1 364 ? -2.511 -5.892 -23.273 1.00 94.06 364 TYR A N 1
ATOM 2804 C CA . TYR A 1 364 ? -1.256 -5.154 -23.519 1.00 94.06 364 TYR A CA 1
ATOM 2805 C C . TYR A 1 364 ? -0.273 -5.194 -22.335 1.00 94.06 364 TYR A C 1
ATOM 2807 O O . TYR A 1 364 ? 0.935 -5.298 -22.524 1.00 94.06 364 TYR A O 1
ATOM 2815 N N . LYS A 1 365 ? -0.771 -5.183 -21.092 1.00 93.31 365 LYS A N 1
ATOM 2816 C CA . LYS A 1 365 ? 0.060 -5.290 -19.881 1.00 93.31 365 LYS A CA 1
ATOM 2817 C C . LYS A 1 365 ? 0.822 -6.623 -19.779 1.00 93.31 365 LYS A C 1
ATOM 2819 O O . LYS A 1 365 ? 1.958 -6.617 -19.312 1.00 93.31 365 LYS A O 1
ATOM 2824 N N . LYS A 1 366 ? 0.226 -7.749 -20.193 1.00 93.62 366 LYS A N 1
ATOM 2825 C CA . LYS A 1 366 ? 0.906 -9.057 -20.253 1.00 93.62 366 LYS A CA 1
ATOM 2826 C C . LYS A 1 366 ? 1.901 -9.076 -21.412 1.00 93.62 366 LYS A C 1
ATOM 2828 O O . LYS A 1 366 ? 3.063 -9.413 -21.204 1.00 93.62 366 LYS A O 1
ATOM 2833 N N . TRP A 1 367 ? 1.452 -8.638 -22.592 1.00 95.56 367 TRP A N 1
ATOM 2834 C CA . TRP A 1 367 ? 2.258 -8.524 -23.812 1.00 95.56 367 TRP A CA 1
ATOM 2835 C C . TRP A 1 367 ? 3.540 -7.706 -23.587 1.00 95.56 367 TRP A C 1
ATOM 2837 O O . TRP A 1 367 ? 4.645 -8.157 -23.884 1.00 95.56 367 TRP A O 1
ATOM 2847 N N . TRP A 1 368 ? 3.414 -6.537 -22.956 1.00 95.06 368 TRP A N 1
ATOM 2848 C CA . TRP A 1 368 ? 4.527 -5.632 -22.682 1.00 95.06 368 TRP A CA 1
ATOM 2849 C C . TRP A 1 368 ? 5.575 -6.228 -21.737 1.00 95.06 368 TRP A C 1
ATOM 2851 O O . TRP A 1 368 ? 6.770 -6.039 -21.952 1.00 95.06 368 TRP A O 1
ATOM 2861 N N . GLU A 1 369 ? 5.172 -6.989 -20.715 1.00 93.31 369 GLU A N 1
ATOM 2862 C CA . GLU A 1 369 ? 6.125 -7.664 -19.822 1.00 93.31 369 GLU A CA 1
ATOM 2863 C C . GLU A 1 369 ? 6.746 -8.928 -20.475 1.00 93.31 369 GLU A C 1
ATOM 2865 O O . GLU A 1 369 ? 7.732 -9.455 -19.958 1.00 93.31 369 GLU A O 1
ATOM 2870 N N . VAL A 1 370 ? 6.250 -9.410 -21.628 1.00 93.38 370 VAL A N 1
ATOM 2871 C CA . VAL A 1 370 ? 6.983 -10.342 -22.519 1.00 93.38 370 VAL A CA 1
ATOM 2872 C C . VAL A 1 370 ? 7.987 -9.561 -23.370 1.00 93.38 370 VAL A C 1
ATOM 2874 O O . VAL A 1 370 ? 9.194 -9.742 -23.193 1.00 93.38 370 VAL A O 1
ATOM 2877 N N . ALA A 1 371 ? 7.512 -8.611 -24.182 1.00 94.44 371 ALA A N 1
ATOM 2878 C CA . ALA A 1 371 ? 8.333 -7.783 -25.069 1.00 94.44 371 ALA A CA 1
ATOM 2879 C C . ALA A 1 371 ? 9.512 -7.111 -24.335 1.00 94.44 371 ALA A C 1
ATOM 2881 O O . ALA A 1 371 ? 10.644 -7.106 -24.815 1.00 94.44 371 ALA A O 1
ATOM 2882 N N . LYS A 1 372 ? 9.286 -6.598 -23.117 1.00 92.31 372 LYS A N 1
ATOM 2883 C CA . LYS A 1 372 ? 10.324 -5.966 -22.288 1.00 92.31 372 LYS A CA 1
ATOM 2884 C C . LYS A 1 372 ? 11.396 -6.944 -21.789 1.00 92.31 372 LYS A C 1
ATOM 2886 O O . LYS A 1 372 ? 12.535 -6.524 -21.579 1.00 92.31 372 LYS A O 1
ATOM 2891 N N . ARG A 1 373 ? 11.071 -8.227 -21.593 1.00 88.06 373 ARG A N 1
ATOM 2892 C CA . ARG A 1 373 ? 12.067 -9.260 -21.247 1.00 88.06 373 ARG A CA 1
ATOM 2893 C C . ARG A 1 373 ? 12.906 -9.649 -22.459 1.00 88.06 373 ARG A C 1
ATOM 2895 O O . ARG A 1 373 ? 14.113 -9.798 -22.306 1.00 88.06 373 ARG A O 1
ATOM 2902 N N . GLU A 1 374 ? 12.296 -9.740 -23.636 1.00 91.06 374 GLU A N 1
ATOM 2903 C CA . GLU A 1 374 ? 13.001 -10.002 -24.896 1.00 91.06 374 GLU A CA 1
ATOM 2904 C C . GLU A 1 374 ? 13.945 -8.839 -25.249 1.00 91.06 374 GLU A C 1
ATOM 2906 O O . GLU A 1 374 ? 15.147 -9.054 -25.398 1.00 91.06 374 GLU A O 1
ATOM 2911 N N . MET A 1 375 ? 13.457 -7.588 -25.242 1.00 91.56 375 MET A N 1
ATOM 2912 C CA . MET A 1 375 ? 14.276 -6.392 -25.521 1.00 91.56 375 MET A CA 1
ATOM 2913 C C . MET A 1 375 ? 15.474 -6.255 -24.571 1.00 91.56 375 MET A C 1
ATOM 2915 O O . MET A 1 375 ? 16.535 -5.759 -24.947 1.00 91.56 375 MET A O 1
ATOM 2919 N N . LYS A 1 376 ? 15.334 -6.703 -23.317 1.00 86.12 376 LYS A N 1
ATOM 2920 C CA . LYS A 1 376 ? 16.446 -6.707 -22.361 1.00 86.12 376 LYS A CA 1
ATOM 2921 C C . LYS A 1 376 ? 17.581 -7.661 -22.753 1.00 86.12 376 LYS A C 1
ATOM 2923 O O . LYS A 1 376 ? 18.697 -7.407 -22.299 1.00 86.12 376 LYS A O 1
ATOM 2928 N N . LYS A 1 377 ? 17.313 -8.704 -23.546 1.00 83.12 377 LYS A N 1
ATOM 2929 C CA . LYS A 1 377 ? 18.287 -9.724 -23.976 1.00 83.12 377 LYS A CA 1
ATOM 2930 C C . LYS A 1 377 ? 18.830 -9.510 -25.393 1.00 83.12 377 LYS A C 1
ATOM 2932 O O . LYS A 1 377 ? 19.982 -9.842 -25.618 1.00 83.12 377 LYS A O 1
ATOM 2937 N N . ASP A 1 378 ? 18.036 -8.933 -26.298 1.00 86.19 378 ASP A N 1
ATOM 2938 C CA . ASP A 1 378 ? 18.387 -8.693 -27.716 1.00 86.19 378 ASP A CA 1
ATOM 2939 C C . ASP A 1 378 ? 19.624 -7.789 -27.929 1.00 86.19 378 ASP A C 1
ATOM 2941 O O . ASP A 1 378 ? 20.300 -7.904 -28.945 1.00 86.19 378 ASP A O 1
ATOM 2945 N N . GLY A 1 379 ? 19.940 -6.897 -26.986 1.00 82.88 379 GLY A N 1
ATOM 2946 C CA . GLY A 1 379 ? 21.160 -6.079 -27.028 1.00 82.88 379 GLY A CA 1
ATOM 2947 C C . GLY A 1 379 ? 21.092 -4.809 -27.890 1.00 82.88 379 GLY A C 1
ATOM 2948 O O . GLY A 1 379 ? 21.808 -3.860 -27.575 1.00 82.88 379 GLY A O 1
ATOM 2949 N N . HIS A 1 380 ? 20.200 -4.718 -28.887 1.00 88.50 380 HIS A N 1
ATOM 2950 C CA . HIS A 1 380 ? 19.983 -3.486 -29.668 1.00 88.50 380 HIS A CA 1
ATOM 2951 C C . HIS A 1 380 ? 19.099 -2.465 -28.931 1.00 88.50 380 HIS A C 1
ATOM 2953 O O . HIS A 1 380 ? 19.127 -1.273 -29.235 1.00 88.50 380 HIS A O 1
ATOM 2959 N N . PHE A 1 381 ? 18.275 -2.915 -27.979 1.00 91.50 381 PHE A N 1
ATOM 2960 C CA . PHE A 1 381 ? 17.344 -2.059 -27.240 1.00 91.50 381 PHE A CA 1
ATOM 2961 C C . PHE A 1 381 ? 17.945 -1.612 -25.900 1.00 91.50 381 PHE A C 1
ATOM 2963 O O . PHE A 1 381 ? 18.063 -2.395 -24.952 1.00 91.50 381 PHE A O 1
ATOM 2970 N N . LEU A 1 382 ? 18.241 -0.321 -25.750 1.00 88.38 382 LEU A N 1
ATOM 2971 C CA . LEU A 1 382 ? 18.488 0.283 -24.442 1.00 88.38 382 LEU A CA 1
ATOM 2972 C C . LEU A 1 382 ? 17.153 0.494 -23.720 1.00 88.38 382 LEU A C 1
ATOM 2974 O O . LEU A 1 382 ? 16.479 1.508 -23.890 1.00 88.38 382 LEU A O 1
ATOM 2978 N N . VAL A 1 383 ? 16.766 -0.498 -22.917 1.00 88.50 383 VAL A N 1
ATOM 2979 C CA . VAL A 1 383 ? 15.576 -0.461 -22.059 1.00 88.50 383 VAL A CA 1
ATOM 2980 C C . VAL A 1 383 ? 15.937 0.169 -20.705 1.00 88.50 383 VAL A C 1
ATOM 2982 O O . VAL A 1 383 ? 16.641 -0.479 -19.927 1.00 88.50 383 VAL A O 1
ATOM 2985 N N . PRO A 1 384 ? 15.445 1.375 -20.366 1.00 85.94 384 PRO A N 1
ATOM 2986 C CA . PRO A 1 384 ? 15.809 2.043 -19.123 1.00 85.94 384 PRO A CA 1
ATOM 2987 C C . PRO A 1 384 ? 15.161 1.403 -17.886 1.00 85.94 384 PRO A C 1
ATOM 2989 O O . PRO A 1 384 ? 14.104 0.758 -17.937 1.00 85.94 384 PRO A O 1
ATOM 2992 N N . ILE A 1 385 ? 15.800 1.638 -16.736 1.00 79.69 385 ILE A N 1
ATOM 2993 C CA . ILE A 1 385 ? 15.340 1.170 -15.420 1.00 79.69 385 ILE A CA 1
ATOM 2994 C C . ILE A 1 385 ? 14.042 1.891 -15.009 1.00 79.69 385 ILE A C 1
ATOM 2996 O O . ILE A 1 385 ? 13.097 1.250 -14.540 1.00 79.69 385 ILE A O 1
ATOM 3000 N N . LYS A 1 386 ? 13.946 3.211 -15.231 1.00 81.19 386 LYS A N 1
ATOM 3001 C CA . LYS A 1 386 ? 12.707 3.974 -15.002 1.00 81.19 386 LYS A CA 1
ATOM 3002 C C . LYS A 1 386 ? 11.728 3.778 -16.162 1.00 81.19 386 LYS A C 1
ATOM 3004 O O . LYS A 1 386 ? 12.115 3.861 -17.321 1.00 81.19 386 LYS A O 1
ATOM 3009 N N . LYS A 1 387 ? 10.438 3.583 -15.856 1.00 78.44 387 LYS A N 1
ATOM 3010 C CA . LYS A 1 387 ? 9.375 3.395 -16.870 1.00 78.44 387 LYS A CA 1
ATOM 3011 C C . LYS A 1 387 ? 9.033 4.669 -17.668 1.00 78.44 387 LYS A C 1
ATOM 3013 O O . LYS A 1 387 ? 8.423 4.558 -18.724 1.00 78.44 387 LYS A O 1
ATOM 3018 N N . THR A 1 388 ? 9.406 5.841 -17.154 1.00 84.50 388 THR A N 1
ATOM 3019 C CA . THR A 1 388 ? 9.215 7.171 -17.764 1.00 84.50 388 THR A CA 1
ATOM 3020 C C . THR A 1 388 ? 10.229 7.504 -18.850 1.00 84.50 388 THR A C 1
ATOM 3022 O O . THR A 1 388 ? 9.972 8.362 -19.688 1.00 84.50 388 THR A O 1
ATOM 3025 N N . ASP A 1 389 ? 11.399 6.874 -18.793 1.00 87.75 389 ASP A N 1
ATOM 3026 C CA . ASP A 1 389 ? 12.554 7.273 -19.582 1.00 87.75 389 ASP A CA 1
ATOM 3027 C C . ASP A 1 389 ? 12.486 6.597 -20.971 1.00 87.75 389 ASP A C 1
ATOM 3029 O O . ASP A 1 389 ? 11.772 5.613 -21.182 1.00 87.75 389 ASP A O 1
ATOM 3033 N N . VAL A 1 390 ? 13.198 7.158 -21.947 1.00 92.50 390 VAL A N 1
ATOM 3034 C CA . VAL A 1 390 ? 13.087 6.773 -23.364 1.00 92.50 390 VAL A CA 1
ATOM 3035 C C . VAL A 1 390 ? 13.808 5.449 -23.640 1.00 92.50 390 VAL A C 1
ATOM 3037 O O . VAL A 1 390 ? 14.970 5.289 -23.273 1.00 92.50 390 VAL A O 1
ATOM 3040 N N . ILE A 1 391 ? 13.139 4.523 -24.333 1.00 94.12 391 ILE A N 1
ATOM 3041 C CA . ILE A 1 391 ? 13.761 3.334 -24.929 1.00 94.12 391 ILE A CA 1
ATOM 3042 C C . ILE A 1 391 ? 14.443 3.765 -26.228 1.00 94.12 391 ILE A C 1
ATOM 3044 O O . ILE A 1 391 ? 13.830 4.445 -27.054 1.00 94.12 391 ILE A O 1
ATOM 3048 N N . VAL A 1 392 ? 15.703 3.369 -26.408 1.00 92.69 392 VAL A N 1
ATOM 3049 C CA . VAL A 1 392 ? 16.515 3.722 -27.583 1.00 92.69 392 VAL A CA 1
ATOM 3050 C C . VAL A 1 392 ? 16.923 2.455 -28.329 1.00 92.69 392 VAL A C 1
ATOM 3052 O O . VAL A 1 392 ? 17.451 1.528 -27.719 1.00 92.69 392 VAL A O 1
ATOM 3055 N N . LEU A 1 393 ? 16.697 2.427 -29.640 1.00 92.00 393 LEU A N 1
ATOM 3056 C CA . LEU A 1 393 ? 17.242 1.421 -30.551 1.00 92.00 393 LEU A CA 1
ATOM 3057 C C . LEU A 1 393 ? 18.659 1.832 -30.985 1.00 92.00 393 LEU A C 1
ATOM 3059 O O . LEU A 1 393 ? 18.897 3.002 -31.292 1.00 92.00 393 LEU A O 1
ATOM 3063 N N . GLN A 1 394 ? 19.588 0.880 -31.023 1.00 87.25 394 GLN A N 1
ATOM 3064 C CA . GLN A 1 394 ? 20.971 1.066 -31.469 1.00 87.25 394 GLN A CA 1
ATOM 3065 C C . GLN A 1 394 ? 21.335 0.073 -32.580 1.00 87.25 394 GLN A C 1
ATOM 3067 O O . GLN A 1 394 ? 20.741 -0.997 -32.691 1.00 87.25 394 GLN A O 1
ATOM 3072 N N . GLU A 1 395 ? 22.315 0.440 -33.408 1.00 79.44 395 GLU A N 1
ATOM 3073 C CA . GLU A 1 395 ? 22.805 -0.388 -34.524 1.00 79.44 395 GLU A CA 1
ATOM 3074 C C . GLU A 1 395 ? 23.812 -1.460 -34.082 1.00 79.44 395 GLU A C 1
ATOM 3076 O O . GLU A 1 395 ? 23.959 -2.475 -34.754 1.00 79.44 395 GLU A O 1
ATOM 3081 N N . ALA A 1 396 ? 24.497 -1.242 -32.955 1.00 81.69 396 ALA A N 1
ATOM 3082 C CA . ALA A 1 396 ? 25.453 -2.179 -32.375 1.00 81.69 396 ALA A CA 1
ATOM 3083 C C . ALA A 1 396 ? 24.877 -2.818 -31.105 1.00 81.69 396 ALA A C 1
ATOM 3085 O O . ALA A 1 396 ? 24.373 -2.117 -30.224 1.00 81.69 396 ALA A O 1
ATOM 3086 N N . GLU A 1 397 ? 24.996 -4.140 -30.995 1.00 82.44 397 GLU A N 1
ATOM 3087 C CA . GLU A 1 397 ? 24.615 -4.889 -29.798 1.00 82.44 397 GLU A CA 1
ATOM 3088 C C . GLU A 1 397 ? 25.482 -4.482 -28.596 1.00 82.44 397 GLU A C 1
ATOM 3090 O O . GLU A 1 397 ? 26.710 -4.558 -28.638 1.00 82.44 397 GLU A O 1
ATOM 3095 N N . THR A 1 398 ? 24.842 -4.089 -27.492 1.00 83.00 398 THR A N 1
ATOM 3096 C CA . THR A 1 398 ? 25.505 -3.934 -26.188 1.00 83.00 398 THR A CA 1
ATOM 3097 C C . THR A 1 398 ? 25.057 -5.064 -25.272 1.00 83.00 398 THR A C 1
ATOM 3099 O O . THR A 1 398 ? 23.854 -5.288 -25.109 1.00 83.00 398 THR A O 1
ATOM 3102 N N . THR A 1 399 ? 25.995 -5.777 -24.636 1.00 86.50 399 THR A N 1
ATOM 3103 C CA . THR A 1 399 ? 25.611 -6.889 -23.754 1.00 86.50 399 THR A CA 1
ATOM 3104 C C . THR A 1 399 ? 24.801 -6.387 -22.554 1.00 86.50 399 THR A C 1
ATOM 3106 O O . THR A 1 399 ? 24.977 -5.267 -22.062 1.00 86.50 399 THR A O 1
ATOM 3109 N N . LEU A 1 400 ? 23.921 -7.246 -22.034 1.00 86.94 400 LEU A N 1
ATOM 3110 C CA . LEU A 1 400 ? 23.146 -6.975 -20.820 1.00 86.94 400 LEU A CA 1
ATOM 3111 C C . LEU A 1 400 ? 24.042 -6.560 -19.638 1.00 86.94 400 LEU A C 1
ATOM 3113 O O . LEU A 1 400 ? 23.656 -5.696 -18.851 1.00 86.94 400 LEU A O 1
ATOM 3117 N N . GLN A 1 401 ? 25.234 -7.152 -19.542 1.00 90.94 401 GLN A N 1
ATOM 3118 C CA . GLN A 1 401 ? 26.224 -6.842 -18.519 1.00 90.94 401 GLN A CA 1
ATOM 3119 C C . GLN A 1 401 ? 26.840 -5.457 -18.725 1.00 90.94 401 GLN A C 1
ATOM 3121 O O . GLN A 1 401 ? 26.826 -4.657 -17.795 1.00 90.94 401 GLN A O 1
ATOM 3126 N N . ASP A 1 402 ? 27.330 -5.145 -19.925 1.00 90.06 402 ASP A N 1
ATOM 3127 C CA . ASP A 1 402 ? 28.007 -3.869 -20.191 1.00 90.06 402 ASP A CA 1
ATOM 3128 C C . ASP A 1 402 ? 27.055 -2.678 -20.042 1.00 90.06 402 ASP A C 1
ATOM 3130 O O . ASP A 1 402 ? 27.439 -1.642 -19.491 1.00 90.06 402 ASP A O 1
ATOM 3134 N N . ARG A 1 403 ? 25.782 -2.847 -20.433 1.00 88.81 403 ARG A N 1
ATOM 3135 C CA . ARG A 1 403 ? 24.717 -1.867 -20.176 1.00 88.81 403 ARG A CA 1
ATOM 3136 C C . ARG A 1 403 ? 24.511 -1.640 -18.676 1.00 88.81 403 ARG A C 1
ATOM 3138 O O . ARG A 1 403 ? 24.570 -0.500 -18.230 1.00 88.81 403 ARG A O 1
ATOM 3145 N N . LEU A 1 404 ? 24.327 -2.704 -17.888 1.00 91.94 404 LEU A N 1
ATOM 3146 C CA . LEU A 1 404 ? 24.093 -2.585 -16.441 1.00 91.94 404 LEU A CA 1
ATOM 3147 C C . LEU A 1 404 ? 25.319 -2.063 -15.672 1.00 91.94 404 LEU A C 1
ATOM 3149 O O . LEU A 1 404 ? 25.154 -1.306 -14.719 1.00 91.94 404 LEU A O 1
ATOM 3153 N N . LEU A 1 405 ? 26.544 -2.402 -16.084 1.00 94.62 405 LEU A N 1
ATOM 3154 C CA . LEU A 1 405 ? 27.760 -1.822 -15.503 1.00 94.62 405 LEU A CA 1
ATOM 3155 C C . LEU A 1 405 ? 27.904 -0.340 -15.882 1.00 94.62 405 LEU A C 1
ATOM 3157 O O . LEU A 1 405 ? 28.259 0.479 -15.038 1.00 94.62 405 LEU A O 1
ATOM 3161 N N . THR A 1 406 ? 27.542 0.047 -17.107 1.00 92.94 406 THR A N 1
ATOM 3162 C CA . THR A 1 406 ? 27.505 1.460 -17.522 1.00 92.94 406 THR A CA 1
ATOM 3163 C C . THR A 1 406 ? 26.466 2.259 -16.726 1.00 92.94 406 THR A C 1
ATOM 3165 O O . THR A 1 406 ? 26.794 3.326 -16.204 1.00 92.94 406 THR A O 1
ATOM 3168 N N . ASP A 1 407 ? 25.258 1.717 -16.539 1.00 91.50 407 ASP A N 1
ATOM 3169 C CA . ASP A 1 407 ? 24.223 2.299 -15.673 1.00 91.50 407 ASP A CA 1
ATOM 3170 C C . ASP A 1 407 ? 24.714 2.434 -14.218 1.00 91.50 407 ASP A C 1
ATOM 3172 O O . ASP A 1 407 ? 24.498 3.465 -13.580 1.00 91.50 407 ASP A O 1
ATOM 3176 N N . PHE A 1 408 ? 25.423 1.427 -13.692 1.00 95.75 408 PHE A N 1
ATOM 3177 C CA . PHE A 1 408 ? 25.977 1.438 -12.332 1.00 95.75 408 PHE A CA 1
ATOM 3178 C C . PHE A 1 408 ? 27.076 2.499 -12.152 1.00 95.75 408 PHE A C 1
ATOM 3180 O O . PHE A 1 408 ? 27.083 3.210 -11.145 1.00 95.75 408 PHE A O 1
ATOM 3187 N N . ARG A 1 409 ? 27.963 2.668 -13.143 1.00 95.94 409 ARG A N 1
ATOM 3188 C CA . ARG A 1 409 ? 28.983 3.736 -13.178 1.00 95.94 409 ARG A CA 1
ATOM 3189 C C . ARG A 1 409 ? 28.351 5.130 -13.262 1.00 95.94 409 ARG A C 1
ATOM 3191 O O . ARG A 1 409 ? 28.850 6.067 -12.641 1.00 95.94 409 ARG A O 1
ATOM 3198 N N . ALA A 1 410 ? 27.254 5.276 -14.008 1.00 93.81 410 ALA A N 1
ATOM 3199 C CA . ALA A 1 410 ? 26.524 6.537 -14.151 1.00 93.81 410 ALA A CA 1
ATOM 3200 C C . ALA A 1 410 ? 25.666 6.895 -12.917 1.00 93.81 410 ALA A C 1
ATOM 3202 O O . ALA A 1 410 ? 25.327 8.066 -12.708 1.00 93.81 410 ALA A O 1
ATOM 3203 N N . ALA A 1 411 ? 25.305 5.908 -12.093 1.00 94.81 411 ALA A N 1
ATOM 3204 C CA . ALA A 1 411 ? 24.412 6.075 -10.955 1.00 94.81 411 ALA A CA 1
ATOM 3205 C C . ALA A 1 411 ? 25.050 6.873 -9.797 1.00 94.81 411 ALA A C 1
ATOM 3207 O O . ALA A 1 411 ? 25.971 6.429 -9.107 1.00 94.81 411 ALA A O 1
ATOM 3208 N N . LYS A 1 412 ? 24.511 8.070 -9.539 1.00 93.44 412 LYS A N 1
ATOM 3209 C CA . LYS A 1 412 ? 24.991 8.978 -8.485 1.00 93.44 412 LYS A CA 1
ATOM 3210 C C . LYS A 1 412 ? 24.355 8.656 -7.128 1.00 93.44 412 LYS A C 1
ATOM 3212 O O . LYS A 1 412 ? 23.152 8.830 -6.944 1.00 93.44 412 LYS A O 1
ATOM 3217 N N . GLY A 1 413 ? 25.188 8.252 -6.168 1.00 93.69 413 GLY A N 1
ATOM 3218 C CA . GLY A 1 413 ? 24.796 7.952 -4.787 1.00 93.69 413 GLY A CA 1
ATOM 3219 C C . GLY A 1 413 ? 24.185 6.558 -4.590 1.00 93.69 413 GLY A C 1
ATOM 3220 O O . GLY A 1 413 ? 23.692 5.930 -5.532 1.00 93.69 413 GLY A O 1
ATOM 3221 N N . LEU A 1 414 ? 24.201 6.082 -3.339 1.00 95.62 414 LEU A N 1
ATOM 3222 C CA . LEU A 1 414 ? 23.866 4.698 -2.985 1.00 95.62 414 LEU A CA 1
ATOM 3223 C C . LEU A 1 414 ? 22.469 4.278 -3.473 1.00 95.62 414 LEU A C 1
ATOM 3225 O O . LEU A 1 414 ? 22.320 3.207 -4.052 1.00 95.62 414 LEU A O 1
ATOM 3229 N N . LYS A 1 415 ? 21.454 5.140 -3.321 1.00 94.56 415 LYS A N 1
ATOM 3230 C CA . LYS A 1 415 ? 20.068 4.848 -3.739 1.00 94.56 415 LYS A CA 1
ATOM 3231 C C . LYS A 1 415 ? 19.915 4.636 -5.251 1.00 94.56 415 LYS A C 1
ATOM 3233 O O . LYS A 1 415 ? 19.079 3.834 -5.661 1.00 94.56 415 LYS A O 1
ATOM 3238 N N . ALA A 1 416 ? 20.708 5.325 -6.074 1.00 94.12 416 ALA A N 1
ATOM 3239 C CA . ALA A 1 416 ? 20.686 5.135 -7.523 1.00 94.12 416 ALA A CA 1
ATOM 3240 C C . ALA A 1 416 ? 21.400 3.833 -7.913 1.00 94.12 416 ALA A C 1
ATOM 3242 O O . ALA A 1 416 ? 20.835 3.025 -8.646 1.00 94.12 416 ALA A O 1
ATOM 3243 N N . LYS A 1 417 ? 22.599 3.594 -7.365 1.00 96.88 417 LYS A N 1
ATOM 3244 C CA . LYS A 1 417 ? 23.371 2.362 -7.603 1.00 96.88 417 LYS A CA 1
ATOM 3245 C C . LYS A 1 417 ? 22.597 1.118 -7.180 1.00 96.88 417 LYS A C 1
ATOM 3247 O O . LYS A 1 417 ? 22.513 0.169 -7.947 1.00 96.88 417 LYS A O 1
ATOM 3252 N N . LEU A 1 418 ? 21.949 1.167 -6.015 1.00 95.75 418 LEU A N 1
ATOM 3253 C CA . LEU A 1 418 ? 21.094 0.107 -5.481 1.00 95.75 418 LEU A CA 1
ATOM 3254 C C . LEU A 1 418 ? 19.973 -0.309 -6.449 1.00 95.75 418 LEU A C 1
ATOM 3256 O O . LEU A 1 418 ? 19.686 -1.500 -6.561 1.00 95.75 418 LEU A O 1
ATOM 3260 N N . ALA A 1 419 ? 19.381 0.636 -7.189 1.00 94.38 419 ALA A N 1
ATOM 3261 C CA . ALA A 1 419 ? 18.377 0.315 -8.204 1.00 94.38 419 ALA A CA 1
ATOM 3262 C C . ALA A 1 419 ? 18.969 -0.501 -9.370 1.00 94.38 419 ALA A C 1
ATOM 3264 O O . ALA A 1 419 ? 18.319 -1.424 -9.858 1.00 94.38 419 ALA A O 1
ATOM 3265 N N . VAL A 1 420 ? 20.214 -0.214 -9.772 1.00 95.88 420 VAL A N 1
ATOM 3266 C CA . VAL A 1 420 ? 20.948 -1.010 -10.772 1.00 95.88 420 VAL A CA 1
ATOM 3267 C C . VAL A 1 420 ? 21.357 -2.370 -10.194 1.00 95.88 420 VAL A C 1
ATOM 3269 O O . VAL A 1 420 ? 21.172 -3.390 -10.853 1.00 95.88 420 VAL A O 1
ATOM 3272 N N . THR A 1 421 ? 21.816 -2.419 -8.936 1.00 97.12 421 THR A N 1
ATOM 3273 C CA . THR A 1 421 ? 22.131 -3.669 -8.220 1.00 97.12 421 THR A CA 1
ATOM 3274 C C . THR A 1 421 ? 20.929 -4.614 -8.181 1.00 97.12 421 THR A C 1
ATOM 3276 O O . THR A 1 421 ? 21.087 -5.805 -8.430 1.00 97.12 421 THR A O 1
ATOM 3279 N N . HIS A 1 422 ? 19.709 -4.117 -7.937 1.00 95.62 422 HIS A N 1
ATOM 3280 C CA . HIS A 1 422 ? 18.501 -4.957 -7.981 1.00 95.62 422 HIS A CA 1
ATOM 3281 C C . HIS A 1 422 ? 18.206 -5.528 -9.370 1.00 95.62 422 HIS A C 1
ATOM 3283 O O . HIS A 1 422 ? 17.668 -6.630 -9.453 1.00 95.62 422 HIS A O 1
ATOM 3289 N N . GLU A 1 423 ? 18.534 -4.822 -10.453 1.00 93.62 423 GLU A N 1
ATOM 3290 C CA . GLU A 1 423 ? 18.382 -5.359 -11.810 1.00 93.62 423 GLU A CA 1
ATOM 3291 C C . GLU A 1 423 ? 19.484 -6.381 -12.134 1.00 93.62 423 GLU A C 1
ATOM 3293 O O . GLU A 1 423 ? 19.158 -7.449 -12.648 1.00 93.62 423 GLU A O 1
ATOM 3298 N N . LEU A 1 424 ? 20.738 -6.124 -11.732 1.00 95.25 424 LEU A N 1
ATOM 3299 C CA . LEU A 1 424 ? 21.856 -7.078 -11.813 1.00 95.25 424 LEU A CA 1
ATOM 3300 C C . LEU A 1 424 ? 21.553 -8.395 -11.081 1.00 95.25 424 LEU A C 1
ATOM 3302 O O . LEU A 1 424 ? 21.787 -9.462 -11.641 1.00 95.25 424 LEU A O 1
ATOM 3306 N N . VAL A 1 425 ? 20.986 -8.333 -9.869 1.00 95.75 425 VAL A N 1
ATOM 3307 C CA . VAL A 1 425 ? 20.550 -9.515 -9.100 1.00 95.75 425 VAL A CA 1
ATOM 3308 C C . VAL A 1 425 ? 19.479 -10.303 -9.861 1.00 95.75 425 VAL A C 1
ATOM 3310 O O . VAL A 1 425 ? 19.609 -11.513 -10.027 1.00 95.75 425 VAL A O 1
ATOM 3313 N N . LYS A 1 426 ? 18.439 -9.633 -10.379 1.00 93.56 426 LYS A N 1
ATOM 3314 C CA . LYS A 1 426 ? 17.355 -10.295 -11.136 1.00 93.56 426 LYS A CA 1
ATOM 3315 C C . LYS A 1 426 ? 17.846 -10.959 -12.421 1.00 93.56 426 LYS A C 1
ATOM 3317 O O . LYS A 1 426 ? 17.273 -11.964 -12.831 1.00 93.56 426 LYS A O 1
ATOM 3322 N N . SER A 1 427 ? 18.864 -10.395 -13.069 1.00 92.31 427 SER A N 1
ATOM 3323 C CA . SER A 1 427 ? 19.425 -10.917 -14.316 1.00 92.31 427 SER A CA 1
ATOM 3324 C C . SER A 1 427 ? 20.744 -11.669 -14.140 1.00 92.31 427 SER A C 1
ATOM 3326 O O . SER A 1 427 ? 21.422 -11.926 -15.130 1.00 92.31 427 SER A O 1
ATOM 3328 N N . VAL A 1 428 ? 21.123 -12.052 -12.915 1.00 93.44 428 VAL A N 1
ATOM 3329 C CA . VAL A 1 428 ? 22.444 -12.638 -12.614 1.00 93.44 428 VAL A CA 1
ATOM 3330 C C . VAL A 1 428 ? 22.726 -13.934 -13.386 1.00 93.44 428 VAL A C 1
ATOM 3332 O O . VAL A 1 428 ? 23.876 -14.274 -13.659 1.00 93.44 428 VAL A O 1
ATOM 3335 N N . HIS A 1 429 ? 21.678 -14.649 -13.804 1.00 91.19 429 HIS A N 1
ATOM 3336 C CA . HIS A 1 429 ? 21.794 -15.837 -14.647 1.00 91.19 429 HIS A CA 1
ATOM 3337 C C . HIS A 1 429 ? 22.189 -15.516 -16.098 1.00 91.19 429 HIS A C 1
ATOM 3339 O O . HIS A 1 429 ? 22.933 -16.308 -16.676 1.00 91.19 429 HIS A O 1
ATOM 3345 N N . ASP A 1 430 ? 21.766 -14.358 -16.618 1.00 89.31 430 ASP A N 1
ATOM 3346 C CA . ASP A 1 430 ? 21.958 -13.866 -17.993 1.00 89.31 430 ASP A CA 1
ATOM 3347 C C . ASP A 1 430 ? 23.234 -13.003 -18.174 1.00 89.31 430 ASP A C 1
ATOM 3349 O O . ASP A 1 430 ? 23.475 -12.473 -19.258 1.00 89.31 430 ASP A O 1
ATOM 3353 N N . LEU A 1 431 ? 24.051 -12.820 -17.127 1.00 89.69 431 LEU A N 1
ATOM 3354 C CA . LEU A 1 431 ? 25.325 -12.089 -17.211 1.00 89.69 431 LEU A CA 1
ATOM 3355 C C . LEU A 1 431 ? 26.431 -12.944 -17.852 1.00 89.69 431 LEU A C 1
ATOM 3357 O O . LEU A 1 431 ? 26.601 -14.111 -17.486 1.00 89.69 431 LEU A O 1
ATOM 3361 N N . ALA A 1 432 ? 27.207 -12.335 -18.755 1.00 89.12 432 ALA A N 1
ATOM 3362 C CA . ALA A 1 432 ? 28.258 -12.992 -19.535 1.00 89.12 432 ALA A CA 1
ATOM 3363 C C . ALA A 1 432 ? 29.479 -13.399 -18.685 1.00 89.12 432 ALA A C 1
ATOM 3365 O O . ALA A 1 432 ? 29.919 -14.545 -18.751 1.00 89.12 432 ALA A O 1
ATOM 3366 N N . ASP A 1 433 ? 29.978 -12.497 -17.835 1.00 92.75 433 ASP A N 1
ATOM 3367 C CA . ASP A 1 433 ? 30.965 -12.795 -16.794 1.00 92.75 433 ASP A CA 1
ATOM 3368 C C . ASP A 1 433 ? 30.496 -12.252 -15.437 1.00 92.75 433 ASP A C 1
ATOM 3370 O O . ASP A 1 433 ? 30.728 -11.104 -15.042 1.00 92.75 433 ASP A O 1
ATOM 3374 N N . LYS A 1 434 ? 29.870 -13.160 -14.689 1.00 94.19 434 LYS A N 1
ATOM 3375 C CA . LYS A 1 434 ? 29.364 -12.958 -13.327 1.00 94.19 434 LYS A CA 1
ATOM 3376 C C . LYS A 1 434 ? 30.471 -12.574 -12.342 1.00 94.19 434 LYS A C 1
ATOM 3378 O O . LYS A 1 434 ? 30.199 -11.841 -11.395 1.00 94.19 434 LYS A O 1
ATOM 3383 N N . LYS A 1 435 ? 31.710 -13.038 -12.549 1.00 92.88 435 LYS A N 1
ATOM 3384 C CA . LYS A 1 435 ? 32.846 -12.728 -11.670 1.00 92.88 435 LYS A CA 1
ATOM 3385 C C . LYS A 1 435 ? 33.371 -11.323 -11.936 1.00 92.88 435 LYS A C 1
ATOM 3387 O O . LYS A 1 435 ? 33.584 -10.594 -10.972 1.00 92.88 435 LYS A O 1
ATOM 3392 N N . ALA A 1 436 ? 33.505 -10.918 -13.200 1.00 93.94 436 ALA A N 1
ATOM 3393 C CA . ALA A 1 436 ? 33.858 -9.541 -13.552 1.00 93.94 436 ALA A CA 1
ATOM 3394 C C . ALA A 1 436 ? 32.808 -8.538 -13.040 1.00 93.94 436 ALA A C 1
ATOM 3396 O O . ALA A 1 436 ? 33.160 -7.566 -12.372 1.00 93.94 436 ALA A O 1
ATOM 3397 N N . ALA A 1 437 ? 31.515 -8.815 -13.258 1.00 94.81 437 ALA A N 1
ATOM 3398 C CA . ALA A 1 437 ? 30.432 -7.960 -12.769 1.00 94.81 437 ALA A CA 1
ATOM 3399 C C . ALA A 1 437 ? 30.439 -7.817 -11.232 1.00 94.81 437 ALA A C 1
ATOM 3401 O O . ALA A 1 437 ? 30.283 -6.714 -10.708 1.00 94.81 437 ALA A O 1
ATOM 3402 N N . ALA A 1 438 ? 30.680 -8.909 -10.497 1.00 95.31 438 ALA A N 1
ATOM 3403 C CA . ALA A 1 438 ? 30.822 -8.869 -9.041 1.00 95.31 438 ALA A CA 1
ATOM 3404 C C . ALA A 1 438 ? 32.077 -8.104 -8.583 1.00 95.31 438 ALA A C 1
ATOM 3406 O O . ALA A 1 438 ? 32.004 -7.321 -7.635 1.00 95.31 438 ALA A O 1
ATOM 3407 N N . ALA A 1 439 ? 33.215 -8.307 -9.252 1.00 94.75 439 ALA A N 1
ATOM 3408 C CA . ALA A 1 439 ? 34.478 -7.653 -8.918 1.00 94.75 439 ALA A CA 1
ATOM 3409 C C . ALA A 1 439 ? 34.422 -6.125 -9.087 1.00 94.75 439 ALA A C 1
ATOM 3411 O O . ALA A 1 439 ? 35.073 -5.412 -8.327 1.00 94.75 439 ALA A O 1
ATOM 3412 N N . GLU A 1 440 ? 33.624 -5.616 -10.029 1.00 95.75 440 GLU A N 1
ATOM 3413 C CA . GLU A 1 440 ? 33.393 -4.176 -10.187 1.00 95.75 440 GLU A CA 1
ATOM 3414 C C . GLU A 1 440 ? 32.380 -3.623 -9.168 1.00 95.75 440 GLU A C 1
ATOM 3416 O O . GLU A 1 440 ? 32.618 -2.591 -8.537 1.00 95.75 440 GLU A O 1
ATOM 3421 N N . VAL A 1 441 ? 31.243 -4.302 -8.984 1.00 97.44 441 VAL A N 1
ATOM 3422 C CA . VAL A 1 441 ? 30.099 -3.755 -8.235 1.00 97.44 441 VAL A CA 1
ATOM 3423 C C . VAL A 1 441 ? 30.267 -3.870 -6.717 1.00 97.44 441 VAL A C 1
ATOM 3425 O O . VAL A 1 441 ? 29.953 -2.923 -5.991 1.00 97.44 441 VAL A O 1
ATOM 3428 N N . LEU A 1 442 ? 30.764 -5.005 -6.208 1.00 96.56 442 LEU A N 1
ATOM 3429 C CA . LEU A 1 442 ? 30.813 -5.266 -4.762 1.00 96.56 442 LEU A CA 1
ATOM 3430 C C . LEU A 1 442 ? 31.725 -4.281 -3.992 1.00 96.56 442 LEU A C 1
ATOM 3432 O O . LEU A 1 442 ? 31.269 -3.765 -2.968 1.00 96.56 442 LEU A O 1
ATOM 3436 N N . PRO A 1 443 ? 32.948 -3.928 -4.453 1.00 95.56 443 PRO A N 1
ATOM 3437 C CA . PRO A 1 443 ? 33.806 -2.978 -3.735 1.00 95.56 443 PRO A CA 1
ATOM 3438 C C . PRO A 1 443 ? 33.209 -1.568 -3.660 1.00 95.56 443 PRO A C 1
ATOM 3440 O O . PRO A 1 443 ? 33.301 -0.912 -2.623 1.00 95.56 443 PRO A O 1
ATOM 3443 N N . VAL A 1 444 ? 32.548 -1.116 -4.731 1.00 96.31 444 VAL A N 1
ATOM 3444 C CA . VAL A 1 444 ? 31.875 0.192 -4.772 1.00 96.31 444 VAL A CA 1
ATOM 3445 C C . VAL A 1 444 ? 30.698 0.225 -3.795 1.00 96.31 444 VAL A C 1
ATOM 3447 O O . VAL A 1 444 ? 30.543 1.200 -3.060 1.00 96.31 444 VAL A O 1
ATOM 3450 N N . LEU A 1 445 ? 29.903 -0.850 -3.731 1.00 96.75 445 LEU A N 1
ATOM 3451 C CA . LEU A 1 445 ? 28.828 -0.970 -2.744 1.00 96.75 445 LEU A CA 1
ATOM 3452 C C . LEU A 1 445 ? 29.367 -0.986 -1.309 1.00 96.75 445 LEU A C 1
ATOM 3454 O O . LEU A 1 445 ? 28.782 -0.328 -0.458 1.00 96.75 445 LEU A O 1
ATOM 3458 N N . ASN A 1 446 ? 30.484 -1.663 -1.027 1.00 95.69 446 ASN A N 1
ATOM 3459 C CA . ASN A 1 446 ? 31.081 -1.671 0.314 1.00 95.69 446 ASN A CA 1
ATOM 3460 C C . ASN A 1 446 ? 31.459 -0.260 0.799 1.00 95.69 446 ASN A C 1
ATOM 3462 O O . ASN A 1 446 ? 31.146 0.099 1.934 1.00 95.69 446 ASN A O 1
ATOM 3466 N N . ILE A 1 447 ? 32.091 0.547 -0.061 1.00 95.06 447 ILE A N 1
ATOM 3467 C CA . ILE A 1 447 ? 32.473 1.935 0.253 1.00 95.06 447 ILE A CA 1
ATOM 3468 C C . ILE A 1 447 ? 31.225 2.799 0.484 1.00 95.06 447 ILE A C 1
ATOM 3470 O O . ILE A 1 447 ? 31.128 3.511 1.488 1.00 95.06 447 ILE A O 1
ATOM 3474 N N . ASP A 1 448 ? 30.238 2.708 -0.411 1.00 95.50 448 ASP A N 1
ATOM 3475 C CA . ASP A 1 448 ? 29.012 3.493 -0.289 1.00 95.50 448 ASP A CA 1
ATOM 3476 C C . ASP A 1 448 ? 28.204 3.090 0.959 1.00 95.50 448 ASP A C 1
ATOM 3478 O O . ASP A 1 448 ? 27.798 3.970 1.716 1.00 95.50 448 ASP A O 1
ATOM 3482 N N . ILE A 1 449 ? 28.027 1.791 1.236 1.00 96.00 449 ILE A N 1
ATOM 3483 C CA . ILE A 1 449 ? 27.351 1.294 2.449 1.00 96.00 449 ILE A CA 1
ATOM 3484 C C . ILE A 1 449 ? 28.046 1.846 3.698 1.00 96.00 449 ILE A C 1
ATOM 3486 O O . ILE A 1 449 ? 27.373 2.443 4.537 1.00 96.00 449 ILE A O 1
ATOM 3490 N N . ALA A 1 450 ? 29.378 1.718 3.794 1.00 94.25 450 ALA A N 1
ATOM 3491 C CA . ALA A 1 450 ? 30.160 2.197 4.936 1.00 94.25 450 ALA A CA 1
ATOM 3492 C C . ALA A 1 450 ? 29.908 3.685 5.243 1.00 94.25 450 ALA A C 1
ATOM 3494 O O . ALA A 1 450 ? 29.738 4.059 6.404 1.00 94.25 450 ALA A O 1
ATOM 3495 N N . SER A 1 451 ? 29.818 4.525 4.205 1.00 94.12 451 SER A N 1
ATOM 3496 C CA . SER A 1 451 ? 29.548 5.964 4.358 1.00 94.12 451 SER A CA 1
ATOM 3497 C C . SER A 1 451 ? 28.111 6.306 4.793 1.00 94.12 451 SER A C 1
ATOM 3499 O O . SER A 1 451 ? 27.895 7.375 5.363 1.00 94.12 451 SER A O 1
ATOM 3501 N N . HIS A 1 452 ? 27.139 5.408 4.589 1.00 94.12 452 HIS A N 1
ATOM 3502 C CA . HIS A 1 452 ? 25.726 5.622 4.947 1.00 94.12 452 HIS A CA 1
ATOM 3503 C C . HIS A 1 452 ? 25.321 4.985 6.293 1.00 94.12 452 HIS A C 1
ATOM 3505 O O . HIS A 1 452 ? 24.252 5.312 6.815 1.00 94.12 452 HIS A O 1
ATOM 3511 N N . LEU A 1 453 ? 26.175 4.143 6.902 1.00 89.94 453 LEU A N 1
ATOM 3512 C CA . LEU A 1 453 ? 25.903 3.384 8.142 1.00 89.94 453 LEU A CA 1
ATOM 3513 C C . LEU A 1 453 ? 25.369 4.211 9.327 1.00 89.94 453 LEU A C 1
ATOM 3515 O O . LEU A 1 453 ? 24.715 3.643 10.197 1.00 89.94 453 LEU A O 1
ATOM 3519 N N . ARG A 1 454 ? 25.669 5.515 9.395 1.00 86.31 454 ARG A N 1
ATOM 3520 C CA . ARG A 1 454 ? 25.258 6.418 10.492 1.00 86.31 454 ARG A CA 1
ATOM 3521 C C . ARG A 1 454 ? 24.153 7.409 10.119 1.00 86.31 454 ARG A C 1
ATOM 3523 O O . ARG A 1 454 ? 23.608 8.056 11.004 1.00 86.31 454 ARG A O 1
ATOM 3530 N N . THR A 1 455 ? 23.878 7.589 8.829 1.00 90.25 455 THR A N 1
ATOM 3531 C CA . THR A 1 455 ? 23.059 8.702 8.311 1.00 90.25 455 THR A CA 1
ATOM 3532 C C . THR A 1 455 ? 21.797 8.242 7.593 1.00 90.25 455 THR A C 1
ATOM 3534 O O . THR A 1 455 ? 20.827 8.991 7.565 1.00 90.25 455 THR A O 1
ATOM 3537 N N . GLN A 1 456 ? 21.799 7.041 7.006 1.00 92.69 456 GLN A N 1
ATOM 3538 C CA . GLN A 1 456 ? 20.664 6.459 6.280 1.00 92.69 456 GLN A CA 1
ATOM 3539 C C . GLN A 1 456 ? 20.637 4.941 6.515 1.00 92.69 456 GLN A C 1
ATOM 3541 O O . GLN A 1 456 ? 20.949 4.145 5.626 1.00 92.69 456 GLN A O 1
ATOM 3546 N N . GLN A 1 457 ? 20.324 4.540 7.750 1.00 93.94 457 GLN A N 1
ATOM 3547 C CA . GLN A 1 457 ? 20.469 3.159 8.223 1.00 93.94 457 GLN A CA 1
ATOM 3548 C C . GLN A 1 457 ? 19.562 2.166 7.479 1.00 93.94 457 GLN A C 1
ATOM 3550 O O . GLN A 1 457 ? 20.030 1.079 7.132 1.00 93.94 457 GLN A O 1
ATOM 3555 N N . GLY A 1 458 ? 18.322 2.538 7.137 1.00 94.94 458 GLY A N 1
ATOM 3556 C CA . GLY A 1 458 ? 17.451 1.708 6.302 1.00 94.94 458 GLY A CA 1
ATOM 3557 C C . GLY A 1 458 ? 18.009 1.502 4.889 1.00 94.94 458 GLY A C 1
ATOM 3558 O O . GLY A 1 458 ? 18.045 0.374 4.394 1.00 94.94 458 GLY A O 1
ATOM 3559 N N . LEU A 1 459 ? 18.534 2.560 4.255 1.00 95.38 459 LEU A N 1
ATOM 3560 C CA . LEU A 1 459 ? 19.152 2.458 2.924 1.00 95.38 459 LEU A CA 1
ATOM 3561 C C . LEU A 1 459 ? 20.431 1.606 2.947 1.00 95.38 459 LEU A C 1
ATOM 3563 O O . LEU A 1 459 ? 20.650 0.808 2.035 1.00 95.38 459 LEU A O 1
ATOM 3567 N N . ALA A 1 460 ? 21.258 1.751 3.986 1.00 96.12 460 ALA A N 1
ATOM 3568 C CA . ALA A 1 460 ? 22.450 0.931 4.174 1.00 96.12 460 ALA A CA 1
ATOM 3569 C C . ALA A 1 460 ? 22.084 -0.558 4.324 1.00 96.12 460 ALA A C 1
ATOM 3571 O O . ALA A 1 460 ? 22.687 -1.398 3.658 1.00 96.12 460 ALA A O 1
ATOM 3572 N N . LEU A 1 461 ? 21.048 -0.887 5.108 1.00 96.69 461 LEU A N 1
ATOM 3573 C CA . LEU A 1 461 ? 20.569 -2.264 5.276 1.00 96.69 461 LEU A CA 1
ATOM 3574 C C . LEU A 1 461 ? 20.002 -2.837 3.965 1.00 96.69 461 LEU A C 1
ATOM 3576 O O . LEU A 1 461 ? 20.317 -3.965 3.584 1.00 96.69 461 LEU A O 1
ATOM 3580 N N . GLU A 1 462 ? 19.214 -2.048 3.228 1.00 96.56 462 GLU A N 1
ATOM 3581 C CA . GLU A 1 462 ? 18.711 -2.443 1.909 1.00 96.56 462 GLU A CA 1
ATOM 3582 C C . GLU A 1 462 ? 19.824 -2.750 0.898 1.00 96.56 462 GLU A C 1
ATOM 3584 O O . GLU A 1 462 ? 19.623 -3.605 0.023 1.00 96.56 462 GLU A O 1
ATOM 3589 N N . ALA A 1 463 ? 20.951 -2.041 1.004 1.00 96.69 463 ALA A N 1
ATOM 3590 C CA . ALA A 1 463 ? 22.119 -2.195 0.150 1.00 96.69 463 ALA A CA 1
ATOM 3591 C C . ALA A 1 463 ? 23.021 -3.363 0.564 1.00 96.69 463 ALA A C 1
ATOM 3593 O O . ALA A 1 463 ? 23.488 -4.072 -0.325 1.00 96.69 463 ALA A O 1
ATOM 3594 N N . VAL A 1 464 ? 23.191 -3.628 1.868 1.00 96.44 464 VAL A N 1
ATOM 3595 C CA . VAL A 1 464 ? 23.798 -4.875 2.374 1.00 96.44 464 VAL A CA 1
ATOM 3596 C C . VAL A 1 464 ? 23.060 -6.075 1.781 1.00 96.44 464 VAL A C 1
ATOM 3598 O O . VAL A 1 464 ? 23.672 -6.898 1.107 1.00 96.44 464 VAL A O 1
ATOM 3601 N N . PHE A 1 465 ? 21.728 -6.117 1.901 1.00 96.88 465 PHE A N 1
ATOM 3602 C CA . PHE A 1 465 ? 20.931 -7.214 1.344 1.00 96.88 465 PHE A CA 1
ATOM 3603 C C . PHE A 1 465 ? 21.118 -7.379 -0.171 1.00 96.88 465 PHE A C 1
ATOM 3605 O O . PHE A 1 465 ? 21.356 -8.491 -0.629 1.00 96.88 465 PHE A O 1
ATOM 3612 N N . ALA A 1 466 ? 21.072 -6.291 -0.947 1.00 96.62 466 ALA A N 1
ATOM 3613 C CA . ALA A 1 466 ? 21.232 -6.362 -2.402 1.00 96.62 466 ALA A CA 1
ATOM 3614 C C . ALA A 1 466 ? 22.654 -6.748 -2.848 1.00 96.62 466 ALA A C 1
ATOM 3616 O O . ALA A 1 466 ? 22.814 -7.429 -3.860 1.00 96.62 466 ALA A O 1
ATOM 3617 N N . ARG A 1 467 ? 23.683 -6.328 -2.100 1.00 96.62 467 ARG A N 1
ATOM 3618 C CA . ARG A 1 467 ? 25.073 -6.757 -2.301 1.00 96.62 467 ARG A CA 1
ATOM 3619 C C . ARG A 1 467 ? 25.214 -8.255 -2.036 1.00 96.62 467 ARG A C 1
ATOM 3621 O O . ARG A 1 467 ? 25.828 -8.954 -2.836 1.00 96.62 467 ARG A O 1
ATOM 3628 N N . ASP A 1 468 ? 24.649 -8.736 -0.934 1.00 95.69 468 ASP A N 1
ATOM 3629 C CA . ASP A 1 468 ? 24.772 -10.133 -0.516 1.00 95.69 468 ASP A CA 1
ATOM 3630 C C . ASP A 1 468 ? 23.997 -11.071 -1.460 1.00 95.69 468 ASP A C 1
ATOM 3632 O O . ASP A 1 468 ? 24.495 -12.142 -1.805 1.00 95.69 468 ASP A O 1
ATOM 3636 N N . ASP A 1 469 ? 22.849 -10.622 -1.982 1.00 96.19 469 ASP A N 1
ATOM 3637 C CA . ASP A 1 469 ? 22.105 -11.314 -3.044 1.00 96.19 469 ASP A CA 1
ATOM 3638 C C . ASP A 1 469 ? 22.907 -11.386 -4.355 1.00 96.19 469 ASP A C 1
ATOM 3640 O O . ASP A 1 469 ? 22.952 -12.435 -5.003 1.00 96.19 469 ASP A O 1
ATOM 3644 N N . LEU A 1 470 ? 23.586 -10.294 -4.739 1.00 96.62 470 LEU A N 1
ATOM 3645 C CA . LEU A 1 470 ? 24.451 -10.280 -5.923 1.00 96.62 470 LEU A CA 1
ATOM 3646 C C . LEU A 1 470 ? 25.630 -11.238 -5.739 1.00 96.62 470 LEU A C 1
ATOM 3648 O O . LEU A 1 470 ? 25.880 -12.067 -6.608 1.00 96.62 470 LEU A O 1
ATOM 3652 N N . ARG A 1 471 ? 26.296 -11.179 -4.582 1.00 95.12 471 ARG A N 1
ATOM 3653 C CA . ARG A 1 471 ? 27.381 -12.086 -4.187 1.00 95.12 471 ARG A CA 1
ATOM 3654 C C . ARG A 1 471 ? 26.967 -13.555 -4.285 1.00 95.12 471 ARG A C 1
ATOM 3656 O O . ARG A 1 471 ? 27.716 -14.347 -4.859 1.00 95.12 471 ARG A O 1
ATOM 3663 N N . GLN A 1 472 ? 25.793 -13.907 -3.758 1.00 95.06 472 GLN A N 1
ATOM 3664 C CA . GLN A 1 472 ? 25.251 -15.265 -3.830 1.00 95.06 472 GLN A CA 1
ATOM 3665 C C . GLN A 1 472 ? 24.990 -15.683 -5.285 1.00 95.06 472 GLN A C 1
ATOM 3667 O O . GLN A 1 472 ? 25.428 -16.755 -5.699 1.00 95.06 472 GLN A O 1
ATOM 3672 N N . GLY A 1 473 ? 24.337 -14.828 -6.079 1.00 94.19 473 GLY A N 1
ATOM 3673 C CA . GLY A 1 473 ? 24.022 -15.107 -7.482 1.00 94.19 473 GLY A CA 1
ATOM 3674 C C . GLY A 1 473 ? 25.243 -15.206 -8.408 1.00 94.19 473 GLY A C 1
ATOM 3675 O O . GLY A 1 473 ? 25.205 -15.941 -9.396 1.00 94.19 473 GLY A O 1
ATOM 3676 N N . THR A 1 474 ? 26.338 -14.502 -8.098 1.00 95.50 474 THR A N 1
ATOM 3677 C CA . THR A 1 474 ? 27.592 -14.559 -8.869 1.00 95.50 474 THR A CA 1
ATOM 3678 C C . THR A 1 474 ? 28.597 -15.592 -8.358 1.00 95.50 474 THR A C 1
ATOM 3680 O O . THR A 1 474 ? 29.598 -15.838 -9.031 1.00 95.50 474 THR A O 1
ATOM 3683 N N . GLY A 1 475 ? 28.381 -16.175 -7.173 1.00 93.25 475 GLY A N 1
ATOM 3684 C CA . GLY A 1 475 ? 29.347 -17.063 -6.515 1.00 93.25 475 GLY A CA 1
ATOM 3685 C C . GLY A 1 475 ? 30.633 -16.350 -6.075 1.00 93.25 475 GLY A C 1
ATOM 3686 O O . GLY A 1 475 ? 31.707 -16.951 -6.083 1.00 93.25 475 GLY A O 1
ATOM 3687 N N . ALA A 1 476 ? 30.549 -15.056 -5.747 1.00 92.31 476 ALA A N 1
ATOM 3688 C CA . ALA A 1 476 ? 31.698 -14.292 -5.264 1.00 92.31 476 ALA A CA 1
ATOM 3689 C C . ALA A 1 476 ? 31.999 -14.625 -3.786 1.00 92.31 476 ALA A C 1
ATOM 3691 O O . ALA A 1 476 ? 31.069 -14.873 -3.017 1.00 92.31 476 ALA A O 1
ATOM 3692 N N . PRO A 1 477 ? 33.269 -14.607 -3.341 1.00 88.31 477 PRO A N 1
ATOM 3693 C CA . PRO A 1 477 ? 33.593 -14.810 -1.933 1.00 88.31 477 PRO A CA 1
ATOM 3694 C C . PRO A 1 477 ? 33.110 -13.638 -1.063 1.00 88.31 477 PRO A C 1
ATOM 3696 O O . PRO A 1 477 ? 33.020 -12.490 -1.517 1.00 88.31 477 PRO A O 1
ATOM 3699 N N . ALA A 1 478 ? 32.828 -13.930 0.208 1.00 84.81 478 ALA A N 1
ATOM 3700 C CA . ALA A 1 478 ? 32.724 -12.918 1.257 1.00 84.81 478 ALA A CA 1
ATOM 3701 C C . ALA A 1 478 ? 34.126 -12.481 1.706 1.00 84.81 478 ALA A C 1
ATOM 3703 O O . ALA A 1 478 ? 35.039 -13.308 1.741 1.00 84.81 478 ALA A O 1
ATOM 3704 N N . ILE A 1 479 ? 34.304 -11.201 2.042 1.00 87.00 479 ILE A N 1
ATOM 3705 C CA . ILE A 1 479 ? 35.592 -10.660 2.492 1.00 87.00 479 ILE A CA 1
ATOM 3706 C C . ILE A 1 479 ? 35.446 -10.222 3.954 1.00 87.00 479 ILE A C 1
ATOM 3708 O O . ILE A 1 479 ? 34.479 -9.563 4.332 1.00 87.00 479 ILE A O 1
ATOM 3712 N N . ALA A 1 480 ? 36.398 -10.607 4.804 1.00 84.06 480 ALA A N 1
ATOM 3713 C CA . ALA A 1 480 ? 36.368 -10.238 6.216 1.00 84.06 480 ALA A CA 1
ATOM 3714 C C . ALA A 1 480 ? 36.518 -8.714 6.395 1.00 84.06 480 ALA A C 1
ATOM 3716 O O . ALA A 1 480 ? 37.373 -8.093 5.766 1.00 84.06 480 ALA A O 1
ATOM 3717 N N . GLY A 1 481 ? 35.704 -8.121 7.274 1.00 84.19 481 GLY A N 1
ATOM 3718 C CA . GLY A 1 481 ? 35.722 -6.679 7.559 1.00 84.19 481 GLY A CA 1
ATOM 3719 C C . GLY A 1 481 ? 34.881 -5.808 6.615 1.00 84.19 481 GLY A C 1
ATOM 3720 O O . GLY A 1 481 ? 34.905 -4.586 6.745 1.00 84.19 481 GLY A O 1
ATOM 3721 N N . GLU A 1 482 ? 34.125 -6.397 5.684 1.00 90.94 482 GLU A N 1
ATOM 3722 C CA . GLU A 1 482 ? 33.099 -5.665 4.932 1.00 90.94 482 GLU A CA 1
ATOM 3723 C C . GLU A 1 482 ? 31.946 -5.200 5.844 1.00 90.94 482 GLU A C 1
ATOM 3725 O O . GLU A 1 482 ? 31.623 -5.892 6.810 1.00 90.94 482 GLU A O 1
ATOM 37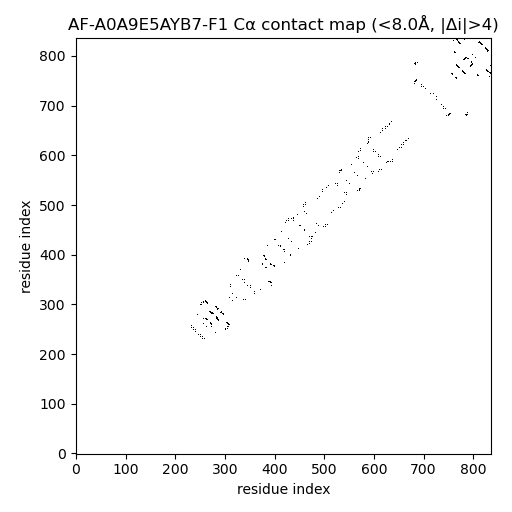30 N N . PRO A 1 483 ? 31.261 -4.080 5.532 1.00 92.38 483 PRO A N 1
ATOM 3731 C CA . PRO A 1 483 ? 30.058 -3.679 6.258 1.00 92.38 483 PRO A CA 1
ATOM 3732 C C . PRO A 1 483 ? 28.965 -4.746 6.162 1.00 92.38 483 PRO A C 1
ATOM 3734 O O . PRO A 1 483 ? 28.624 -5.189 5.065 1.00 92.38 483 PRO A O 1
ATOM 3737 N N . ASP A 1 484 ? 28.370 -5.132 7.279 1.00 92.75 484 ASP A N 1
ATOM 3738 C CA . ASP A 1 484 ? 27.275 -6.096 7.331 1.00 92.75 484 ASP A CA 1
ATOM 3739 C C . ASP A 1 484 ? 26.058 -5.515 8.069 1.00 92.75 484 ASP A C 1
ATOM 3741 O O . ASP A 1 484 ? 26.045 -4.358 8.501 1.00 92.75 484 ASP A O 1
ATOM 3745 N N . ALA A 1 485 ? 24.997 -6.312 8.192 1.00 93.44 485 ALA A N 1
ATOM 3746 C CA . ALA A 1 485 ? 23.810 -5.887 8.922 1.00 93.44 485 ALA A CA 1
ATOM 3747 C C . ALA A 1 485 ? 24.077 -5.764 10.434 1.00 93.44 485 ALA A C 1
ATOM 3749 O O . ALA A 1 485 ? 23.498 -4.896 11.086 1.00 93.44 485 ALA A O 1
ATOM 3750 N N . ASN A 1 486 ? 24.993 -6.561 10.993 1.00 92.12 486 ASN A N 1
ATOM 3751 C CA . ASN A 1 486 ? 25.391 -6.472 12.397 1.00 92.12 486 ASN A CA 1
ATOM 3752 C C . ASN A 1 486 ? 26.035 -5.107 12.716 1.00 92.12 486 ASN A C 1
ATOM 3754 O O . ASN A 1 486 ? 25.704 -4.490 13.727 1.00 92.12 486 ASN A O 1
ATOM 3758 N N . GLY A 1 487 ? 26.853 -4.557 11.814 1.00 90.06 487 GLY A N 1
ATOM 3759 C CA . GLY A 1 487 ? 27.386 -3.190 11.879 1.00 90.06 487 GLY A CA 1
ATOM 3760 C C . GLY A 1 487 ? 26.328 -2.075 11.824 1.00 90.06 487 GLY A C 1
ATOM 3761 O O . GLY A 1 487 ? 26.623 -0.930 12.170 1.00 90.06 487 GLY A O 1
ATOM 3762 N N . ILE A 1 488 ? 25.088 -2.388 11.433 1.00 93.06 488 ILE A N 1
ATOM 3763 C CA . ILE A 1 488 ? 23.928 -1.489 11.538 1.00 93.06 488 ILE A CA 1
ATOM 3764 C C . ILE A 1 488 ? 23.199 -1.733 12.866 1.00 93.06 488 ILE A C 1
ATOM 3766 O O . ILE A 1 488 ? 22.995 -0.795 13.634 1.00 93.06 488 ILE A O 1
ATOM 3770 N N . TRP A 1 489 ? 22.852 -2.983 13.186 1.00 93.88 489 TRP A N 1
ATOM 3771 C CA . TRP A 1 489 ? 22.084 -3.327 14.390 1.00 93.88 489 TRP A CA 1
ATOM 3772 C C . TRP A 1 489 ? 22.823 -3.022 15.702 1.00 93.88 489 TRP A C 1
ATOM 3774 O O . TRP A 1 489 ? 22.202 -2.560 16.658 1.00 93.88 489 TRP A O 1
ATOM 3784 N N . SER A 1 490 ? 24.147 -3.180 15.734 1.00 90.81 490 SER A N 1
ATOM 3785 C CA . SER A 1 490 ? 25.009 -2.826 16.877 1.00 90.81 490 SER A CA 1
ATOM 3786 C C . SER A 1 490 ? 25.040 -1.325 17.206 1.00 90.81 490 SER A C 1
ATOM 3788 O O . SER A 1 490 ? 25.411 -0.951 18.318 1.00 90.81 490 SER A O 1
ATOM 3790 N N . GLN A 1 491 ? 24.582 -0.454 16.298 1.00 89.94 491 GLN A N 1
ATOM 3791 C CA . GLN A 1 491 ? 24.368 0.972 16.582 1.00 89.94 491 GLN A CA 1
ATOM 3792 C C . GLN A 1 491 ? 23.055 1.241 17.346 1.00 89.94 491 GLN A C 1
ATOM 3794 O O . GLN A 1 491 ? 22.762 2.391 17.662 1.00 89.94 491 GLN A O 1
ATOM 3799 N N . ASN A 1 492 ? 22.277 0.198 17.661 1.00 87.44 492 ASN A N 1
ATOM 3800 C CA . ASN A 1 492 ? 20.983 0.252 18.351 1.00 87.44 492 ASN A CA 1
ATOM 3801 C C . ASN A 1 492 ? 19.959 1.217 17.701 1.00 87.44 492 ASN A C 1
ATOM 3803 O O . ASN A 1 492 ? 19.412 2.093 18.378 1.00 87.44 492 ASN A O 1
ATOM 3807 N N . PRO A 1 493 ? 19.673 1.076 16.388 1.00 87.62 493 PRO A N 1
ATOM 3808 C CA . PRO A 1 493 ? 18.640 1.863 15.720 1.00 87.62 493 PRO A CA 1
ATOM 3809 C C . PRO A 1 493 ? 17.249 1.588 16.311 1.00 87.62 493 PRO A C 1
ATOM 3811 O O . PRO A 1 493 ? 16.945 0.477 16.750 1.00 87.62 493 PRO A O 1
ATOM 3814 N N . ARG A 1 494 ? 16.351 2.582 16.260 1.00 90.94 494 ARG A N 1
ATOM 3815 C CA . ARG A 1 494 ? 14.937 2.378 16.620 1.00 90.94 494 ARG A CA 1
ATOM 3816 C C . ARG A 1 494 ? 14.265 1.494 15.571 1.00 90.94 494 ARG A C 1
ATOM 3818 O O . ARG A 1 494 ? 13.959 1.962 14.476 1.00 90.94 494 ARG A O 1
ATOM 3825 N N . LEU A 1 495 ? 14.031 0.232 15.933 1.00 94.12 495 LEU A N 1
ATOM 3826 C CA . LEU A 1 495 ? 13.559 -0.832 15.043 1.00 94.12 495 LEU A CA 1
ATOM 3827 C C . LEU A 1 495 ? 12.364 -0.416 14.170 1.00 94.12 495 LEU A C 1
ATOM 3829 O O . LEU A 1 495 ? 12.413 -0.599 12.959 1.00 94.12 495 LEU A O 1
ATOM 3833 N N . ASN A 1 496 ? 11.320 0.187 14.752 1.00 92.94 496 ASN A N 1
ATOM 3834 C CA . ASN A 1 496 ? 10.134 0.596 13.994 1.00 92.94 496 ASN A CA 1
ATOM 3835 C C . ASN A 1 496 ? 10.445 1.671 12.936 1.00 92.94 496 ASN A C 1
ATOM 3837 O O . ASN A 1 496 ? 9.972 1.557 11.813 1.00 92.94 496 ASN A O 1
ATOM 3841 N N . LEU A 1 497 ? 11.275 2.670 13.264 1.00 92.19 497 LEU A N 1
ATOM 3842 C CA . LEU A 1 497 ? 11.617 3.757 12.341 1.00 92.19 497 LEU A CA 1
ATOM 3843 C C . LEU A 1 497 ? 12.482 3.247 11.183 1.00 92.19 497 LEU A C 1
ATOM 3845 O O . LEU A 1 497 ? 12.213 3.567 10.031 1.00 92.19 497 LEU A O 1
ATOM 3849 N N . LEU A 1 498 ? 13.468 2.389 11.470 1.00 94.25 498 LEU A N 1
ATOM 3850 C CA . LEU A 1 498 ? 14.295 1.770 10.429 1.00 94.25 498 LEU A CA 1
ATOM 3851 C C . LEU A 1 498 ? 13.449 0.867 9.515 1.00 94.25 498 LEU A C 1
ATOM 3853 O O . LEU A 1 498 ? 13.625 0.878 8.299 1.00 94.25 498 LEU A O 1
ATOM 3857 N N . LEU A 1 499 ? 12.486 0.123 10.069 1.00 94.88 499 LEU A N 1
ATOM 3858 C CA . LEU A 1 499 ? 11.552 -0.671 9.268 1.00 94.88 499 LEU A CA 1
ATOM 3859 C C . LEU A 1 499 ? 10.592 0.205 8.438 1.00 94.88 499 LEU A C 1
ATOM 3861 O O . LEU A 1 499 ? 10.195 -0.209 7.352 1.00 94.88 499 LEU A O 1
ATOM 3865 N N . GLU A 1 500 ? 10.250 1.416 8.882 1.00 90.50 500 GLU A N 1
ATOM 3866 C CA . GLU A 1 500 ? 9.484 2.391 8.089 1.00 90.50 500 GLU A CA 1
ATOM 3867 C C . GLU A 1 500 ? 10.310 3.032 6.949 1.00 90.50 500 GLU A C 1
ATOM 3869 O O . GLU A 1 500 ? 9.732 3.406 5.928 1.00 90.50 500 GLU A O 1
ATOM 3874 N N . GLU A 1 501 ? 11.645 3.103 7.061 1.00 91.00 501 GLU A N 1
ATOM 3875 C CA . GLU A 1 501 ? 12.536 3.576 5.982 1.00 91.00 501 GLU A CA 1
ATOM 3876 C C . GLU A 1 501 ? 12.663 2.593 4.801 1.00 91.00 501 GLU A C 1
ATOM 3878 O O . GLU A 1 501 ? 12.943 3.025 3.678 1.00 91.00 501 GLU A O 1
ATOM 3883 N N . ILE A 1 502 ? 12.493 1.285 5.035 1.00 93.38 502 ILE A N 1
ATOM 3884 C CA . ILE A 1 502 ? 12.741 0.239 4.026 1.00 93.38 502 ILE A CA 1
ATOM 3885 C C . ILE A 1 502 ? 11.466 -0.245 3.324 1.00 93.38 502 ILE A C 1
ATOM 3887 O O . ILE A 1 502 ? 10.363 -0.263 3.873 1.00 93.38 502 ILE A O 1
ATOM 3891 N N . ALA A 1 503 ? 11.624 -0.716 2.088 1.00 92.00 503 ALA A N 1
ATOM 3892 C CA . ALA A 1 503 ? 10.544 -1.270 1.289 1.00 92.00 503 ALA A CA 1
ATOM 3893 C C . ALA A 1 503 ? 9.888 -2.482 1.975 1.00 92.00 503 ALA A C 1
ATOM 3895 O O . ALA A 1 503 ? 10.557 -3.443 2.355 1.00 92.00 503 ALA A O 1
ATOM 3896 N N . ALA A 1 504 ? 8.552 -2.507 2.023 1.00 92.31 504 ALA A N 1
ATOM 3897 C CA . ALA A 1 504 ? 7.776 -3.520 2.751 1.00 92.31 504 ALA A CA 1
ATOM 3898 C C . ALA A 1 504 ? 7.883 -4.971 2.227 1.00 92.31 504 ALA A C 1
ATOM 3900 O O . ALA A 1 504 ? 7.273 -5.877 2.786 1.00 92.31 504 ALA A O 1
ATOM 3901 N N . ALA A 1 505 ? 8.630 -5.210 1.145 1.00 92.50 505 ALA A N 1
ATOM 3902 C CA . ALA A 1 505 ? 9.027 -6.549 0.700 1.00 92.50 505 ALA A CA 1
ATOM 3903 C C . ALA A 1 505 ? 10.288 -7.076 1.423 1.00 92.50 505 ALA A C 1
ATOM 3905 O O . ALA A 1 505 ? 10.605 -8.256 1.323 1.00 92.50 505 ALA A O 1
ATOM 3906 N N . LYS A 1 506 ? 11.016 -6.209 2.142 1.00 94.88 506 LYS A N 1
ATOM 3907 C CA . LYS A 1 506 ? 12.249 -6.525 2.883 1.00 94.88 506 LYS A CA 1
ATOM 3908 C C . LYS A 1 506 ? 12.051 -6.609 4.397 1.00 94.88 506 LYS A C 1
ATOM 3910 O O . LYS A 1 506 ? 12.968 -7.050 5.084 1.00 94.88 506 LYS A O 1
ATOM 3915 N N . HIS A 1 507 ? 10.873 -6.240 4.915 1.00 96.06 507 HIS A N 1
ATOM 3916 C CA . HIS A 1 507 ? 10.546 -6.253 6.351 1.00 96.06 507 HIS A CA 1
ATOM 3917 C C . HIS A 1 507 ? 10.899 -7.578 7.030 1.00 96.06 507 HIS A C 1
ATOM 3919 O O . HIS A 1 507 ? 11.646 -7.576 8.003 1.00 96.06 507 HIS A O 1
ATOM 3925 N N . ARG A 1 508 ? 10.475 -8.713 6.462 1.00 96.56 508 ARG A N 1
ATOM 3926 C CA . ARG A 1 508 ? 10.786 -10.045 6.998 1.00 96.56 508 ARG A CA 1
ATOM 3927 C C . ARG A 1 508 ? 12.288 -10.330 7.088 1.00 96.56 508 ARG A C 1
ATOM 3929 O O . ARG A 1 508 ? 12.765 -10.823 8.105 1.00 96.56 508 ARG A O 1
ATOM 3936 N N . ARG A 1 509 ? 13.053 -9.980 6.046 1.00 96.75 509 ARG A N 1
ATOM 3937 C CA . ARG A 1 509 ? 14.518 -10.154 6.005 1.00 96.75 509 ARG A CA 1
ATOM 3938 C C . ARG A 1 509 ? 15.227 -9.237 7.004 1.00 96.75 509 ARG A C 1
ATOM 3940 O O . ARG A 1 509 ? 16.195 -9.661 7.625 1.00 96.75 509 ARG A O 1
ATOM 3947 N N . ALA A 1 510 ? 14.730 -8.015 7.196 1.00 97.06 510 ALA A N 1
ATOM 3948 C CA . ALA A 1 510 ? 15.229 -7.099 8.217 1.00 97.06 510 ALA A CA 1
ATOM 3949 C C . ALA A 1 510 ? 14.970 -7.623 9.638 1.00 97.06 510 ALA A C 1
ATOM 3951 O O . ALA A 1 510 ? 15.892 -7.625 10.446 1.00 97.06 510 ALA A O 1
ATOM 3952 N N . LEU A 1 511 ? 13.772 -8.144 9.920 1.00 97.06 511 LEU A N 1
ATOM 3953 C CA . LEU A 1 511 ? 13.429 -8.750 11.212 1.00 97.06 511 LEU A CA 1
ATOM 3954 C C . LEU A 1 511 ? 14.279 -9.994 11.519 1.00 97.06 511 LEU A C 1
ATOM 3956 O O . LEU A 1 511 ? 14.848 -10.083 12.603 1.00 97.06 511 LEU A O 1
ATOM 3960 N N . LEU A 1 512 ? 14.443 -10.908 10.555 1.00 96.94 512 LEU A N 1
ATOM 3961 C CA . LEU A 1 512 ? 15.316 -12.085 10.696 1.00 96.94 512 LEU A CA 1
ATOM 3962 C C . LEU A 1 512 ? 16.797 -11.694 10.863 1.00 96.94 512 LEU A C 1
ATOM 3964 O O . LEU A 1 512 ? 17.523 -12.295 11.651 1.00 96.94 512 LEU A O 1
ATOM 3968 N N . SER A 1 513 ? 17.254 -10.652 10.162 1.00 96.31 513 SER A N 1
ATOM 3969 C CA . SER A 1 513 ? 18.608 -10.114 10.331 1.00 96.31 513 SER A CA 1
ATOM 3970 C C . SER A 1 513 ? 18.813 -9.479 11.710 1.00 96.31 513 SER A C 1
ATOM 3972 O O . SER A 1 513 ? 19.864 -9.678 12.313 1.00 96.31 513 SER A O 1
ATOM 3974 N N . PHE A 1 514 ? 17.820 -8.753 12.224 1.00 96.62 514 PHE A N 1
ATOM 3975 C CA . PHE A 1 514 ? 17.850 -8.168 13.563 1.00 96.62 514 PHE A CA 1
ATOM 3976 C C . PHE A 1 514 ? 17.852 -9.251 14.651 1.00 96.62 514 PHE A C 1
ATOM 3978 O O . PHE A 1 514 ? 18.661 -9.183 15.574 1.00 96.62 514 PHE A O 1
ATOM 3985 N N . GLN A 1 515 ? 17.031 -10.295 14.490 1.00 96.12 515 GLN A N 1
ATOM 3986 C CA . GLN A 1 515 ? 17.028 -11.494 15.336 1.00 96.12 515 GLN A CA 1
ATOM 3987 C C . GLN A 1 515 ? 18.402 -12.179 15.391 1.00 96.12 515 GLN A C 1
ATOM 3989 O O . GLN A 1 515 ? 18.843 -12.586 16.462 1.00 96.12 515 GLN A O 1
ATOM 3994 N N . ALA A 1 516 ? 19.106 -12.265 14.260 1.00 94.56 516 ALA A N 1
ATOM 3995 C CA . ALA A 1 516 ? 20.439 -12.859 14.189 1.00 94.56 516 ALA A CA 1
ATOM 3996 C C . ALA A 1 516 ? 21.570 -11.968 14.750 1.00 94.56 516 ALA A C 1
ATOM 3998 O O . ALA A 1 516 ? 22.676 -12.462 14.956 1.00 94.56 516 ALA A O 1
ATOM 3999 N N . SER A 1 517 ? 21.340 -10.664 14.964 1.00 92.75 517 SER A N 1
ATOM 4000 C CA . SER A 1 517 ? 22.380 -9.700 15.383 1.00 92.75 517 SER A CA 1
ATOM 4001 C C . SER A 1 517 ? 22.148 -9.037 16.746 1.00 92.75 517 SER A C 1
ATOM 4003 O O . SER A 1 517 ? 23.078 -8.436 17.277 1.00 92.75 517 SER A O 1
ATOM 4005 N N . SER A 1 518 ? 20.945 -9.104 17.326 1.00 91.44 518 SER A N 1
ATOM 4006 C CA . SER A 1 518 ? 20.613 -8.393 18.568 1.00 91.44 518 SER A CA 1
ATOM 4007 C C . SER A 1 518 ? 20.097 -9.331 19.665 1.00 91.44 518 SER A C 1
ATOM 4009 O O . SER A 1 518 ? 19.110 -10.028 19.444 1.00 91.44 518 SER A O 1
ATOM 4011 N N . PRO A 1 519 ? 20.669 -9.325 20.886 1.00 90.31 519 PRO A N 1
ATOM 4012 C CA . PRO A 1 519 ? 20.159 -10.146 21.987 1.00 90.31 519 PRO A CA 1
ATOM 4013 C C . PRO A 1 519 ? 18.801 -9.655 22.518 1.00 90.31 519 PRO A C 1
ATOM 4015 O O . PRO A 1 519 ? 18.058 -10.435 23.104 1.00 90.31 519 PRO A O 1
ATOM 4018 N N . VAL A 1 520 ? 18.447 -8.383 22.291 1.00 92.19 520 VAL A N 1
ATOM 4019 C CA . VAL A 1 520 ? 17.162 -7.786 22.710 1.00 92.19 520 VAL A CA 1
ATOM 4020 C C . VAL A 1 520 ? 16.076 -7.882 21.630 1.00 92.19 520 VAL A C 1
ATOM 4022 O O . VAL A 1 520 ? 15.046 -7.213 21.725 1.00 92.19 520 VAL A O 1
ATOM 4025 N N . TRP A 1 521 ? 16.293 -8.698 20.589 1.00 94.75 521 TRP A N 1
ATOM 4026 C CA . TRP A 1 521 ? 15.408 -8.764 19.424 1.00 94.75 521 TRP A CA 1
ATOM 4027 C C . TRP A 1 521 ? 13.958 -9.118 19.778 1.00 94.75 521 TRP A C 1
ATOM 4029 O O . TRP A 1 521 ? 13.040 -8.584 19.158 1.00 94.75 521 TRP A O 1
ATOM 4039 N N . PHE A 1 522 ? 13.759 -9.986 20.776 1.00 95.75 522 PHE A N 1
ATOM 4040 C CA . PHE A 1 522 ? 12.445 -10.461 21.203 1.00 95.75 522 PHE A CA 1
ATOM 4041 C C . PHE A 1 522 ? 11.603 -9.325 21.797 1.00 95.75 522 PHE A C 1
ATOM 4043 O O . PHE A 1 522 ? 10.539 -9.017 21.268 1.00 95.75 522 PHE A O 1
ATOM 4050 N N . GLU A 1 523 ? 12.108 -8.653 22.836 1.00 94.75 523 GLU A N 1
ATOM 4051 C CA . GLU A 1 523 ? 11.411 -7.544 23.505 1.00 94.75 523 GLU A CA 1
ATOM 4052 C C . GLU A 1 523 ? 11.179 -6.365 22.550 1.00 94.75 523 GLU A C 1
ATOM 4054 O O . GLU A 1 523 ? 10.109 -5.758 22.540 1.00 94.75 523 GLU A O 1
ATOM 4059 N N . ALA A 1 524 ? 12.156 -6.066 21.687 1.00 94.50 524 ALA A N 1
ATOM 4060 C CA . ALA A 1 524 ? 12.007 -5.035 20.666 1.00 94.50 524 ALA A CA 1
ATOM 4061 C C . ALA A 1 524 ? 10.956 -5.419 19.607 1.00 94.50 524 ALA A C 1
ATOM 4063 O O . ALA A 1 524 ? 10.113 -4.593 19.264 1.00 94.50 524 ALA A O 1
ATOM 4064 N N . GLY A 1 525 ? 10.964 -6.663 19.117 1.00 94.88 525 GLY A N 1
ATOM 4065 C CA . GLY A 1 525 ? 9.991 -7.177 18.150 1.00 94.88 525 GLY A CA 1
ATOM 4066 C C . GLY A 1 525 ? 8.567 -7.216 18.708 1.00 94.88 525 GLY A C 1
ATOM 4067 O O . GLY A 1 525 ? 7.635 -6.760 18.048 1.00 94.88 525 GLY A O 1
ATOM 4068 N N . LEU A 1 526 ? 8.406 -7.692 19.946 1.00 96.25 526 LEU A N 1
ATOM 4069 C CA . LEU A 1 526 ? 7.134 -7.724 20.667 1.00 96.25 526 LEU A CA 1
ATOM 4070 C C . LEU A 1 526 ? 6.624 -6.307 20.975 1.00 96.25 526 LEU A C 1
ATOM 4072 O O . LEU A 1 526 ? 5.442 -6.022 20.802 1.00 96.25 526 LEU A O 1
ATOM 4076 N N . GLY A 1 527 ? 7.516 -5.394 21.370 1.00 94.50 527 GLY A N 1
ATOM 4077 C CA . GLY A 1 527 ? 7.176 -4.003 21.663 1.00 94.50 527 GLY A CA 1
ATOM 4078 C C . GLY A 1 527 ? 6.682 -3.212 20.447 1.00 94.50 527 GLY A C 1
ATOM 4079 O O . GLY A 1 527 ? 5.814 -2.349 20.598 1.00 94.50 527 GLY A O 1
ATOM 4080 N N . ILE A 1 528 ? 7.179 -3.501 19.235 1.00 96.19 528 ILE A N 1
ATOM 4081 C CA . ILE A 1 528 ? 6.771 -2.744 18.041 1.00 96.19 528 ILE A CA 1
ATOM 4082 C C . ILE A 1 528 ? 5.411 -3.151 17.458 1.00 96.19 528 ILE A C 1
ATOM 4084 O O . ILE A 1 528 ? 4.829 -2.335 16.741 1.00 96.19 528 ILE A O 1
ATOM 4088 N N . ILE A 1 529 ? 4.861 -4.338 17.771 1.00 96.81 529 ILE A N 1
ATOM 4089 C CA . ILE A 1 529 ? 3.628 -4.839 17.118 1.00 96.81 529 ILE A CA 1
ATOM 4090 C C . ILE A 1 529 ? 2.449 -3.862 17.243 1.00 96.81 529 ILE A C 1
ATOM 4092 O O . ILE A 1 529 ? 1.661 -3.718 16.315 1.00 96.81 529 ILE A O 1
ATOM 4096 N N . ASN A 1 530 ? 2.363 -3.130 18.360 1.00 96.19 530 ASN A N 1
ATOM 4097 C CA . ASN A 1 530 ? 1.266 -2.201 18.623 1.00 96.19 530 ASN A CA 1
ATOM 4098 C C . ASN A 1 530 ? 1.417 -0.831 17.930 1.00 96.19 530 ASN A C 1
ATOM 4100 O O . ASN A 1 530 ? 0.447 -0.078 17.869 1.00 96.19 530 ASN A O 1
ATOM 4104 N N . ILE A 1 531 ? 2.600 -0.470 17.419 1.00 94.12 531 ILE A N 1
ATOM 4105 C CA . ILE A 1 531 ? 2.854 0.866 16.836 1.00 94.12 531 ILE A CA 1
ATOM 4106 C C . ILE A 1 531 ? 3.017 0.864 15.310 1.00 94.12 531 ILE A C 1
ATOM 4108 O O . ILE A 1 531 ? 2.787 1.899 14.676 1.00 94.12 531 ILE A O 1
ATOM 4112 N N . VAL A 1 532 ? 3.371 -0.281 14.721 1.00 94.81 532 VAL A N 1
ATOM 4113 C CA . VAL A 1 532 ? 3.580 -0.446 13.273 1.00 94.81 532 VAL A CA 1
ATOM 4114 C C . VAL A 1 532 ? 2.269 -0.597 12.485 1.00 94.81 532 VAL A C 1
ATOM 4116 O O . VAL A 1 532 ? 1.178 -0.666 13.044 1.00 94.81 532 VAL A O 1
ATOM 4119 N N . THR A 1 533 ? 2.366 -0.635 11.151 1.00 94.06 533 THR A N 1
ATOM 4120 C CA . THR A 1 533 ? 1.220 -0.950 10.274 1.00 94.06 533 THR A CA 1
ATOM 4121 C C . THR A 1 533 ? 0.820 -2.424 10.359 1.00 94.06 533 THR A C 1
ATOM 4123 O O . THR A 1 533 ? 1.675 -3.275 10.602 1.00 94.06 533 THR A O 1
ATOM 4126 N N . ALA A 1 534 ? -0.437 -2.751 10.052 1.00 94.81 534 ALA A N 1
ATOM 4127 C CA . ALA A 1 534 ? -0.987 -4.109 10.108 1.00 94.81 534 ALA A CA 1
ATOM 4128 C C . ALA A 1 534 ? -0.147 -5.140 9.324 1.00 94.81 534 ALA A C 1
ATOM 4130 O O . ALA A 1 534 ? 0.052 -6.267 9.775 1.00 94.81 534 ALA A O 1
ATOM 4131 N N . LYS A 1 535 ? 0.413 -4.746 8.168 1.00 94.31 535 LYS A N 1
ATOM 4132 C CA . LYS A 1 535 ? 1.297 -5.616 7.373 1.00 94.31 535 LYS A CA 1
ATOM 4133 C C . LYS A 1 535 ? 2.631 -5.894 8.076 1.00 94.31 535 LYS A C 1
ATOM 4135 O O . LYS A 1 535 ? 3.114 -7.021 8.035 1.00 94.31 535 LYS A O 1
ATOM 4140 N N . LEU A 1 536 ? 3.234 -4.882 8.700 1.00 95.69 536 LEU A N 1
ATOM 4141 C CA . LEU A 1 536 ? 4.481 -5.070 9.441 1.00 95.69 536 LEU A CA 1
ATOM 4142 C C . LEU A 1 536 ? 4.231 -5.814 10.764 1.00 95.69 536 LEU A C 1
ATOM 4144 O O . LEU A 1 536 ? 5.060 -6.625 11.160 1.00 95.69 536 LEU A O 1
ATOM 4148 N N . CYS A 1 537 ? 3.069 -5.618 11.393 1.00 96.50 537 CYS A N 1
ATOM 4149 C CA . CYS A 1 537 ? 2.625 -6.406 12.541 1.00 96.50 537 CYS A CA 1
ATOM 4150 C C . CYS A 1 537 ? 2.584 -7.905 12.204 1.00 96.50 537 CYS A C 1
ATOM 4152 O O . CYS A 1 537 ? 3.207 -8.686 12.918 1.00 96.50 537 CYS A O 1
ATOM 4154 N N . HIS A 1 538 ? 1.959 -8.292 11.083 1.00 96.38 538 HIS A N 1
ATOM 4155 C CA . HIS A 1 538 ? 1.962 -9.681 10.603 1.00 96.38 538 HIS A CA 1
ATOM 4156 C C . HIS A 1 538 ? 3.390 -10.243 10.479 1.00 96.38 538 HIS A C 1
ATOM 4158 O O . HIS A 1 538 ? 3.683 -11.279 11.064 1.00 96.38 538 HIS A O 1
ATOM 4164 N N . GLU A 1 539 ? 4.318 -9.548 9.807 1.00 97.12 539 GLU A N 1
ATOM 4165 C CA . GLU A 1 539 ? 5.709 -10.027 9.675 1.00 97.12 539 GLU A CA 1
ATOM 4166 C C . GLU A 1 539 ? 6.438 -10.135 11.031 1.00 97.12 539 GLU A C 1
ATOM 4168 O O . GLU A 1 539 ? 7.203 -11.077 11.242 1.00 97.12 539 GLU A O 1
ATOM 4173 N N . CYS A 1 540 ? 6.183 -9.221 11.977 1.00 96.94 540 CYS A N 1
ATOM 4174 C CA . CYS A 1 540 ? 6.741 -9.294 13.333 1.00 96.94 540 CYS A CA 1
ATOM 4175 C C . CYS A 1 540 ? 6.202 -10.510 14.098 1.00 96.94 540 CYS A C 1
ATOM 4177 O O . CYS A 1 540 ? 6.983 -11.285 14.650 1.00 96.94 540 CYS A O 1
ATOM 4179 N N . VAL A 1 541 ? 4.880 -10.712 14.093 1.00 96.56 541 VAL A N 1
ATOM 4180 C CA . VAL A 1 541 ? 4.223 -11.856 14.743 1.00 96.56 541 VAL A CA 1
ATOM 4181 C C . VAL A 1 541 ? 4.671 -13.172 14.111 1.00 96.56 541 VAL A C 1
ATOM 4183 O O . VAL A 1 541 ? 4.973 -14.113 14.834 1.00 96.56 541 VAL A O 1
ATOM 4186 N N . GLN A 1 542 ? 4.808 -13.233 12.788 1.00 96.12 542 GLN A N 1
ATOM 4187 C CA . GLN A 1 542 ? 5.279 -14.420 12.075 1.00 96.12 542 GLN A CA 1
ATOM 4188 C C . GLN A 1 542 ? 6.742 -14.777 12.408 1.00 96.12 542 GLN A C 1
ATOM 4190 O O . GLN A 1 542 ? 7.059 -15.959 12.536 1.00 96.12 542 GLN A O 1
ATOM 4195 N N . VAL A 1 543 ? 7.633 -13.796 12.609 1.00 97.44 543 VAL A N 1
ATOM 4196 C CA . VAL A 1 543 ? 9.013 -14.052 13.079 1.00 97.44 543 VAL A CA 1
ATOM 4197 C C . VAL A 1 543 ? 9.039 -14.479 14.556 1.00 97.44 543 VAL A C 1
ATOM 4199 O O . VAL A 1 543 ? 9.746 -15.424 14.903 1.00 97.44 543 VAL A O 1
ATOM 4202 N N . LEU A 1 544 ? 8.226 -13.859 15.420 1.00 97.00 544 LEU A N 1
ATOM 4203 C CA . LEU A 1 544 ? 8.083 -14.252 16.832 1.00 97.00 544 LEU A CA 1
ATOM 4204 C C . LEU A 1 544 ? 7.491 -15.667 16.985 1.00 97.00 544 LEU A C 1
ATOM 4206 O O . LEU A 1 544 ? 7.947 -16.445 17.823 1.00 97.00 544 LEU A O 1
ATOM 4210 N N . ALA A 1 545 ? 6.516 -16.031 16.150 1.00 95.00 545 ALA A N 1
ATOM 4211 C CA . ALA A 1 545 ? 5.909 -17.359 16.118 1.00 95.00 545 ALA A CA 1
ATOM 4212 C C . ALA A 1 545 ? 6.898 -18.428 15.627 1.00 95.00 545 ALA A C 1
ATOM 4214 O O . ALA A 1 545 ? 7.017 -19.478 16.253 1.00 95.00 545 ALA A O 1
ATOM 4215 N N . GLN A 1 546 ? 7.672 -18.141 14.572 1.00 96.00 546 GLN A N 1
ATOM 4216 C CA . GLN A 1 546 ? 8.724 -19.040 14.071 1.00 96.00 546 GLN A CA 1
ATOM 4217 C C . GLN A 1 546 ? 9.868 -19.261 15.077 1.00 96.00 546 GLN A C 1
ATOM 4219 O O . GLN A 1 546 ? 10.554 -20.276 15.000 1.00 96.00 546 GLN A O 1
ATOM 4224 N N . ALA A 1 547 ? 10.039 -18.361 16.049 1.00 96.06 547 ALA A N 1
ATOM 4225 C CA . ALA A 1 547 ? 10.955 -18.520 17.179 1.00 96.06 547 ALA A CA 1
ATOM 4226 C C . ALA A 1 547 ? 10.348 -19.251 18.398 1.00 96.06 547 ALA A C 1
ATOM 4228 O O . ALA A 1 547 ? 11.021 -19.401 19.415 1.00 96.06 547 ALA A O 1
ATOM 4229 N N . GLY A 1 548 ? 9.081 -19.679 18.334 1.00 96.38 548 GLY A N 1
ATOM 4230 C CA . GLY A 1 548 ? 8.394 -20.330 19.455 1.00 96.38 548 GLY A CA 1
ATOM 4231 C C . GLY A 1 548 ? 7.934 -19.371 20.561 1.00 96.38 548 GLY A C 1
ATOM 4232 O O . GLY A 1 548 ? 7.802 -19.782 21.709 1.00 96.38 548 GLY A O 1
ATOM 4233 N N . HIS A 1 549 ? 7.699 -18.090 20.255 1.00 96.44 549 HIS A N 1
ATOM 4234 C CA . HIS A 1 549 ? 7.240 -17.081 21.227 1.00 96.44 549 HIS A CA 1
ATOM 4235 C C . HIS A 1 549 ? 5.775 -16.653 21.020 1.00 96.44 549 HIS A C 1
ATOM 4237 O O . HIS A 1 549 ? 5.356 -15.585 21.468 1.00 96.44 549 HIS A O 1
ATOM 4243 N N . LEU A 1 550 ? 4.983 -17.493 20.351 1.00 94.38 550 LEU A N 1
ATOM 4244 C CA . LEU A 1 550 ? 3.585 -17.231 19.995 1.00 94.38 550 LEU A CA 1
ATOM 4245 C C . LEU A 1 550 ? 2.691 -16.962 21.219 1.00 94.38 550 LEU A C 1
ATOM 4247 O O . LEU A 1 550 ? 1.894 -16.026 21.199 1.00 94.38 550 LEU A O 1
ATOM 4251 N N . ASP A 1 551 ? 2.889 -17.688 22.319 1.00 95.06 551 ASP A N 1
ATOM 4252 C CA . AS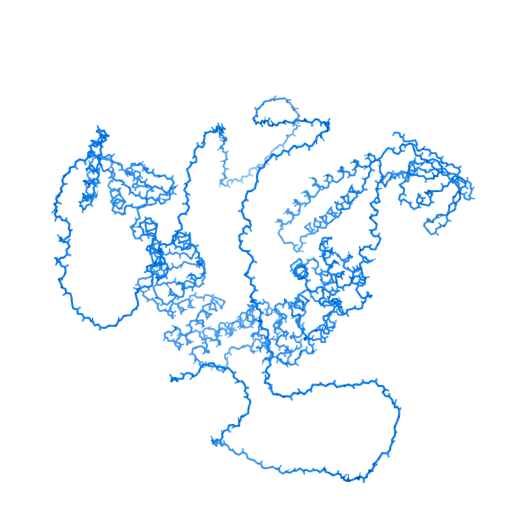P A 1 551 ? 2.136 -17.460 23.559 1.00 95.06 551 ASP A CA 1
ATOM 4253 C C . ASP A 1 551 ? 2.445 -16.097 24.192 1.00 95.06 551 ASP A C 1
ATOM 4255 O O . ASP A 1 551 ? 1.553 -15.450 24.727 1.00 95.06 551 ASP A O 1
ATOM 4259 N N . ARG A 1 552 ? 3.671 -15.576 24.036 1.00 96.19 552 ARG A N 1
ATOM 4260 C CA . ARG A 1 552 ? 4.014 -14.215 24.488 1.00 96.19 552 ARG A CA 1
ATOM 4261 C C . ARG A 1 552 ? 3.376 -13.121 23.639 1.00 96.19 552 ARG A C 1
ATOM 4263 O O . ARG A 1 552 ? 3.095 -12.033 24.148 1.00 96.19 552 ARG A O 1
ATOM 4270 N N . VAL A 1 553 ? 3.121 -13.408 22.363 1.00 96.38 553 VAL A N 1
ATOM 4271 C CA . VAL A 1 553 ? 2.289 -12.550 21.513 1.00 96.38 553 VAL A CA 1
ATOM 4272 C C . VAL A 1 553 ? 0.840 -12.597 22.003 1.00 96.38 553 VAL A C 1
ATOM 4274 O O . VAL A 1 553 ? 0.261 -11.534 22.208 1.00 96.38 553 VAL A O 1
ATOM 4277 N N . ARG A 1 554 ? 0.280 -13.783 22.284 1.00 95.44 554 ARG A N 1
ATOM 4278 C CA . ARG A 1 554 ? -1.078 -13.953 22.842 1.00 95.44 554 ARG A CA 1
ATOM 4279 C C . ARG A 1 554 ? -1.258 -13.229 24.187 1.00 95.44 554 ARG A C 1
ATOM 4281 O O . ARG A 1 554 ? -2.140 -12.376 24.278 1.00 95.44 554 ARG A O 1
ATOM 4288 N N . ASP A 1 555 ? -0.363 -13.443 25.160 1.00 95.50 555 ASP A N 1
ATOM 4289 C CA . ASP A 1 555 ? -0.282 -12.700 26.437 1.00 95.50 555 ASP A CA 1
ATOM 4290 C C . ASP A 1 555 ? -0.383 -11.177 26.206 1.00 95.50 555 ASP A C 1
ATOM 4292 O O . ASP A 1 555 ? -1.129 -10.450 26.869 1.00 95.50 555 ASP A O 1
ATOM 4296 N N . THR A 1 556 ? 0.398 -10.682 25.241 1.00 96.75 556 THR A N 1
ATOM 4297 C CA . THR A 1 556 ? 0.525 -9.255 24.935 1.00 96.75 556 THR A CA 1
ATOM 4298 C C . THR A 1 556 ? -0.717 -8.702 24.244 1.00 96.75 556 THR A C 1
ATOM 4300 O O . THR A 1 556 ? -1.155 -7.606 24.594 1.00 96.75 556 THR A O 1
ATOM 4303 N N . LEU A 1 557 ? -1.315 -9.449 23.313 1.00 96.25 557 LEU A N 1
ATOM 4304 C CA . LEU A 1 557 ? -2.570 -9.088 22.653 1.00 96.25 557 LEU A CA 1
ATOM 4305 C C . LEU A 1 557 ? -3.714 -9.007 23.666 1.00 96.25 557 LEU A C 1
ATOM 4307 O O . LEU A 1 557 ? -4.338 -7.953 23.778 1.00 96.25 557 LEU A O 1
ATOM 4311 N N . GLY A 1 558 ? -3.938 -10.064 24.454 1.00 95.69 558 GLY A N 1
ATOM 4312 C CA . GLY A 1 558 ? -5.001 -10.101 25.462 1.00 95.69 558 GLY A CA 1
ATOM 4313 C C . GLY A 1 558 ? -4.880 -8.956 26.471 1.00 95.69 558 GLY A C 1
ATOM 4314 O O . GLY A 1 558 ? -5.865 -8.273 26.769 1.00 95.69 558 GLY A O 1
ATOM 4315 N N . ARG A 1 559 ? -3.654 -8.648 26.918 1.00 96.31 559 ARG A N 1
ATOM 4316 C CA . ARG A 1 559 ? -3.375 -7.490 27.781 1.00 96.31 559 ARG A CA 1
ATOM 4317 C C . ARG A 1 559 ? -3.654 -6.149 27.087 1.00 96.31 559 ARG A C 1
ATOM 4319 O O . ARG A 1 559 ? -4.266 -5.277 27.693 1.00 96.31 559 ARG A O 1
ATOM 4326 N N . LEU A 1 560 ? -3.224 -5.954 25.838 1.00 96.69 560 LEU A N 1
ATOM 4327 C CA . LEU A 1 560 ? -3.453 -4.698 25.106 1.00 96.69 560 LEU A CA 1
ATOM 4328 C C . LEU A 1 560 ? -4.938 -4.463 24.783 1.00 96.69 560 LEU A C 1
ATOM 4330 O O . LEU A 1 560 ? -5.379 -3.314 24.783 1.00 96.69 560 LEU A O 1
ATOM 4334 N N . ILE A 1 561 ? -5.703 -5.525 24.527 1.00 96.00 561 ILE A N 1
ATOM 4335 C CA . ILE A 1 561 ? -7.141 -5.470 24.223 1.00 96.00 561 ILE A CA 1
ATOM 4336 C C . ILE A 1 561 ? -7.944 -5.150 25.491 1.00 96.00 561 ILE A C 1
ATOM 4338 O O . ILE A 1 561 ? -8.680 -4.162 25.509 1.00 96.00 561 ILE A O 1
ATOM 4342 N N . SER A 1 562 ? -7.726 -5.904 26.576 1.00 93.94 562 SER A N 1
ATOM 4343 C CA . SER A 1 562 ? -8.390 -5.693 27.878 1.00 93.94 562 SER A CA 1
ATOM 4344 C C . SER A 1 562 ? -8.040 -4.358 28.548 1.00 93.94 562 SER A C 1
ATOM 4346 O O . SER A 1 562 ? -8.851 -3.811 29.286 1.00 93.94 562 SER A O 1
ATOM 4348 N N . GLN A 1 563 ? -6.862 -3.790 28.265 1.00 94.12 563 GLN A N 1
ATOM 4349 C CA . GLN A 1 563 ? -6.471 -2.444 28.711 1.00 94.12 563 GLN A CA 1
ATOM 4350 C C . GLN A 1 563 ? -6.869 -1.333 27.714 1.00 94.12 563 GLN A C 1
ATOM 4352 O O . GLN A 1 563 ? -6.532 -0.171 27.935 1.00 94.12 563 GLN A O 1
ATOM 4357 N N . HIS A 1 564 ? -7.524 -1.679 26.597 1.00 92.06 564 HIS A N 1
ATOM 4358 C CA . HIS A 1 564 ? -7.887 -0.793 25.475 1.00 92.06 564 HIS A CA 1
ATOM 4359 C C . HIS A 1 564 ? -6.701 0.012 24.880 1.00 92.06 564 HIS A C 1
ATOM 4361 O O . HIS A 1 564 ? -6.862 1.051 24.233 1.00 92.06 564 HIS A O 1
ATOM 4367 N N . GLN A 1 565 ? -5.479 -0.500 25.060 1.00 94.94 565 GLN A N 1
ATOM 4368 C CA . GLN A 1 565 ? -4.218 0.065 24.563 1.00 94.94 565 GLN A CA 1
ATOM 4369 C C . GLN A 1 565 ? -3.852 -0.417 23.151 1.00 94.94 565 GLN A C 1
ATOM 4371 O O . GLN A 1 565 ? -2.916 0.113 22.548 1.00 94.94 565 GLN A O 1
ATOM 4376 N N . ALA A 1 566 ? -4.566 -1.408 22.612 1.00 96.38 566 ALA A N 1
ATOM 4377 C CA . ALA A 1 566 ? -4.386 -1.876 21.243 1.00 96.38 566 ALA A CA 1
ATOM 4378 C C . ALA A 1 566 ? -4.641 -0.748 20.217 1.00 96.38 566 ALA A C 1
ATOM 4380 O O . ALA A 1 566 ? -5.561 0.066 20.364 1.00 96.38 566 ALA A O 1
ATOM 4381 N N . SER A 1 567 ? -3.807 -0.675 19.178 1.00 95.38 567 SER A N 1
ATOM 4382 C CA . SER A 1 567 ? -3.920 0.316 18.105 1.00 95.38 567 SER A CA 1
ATOM 4383 C C . SER A 1 567 ? -4.818 -0.152 16.963 1.00 95.38 567 SER A C 1
ATOM 4385 O O . SER A 1 567 ? -5.014 -1.349 16.754 1.00 95.38 567 SER A O 1
ATOM 4387 N N . SER A 1 568 ? -5.328 0.796 16.171 1.00 95.25 568 SER A N 1
ATOM 4388 C CA . SER A 1 568 ? -6.213 0.483 15.043 1.00 95.25 568 SER A CA 1
ATOM 4389 C C . SER A 1 568 ? -5.545 -0.405 13.985 1.00 95.25 568 SER A C 1
ATOM 4391 O O . SER A 1 568 ? -6.212 -1.219 13.359 1.00 95.25 568 SER A O 1
ATOM 4393 N N . GLU A 1 569 ? -4.223 -0.299 13.804 1.00 95.44 569 GLU A N 1
ATOM 4394 C CA . GLU A 1 569 ? -3.462 -1.145 12.869 1.00 95.44 569 GLU A CA 1
ATOM 4395 C C . GLU A 1 569 ? -3.169 -2.544 13.459 1.00 95.44 569 GLU A C 1
ATOM 4397 O O . GLU A 1 569 ? -3.188 -3.520 12.712 1.00 95.44 569 GLU A O 1
ATOM 4402 N N . LEU A 1 570 ? -2.980 -2.673 14.782 1.00 96.75 570 LEU A N 1
ATOM 4403 C CA . LEU A 1 570 ? -2.858 -3.972 15.464 1.00 96.75 570 LEU A CA 1
ATOM 4404 C C . LEU A 1 570 ? -4.182 -4.754 15.416 1.00 96.75 570 LEU A C 1
ATOM 4406 O O . LEU A 1 570 ? -4.202 -5.935 15.074 1.00 96.75 570 LEU A O 1
ATOM 4410 N N . LEU A 1 571 ? -5.296 -4.080 15.712 1.00 96.94 571 LEU A N 1
ATOM 4411 C CA . LEU A 1 571 ? -6.636 -4.671 15.668 1.00 96.94 571 LEU A CA 1
ATOM 4412 C C . LEU A 1 571 ? -7.055 -5.018 14.232 1.00 96.94 571 LEU A C 1
ATOM 4414 O O . LEU A 1 571 ? -7.636 -6.075 14.010 1.00 96.94 571 LEU A O 1
ATOM 4418 N N . LEU A 1 572 ? -6.691 -4.190 13.244 1.00 96.94 572 LEU A N 1
ATOM 4419 C CA . LEU A 1 572 ? -6.885 -4.483 11.819 1.00 96.94 572 LEU A CA 1
ATOM 4420 C C . LEU A 1 572 ? -6.060 -5.685 11.331 1.00 96.94 572 LEU A C 1
ATOM 4422 O O . LEU A 1 572 ? -6.468 -6.344 10.376 1.00 96.94 572 LEU A O 1
ATOM 4426 N N . TRP A 1 573 ? -4.905 -5.967 11.941 1.00 96.88 573 TRP A N 1
ATOM 4427 C CA . TRP A 1 573 ? -4.174 -7.208 11.684 1.00 96.88 573 TRP A CA 1
ATOM 4428 C C . TRP A 1 573 ? -4.895 -8.413 12.305 1.00 96.88 573 TRP A C 1
ATOM 4430 O O . TRP A 1 573 ? -5.219 -9.354 11.583 1.00 96.88 573 TRP A O 1
ATOM 4440 N N . LEU A 1 574 ? -5.220 -8.365 13.602 1.00 96.44 574 LEU A N 1
ATOM 4441 C CA . LEU A 1 574 ? -5.878 -9.475 14.306 1.00 96.44 574 LEU A CA 1
ATOM 4442 C C . LEU A 1 574 ? -7.216 -9.865 13.646 1.00 96.44 574 LEU A C 1
ATOM 4444 O O . LEU A 1 574 ? -7.490 -11.044 13.432 1.00 96.44 574 LEU A O 1
ATOM 4448 N N . ALA A 1 575 ? -7.998 -8.866 13.226 1.00 95.00 575 ALA A N 1
ATOM 4449 C CA . ALA A 1 575 ? -9.266 -9.035 12.515 1.00 95.00 575 ALA A CA 1
ATOM 4450 C C . ALA A 1 575 ? -9.141 -9.621 11.097 1.00 95.00 575 ALA A C 1
ATOM 4452 O O . ALA A 1 575 ? -10.155 -9.981 10.502 1.00 95.00 575 ALA A O 1
ATOM 4453 N N . LYS A 1 576 ? -7.922 -9.706 10.549 1.00 95.00 576 LYS A N 1
ATOM 4454 C CA . LYS A 1 576 ? -7.609 -10.347 9.260 1.00 95.00 576 LYS A CA 1
ATOM 4455 C C . LYS A 1 576 ? -6.941 -11.706 9.406 1.00 95.00 576 LYS A C 1
ATOM 4457 O O . LYS A 1 576 ? -7.023 -12.500 8.480 1.00 95.00 576 LYS A O 1
ATOM 4462 N N . GLU A 1 577 ? -6.262 -11.954 10.524 1.00 91.56 577 GLU A N 1
ATOM 4463 C CA . GLU A 1 577 ? -5.590 -13.231 10.773 1.00 91.56 577 GLU A CA 1
ATOM 4464 C C . GLU A 1 577 ? -6.605 -14.322 11.161 1.00 91.56 577 GLU A C 1
ATOM 4466 O O . GLU A 1 577 ? -6.475 -15.438 10.671 1.00 91.56 577 GLU A O 1
ATOM 4471 N N . ARG A 1 578 ? -7.594 -13.986 12.018 1.00 86.69 578 ARG A N 1
ATOM 4472 C CA . ARG A 1 578 ? -8.764 -14.795 12.467 1.00 86.69 578 ARG A CA 1
ATOM 4473 C C . ARG A 1 578 ? -8.570 -16.322 12.525 1.00 86.69 578 ARG A C 1
ATOM 4475 O O . ARG A 1 578 ? -9.460 -17.082 12.164 1.00 86.69 578 ARG A O 1
ATOM 4482 N N . SER A 1 579 ? -7.403 -16.774 12.974 1.00 84.81 579 SER A N 1
ATOM 4483 C CA . SER A 1 579 ? -7.037 -18.190 13.011 1.00 84.81 579 SER A CA 1
ATOM 4484 C C . SER A 1 579 ? -7.249 -18.794 14.398 1.00 84.81 579 SER A C 1
ATOM 4486 O O . SER A 1 579 ? -7.177 -18.084 15.403 1.00 84.81 579 SER A O 1
ATOM 4488 N N . ASP A 1 580 ? -7.440 -20.118 14.454 1.00 86.00 580 ASP A N 1
ATOM 4489 C CA . ASP A 1 580 ? -7.653 -20.899 15.689 1.00 86.00 580 ASP A CA 1
ATOM 4490 C C . ASP A 1 580 ? -6.618 -20.591 16.789 1.00 86.00 580 ASP A C 1
ATOM 4492 O O . ASP A 1 580 ? -6.928 -20.597 17.978 1.00 86.00 580 ASP A O 1
ATOM 4496 N N . THR A 1 581 ? -5.397 -20.236 16.378 1.00 87.94 581 THR A N 1
ATOM 4497 C CA . THR A 1 581 ? -4.285 -19.733 17.201 1.00 87.94 581 THR A CA 1
ATOM 4498 C C . THR A 1 581 ? -4.654 -18.586 18.151 1.00 87.94 581 THR A C 1
ATOM 4500 O O . THR A 1 581 ? -4.016 -18.434 19.191 1.00 87.94 581 THR A O 1
ATOM 4503 N N . PHE A 1 582 ? -5.636 -17.756 17.792 1.00 90.94 582 PHE A N 1
ATOM 4504 C CA . PHE A 1 582 ? -6.067 -16.582 18.557 1.00 90.94 582 PHE A CA 1
ATOM 4505 C C . PHE A 1 582 ? -7.535 -16.670 19.005 1.00 90.94 582 PHE A C 1
ATOM 4507 O O . PHE A 1 582 ? -8.084 -15.677 19.484 1.00 90.94 582 PHE A O 1
ATOM 4514 N N . ALA A 1 583 ? -8.183 -17.833 18.861 1.00 88.06 583 ALA A N 1
ATOM 4515 C CA . ALA A 1 583 ? -9.601 -18.025 19.180 1.00 88.06 583 ALA A CA 1
ATOM 4516 C C . ALA A 1 583 ? -9.950 -17.762 20.660 1.00 88.06 583 ALA A C 1
ATOM 4518 O O . ALA A 1 583 ? -11.094 -17.461 20.978 1.00 88.06 583 ALA A O 1
ATOM 4519 N N . ASP A 1 584 ? -8.970 -17.820 21.566 1.00 87.44 584 ASP A N 1
ATOM 4520 C CA . ASP A 1 584 ? -9.123 -17.466 22.982 1.00 87.44 584 ASP A CA 1
ATOM 4521 C C . ASP A 1 584 ? -9.138 -15.949 23.252 1.00 87.44 584 ASP A C 1
ATOM 4523 O O . ASP A 1 584 ? -9.536 -15.511 24.330 1.00 87.44 584 ASP A O 1
ATOM 4527 N N . ILE A 1 585 ? -8.704 -15.146 22.276 1.00 90.31 585 ILE A N 1
ATOM 4528 C CA . ILE A 1 585 ? -8.640 -13.678 22.337 1.00 90.31 585 ILE A CA 1
ATOM 4529 C C . ILE A 1 585 ? -9.716 -13.045 21.438 1.00 90.31 585 ILE A C 1
ATOM 4531 O O . ILE A 1 585 ? -10.175 -11.936 21.710 1.00 90.31 585 ILE A O 1
ATOM 4535 N N . LEU A 1 586 ? -10.130 -13.737 20.371 1.00 90.06 586 LEU A N 1
ATOM 4536 C CA . LEU A 1 586 ? -11.170 -13.309 19.434 1.00 90.06 586 LEU A CA 1
ATOM 4537 C C . LEU A 1 586 ? -12.563 -13.402 20.080 1.00 90.06 586 LEU A C 1
ATOM 4539 O O . LEU A 1 586 ? -13.205 -14.445 20.073 1.00 90.06 586 LEU A O 1
ATOM 4543 N N . GLY A 1 587 ? -13.031 -12.281 20.630 1.00 92.12 587 GLY A N 1
ATOM 4544 C CA . GLY A 1 587 ? -14.352 -12.151 21.249 1.00 92.12 587 GLY A CA 1
ATOM 4545 C C . GLY A 1 587 ? -14.817 -10.691 21.365 1.00 92.12 587 GLY A C 1
ATOM 4546 O O . GLY A 1 587 ? -14.181 -9.795 20.797 1.00 92.12 587 GLY A O 1
ATOM 4547 N N . PRO A 1 588 ? -15.886 -10.398 22.134 1.00 93.12 588 PRO A N 1
ATOM 4548 C CA . PRO A 1 588 ? -16.549 -9.087 22.129 1.00 93.12 588 PRO A CA 1
ATOM 4549 C C . PRO A 1 588 ? -15.638 -7.917 22.505 1.00 93.12 588 PRO A C 1
ATOM 4551 O O . PRO A 1 588 ? -15.774 -6.813 21.976 1.00 93.12 588 PRO A O 1
ATOM 4554 N N . GLU A 1 589 ? -14.673 -8.162 23.391 1.00 93.19 589 GLU A N 1
ATOM 4555 C CA . GLU A 1 589 ? -13.711 -7.154 23.840 1.00 93.19 589 GLU A CA 1
ATOM 4556 C C . GLU A 1 589 ? -12.734 -6.721 22.736 1.00 93.19 589 GLU A C 1
ATOM 4558 O O . GLU A 1 589 ? -12.218 -5.606 22.789 1.00 93.19 589 GLU A O 1
ATOM 4563 N N . VAL A 1 590 ? -12.552 -7.521 21.677 1.00 95.69 590 VAL A N 1
ATOM 4564 C CA . VAL A 1 590 ? -11.856 -7.080 20.457 1.00 95.69 590 VAL A CA 1
ATOM 4565 C C . VAL A 1 590 ? -12.665 -5.992 19.758 1.00 95.69 590 VAL A C 1
ATOM 4567 O O . VAL A 1 590 ? -12.106 -4.951 19.419 1.00 95.69 590 VAL A O 1
ATOM 4570 N N . PHE A 1 591 ? -13.981 -6.175 19.594 1.00 95.69 591 PHE A N 1
ATOM 4571 C CA . PHE A 1 591 ? -14.838 -5.152 18.989 1.00 95.69 591 PHE A CA 1
ATOM 4572 C C . PHE A 1 591 ? -14.959 -3.908 19.882 1.00 95.69 591 PHE A C 1
ATOM 4574 O O . PHE A 1 591 ? -14.900 -2.785 19.379 1.00 95.69 591 PHE A O 1
ATOM 4581 N N . ARG A 1 592 ? -15.017 -4.072 21.213 1.00 94.62 592 ARG A N 1
ATOM 4582 C CA . ARG A 1 592 ? -14.942 -2.937 22.151 1.00 94.62 592 ARG A CA 1
ATOM 4583 C C . ARG A 1 592 ? -13.631 -2.162 21.984 1.00 94.62 592 ARG A C 1
ATOM 4585 O O . ARG A 1 592 ? -13.660 -0.944 21.817 1.00 94.62 592 ARG A O 1
ATOM 4592 N N . ALA A 1 593 ? -12.494 -2.860 21.941 1.00 96.00 593 ALA A N 1
ATOM 4593 C CA . ALA A 1 593 ? -11.191 -2.245 21.705 1.00 96.00 593 ALA A CA 1
ATOM 4594 C C . ALA A 1 593 ? -11.095 -1.577 20.320 1.00 96.00 593 ALA A C 1
ATOM 4596 O O . ALA A 1 593 ? -10.442 -0.542 20.206 1.00 96.00 593 ALA A O 1
ATOM 4597 N N . MET A 1 594 ? -11.764 -2.103 19.285 1.00 96.31 594 MET A N 1
ATOM 4598 C CA . MET A 1 594 ? -11.861 -1.455 17.968 1.00 96.31 594 MET A CA 1
ATOM 4599 C C . MET A 1 594 ? -12.594 -0.117 18.042 1.00 96.31 594 MET A C 1
ATOM 4601 O O . MET A 1 594 ? -12.077 0.862 17.509 1.00 96.31 594 MET A O 1
ATOM 4605 N N . LEU A 1 595 ? -13.748 -0.048 18.720 1.00 94.44 595 LEU A N 1
ATOM 4606 C CA . LEU A 1 595 ? -14.476 1.211 18.927 1.00 94.44 595 LEU A CA 1
ATOM 4607 C C . LEU A 1 595 ? -13.575 2.246 19.614 1.00 94.44 595 LEU A C 1
ATOM 4609 O O . LEU A 1 595 ? -13.322 3.311 19.052 1.00 94.44 595 LEU A O 1
ATOM 4613 N N . THR A 1 596 ? -12.989 1.897 20.763 1.00 93.69 596 THR A N 1
ATOM 4614 C CA . THR A 1 596 ? -12.096 2.796 21.513 1.00 93.69 596 THR A CA 1
ATOM 4615 C C . THR A 1 596 ? -10.841 3.187 20.719 1.00 93.69 596 THR A C 1
ATOM 4617 O O . THR A 1 596 ? -10.364 4.318 20.834 1.00 93.69 596 THR A O 1
ATOM 4620 N N . ALA A 1 597 ? -10.305 2.296 19.879 1.00 93.94 597 ALA A N 1
ATOM 4621 C CA . ALA A 1 597 ? -9.168 2.606 19.016 1.00 93.94 597 ALA A CA 1
ATOM 4622 C C . ALA A 1 597 ? -9.533 3.583 17.888 1.00 93.94 597 ALA A C 1
ATOM 4624 O O . ALA A 1 597 ? -8.787 4.536 17.665 1.00 93.94 597 ALA A O 1
ATOM 4625 N N . MET A 1 598 ? -10.680 3.397 17.224 1.00 93.75 598 MET A N 1
ATOM 4626 C CA . MET A 1 598 ? -11.172 4.301 16.175 1.00 93.75 598 MET A CA 1
ATOM 4627 C C . MET A 1 598 ? -11.549 5.683 16.721 1.00 93.75 598 MET A C 1
ATOM 4629 O O . MET A 1 598 ? -11.293 6.682 16.048 1.00 93.75 598 MET A O 1
ATOM 4633 N N . GLU A 1 599 ? -12.088 5.743 17.943 1.00 90.31 599 GLU A N 1
ATOM 4634 C CA . GLU A 1 599 ? -12.420 6.980 18.664 1.00 90.31 599 GLU A CA 1
ATOM 4635 C C . GLU A 1 599 ? -11.163 7.762 19.065 1.00 90.31 599 GLU A C 1
ATOM 4637 O O . GLU A 1 599 ? -11.056 8.959 18.793 1.00 90.31 599 GLU A O 1
ATOM 4642 N N . ARG A 1 600 ? -10.166 7.084 19.648 1.00 89.62 600 ARG A N 1
ATOM 4643 C CA . ARG A 1 600 ? -8.855 7.675 19.964 1.00 89.62 600 ARG A CA 1
ATOM 4644 C C . ARG A 1 600 ? -8.129 8.154 18.705 1.00 89.62 600 ARG A C 1
ATOM 4646 O O . ARG A 1 600 ? -7.519 9.223 18.708 1.00 89.62 600 ARG A O 1
ATOM 4653 N N . ASP A 1 601 ? -8.205 7.379 17.627 1.00 86.75 601 ASP A N 1
ATOM 4654 C CA . ASP A 1 601 ? -7.551 7.679 16.355 1.00 86.75 601 ASP A CA 1
ATOM 4655 C C . ASP A 1 601 ? -8.425 8.570 15.435 1.00 86.75 601 ASP A C 1
ATOM 4657 O O . ASP A 1 601 ? -8.060 8.777 14.278 1.00 86.75 601 ASP A O 1
ATOM 4661 N N . ALA A 1 602 ? -9.549 9.136 15.907 1.00 78.81 602 ALA A N 1
ATOM 4662 C CA . ALA A 1 602 ? -10.527 9.857 15.074 1.00 78.81 602 ALA A CA 1
ATOM 4663 C C . ALA A 1 602 ? -9.956 11.083 14.330 1.00 78.81 602 ALA A C 1
ATOM 4665 O O . ALA A 1 602 ? -10.374 11.387 13.214 1.00 78.81 602 ALA A O 1
ATOM 4666 N N . PHE A 1 603 ? -8.948 11.755 14.896 1.00 74.00 603 PHE A N 1
ATOM 4667 C CA . PHE A 1 603 ? -8.224 12.854 14.235 1.00 74.00 603 PHE A CA 1
ATOM 4668 C C . PHE A 1 603 ? -7.181 12.376 13.201 1.00 74.00 603 PHE A C 1
ATOM 4670 O O . PHE A 1 603 ? -6.521 13.186 12.552 1.00 74.00 603 PHE A O 1
ATOM 4677 N N . ASN A 1 604 ? -7.011 11.062 13.040 1.00 76.56 604 ASN A N 1
ATOM 4678 C CA . ASN A 1 604 ? -6.112 10.421 12.088 1.00 76.56 604 ASN A CA 1
ATOM 4679 C C . ASN A 1 604 ? -6.927 9.589 11.088 1.00 76.56 604 ASN A C 1
ATOM 4681 O O . ASN A 1 604 ? -6.900 8.356 11.109 1.00 76.56 604 ASN A O 1
ATOM 4685 N N . GLU A 1 605 ? -7.629 10.294 10.191 1.00 72.44 605 GLU A N 1
ATOM 4686 C CA . GLU A 1 605 ? -8.518 9.740 9.155 1.00 72.44 605 GLU A CA 1
ATOM 4687 C C . GLU A 1 605 ? -7.935 8.479 8.490 1.00 72.44 605 GLU A C 1
ATOM 4689 O O . GLU A 1 605 ? -8.616 7.468 8.355 1.00 72.44 605 GLU A O 1
ATOM 4694 N N . LYS A 1 606 ? -6.639 8.484 8.138 1.00 75.12 606 LYS A N 1
ATOM 4695 C CA . LYS A 1 606 ? -5.978 7.355 7.459 1.00 75.12 606 LYS A CA 1
ATOM 4696 C C . LYS A 1 606 ? -5.868 6.077 8.298 1.00 75.12 606 LYS A C 1
ATOM 4698 O O . LYS A 1 606 ? -5.819 5.008 7.696 1.00 75.12 606 LYS A O 1
ATOM 4703 N N . LYS A 1 607 ? -5.784 6.162 9.632 1.00 72.75 607 LYS A N 1
ATOM 4704 C CA . LYS A 1 607 ? -5.758 4.983 10.520 1.00 72.75 607 LYS A CA 1
ATOM 4705 C C . LYS A 1 607 ? -7.168 4.554 10.920 1.00 72.75 607 LYS A C 1
ATOM 4707 O O . LYS A 1 607 ? -7.489 3.379 10.772 1.00 72.75 607 LYS A O 1
ATOM 4712 N N . SER A 1 608 ? -8.003 5.497 11.366 1.00 76.00 608 SER A N 1
ATOM 4713 C CA . SER A 1 608 ? -9.360 5.193 11.841 1.00 76.00 608 SER A CA 1
ATOM 4714 C C . SER A 1 608 ? -10.249 4.647 10.711 1.00 76.00 608 SER A C 1
ATOM 4716 O O . SER A 1 608 ? -10.841 3.578 10.864 1.00 76.00 608 SER A O 1
ATOM 4718 N N . ASN A 1 609 ? -10.222 5.267 9.518 1.00 86.44 609 ASN A N 1
ATOM 4719 C CA . ASN A 1 609 ? -10.988 4.780 8.363 1.00 86.44 609 ASN A CA 1
ATOM 4720 C C . ASN A 1 609 ? -10.607 3.339 7.988 1.00 86.44 609 ASN A C 1
ATOM 4722 O O . ASN A 1 609 ? -11.486 2.512 7.827 1.00 86.44 609 ASN A O 1
ATOM 4726 N N . ARG A 1 610 ? -9.315 2.979 7.928 1.00 93.38 610 ARG A N 1
ATOM 4727 C CA . ARG A 1 610 ? -8.885 1.622 7.516 1.00 93.38 610 ARG A CA 1
ATOM 4728 C C . ARG A 1 610 ? -9.475 0.490 8.356 1.00 93.38 610 ARG A C 1
ATOM 4730 O O . ARG A 1 610 ? -9.699 -0.592 7.817 1.00 93.38 610 ARG A O 1
ATOM 4737 N N . LEU A 1 611 ? -9.650 0.714 9.659 1.00 94.94 611 LEU A N 1
ATOM 4738 C CA . LEU A 1 611 ? -10.269 -0.262 10.552 1.00 94.94 611 LEU A CA 1
ATOM 4739 C C . LEU A 1 611 ? -11.792 -0.259 10.375 1.00 94.94 611 LEU A C 1
ATOM 4741 O O . LEU A 1 611 ? -12.373 -1.323 10.174 1.00 94.94 611 LEU A O 1
ATOM 4745 N N . ARG A 1 612 ? -12.415 0.925 10.343 1.00 94.19 612 ARG A N 1
ATOM 4746 C CA . ARG A 1 612 ? -13.857 1.097 10.106 1.00 94.19 612 ARG A CA 1
ATOM 4747 C C . ARG A 1 612 ? -14.310 0.468 8.783 1.00 94.19 612 ARG A C 1
ATOM 4749 O O . ARG A 1 612 ? -15.212 -0.359 8.767 1.00 94.19 612 ARG A O 1
ATOM 4756 N N . ASP A 1 613 ? -13.645 0.820 7.688 1.00 95.12 613 ASP A N 1
ATOM 4757 C CA . ASP A 1 613 ? -13.949 0.374 6.327 1.00 95.12 613 ASP A CA 1
ATOM 4758 C C . ASP A 1 613 ? -13.799 -1.157 6.200 1.00 95.12 613 ASP A C 1
ATOM 4760 O O . ASP A 1 613 ? -14.560 -1.799 5.478 1.00 95.12 613 ASP A O 1
ATOM 4764 N N . PHE A 1 614 ? -12.860 -1.764 6.943 1.00 96.19 614 PHE A N 1
ATOM 4765 C CA . PHE A 1 614 ? -12.720 -3.222 7.025 1.00 96.19 614 PHE A CA 1
ATOM 4766 C C . PHE A 1 614 ? -13.860 -3.872 7.822 1.00 96.19 614 PHE A C 1
ATOM 4768 O O . PHE A 1 614 ? -14.453 -4.830 7.339 1.00 96.19 614 PHE A O 1
ATOM 4775 N N . ILE A 1 615 ? -14.213 -3.327 8.993 1.00 96.19 615 ILE A N 1
ATOM 4776 C CA . ILE A 1 615 ? -15.342 -3.798 9.817 1.00 96.19 615 ILE A CA 1
ATOM 4777 C C . ILE A 1 615 ? -16.667 -3.756 9.036 1.00 96.19 615 ILE A C 1
ATOM 4779 O O . ILE A 1 615 ? -17.507 -4.642 9.175 1.00 96.19 615 ILE A O 1
ATOM 4783 N N . LEU A 1 616 ? -16.865 -2.736 8.198 1.00 95.38 616 LEU A N 1
ATOM 4784 C CA . LEU A 1 616 ? -18.075 -2.602 7.387 1.00 95.38 616 LEU A CA 1
ATOM 4785 C C . LEU A 1 616 ? -18.109 -3.599 6.228 1.00 95.38 616 LEU A C 1
ATOM 4787 O O . LEU A 1 616 ? -19.163 -4.196 5.991 1.00 95.38 616 LEU A O 1
ATOM 4791 N N . ALA A 1 617 ? -16.978 -3.800 5.546 1.00 96.44 617 ALA A N 1
ATOM 4792 C CA . ALA A 1 617 ? -16.853 -4.724 4.420 1.00 96.44 617 ALA A CA 1
ATOM 4793 C C . ALA A 1 617 ? -16.892 -6.207 4.833 1.00 96.44 617 ALA A C 1
ATOM 4795 O O . ALA A 1 617 ? -17.378 -7.036 4.065 1.00 96.44 617 ALA A O 1
ATOM 4796 N N . ASP A 1 618 ? -16.392 -6.550 6.023 1.00 95.62 618 ASP A N 1
ATOM 4797 C CA . ASP A 1 618 ? -16.370 -7.925 6.523 1.00 95.62 618 ASP A CA 1
ATOM 4798 C C . ASP A 1 618 ? -17.708 -8.297 7.182 1.00 95.62 618 ASP A C 1
ATOM 4800 O O . ASP A 1 618 ? -18.055 -7.847 8.278 1.00 95.62 618 ASP A O 1
ATOM 4804 N N . MET A 1 619 ? -18.501 -9.102 6.476 1.00 92.12 619 MET A N 1
ATOM 4805 C CA . MET A 1 619 ? -19.838 -9.505 6.921 1.00 92.12 619 MET A CA 1
ATOM 4806 C C . MET A 1 619 ? -19.815 -10.549 8.046 1.00 92.12 619 MET A C 1
ATOM 4808 O O . MET A 1 619 ? -20.810 -10.668 8.759 1.00 92.12 619 MET A O 1
ATOM 4812 N N . GLU A 1 620 ? -18.705 -11.273 8.209 1.00 92.69 620 GLU A N 1
ATOM 4813 C CA . GLU A 1 620 ? -18.567 -12.426 9.110 1.00 92.69 620 GLU A CA 1
ATOM 4814 C C . GLU A 1 620 ? -17.891 -12.035 10.432 1.00 92.69 620 GLU A C 1
ATOM 4816 O O . GLU A 1 620 ? -18.285 -12.530 11.483 1.00 92.69 620 GLU A O 1
ATOM 4821 N N . LEU A 1 621 ? -16.985 -11.046 10.416 1.00 94.62 621 LEU A N 1
ATOM 4822 C CA . LEU A 1 621 ? -16.249 -10.538 11.584 1.00 94.62 621 LEU A CA 1
ATOM 4823 C C . LEU A 1 621 ? -17.125 -10.270 12.820 1.00 94.62 621 LEU A C 1
ATOM 4825 O O . LEU A 1 621 ? -16.693 -10.506 13.946 1.00 94.62 621 LEU A O 1
ATOM 4829 N N . MET A 1 622 ? -18.343 -9.752 12.635 1.00 93.12 622 MET A N 1
ATOM 4830 C CA . MET A 1 622 ? -19.249 -9.513 13.763 1.00 93.12 622 MET A CA 1
ATOM 4831 C C . MET A 1 622 ? -19.773 -10.814 14.371 1.00 93.12 622 MET A C 1
ATOM 4833 O O . MET A 1 622 ? -19.912 -10.874 15.584 1.00 93.12 622 MET A O 1
ATOM 4837 N N . GLU A 1 623 ? -20.053 -11.831 13.556 1.00 91.00 623 GLU A N 1
ATOM 4838 C CA . GLU A 1 623 ? -20.521 -13.153 13.988 1.00 91.00 623 GLU A CA 1
ATOM 4839 C C . GLU A 1 623 ? -19.399 -13.902 14.715 1.00 91.00 623 GLU A C 1
ATOM 4841 O O . GLU A 1 623 ? -19.610 -14.375 15.832 1.00 91.00 623 GLU A O 1
ATOM 4846 N N . ASP A 1 624 ? -18.189 -13.874 14.144 1.00 91.19 624 ASP A N 1
ATOM 4847 C CA . ASP A 1 624 ? -16.964 -14.433 14.728 1.00 91.19 624 ASP A CA 1
ATOM 4848 C C . ASP A 1 624 ? -16.680 -13.863 16.129 1.00 91.19 624 ASP A C 1
ATOM 4850 O O . ASP A 1 624 ? -16.364 -14.604 17.058 1.00 91.19 624 ASP A O 1
ATOM 4854 N N . LEU A 1 625 ? -16.812 -12.540 16.306 1.00 93.50 625 LEU A N 1
ATOM 4855 C CA . LEU A 1 625 ? -16.484 -11.864 17.568 1.00 93.50 625 LEU A CA 1
ATOM 4856 C C . LEU A 1 625 ? -17.593 -11.911 18.631 1.00 93.50 625 LEU A C 1
ATOM 4858 O O . LEU A 1 625 ? -17.303 -11.616 19.790 1.00 93.50 625 LEU A O 1
ATOM 4862 N N . VAL A 1 626 ? -18.847 -12.237 18.290 1.00 91.94 626 VAL A N 1
ATOM 4863 C CA . VAL A 1 626 ? -19.955 -12.270 19.275 1.00 91.94 626 VAL A CA 1
ATOM 4864 C C . VAL A 1 626 ? -20.563 -13.651 19.503 1.00 91.94 626 VAL A C 1
ATOM 4866 O O . VAL A 1 626 ? -21.242 -13.832 20.512 1.00 91.94 626 VAL A O 1
ATOM 4869 N N . GLY A 1 627 ? -20.373 -14.615 18.598 1.00 86.81 627 GLY A N 1
ATOM 4870 C CA . GLY A 1 627 ? -21.203 -15.824 18.518 1.00 86.81 627 GLY A CA 1
ATOM 4871 C C . GLY A 1 627 ? -21.284 -16.662 19.801 1.00 86.81 627 GLY A C 1
ATOM 4872 O O . GLY A 1 627 ? -22.355 -17.161 20.133 1.00 86.81 627 GLY A O 1
ATOM 4873 N N . SER A 1 628 ? -20.189 -16.774 20.556 1.00 84.31 628 SER A N 1
ATOM 4874 C CA . SER A 1 628 ? -20.090 -17.583 21.784 1.00 84.31 628 SER A CA 1
ATOM 4875 C C . SER A 1 628 ? -20.236 -16.793 23.095 1.00 84.31 628 SER A C 1
ATOM 4877 O O . SER A 1 628 ? -20.008 -17.348 24.169 1.00 84.31 628 SER A O 1
ATOM 4879 N N . ALA A 1 629 ? -20.579 -15.504 23.032 1.00 89.19 629 ALA A N 1
ATOM 4880 C CA . ALA A 1 629 ? -20.496 -14.598 24.176 1.00 89.19 629 ALA A CA 1
ATOM 4881 C C . ALA A 1 629 ? -21.776 -14.493 25.023 1.00 89.19 629 ALA A C 1
ATOM 4883 O O . ALA A 1 629 ? -22.896 -14.605 24.522 1.00 89.19 629 ALA A O 1
ATOM 4884 N N . ASP A 1 630 ? -21.595 -14.167 26.306 1.00 91.00 630 ASP A N 1
ATOM 4885 C CA . ASP A 1 630 ? -22.689 -13.905 27.240 1.00 91.00 630 ASP A CA 1
ATOM 4886 C C . ASP A 1 630 ? -23.566 -12.722 26.817 1.00 91.00 630 ASP A C 1
ATOM 4888 O O . ASP A 1 630 ? -23.094 -11.646 26.433 1.00 91.00 630 ASP A O 1
ATOM 4892 N N . ILE A 1 631 ? -24.878 -12.898 26.985 1.00 89.75 631 ILE A N 1
ATOM 4893 C CA . ILE A 1 631 ? -25.885 -11.927 26.549 1.00 89.75 631 ILE A CA 1
ATOM 4894 C C . ILE A 1 631 ? -25.695 -10.540 27.182 1.00 89.75 631 ILE A C 1
ATOM 4896 O O . ILE A 1 631 ? -25.996 -9.534 26.547 1.00 89.75 631 ILE A O 1
ATOM 4900 N N . GLU A 1 632 ? -25.180 -10.449 28.410 1.00 91.38 632 GLU A N 1
ATOM 4901 C CA . GLU A 1 632 ? -24.931 -9.163 29.077 1.00 91.38 632 GLU A CA 1
ATOM 4902 C C . GLU A 1 632 ? -23.784 -8.385 28.422 1.00 91.38 632 GLU A C 1
ATOM 4904 O O . GLU A 1 632 ? -23.925 -7.187 28.166 1.00 91.38 632 GLU A O 1
ATOM 4909 N N . VAL A 1 633 ? -22.714 -9.079 28.021 1.00 92.81 633 VAL A N 1
ATOM 4910 C CA . VAL A 1 633 ? -21.597 -8.490 27.268 1.00 92.81 633 VAL A CA 1
ATOM 4911 C C . VAL A 1 633 ? -22.088 -7.964 25.919 1.00 92.81 633 VAL A C 1
ATOM 4913 O O . VAL A 1 633 ? -21.745 -6.846 25.535 1.00 92.81 633 VAL A O 1
ATOM 4916 N N . ILE A 1 634 ? -22.963 -8.704 25.228 1.00 93.56 634 ILE A N 1
ATOM 4917 C CA . ILE A 1 634 ? -23.539 -8.262 23.948 1.00 93.56 634 ILE A CA 1
ATOM 4918 C C . ILE A 1 634 ? -24.523 -7.096 24.128 1.00 93.56 634 ILE A C 1
ATOM 4920 O O . ILE A 1 634 ? -24.540 -6.180 23.301 1.00 93.56 634 ILE A O 1
ATOM 4924 N N . LYS A 1 635 ? -25.285 -7.042 25.229 1.00 91.12 635 LYS A N 1
ATOM 4925 C CA . LYS A 1 635 ? -26.110 -5.872 25.587 1.00 91.12 635 LYS A CA 1
ATOM 4926 C C . LYS A 1 635 ? -25.254 -4.619 25.830 1.00 91.12 635 LYS A C 1
ATOM 4928 O O . LYS A 1 635 ? -25.649 -3.531 25.409 1.00 91.12 635 LYS A O 1
ATOM 4933 N N . ASP A 1 636 ? -24.101 -4.755 26.485 1.00 91.38 636 ASP A N 1
ATOM 4934 C CA . ASP A 1 636 ? -23.144 -3.658 26.695 1.00 91.38 636 ASP A CA 1
ATOM 4935 C C . ASP A 1 636 ? -22.477 -3.213 25.387 1.00 91.38 636 ASP A C 1
ATOM 4937 O O . ASP A 1 636 ? -22.373 -2.015 25.120 1.00 91.38 636 ASP A O 1
ATOM 4941 N N . LEU A 1 637 ? -22.069 -4.168 24.547 1.00 92.31 637 LEU A N 1
ATOM 4942 C CA . LEU A 1 637 ? -21.456 -3.918 23.240 1.00 92.31 637 LEU A CA 1
ATOM 4943 C C . LEU A 1 637 ? -22.420 -3.190 22.287 1.00 92.31 637 LEU A C 1
ATOM 4945 O O . LEU A 1 637 ? -22.035 -2.244 21.603 1.00 92.31 637 LEU A O 1
ATOM 4949 N N . THR A 1 638 ? -23.695 -3.588 22.306 1.00 92.06 638 THR A N 1
ATOM 4950 C CA . THR A 1 638 ? -24.794 -2.950 21.564 1.00 92.06 638 THR A CA 1
ATOM 4951 C C . THR A 1 638 ? -24.935 -1.474 21.945 1.00 92.06 638 THR A C 1
ATOM 4953 O O . THR A 1 638 ? -24.971 -0.610 21.068 1.00 92.06 638 THR A O 1
ATOM 4956 N N . ARG A 1 639 ? -24.941 -1.169 23.252 1.00 90.69 639 ARG A N 1
ATOM 4957 C CA . ARG A 1 639 ? -25.004 0.210 23.765 1.00 90.69 639 ARG A CA 1
ATOM 4958 C C . ARG A 1 639 ? -23.756 1.024 23.410 1.00 90.69 639 ARG A C 1
ATOM 4960 O O . ARG A 1 639 ? -23.884 2.187 23.033 1.00 90.69 639 ARG A O 1
ATOM 4967 N N . ALA A 1 640 ? -22.565 0.423 23.459 1.00 91.12 640 ALA A N 1
ATOM 4968 C CA . ALA A 1 640 ? -21.328 1.083 23.035 1.00 91.12 640 ALA A CA 1
ATOM 4969 C C . ALA A 1 640 ? -21.357 1.461 21.539 1.00 91.12 640 ALA A C 1
ATOM 4971 O O . ALA A 1 640 ? -21.053 2.599 21.187 1.00 91.12 640 ALA A O 1
ATOM 4972 N N . LEU A 1 641 ? -21.800 0.552 20.663 1.00 93.88 641 LEU A N 1
ATOM 4973 C CA . LEU A 1 641 ? -21.921 0.804 19.222 1.00 93.88 641 LEU A CA 1
ATOM 4974 C C . LEU A 1 641 ? -22.969 1.883 18.889 1.00 93.88 641 LEU A C 1
ATOM 4976 O O . LEU A 1 641 ? -22.727 2.725 18.025 1.00 93.88 641 LEU A O 1
ATOM 4980 N N . GLN A 1 642 ? -24.111 1.898 19.586 1.00 89.44 642 GLN A N 1
ATOM 4981 C CA . GLN A 1 642 ? -25.124 2.953 19.438 1.00 89.44 642 GLN A CA 1
ATOM 4982 C C . GLN A 1 642 ? -24.544 4.345 19.755 1.00 89.44 642 GLN A C 1
ATOM 4984 O O . GLN A 1 642 ? -24.767 5.294 18.999 1.00 89.44 642 GLN A O 1
ATOM 4989 N N . LEU A 1 643 ? -23.768 4.460 20.839 1.00 88.81 643 LEU A N 1
ATOM 4990 C CA . LEU A 1 643 ? -23.202 5.725 21.322 1.00 88.81 643 LEU A CA 1
ATOM 4991 C C . LEU A 1 643 ? -21.922 6.169 20.589 1.00 88.81 643 LEU A C 1
ATOM 4993 O O . LEU A 1 643 ? -21.646 7.367 20.547 1.00 88.81 643 LEU A O 1
ATOM 4997 N N . SER A 1 644 ? -21.158 5.246 19.995 1.00 88.88 644 SER A N 1
ATOM 4998 C CA . SER A 1 644 ? -19.872 5.552 19.351 1.00 88.88 644 SER A CA 1
ATOM 4999 C C . SER A 1 644 ? -20.005 6.582 18.211 1.00 88.88 644 SER A C 1
ATOM 5001 O O . SER A 1 644 ? -20.896 6.447 17.368 1.00 88.88 644 SER A O 1
ATOM 5003 N N . PRO A 1 645 ? -19.119 7.591 18.111 1.00 86.62 645 PRO A N 1
ATOM 5004 C CA . PRO A 1 645 ? -19.079 8.527 16.987 1.00 86.62 645 PRO A CA 1
ATOM 5005 C C . PRO A 1 645 ? -18.326 7.986 15.755 1.00 86.62 645 PRO A C 1
ATOM 5007 O O . PRO A 1 645 ? -18.222 8.699 14.760 1.00 86.62 645 PRO A O 1
ATOM 5010 N N . SER A 1 646 ? -17.773 6.765 15.802 1.00 88.50 646 SER A N 1
ATOM 5011 C CA . SER A 1 646 ? -16.914 6.224 14.729 1.00 88.50 646 SER A CA 1
ATOM 5012 C C . SER A 1 646 ? -17.662 5.794 13.460 1.00 88.50 646 SER A C 1
ATOM 5014 O O . SER A 1 646 ? -17.032 5.622 12.420 1.00 88.50 646 SER A O 1
ATOM 5016 N N . PHE A 1 647 ? -18.983 5.621 13.537 1.00 91.12 647 PHE A N 1
ATOM 5017 C CA . PHE A 1 647 ? -19.856 5.151 12.455 1.00 91.12 647 PHE A CA 1
ATOM 5018 C C . PHE A 1 647 ? -21.044 6.101 12.272 1.00 91.12 647 PHE A C 1
ATOM 5020 O O . PHE A 1 647 ? -21.512 6.686 13.255 1.00 91.12 647 PHE A O 1
ATOM 5027 N N . ASP A 1 648 ? -21.565 6.215 11.048 1.00 89.44 648 ASP A N 1
ATOM 5028 C CA . ASP A 1 648 ? -22.830 6.916 10.800 1.00 89.44 648 ASP A CA 1
ATOM 5029 C C . ASP A 1 648 ? -24.060 6.050 11.150 1.00 89.44 648 ASP A C 1
ATOM 5031 O O . ASP A 1 648 ? -23.945 4.886 11.539 1.00 89.44 648 ASP A O 1
ATOM 5035 N N . ASP A 1 649 ? -25.263 6.619 11.052 1.00 85.69 649 ASP A N 1
ATOM 5036 C CA . ASP A 1 649 ? -26.499 5.922 11.423 1.00 85.69 649 ASP A CA 1
ATOM 5037 C C . ASP A 1 649 ? -26.846 4.730 10.512 1.00 85.69 649 ASP A C 1
ATOM 5039 O O . ASP A 1 649 ? -27.560 3.822 10.944 1.00 85.69 649 ASP A O 1
ATOM 5043 N N . MET A 1 650 ? -26.377 4.707 9.262 1.00 86.69 650 MET A N 1
ATOM 5044 C CA . MET A 1 650 ? -26.585 3.595 8.332 1.00 86.69 650 MET A CA 1
ATOM 5045 C C . MET A 1 650 ? -25.596 2.463 8.622 1.00 86.69 650 MET A C 1
ATOM 5047 O O . MET A 1 650 ? -26.009 1.308 8.750 1.00 86.69 650 MET A O 1
ATOM 5051 N N . ASP A 1 651 ? -24.324 2.803 8.822 1.00 93.44 651 ASP A N 1
ATOM 5052 C CA . ASP A 1 651 ? -23.272 1.887 9.266 1.00 93.44 651 ASP A CA 1
ATOM 5053 C C . ASP A 1 651 ? -23.629 1.230 10.606 1.00 93.44 651 ASP A C 1
ATOM 5055 O O . ASP A 1 651 ? -23.581 0.003 10.742 1.00 93.44 651 ASP A O 1
ATOM 5059 N N . LYS A 1 652 ? -24.085 2.025 11.585 1.00 93.38 652 LYS A N 1
ATOM 5060 C CA . LYS A 1 652 ? -24.590 1.521 12.871 1.00 93.38 652 LYS A CA 1
ATOM 5061 C C . LYS A 1 652 ? -25.726 0.531 12.677 1.00 93.38 652 LYS A C 1
ATOM 5063 O O . LYS A 1 652 ? -25.675 -0.550 13.252 1.00 93.38 652 LYS A O 1
ATOM 5068 N N . ARG A 1 653 ? -26.739 0.850 11.861 1.00 90.12 653 ARG A N 1
ATOM 5069 C CA . ARG A 1 653 ? -27.856 -0.074 11.578 1.00 90.12 653 ARG A CA 1
ATOM 5070 C C . ARG A 1 653 ? -27.367 -1.369 10.920 1.00 90.12 653 ARG A C 1
ATOM 5072 O O . ARG A 1 653 ? -27.836 -2.437 11.303 1.00 90.12 653 ARG A O 1
ATOM 5079 N N . SER A 1 654 ? -26.402 -1.288 10.001 1.00 93.69 654 SER A N 1
ATOM 5080 C CA . SER A 1 654 ? -25.771 -2.447 9.350 1.00 93.69 654 SER A CA 1
ATOM 5081 C C . SER A 1 654 ? -25.076 -3.367 10.361 1.00 93.69 654 SER A C 1
ATOM 5083 O O . SER A 1 654 ? -25.314 -4.574 10.368 1.00 93.69 654 SER A O 1
ATOM 5085 N N . LEU A 1 655 ? -24.267 -2.809 11.266 1.00 94.88 655 LEU A N 1
ATOM 5086 C CA . LEU A 1 655 ? -23.542 -3.578 12.284 1.00 94.88 655 LEU A CA 1
ATOM 5087 C C . LEU A 1 655 ? -24.463 -4.099 13.400 1.00 94.88 655 LEU A C 1
ATOM 5089 O O . LEU A 1 655 ? -24.354 -5.260 13.791 1.00 94.88 655 LEU A O 1
ATOM 5093 N N . LEU A 1 656 ? -25.427 -3.296 13.860 1.00 93.25 656 LEU A N 1
ATOM 5094 C CA . LEU A 1 656 ? -26.440 -3.715 14.837 1.00 93.25 656 LEU A CA 1
ATOM 5095 C C . LEU A 1 656 ? -27.315 -4.857 14.291 1.00 93.25 656 LEU A C 1
ATOM 5097 O O . LEU A 1 656 ? -27.636 -5.780 15.035 1.00 93.25 656 LEU A O 1
ATOM 5101 N N . ALA A 1 657 ? -27.644 -4.857 12.994 1.00 91.81 657 ALA A N 1
ATOM 5102 C CA . ALA A 1 657 ? -28.353 -5.968 12.358 1.00 91.81 657 ALA A CA 1
ATOM 5103 C C . ALA A 1 657 ? -27.525 -7.269 12.337 1.00 91.81 657 ALA A C 1
ATOM 5105 O O . ALA A 1 657 ? -28.089 -8.342 12.555 1.00 91.81 657 ALA A O 1
ATOM 5106 N N . ARG A 1 658 ? -26.195 -7.194 12.151 1.00 94.50 658 ARG A N 1
ATOM 5107 C CA . ARG A 1 658 ? -25.294 -8.362 12.274 1.00 94.50 658 ARG A CA 1
ATOM 5108 C C . ARG A 1 658 ? -25.272 -8.899 13.711 1.00 94.50 658 ARG A C 1
ATOM 5110 O O . ARG A 1 658 ? -25.397 -10.103 13.905 1.00 94.50 658 ARG A O 1
ATOM 5117 N N . ILE A 1 659 ? -25.216 -8.019 14.718 1.00 92.75 659 ILE A N 1
ATOM 5118 C CA . ILE A 1 659 ? -25.307 -8.424 16.134 1.00 92.75 659 ILE A CA 1
ATOM 5119 C C . ILE A 1 659 ? -26.656 -9.103 16.428 1.00 92.75 659 ILE A C 1
ATOM 5121 O O . ILE A 1 659 ? -26.675 -10.144 17.075 1.00 92.75 659 ILE A O 1
ATOM 5125 N N . VAL A 1 660 ? -27.779 -8.577 15.920 1.00 91.69 660 VAL A N 1
ATOM 5126 C CA . VAL A 1 660 ? -29.115 -9.187 16.098 1.00 91.69 660 VAL A CA 1
ATOM 5127 C C . VAL A 1 660 ? -29.252 -10.530 15.376 1.00 91.69 660 VAL A C 1
ATOM 5129 O O . VAL A 1 660 ? -29.922 -11.417 15.901 1.00 91.69 660 VAL A O 1
ATOM 5132 N N . LYS A 1 661 ? -28.607 -10.717 14.214 1.00 91.25 661 LYS A N 1
ATOM 5133 C CA . LYS A 1 661 ? -28.559 -12.016 13.517 1.00 91.25 661 LYS A CA 1
ATOM 5134 C C . LYS A 1 661 ? -27.936 -13.097 14.411 1.00 91.25 661 LYS A C 1
ATOM 5136 O O . LYS A 1 661 ? -28.487 -14.190 14.498 1.00 91.25 661 LYS A O 1
ATOM 5141 N N . ALA A 1 662 ? -26.822 -12.782 15.075 1.00 90.25 662 ALA A N 1
ATOM 5142 C CA . ALA A 1 662 ? -26.140 -13.702 15.986 1.00 90.25 662 ALA A CA 1
ATOM 5143 C C . ALA A 1 662 ? -26.860 -13.842 17.345 1.00 90.25 662 ALA A C 1
ATOM 5145 O O . ALA A 1 662 ? -26.978 -14.944 17.872 1.00 90.25 662 ALA A O 1
ATOM 5146 N N . HIS A 1 663 ? -27.387 -12.740 17.893 1.00 91.62 663 HIS A N 1
ATOM 5147 C CA . HIS A 1 663 ? -28.064 -12.681 19.195 1.00 91.62 663 HIS A CA 1
ATOM 5148 C C . HIS A 1 663 ? -29.444 -12.008 19.102 1.00 91.62 663 HIS A C 1
ATOM 5150 O O . HIS A 1 663 ? -29.595 -10.842 19.487 1.00 91.62 663 HIS A O 1
ATOM 5156 N N . PRO A 1 664 ? -30.503 -12.732 18.692 1.00 89.31 664 PRO A N 1
ATOM 5157 C CA . PRO A 1 664 ? -31.860 -12.179 18.626 1.00 89.31 664 PRO A CA 1
ATOM 5158 C C . PRO A 1 664 ? -32.361 -11.601 19.961 1.00 89.31 664 PRO A C 1
ATOM 5160 O O . PRO A 1 664 ? -33.166 -10.675 19.984 1.00 89.31 664 PRO A O 1
ATOM 5163 N N . ALA A 1 665 ? -31.835 -12.079 21.093 1.00 86.38 665 ALA A N 1
ATOM 5164 C CA . ALA A 1 665 ? -32.178 -11.588 22.427 1.00 86.38 665 ALA A CA 1
ATOM 5165 C C . ALA A 1 665 ? -31.709 -10.145 22.736 1.00 86.38 665 ALA A C 1
ATOM 5167 O O . ALA A 1 665 ? -32.170 -9.580 23.729 1.00 86.38 665 ALA A O 1
ATOM 5168 N N . VAL A 1 666 ? -30.850 -9.516 21.914 1.00 87.56 666 VAL A N 1
ATOM 5169 C CA . VAL A 1 666 ? -30.588 -8.058 22.000 1.00 87.56 666 VAL A CA 1
ATOM 5170 C C . VAL A 1 666 ? -31.410 -7.221 21.021 1.00 87.56 666 VAL A C 1
ATOM 5172 O O . VAL A 1 666 ? -31.320 -5.993 21.058 1.00 87.56 666 VAL A O 1
ATOM 5175 N N . GLN A 1 667 ? -32.278 -7.835 20.205 1.00 85.06 667 GLN A N 1
ATOM 5176 C CA . GLN A 1 667 ? -33.203 -7.099 19.338 1.00 85.06 667 GLN A CA 1
ATOM 5177 C C . GLN A 1 667 ? -34.012 -6.076 20.148 1.00 85.06 667 GLN A C 1
ATOM 5179 O O . GLN A 1 667 ? -34.105 -4.924 19.741 1.00 85.06 667 GLN A O 1
ATOM 5184 N N . SER A 1 668 ? -34.471 -6.431 21.354 1.00 80.88 668 SER A N 1
ATOM 5185 C CA . SER A 1 668 ? -35.220 -5.536 22.249 1.00 80.88 668 SER A CA 1
ATOM 5186 C C . SER A 1 668 ? -34.399 -4.413 22.911 1.00 80.88 668 SER A C 1
ATOM 5188 O O . SER A 1 668 ? -34.951 -3.689 23.732 1.00 80.88 668 SER A O 1
ATOM 5190 N N . LEU A 1 669 ? -33.108 -4.243 22.590 1.00 75.25 669 LEU A N 1
ATOM 5191 C CA . LEU A 1 669 ? -32.329 -3.027 22.900 1.00 75.25 669 LEU A CA 1
ATOM 5192 C C . LEU A 1 669 ? -32.138 -2.105 21.685 1.00 75.25 669 LEU A C 1
ATOM 5194 O O . LEU A 1 669 ? -31.736 -0.954 21.834 1.00 75.25 669 LEU A O 1
ATOM 5198 N N . ILE A 1 670 ? -32.416 -2.609 20.484 1.00 69.75 670 ILE A N 1
ATOM 5199 C CA . ILE A 1 670 ? -32.293 -1.881 19.212 1.00 69.75 670 ILE A CA 1
ATOM 5200 C C . ILE A 1 670 ? -33.682 -1.466 18.710 1.00 69.75 670 ILE A C 1
ATOM 5202 O O . ILE A 1 670 ? -33.857 -0.368 18.191 1.00 69.75 670 ILE A O 1
ATOM 5206 N N . SER A 1 671 ? -34.687 -2.313 18.942 1.00 64.81 671 SER A N 1
ATOM 5207 C CA . SER A 1 671 ? -36.117 -2.025 18.816 1.00 64.81 671 SER A CA 1
ATOM 5208 C C . SER A 1 671 ? -36.791 -1.768 20.173 1.00 64.81 671 SER A C 1
ATOM 5210 O O . SER A 1 671 ? -38.017 -1.803 20.254 1.00 64.81 671 SER A O 1
ATOM 5212 N N . GLY A 1 672 ? -36.013 -1.568 21.244 1.00 45.38 672 GLY A N 1
ATOM 5213 C CA . GLY A 1 672 ? -36.508 -1.344 22.608 1.00 45.38 672 GLY A CA 1
ATOM 5214 C C . GLY A 1 672 ? -37.263 -0.028 22.724 1.00 45.38 672 GLY A C 1
ATOM 5215 O O . GLY A 1 672 ? -36.645 1.017 22.888 1.00 45.38 672 GLY A O 1
ATOM 5216 N N . GLU A 1 673 ? -38.583 -0.092 22.546 1.00 35.12 673 GLU A N 1
ATOM 5217 C CA . GLU A 1 673 ? -39.521 1.038 22.493 1.00 35.12 673 GLU A CA 1
ATOM 5218 C C . GLU A 1 673 ? -39.005 2.289 21.760 1.00 35.12 673 GLU A C 1
ATOM 5220 O O . GLU A 1 673 ? -39.428 3.417 22.002 1.00 35.12 673 GLU A O 1
ATOM 5225 N N . HIS A 1 674 ? -38.298 2.047 20.652 1.00 36.53 674 HIS A N 1
ATOM 5226 C CA . HIS A 1 674 ? -38.626 2.743 19.412 1.00 36.53 674 HIS A CA 1
ATOM 5227 C C . HIS A 1 674 ? -39.981 2.246 18.885 1.00 36.53 674 HIS A C 1
ATOM 5229 O O . HIS A 1 674 ? -40.108 1.714 17.789 1.00 36.53 674 HIS A O 1
ATOM 5235 N N . THR A 1 675 ? -41.019 2.483 19.684 1.00 34.47 675 THR A N 1
ATOM 5236 C CA . THR A 1 675 ? -42.023 3.457 19.289 1.00 34.47 675 THR A CA 1
ATOM 5237 C C . THR A 1 675 ? -41.338 4.822 19.065 1.00 34.47 675 THR A C 1
ATOM 5239 O O . THR A 1 675 ? -40.833 5.411 20.008 1.00 34.47 675 THR A O 1
ATOM 5242 N N . LYS A 1 676 ? -41.305 5.418 17.866 1.00 40.88 676 LYS A N 1
ATOM 5243 C CA . LYS A 1 676 ? -41.984 5.066 16.598 1.00 40.88 676 LYS A CA 1
ATOM 5244 C C . LYS A 1 676 ? -43.487 4.737 16.725 1.00 40.88 676 LYS A C 1
ATOM 5246 O O . LYS A 1 676 ? -44.123 4.314 15.773 1.00 40.88 676 LYS A O 1
ATOM 5251 N N . GLN A 1 677 ? -44.090 5.164 17.842 1.00 38.56 677 GLN A N 1
ATOM 5252 C CA . GLN A 1 677 ? -44.943 6.332 17.708 1.00 38.56 677 GLN A CA 1
ATOM 5253 C C . GLN A 1 677 ? -44.094 7.350 16.951 1.00 38.56 677 GLN A C 1
ATOM 5255 O O . GLN A 1 677 ? -43.080 7.824 17.472 1.00 38.56 677 GLN A O 1
ATOM 5260 N N . ASP A 1 678 ? -44.450 7.646 15.707 1.00 46.94 678 ASP A N 1
ATOM 5261 C CA . ASP A 1 678 ? -44.104 8.952 15.177 1.00 46.94 678 ASP A CA 1
ATOM 5262 C C . ASP A 1 678 ? -44.847 9.937 16.085 1.00 46.94 678 ASP A C 1
ATOM 5264 O O . ASP A 1 678 ? -46.020 10.240 15.846 1.00 46.94 678 ASP A O 1
ATOM 5268 N N . ILE A 1 679 ? -44.191 10.320 17.199 1.00 56.66 679 ILE A N 1
ATOM 5269 C CA . ILE A 1 679 ? -44.660 11.317 18.162 1.00 56.66 679 ILE A CA 1
ATOM 5270 C C . ILE A 1 679 ? -44.702 12.599 17.363 1.00 56.66 679 ILE A C 1
ATOM 5272 O O . ILE A 1 679 ? -43.721 13.333 17.238 1.00 56.66 679 ILE A O 1
ATOM 5276 N N . THR A 1 680 ? -45.855 12.751 16.731 1.00 75.12 680 THR A N 1
ATOM 5277 C CA . THR A 1 680 ? -46.173 13.791 15.789 1.00 75.12 680 THR A CA 1
ATOM 5278 C C . THR A 1 680 ? -45.978 15.081 16.548 1.00 75.12 680 THR A C 1
ATOM 5280 O O . THR A 1 680 ? -46.716 15.354 17.496 1.00 75.12 680 THR A O 1
ATOM 5283 N N . LEU A 1 681 ? -44.936 15.831 16.188 1.00 84.81 681 LEU A N 1
ATOM 5284 C CA . LEU A 1 681 ? -44.679 17.119 16.805 1.00 84.81 681 LEU A CA 1
ATOM 5285 C C . LEU A 1 681 ? -45.773 18.056 16.315 1.00 84.81 681 LEU A C 1
ATOM 5287 O O . LEU A 1 681 ? -45.673 18.642 15.237 1.00 84.81 681 LEU A O 1
ATOM 5291 N N . VAL A 1 682 ? -46.845 18.125 17.100 1.00 88.69 682 VAL A N 1
ATOM 5292 C CA . VAL A 1 682 ? -47.919 19.094 16.933 1.00 88.69 682 VAL A CA 1
ATOM 5293 C C . VAL A 1 682 ? -47.285 20.462 17.144 1.00 88.69 682 VAL A C 1
ATOM 5295 O O . VAL A 1 682 ? -46.697 20.711 18.197 1.00 88.69 682 VAL A O 1
ATOM 5298 N N . VAL A 1 683 ? -47.339 21.316 16.128 1.00 92.25 683 VAL A N 1
ATOM 5299 C CA . VAL A 1 683 ? -46.716 22.647 16.108 1.00 92.25 683 VAL A CA 1
ATOM 5300 C C . VAL A 1 683 ? -47.633 23.633 15.398 1.00 92.25 683 VAL A C 1
ATOM 5302 O O . VAL A 1 683 ? -48.417 23.236 14.536 1.00 92.25 683 VAL A O 1
ATOM 5305 N N . SER A 1 684 ? -47.528 24.923 15.710 1.00 91.06 684 SER A N 1
ATOM 5306 C CA . SER A 1 684 ? -48.182 25.945 14.891 1.00 91.06 684 SER A CA 1
ATOM 5307 C C . SER A 1 684 ? -47.646 25.924 13.455 1.00 91.06 684 SER A C 1
ATOM 5309 O O . SER A 1 684 ? -46.476 25.609 13.203 1.00 91.06 684 SER A O 1
ATOM 5311 N N . TRP A 1 685 ? -48.483 26.319 12.495 1.00 90.00 685 TRP A N 1
ATOM 5312 C CA . TRP A 1 685 ? -48.045 26.530 11.111 1.00 90.00 685 TRP A CA 1
ATOM 5313 C C . TRP A 1 685 ? -46.901 27.553 10.993 1.00 90.00 685 TRP A C 1
ATOM 5315 O O . TRP A 1 685 ? -45.993 27.361 10.186 1.00 90.00 685 TRP A O 1
ATOM 5325 N N . SER A 1 686 ? -46.887 28.598 11.827 1.00 89.12 686 SER A N 1
ATOM 5326 C CA . SER A 1 686 ? -45.837 29.625 11.828 1.00 89.12 686 SER A CA 1
ATOM 5327 C C . SER A 1 686 ? -44.504 29.117 12.391 1.00 89.12 686 SER A C 1
ATOM 5329 O O . SER A 1 686 ? -43.452 29.408 11.817 1.00 89.12 686 SER A O 1
ATOM 5331 N N . SER A 1 687 ? -44.510 28.301 13.451 1.00 90.62 687 SER A N 1
ATOM 5332 C CA . SER A 1 687 ? -43.294 27.622 13.922 1.00 90.62 687 SER A CA 1
ATOM 5333 C C . SER A 1 687 ? -42.798 26.559 12.948 1.00 90.62 687 SER A C 1
ATOM 5335 O O . SER A 1 687 ? -41.585 26.420 12.793 1.00 90.62 687 SER A O 1
ATOM 5337 N N . LEU A 1 688 ? -43.700 25.841 12.271 1.00 91.50 688 LEU A N 1
ATOM 5338 C CA . LEU A 1 688 ? -43.324 24.896 11.222 1.00 91.50 688 LEU A CA 1
ATOM 5339 C C . LEU A 1 688 ? -42.588 25.602 10.079 1.00 91.50 688 LEU A C 1
ATOM 5341 O O . LEU A 1 688 ? -41.510 25.158 9.687 1.00 91.50 688 LEU A O 1
ATOM 5345 N N . GLU A 1 689 ? -43.122 26.721 9.589 1.00 91.94 689 GLU A N 1
ATOM 5346 C CA . GLU A 1 689 ? -42.498 27.478 8.502 1.00 91.94 689 GLU A CA 1
ATOM 5347 C C . GLU A 1 689 ? -41.167 28.110 8.933 1.00 91.94 689 GLU A C 1
ATOM 5349 O O . GLU A 1 689 ? -40.164 27.962 8.240 1.00 91.94 689 GLU A O 1
ATOM 5354 N N . ARG A 1 690 ? -41.101 28.698 10.138 1.00 92.75 690 ARG A N 1
ATOM 5355 C CA . ARG A 1 690 ? -39.845 29.180 10.746 1.00 92.75 690 ARG A CA 1
ATOM 5356 C C . ARG A 1 690 ? -38.760 28.094 10.765 1.00 92.75 690 ARG A C 1
ATOM 5358 O O . ARG A 1 690 ? -37.610 28.378 10.433 1.00 92.75 690 ARG A O 1
ATOM 5365 N N . ARG A 1 691 ? -39.119 26.855 11.125 1.00 92.50 691 ARG A N 1
ATOM 5366 C CA . ARG A 1 691 ? -38.187 25.716 11.206 1.00 92.50 691 ARG A CA 1
ATOM 5367 C C . ARG A 1 691 ? -37.769 25.194 9.823 1.00 92.50 691 ARG A C 1
ATOM 5369 O O . ARG A 1 691 ? -36.624 24.770 9.673 1.00 92.50 691 ARG A O 1
ATOM 5376 N N . LYS A 1 692 ? -38.634 25.288 8.801 1.00 92.38 692 LYS A N 1
ATOM 5377 C CA . LYS A 1 692 ? -38.239 25.060 7.395 1.00 92.38 692 LYS A CA 1
ATOM 5378 C C . LYS A 1 692 ? -37.238 26.107 6.917 1.00 92.38 692 LYS A C 1
ATOM 5380 O O . LYS A 1 692 ? -36.210 25.728 6.376 1.00 92.38 692 LYS A O 1
ATOM 5385 N N . THR A 1 693 ? -37.496 27.396 7.143 1.00 95.06 693 THR A N 1
ATOM 5386 C CA . THR A 1 693 ? -36.590 28.481 6.723 1.00 95.06 693 THR A CA 1
ATOM 5387 C C . THR A 1 693 ? -35.210 28.351 7.375 1.00 95.06 693 THR A C 1
ATOM 5389 O O . THR A 1 693 ? -34.197 28.553 6.713 1.00 95.06 693 THR A O 1
ATOM 5392 N N . GLU A 1 694 ? -35.149 27.931 8.644 1.00 93.50 694 GLU A N 1
ATOM 5393 C CA . GLU A 1 694 ? -33.889 27.597 9.326 1.00 93.50 694 GLU A CA 1
ATOM 5394 C C . GLU A 1 694 ? -33.142 26.433 8.644 1.00 93.50 694 GLU A C 1
ATOM 5396 O O . GLU A 1 694 ? -31.933 26.517 8.429 1.00 93.50 694 GLU A O 1
ATOM 5401 N N . TYR A 1 695 ? -33.849 25.362 8.264 1.00 93.56 695 TYR A N 1
ATOM 5402 C CA . TYR A 1 695 ? -33.273 24.247 7.503 1.00 93.56 695 TYR A CA 1
ATOM 5403 C C . TYR A 1 695 ? -32.794 24.677 6.107 1.00 93.56 695 TYR A C 1
ATOM 5405 O O . TYR A 1 695 ? -31.701 24.298 5.681 1.00 93.56 695 TYR A O 1
ATOM 5413 N N . GLU A 1 696 ? -33.585 25.485 5.399 1.00 92.38 696 GLU A N 1
ATOM 5414 C CA . GLU A 1 696 ? -33.229 25.989 4.075 1.00 92.38 696 GLU A CA 1
ATOM 5415 C C . GLU A 1 696 ? -31.964 26.848 4.117 1.00 92.38 696 GLU A C 1
ATOM 5417 O O . GLU A 1 696 ? -31.084 26.643 3.286 1.00 92.38 696 GLU A O 1
ATOM 5422 N N . ASP A 1 697 ? -31.827 27.755 5.087 1.00 94.31 697 ASP A N 1
ATOM 5423 C CA . ASP A 1 697 ? -30.625 28.583 5.232 1.00 94.31 697 ASP A CA 1
ATOM 5424 C C . ASP A 1 697 ? -29.388 27.754 5.624 1.00 94.31 697 ASP A C 1
ATOM 5426 O O . ASP A 1 697 ? -28.301 27.946 5.072 1.00 94.31 697 ASP A O 1
ATOM 5430 N N . LEU A 1 698 ? -29.545 26.750 6.496 1.00 92.62 698 LEU A N 1
ATOM 5431 C CA . LEU A 1 698 ? -28.465 25.810 6.817 1.00 92.62 698 LEU A CA 1
ATOM 5432 C C . LEU A 1 698 ? -27.945 25.083 5.567 1.00 92.62 698 LEU A C 1
ATOM 5434 O O . LEU A 1 698 ? -26.731 24.972 5.381 1.00 92.62 698 LEU A O 1
ATOM 5438 N N . VAL A 1 699 ? -28.847 24.610 4.702 1.00 87.50 699 VAL A N 1
ATOM 5439 C CA . VAL A 1 699 ? -28.508 23.812 3.511 1.00 87.50 699 VAL A CA 1
ATOM 5440 C C . VAL A 1 699 ? -28.067 24.669 2.320 1.00 87.50 699 VAL A C 1
ATOM 5442 O O . VAL A 1 699 ? -27.114 24.297 1.634 1.00 87.50 699 VAL A O 1
ATOM 5445 N N . LYS A 1 700 ? -28.731 25.801 2.060 1.00 91.00 700 LYS A N 1
ATOM 5446 C CA . LYS A 1 700 ? -28.483 26.668 0.893 1.00 91.00 700 LYS A CA 1
ATOM 5447 C C . LYS A 1 700 ? -27.398 27.720 1.154 1.00 91.00 700 LYS A C 1
ATOM 5449 O O . LYS A 1 700 ? -26.682 28.075 0.219 1.00 91.00 700 LYS A O 1
ATOM 5454 N N . THR A 1 701 ? -27.237 28.174 2.399 1.00 94.44 701 THR A N 1
ATOM 5455 C CA . THR A 1 701 ? -26.318 29.267 2.767 1.00 94.44 701 THR A CA 1
ATOM 5456 C C . THR A 1 701 ? -25.142 28.774 3.611 1.00 94.44 701 THR A C 1
ATOM 5458 O O . THR A 1 701 ? -23.995 28.834 3.162 1.00 94.44 701 THR A O 1
ATOM 5461 N N . GLN A 1 702 ? -25.396 28.267 4.824 1.00 91.12 702 GLN A N 1
ATOM 5462 C CA . GLN A 1 702 ? -24.353 28.099 5.848 1.00 91.12 702 GLN A CA 1
ATOM 5463 C C . GLN A 1 702 ? -23.384 26.947 5.536 1.00 91.12 702 GLN A C 1
ATOM 5465 O O . GLN A 1 702 ? -22.166 27.125 5.593 1.00 91.12 702 GLN A O 1
ATOM 5470 N N . ILE A 1 703 ? -23.896 25.770 5.159 1.00 90.81 703 ILE A N 1
ATOM 5471 C CA . ILE A 1 703 ? -23.057 24.615 4.797 1.00 90.81 703 ILE A CA 1
ATOM 5472 C C . ILE A 1 703 ? -22.206 24.906 3.539 1.00 90.81 703 ILE A C 1
ATOM 5474 O O . ILE A 1 703 ? -21.001 24.624 3.575 1.00 90.81 703 ILE A O 1
ATOM 5478 N N . PRO A 1 704 ? -22.741 25.513 2.457 1.00 91.00 704 PRO A N 1
ATOM 5479 C CA . PRO A 1 704 ? -21.934 25.965 1.321 1.00 91.00 704 PRO A CA 1
ATOM 5480 C C . PRO A 1 704 ? -20.909 27.057 1.658 1.00 91.00 704 PRO A C 1
ATOM 5482 O O . PRO A 1 704 ? -19.808 27.021 1.110 1.00 91.00 704 PRO A O 1
ATOM 5485 N N . ALA A 1 705 ? -21.225 28.003 2.551 1.00 90.88 705 ALA A N 1
ATOM 5486 C CA . ALA A 1 705 ? -20.289 29.045 2.987 1.00 90.88 705 ALA A CA 1
ATOM 5487 C C . ALA A 1 705 ? -19.086 28.449 3.735 1.00 90.88 705 ALA A C 1
ATOM 5489 O O . ALA A 1 705 ? -17.953 28.578 3.272 1.00 90.88 705 ALA A O 1
ATOM 5490 N N . ASN A 1 706 ? -19.331 27.670 4.792 1.00 92.56 706 ASN A N 1
ATOM 5491 C CA . ASN A 1 706 ? -18.275 26.974 5.533 1.00 92.56 706 ASN A CA 1
ATOM 5492 C C . ASN A 1 706 ? -17.471 26.004 4.634 1.00 92.56 706 ASN A C 1
ATOM 5494 O O . ASN A 1 706 ? -16.260 25.852 4.771 1.00 92.56 706 ASN A O 1
ATOM 5498 N N . SER A 1 707 ? -18.104 25.384 3.632 1.00 84.81 707 SER A N 1
ATOM 5499 C CA . SER A 1 707 ? -17.378 24.543 2.664 1.00 84.81 707 SER A CA 1
ATOM 5500 C C . SER A 1 707 ? -16.374 25.338 1.810 1.00 84.81 707 SER A C 1
ATOM 5502 O O . SER A 1 707 ? -15.336 24.789 1.434 1.00 84.81 707 SER A O 1
ATOM 5504 N N . LYS A 1 708 ? -16.631 26.630 1.546 1.00 89.62 708 LYS A N 1
ATOM 5505 C CA . LYS A 1 708 ? -15.662 27.551 0.922 1.00 89.62 708 LYS A CA 1
ATOM 5506 C C . LYS A 1 708 ? -14.572 27.965 1.911 1.00 89.62 708 LYS A C 1
ATOM 5508 O O . LYS A 1 708 ? -13.404 27.951 1.539 1.00 89.62 708 LYS A O 1
ATOM 5513 N N . GLU A 1 709 ? -14.918 28.255 3.165 1.00 87.00 709 GLU A N 1
ATOM 5514 C CA . GLU A 1 709 ? -13.948 28.573 4.229 1.00 87.00 709 GLU A CA 1
ATOM 5515 C C . GLU A 1 709 ? -12.935 27.435 4.433 1.00 87.00 709 GLU A C 1
ATOM 5517 O O . GLU A 1 709 ? -11.732 27.677 4.451 1.00 87.00 709 GLU A O 1
ATOM 5522 N N . ILE A 1 710 ? -13.387 26.175 4.458 1.00 82.81 710 ILE A N 1
ATOM 5523 C CA . ILE A 1 710 ? -12.509 24.992 4.529 1.00 82.81 710 ILE A CA 1
ATOM 5524 C C . ILE A 1 710 ? -11.583 24.891 3.306 1.00 82.81 710 ILE A C 1
ATOM 5526 O O . ILE A 1 710 ? -10.433 24.466 3.443 1.00 82.81 710 ILE A O 1
ATOM 5530 N N . ALA A 1 711 ? -12.053 25.270 2.113 1.00 82.81 711 ALA A N 1
ATOM 5531 C CA . ALA A 1 711 ? -11.235 25.280 0.900 1.00 82.81 711 ALA A CA 1
ATOM 5532 C C . ALA A 1 711 ? -10.182 26.406 0.918 1.00 82.81 711 ALA A C 1
ATOM 5534 O O . ALA A 1 711 ? -9.035 26.167 0.542 1.00 82.81 711 ALA A O 1
ATOM 5535 N N . ILE A 1 712 ? -10.543 27.593 1.418 1.00 80.31 712 ILE A N 1
ATOM 5536 C CA . ILE A 1 712 ? -9.633 28.733 1.608 1.00 80.31 712 ILE A CA 1
ATOM 5537 C C . ILE A 1 712 ? -8.582 28.397 2.674 1.00 80.31 712 ILE A C 1
ATOM 5539 O O . ILE A 1 712 ? -7.389 28.470 2.390 1.00 80.31 712 ILE A O 1
ATOM 5543 N N . ALA A 1 713 ? -8.991 27.912 3.849 1.00 82.06 713 ALA A N 1
ATOM 5544 C CA . ALA A 1 713 ? -8.076 27.509 4.917 1.00 82.06 713 ALA A CA 1
ATOM 5545 C C . ALA A 1 713 ? -7.117 26.387 4.472 1.00 82.06 713 ALA A C 1
ATOM 5547 O O . ALA A 1 713 ? -5.943 26.383 4.840 1.00 82.06 713 ALA A O 1
ATOM 5548 N N . ARG A 1 714 ? -7.577 25.463 3.615 1.00 79.31 714 ARG A N 1
ATOM 5549 C CA . ARG A 1 714 ? -6.730 24.433 2.990 1.00 79.31 714 ARG A CA 1
ATOM 5550 C C . ARG A 1 714 ? -5.676 25.006 2.028 1.00 79.31 714 ARG A C 1
ATOM 5552 O O . ARG A 1 714 ? -4.658 24.354 1.815 1.00 79.31 714 ARG A O 1
ATOM 5559 N N . SER A 1 715 ? -5.894 26.190 1.453 1.00 78.38 715 SER A N 1
ATOM 5560 C CA . SER A 1 715 ? -4.938 26.834 0.536 1.00 78.38 715 SER A CA 1
ATOM 5561 C C . SER A 1 715 ? -3.717 27.436 1.250 1.00 78.38 715 SER A C 1
ATOM 5563 O O . SER A 1 715 ? -2.651 27.530 0.647 1.00 78.38 715 SER A O 1
ATOM 5565 N N . TYR A 1 716 ? -3.822 27.745 2.549 1.00 73.81 716 TYR A N 1
ATOM 5566 C CA . TYR A 1 716 ? -2.762 28.385 3.344 1.00 73.81 716 TYR A CA 1
ATOM 5567 C C . TYR A 1 716 ? -1.627 27.447 3.819 1.00 73.81 716 TYR A C 1
ATOM 5569 O O . TYR A 1 716 ? -0.850 27.813 4.698 1.00 73.81 716 TYR A O 1
ATOM 5577 N N . GLY A 1 717 ? -1.482 26.249 3.244 1.00 74.69 717 GLY A N 1
ATOM 5578 C CA . GLY A 1 717 ? -0.317 25.386 3.481 1.00 74.69 717 GLY A CA 1
ATOM 5579 C C . GLY A 1 717 ? -0.501 24.341 4.586 1.00 74.69 717 GLY A C 1
ATOM 5580 O O . GLY A 1 717 ? -1.331 23.442 4.443 1.00 74.69 717 GLY A O 1
ATOM 5581 N N . ASP A 1 718 ? 0.336 24.368 5.633 1.00 66.38 718 ASP A N 1
ATOM 5582 C CA . ASP A 1 718 ? 0.456 23.233 6.565 1.00 66.38 718 ASP A CA 1
ATOM 5583 C C . ASP A 1 718 ? -0.778 23.056 7.470 1.00 66.38 718 ASP A C 1
ATOM 5585 O O . ASP A 1 718 ? -0.997 23.744 8.473 1.00 66.38 718 ASP A O 1
ATOM 5589 N N . LEU A 1 719 ? -1.571 22.045 7.113 1.00 62.84 719 LEU A N 1
ATOM 5590 C CA . LEU A 1 719 ? -2.805 21.647 7.784 1.00 62.84 719 LEU A CA 1
ATOM 5591 C C . LEU A 1 719 ? -2.593 21.142 9.223 1.00 62.84 719 LEU A C 1
ATOM 5593 O O . LEU A 1 719 ? -3.570 21.029 9.966 1.00 62.84 719 LEU A O 1
ATOM 5597 N N . ARG A 1 720 ? -1.360 20.813 9.638 1.00 60.59 720 ARG A N 1
ATOM 5598 C CA . ARG A 1 720 ? -1.079 20.388 11.020 1.00 60.59 720 ARG A CA 1
ATOM 5599 C C . ARG A 1 720 ? -1.131 21.541 12.004 1.00 60.59 720 ARG A C 1
ATOM 5601 O O . ARG A 1 720 ? -1.630 21.353 13.115 1.00 60.59 720 ARG A O 1
ATOM 5608 N N . GLU A 1 721 ? -0.669 22.722 11.611 1.00 69.00 721 GLU A N 1
ATOM 5609 C CA . GLU A 1 721 ? -0.631 23.889 12.494 1.00 69.00 721 GLU A CA 1
ATOM 5610 C C . GLU A 1 721 ? -1.842 24.802 12.283 1.00 69.00 721 GLU A C 1
ATOM 5612 O O . GLU A 1 721 ? -2.396 25.275 13.274 1.00 69.00 721 GLU A O 1
ATOM 5617 N N . ASN A 1 722 ? -2.363 24.918 11.054 1.00 79.19 722 ASN A N 1
ATOM 5618 C CA . ASN A 1 722 ? -3.496 25.790 10.724 1.00 79.19 722 ASN A CA 1
ATOM 5619 C C . ASN A 1 722 ? -4.695 25.641 11.699 1.00 79.19 722 ASN A C 1
ATOM 5621 O O . ASN A 1 722 ? -5.341 24.591 11.784 1.00 79.19 722 ASN A O 1
ATOM 5625 N N . HIS A 1 723 ? -4.979 26.714 12.446 1.00 83.00 723 HIS A N 1
ATOM 5626 C CA . HIS A 1 723 ? -6.074 26.791 13.418 1.00 83.00 723 HIS A CA 1
ATOM 5627 C C . HIS A 1 723 ? -7.437 27.061 12.763 1.00 83.00 723 HIS A C 1
ATOM 5629 O O . HIS A 1 723 ? -8.444 26.514 13.213 1.00 83.00 723 HIS A O 1
ATOM 5635 N N . GLU A 1 724 ? -7.475 27.841 11.682 1.00 82.62 724 GLU A N 1
ATOM 5636 C CA . GLU A 1 724 ? -8.695 28.176 10.936 1.00 82.62 724 GLU A CA 1
ATOM 5637 C C . GLU A 1 724 ? -9.307 26.924 10.298 1.00 82.62 724 GLU A C 1
ATOM 5639 O O . GLU A 1 724 ? -10.504 26.679 10.427 1.00 82.62 724 GLU A O 1
ATOM 5644 N N . TYR A 1 725 ? -8.473 26.059 9.707 1.00 83.62 725 TYR A N 1
ATOM 5645 C CA . TYR A 1 725 ? -8.901 24.775 9.144 1.00 83.62 725 TYR A CA 1
ATOM 5646 C C . TYR A 1 725 ? -9.561 23.876 10.200 1.00 83.62 725 TYR A C 1
ATOM 5648 O O . TYR A 1 725 ? -10.569 23.227 9.919 1.00 83.62 725 TYR A O 1
ATOM 5656 N N . LYS A 1 726 ? -9.028 23.863 11.431 1.00 82.94 726 LYS A N 1
ATOM 5657 C CA . LYS A 1 726 ? -9.587 23.101 12.562 1.00 82.94 726 LYS A CA 1
ATOM 5658 C C . LYS A 1 726 ? -10.917 23.700 13.034 1.00 82.94 726 LYS A C 1
ATOM 5660 O O . LYS A 1 726 ? -11.868 22.953 13.253 1.00 82.94 726 LYS A O 1
ATOM 5665 N N . ALA A 1 727 ? -11.004 25.028 13.134 1.00 87.62 727 ALA A N 1
ATOM 5666 C CA . ALA A 1 727 ? -12.225 25.735 13.523 1.00 87.62 727 ALA A CA 1
ATOM 5667 C C . ALA A 1 727 ? -13.362 25.531 12.504 1.00 87.62 727 ALA A C 1
ATOM 5669 O O . ALA A 1 727 ? -14.457 25.116 12.884 1.00 87.62 727 ALA A O 1
ATOM 5670 N N . ALA A 1 728 ? -13.088 25.719 11.210 1.00 87.38 728 ALA A N 1
ATOM 5671 C CA . ALA A 1 728 ? -14.050 25.491 10.131 1.00 87.38 728 ALA A CA 1
ATOM 5672 C C . ALA A 1 728 ? -14.490 24.011 10.048 1.00 87.38 728 ALA A C 1
ATOM 5674 O O . ALA A 1 728 ? -15.656 23.701 9.785 1.00 87.38 728 ALA A O 1
ATOM 5675 N N . LYS A 1 729 ? -13.591 23.065 10.364 1.00 85.62 729 LYS A N 1
ATOM 5676 C CA . LYS A 1 729 ? -13.934 21.637 10.460 1.00 85.62 729 LYS A CA 1
ATOM 5677 C C . LYS A 1 729 ? -14.860 21.299 11.628 1.00 85.62 729 LYS A C 1
ATOM 5679 O O . LYS A 1 729 ? -15.806 20.539 11.420 1.00 85.62 729 LYS A O 1
ATOM 5684 N N . GLU A 1 730 ? -14.656 21.865 12.815 1.00 87.19 730 GLU A N 1
ATOM 5685 C CA . GLU A 1 730 ? -15.606 21.670 13.920 1.00 87.19 730 GLU A CA 1
ATOM 5686 C C . GLU A 1 730 ? -16.935 22.398 13.641 1.00 87.19 730 GLU A C 1
ATOM 5688 O O . GLU A 1 730 ? -18.000 21.826 13.862 1.00 87.19 730 GLU A O 1
ATOM 5693 N N . MET A 1 731 ? -16.906 23.584 13.016 1.00 89.44 731 MET A N 1
ATOM 5694 C CA . MET A 1 731 ? -18.116 24.250 12.515 1.00 89.44 731 MET A CA 1
ATOM 5695 C C . MET A 1 731 ? -18.874 23.376 11.497 1.00 89.44 731 MET A C 1
ATOM 5697 O O . MET A 1 731 ? -20.099 23.301 11.542 1.00 89.44 731 MET A O 1
ATOM 5701 N N . GLN A 1 732 ? -18.176 22.633 10.627 1.00 87.69 732 GLN A N 1
ATOM 5702 C CA . GLN A 1 732 ? -18.810 21.689 9.691 1.00 87.69 732 GLN A CA 1
ATOM 5703 C C . GLN A 1 732 ? -19.571 20.584 10.425 1.00 87.69 732 GLN A C 1
ATOM 5705 O O . GLN A 1 732 ? -20.685 20.239 10.036 1.00 87.69 732 GLN A O 1
ATOM 5710 N N . LYS A 1 733 ? -18.992 20.064 11.508 1.00 86.19 733 LYS A N 1
ATOM 5711 C CA . LYS A 1 733 ? -19.600 19.047 12.372 1.00 86.19 733 LYS A CA 1
ATOM 5712 C C . LYS A 1 733 ? -20.814 19.594 13.134 1.00 86.19 733 LYS A C 1
ATOM 5714 O O . LYS A 1 733 ? -21.837 18.915 13.185 1.00 86.19 733 LYS A O 1
ATOM 5719 N N . ILE A 1 734 ? -20.752 20.832 13.630 1.00 90.19 734 ILE A N 1
ATOM 5720 C CA . ILE A 1 734 ? -21.891 21.522 14.266 1.00 90.19 734 ILE A CA 1
ATOM 5721 C C . ILE A 1 734 ? -23.034 21.750 13.261 1.00 90.19 734 ILE A C 1
ATOM 5723 O O . ILE A 1 734 ? -24.179 21.405 13.550 1.00 90.19 734 ILE A O 1
ATOM 5727 N N . LEU A 1 735 ? -22.736 22.273 12.066 1.00 89.56 735 LEU A N 1
ATOM 5728 C CA . LEU A 1 735 ? -23.735 22.538 11.022 1.00 89.56 735 LEU A CA 1
ATOM 5729 C C . LEU A 1 735 ? -24.401 21.253 10.508 1.00 89.56 735 LEU A C 1
ATOM 5731 O O . LEU A 1 735 ? -25.623 21.208 10.390 1.00 89.56 735 LEU A O 1
ATOM 5735 N N . MET A 1 736 ? -23.627 20.192 10.252 1.00 82.69 736 MET A N 1
ATOM 5736 C CA . MET A 1 736 ? -24.173 18.898 9.816 1.00 82.69 736 MET A CA 1
ATOM 5737 C C . MET A 1 736 ? -25.021 18.230 10.903 1.00 82.69 736 MET A C 1
ATOM 5739 O O . MET A 1 736 ? -26.077 17.674 10.597 1.00 82.69 736 MET A O 1
ATOM 5743 N N . ARG A 1 737 ? -24.616 18.336 12.177 1.00 86.81 737 ARG A N 1
ATOM 5744 C CA . ARG A 1 737 ? -25.431 17.883 13.311 1.00 86.81 737 ARG A CA 1
ATOM 5745 C C . ARG A 1 737 ? -26.763 18.636 13.367 1.00 86.81 737 ARG A C 1
ATOM 5747 O O . ARG A 1 737 ? -27.808 17.993 13.364 1.00 86.81 737 ARG A O 1
ATOM 5754 N N . ARG A 1 738 ? -26.733 19.975 13.345 1.00 88.69 738 ARG A N 1
ATOM 5755 C CA . ARG A 1 738 ? -27.943 20.817 13.377 1.00 88.69 738 ARG A CA 1
ATOM 5756 C C . ARG A 1 738 ? -28.856 20.553 12.177 1.00 88.69 738 ARG A C 1
ATOM 5758 O O . ARG A 1 738 ? -30.070 20.517 12.351 1.00 88.69 738 ARG A O 1
ATOM 5765 N N . LYS A 1 739 ? -28.294 20.302 10.983 1.00 88.25 739 LYS A N 1
ATOM 5766 C CA . LYS A 1 739 ? -29.067 19.844 9.818 1.00 88.25 739 LYS A CA 1
ATOM 5767 C C . LYS A 1 739 ? -29.813 18.549 10.145 1.00 88.25 739 LYS A C 1
ATOM 5769 O O . LYS A 1 739 ? -31.026 18.535 10.007 1.00 88.25 739 LYS A O 1
ATOM 5774 N N . SER A 1 740 ? -29.115 17.503 10.594 1.00 82.31 740 SER A N 1
ATOM 5775 C CA . SER A 1 740 ? -29.719 16.191 10.887 1.00 82.31 740 SER A CA 1
ATOM 5776 C C . SER A 1 740 ? -30.795 16.260 11.982 1.00 82.31 740 SER A C 1
ATOM 5778 O O . SER A 1 740 ? -31.870 15.673 11.843 1.00 82.31 740 SER A O 1
ATOM 5780 N N . GLU A 1 741 ? -30.550 17.040 13.041 1.00 85.44 741 GLU A N 1
ATOM 5781 C CA . GLU A 1 741 ? -31.521 17.285 14.116 1.00 85.44 741 GLU A CA 1
ATOM 5782 C C . GLU A 1 741 ? -32.804 17.940 13.572 1.00 85.44 741 GLU A C 1
ATOM 5784 O O . GLU A 1 741 ? -33.901 17.446 13.836 1.00 85.44 741 GLU A O 1
ATOM 5789 N N . ILE A 1 742 ? -32.682 18.991 12.750 1.00 90.50 742 ILE A N 1
ATOM 5790 C CA . ILE A 1 742 ? -33.832 19.705 12.169 1.00 90.50 742 ILE A CA 1
ATOM 5791 C C . ILE A 1 742 ? -34.528 18.886 11.069 1.00 90.50 742 ILE A C 1
ATOM 5793 O O . ILE A 1 742 ? -35.751 18.897 10.976 1.00 90.50 742 ILE A O 1
ATOM 5797 N N . GLU A 1 743 ? -33.783 18.137 10.261 1.00 86.75 743 GLU A N 1
ATOM 5798 C CA . GLU A 1 743 ? -34.300 17.250 9.210 1.00 86.75 743 GLU A CA 1
ATOM 5799 C C . GLU A 1 743 ? -35.155 16.123 9.806 1.00 86.75 743 GLU A C 1
ATOM 5801 O O . GLU A 1 743 ? -36.286 15.889 9.373 1.00 86.75 743 GLU A O 1
ATOM 5806 N N . THR A 1 744 ? -34.662 15.503 10.882 1.00 83.81 744 THR A N 1
ATOM 5807 C CA . THR A 1 744 ? -35.408 14.522 11.683 1.00 83.81 744 THR A CA 1
ATOM 5808 C C . THR A 1 744 ? -36.650 15.148 12.320 1.00 83.81 744 THR A C 1
ATOM 5810 O O . THR A 1 744 ? -37.702 14.515 12.391 1.00 83.81 744 THR A O 1
ATOM 5813 N N . GLU A 1 745 ? -36.553 16.400 12.773 1.00 87.06 745 GLU A N 1
ATOM 5814 C CA . GLU A 1 745 ? -37.650 17.139 13.396 1.00 87.06 745 GLU A CA 1
ATOM 5815 C C . GLU A 1 745 ? -38.764 17.556 12.435 1.00 87.06 745 GLU A C 1
ATOM 5817 O O . GLU A 1 745 ? -39.939 17.396 12.771 1.00 87.06 745 GLU A O 1
ATOM 5822 N N . LEU A 1 746 ? -38.415 18.037 11.243 1.00 88.56 746 LEU A N 1
ATOM 5823 C CA . LEU A 1 746 ? -39.361 18.358 10.175 1.00 88.56 746 LEU A CA 1
ATOM 5824 C C . LEU A 1 746 ? -40.028 17.093 9.619 1.00 88.56 746 LEU A C 1
ATOM 5826 O O . LEU A 1 746 ? -41.216 17.115 9.309 1.00 88.56 746 LEU A O 1
ATOM 5830 N N . GLY A 1 747 ? -39.308 15.967 9.563 1.00 83.50 747 GLY A N 1
ATOM 5831 C CA . GLY A 1 747 ? -39.868 14.676 9.149 1.00 83.50 747 GLY A CA 1
ATOM 5832 C C . GLY A 1 747 ? -40.952 14.115 10.084 1.00 83.50 747 GLY A C 1
ATOM 5833 O O . GLY A 1 747 ? -41.738 13.271 9.655 1.00 83.50 747 GLY A O 1
ATOM 5834 N N . ARG A 1 748 ? -41.023 14.583 11.342 1.00 85.62 748 ARG A N 1
ATOM 5835 C CA . ARG A 1 748 ? -41.995 14.130 12.360 1.00 85.62 748 ARG A CA 1
ATOM 5836 C C . ARG A 1 748 ? -43.026 15.184 12.782 1.00 85.62 748 ARG A C 1
ATOM 5838 O O . ARG A 1 748 ? -43.808 14.911 13.690 1.00 85.62 748 ARG A O 1
ATOM 5845 N N . SER A 1 749 ? -43.032 16.382 12.200 1.00 89.44 749 SER A N 1
ATOM 5846 C CA . SER A 1 749 ? -43.928 17.466 12.625 1.00 89.44 749 SER A CA 1
ATOM 5847 C C . SER A 1 749 ? -45.222 17.547 11.811 1.00 89.44 749 SER A C 1
ATOM 5849 O O . SER A 1 749 ? -45.302 17.121 10.657 1.00 89.44 749 SER A O 1
ATOM 5851 N N . ARG A 1 750 ? -46.274 18.097 12.429 1.00 86.44 750 ARG A N 1
ATOM 5852 C CA . ARG A 1 750 ? -47.546 18.427 11.770 1.00 86.44 750 ARG A CA 1
ATOM 5853 C C . ARG A 1 750 ? -48.013 19.803 12.234 1.00 86.44 750 ARG A C 1
ATOM 5855 O O . ARG A 1 750 ? -48.142 20.045 13.433 1.00 86.44 750 ARG A O 1
ATOM 5862 N N . GLY A 1 751 ? -48.267 20.677 11.264 1.00 89.00 751 GLY A N 1
ATOM 5863 C CA . GLY A 1 751 ? -48.852 21.991 11.498 1.00 89.00 751 GLY A CA 1
ATOM 5864 C C . GLY A 1 751 ? -50.308 21.885 11.948 1.00 89.00 751 GLY A C 1
ATOM 5865 O O . GLY A 1 751 ? -51.055 21.038 11.457 1.00 89.00 751 GLY A O 1
ATOM 5866 N N . THR A 1 752 ? -50.706 22.750 12.874 1.00 88.19 752 THR A N 1
ATOM 5867 C CA . THR A 1 752 ? -52.092 22.936 13.310 1.00 88.19 752 THR A CA 1
ATOM 5868 C C . THR A 1 752 ? -52.364 24.409 13.629 1.00 88.19 752 THR A C 1
ATOM 5870 O O . THR A 1 752 ? -51.439 25.207 13.801 1.00 88.19 752 THR A O 1
ATOM 5873 N N . ASP A 1 753 ? -53.642 24.770 13.689 1.00 85.19 753 ASP A N 1
ATOM 5874 C CA . ASP A 1 753 ? -54.156 26.036 14.221 1.00 85.19 753 ASP A CA 1
ATOM 5875 C C . ASP A 1 753 ? -54.579 25.929 15.702 1.00 85.19 753 ASP A C 1
ATOM 5877 O O . ASP A 1 753 ? -54.908 26.938 16.318 1.00 85.19 753 ASP A O 1
ATOM 5881 N N . PHE A 1 754 ? -54.557 24.718 16.277 1.00 86.81 754 PHE A N 1
ATOM 5882 C CA . PHE A 1 754 ? -55.077 24.384 17.611 1.00 86.81 754 PHE A CA 1
ATOM 5883 C C . PHE A 1 754 ? -56.561 24.744 17.830 1.00 86.81 754 PHE A C 1
ATOM 5885 O O . PHE A 1 754 ? -56.991 24.911 18.973 1.00 86.81 754 PHE A O 1
ATOM 5892 N N . ALA A 1 755 ? -57.360 24.862 16.764 1.00 81.19 755 ALA A N 1
ATOM 5893 C CA . ALA A 1 755 ? -58.760 25.257 16.868 1.00 81.19 755 ALA A CA 1
ATOM 5894 C C . ALA A 1 755 ? -59.633 24.189 17.555 1.00 81.19 755 ALA A C 1
ATOM 5896 O O . ALA A 1 755 ? -59.446 22.986 17.382 1.00 81.19 755 ALA A O 1
ATOM 5897 N N . ASN A 1 756 ? -60.649 24.650 18.294 1.00 78.75 756 ASN A N 1
ATOM 5898 C CA . ASN A 1 756 ? -61.651 23.819 18.981 1.00 78.75 756 ASN A CA 1
ATOM 5899 C C . ASN A 1 756 ? -61.065 22.680 19.856 1.00 78.75 756 ASN A C 1
ATOM 5901 O O . ASN A 1 756 ? -61.483 21.524 19.722 1.00 78.75 756 ASN A O 1
ATOM 5905 N N . PRO A 1 757 ? -60.119 22.976 20.771 1.00 85.94 757 PRO A N 1
ATOM 5906 C CA . PRO A 1 757 ? -59.594 21.988 21.707 1.00 85.94 757 PRO A CA 1
ATOM 5907 C C . PRO A 1 757 ? -60.703 21.522 22.656 1.00 85.94 757 PRO A C 1
ATOM 5909 O O . PRO A 1 757 ? -61.637 22.269 22.966 1.00 85.94 757 PRO A O 1
ATOM 5912 N N . LYS A 1 758 ? -60.579 20.302 23.184 1.00 83.75 758 LYS A N 1
ATOM 5913 C CA . LYS A 1 758 ? -61.436 19.883 24.295 1.00 83.75 758 LYS A CA 1
ATOM 5914 C C . LYS A 1 758 ? -61.015 20.617 25.567 1.00 83.75 758 LYS A C 1
ATOM 5916 O O . LYS A 1 758 ? -59.830 20.764 25.833 1.00 83.75 758 LYS A O 1
ATOM 5921 N N . THR A 1 759 ? -61.991 21.050 26.360 1.00 87.44 759 THR A N 1
ATOM 5922 C CA . THR A 1 759 ? -61.770 21.711 27.659 1.00 87.44 759 THR A CA 1
ATOM 5923 C C . THR A 1 759 ? -62.317 20.884 28.828 1.00 87.44 759 THR A C 1
ATOM 5925 O O . THR A 1 759 ? -62.558 21.416 29.908 1.00 87.44 759 THR A O 1
ATOM 5928 N N . ASP A 1 760 ? -62.559 19.588 28.600 1.00 85.81 760 ASP A N 1
ATOM 5929 C CA . ASP A 1 760 ? -62.887 18.596 29.635 1.00 85.81 760 ASP A CA 1
ATOM 5930 C C . ASP A 1 760 ? -61.648 18.211 30.466 1.00 85.81 760 ASP A C 1
ATOM 5932 O O . ASP A 1 760 ? -61.745 17.909 31.654 1.00 85.81 760 ASP A O 1
ATOM 5936 N N . THR A 1 761 ? -60.483 18.273 29.827 1.00 90.12 761 THR A N 1
ATOM 5937 C CA . THR A 1 761 ? -59.157 17.931 30.333 1.00 90.12 761 THR A CA 1
ATOM 5938 C C . THR A 1 761 ? -58.118 18.882 29.740 1.00 90.12 761 THR A C 1
ATOM 5940 O O . THR A 1 761 ? -58.371 19.553 28.738 1.00 90.12 761 THR A O 1
ATOM 5943 N N . VAL A 1 762 ? -56.937 18.969 30.353 1.00 89.12 762 VAL A N 1
ATOM 5944 C CA . VAL A 1 762 ? -55.829 19.770 29.822 1.00 89.12 762 VAL A CA 1
ATOM 5945 C C . VAL A 1 762 ? -55.297 19.101 28.555 1.00 89.12 762 VAL A C 1
ATOM 5947 O O . VAL A 1 762 ? -54.747 18.000 28.616 1.00 89.12 762 VAL A O 1
ATOM 5950 N N . SER A 1 763 ? -55.419 19.774 27.411 1.00 89.06 763 SER A N 1
ATOM 5951 C CA . SER A 1 763 ? -54.879 19.313 26.128 1.00 89.06 763 SER A CA 1
ATOM 5952 C C . SER A 1 763 ? -54.038 20.386 25.441 1.00 89.06 763 SER A C 1
ATOM 5954 O O . SER A 1 763 ? -54.077 21.567 25.796 1.00 89.06 763 SER A O 1
ATOM 5956 N N . ILE A 1 764 ? -53.313 19.992 24.393 1.00 90.19 764 ILE A N 1
ATOM 5957 C CA . ILE A 1 764 ? -52.670 20.949 23.485 1.00 90.19 764 ILE A CA 1
ATOM 5958 C C . ILE A 1 764 ? -53.760 21.868 22.901 1.00 90.19 764 ILE A C 1
ATOM 5960 O O . ILE A 1 764 ? -54.836 21.391 22.533 1.00 90.19 764 ILE A O 1
ATOM 5964 N N . GLY A 1 765 ? -53.501 23.175 22.875 1.00 89.50 765 GLY A N 1
ATOM 5965 C CA . GLY A 1 765 ? -54.472 24.215 22.530 1.00 89.50 765 GLY A CA 1
ATOM 5966 C C . GLY A 1 765 ? -55.276 24.770 23.713 1.00 89.50 765 GLY A C 1
ATOM 5967 O O . GLY A 1 765 ? -56.120 25.632 23.493 1.00 89.50 765 GLY A O 1
ATOM 5968 N N . THR A 1 766 ? -55.050 24.329 24.957 1.00 92.88 766 THR A N 1
ATOM 5969 C CA . THR A 1 766 ? -55.775 24.861 26.131 1.00 92.88 766 THR A CA 1
ATOM 5970 C C . THR A 1 766 ? -54.977 25.901 26.918 1.00 92.88 766 THR A C 1
ATOM 5972 O O . THR A 1 766 ? -53.752 25.830 27.029 1.00 92.88 766 THR A O 1
ATOM 5975 N N . THR A 1 767 ? -55.693 26.863 27.500 1.00 92.62 767 THR A N 1
ATOM 5976 C CA . THR A 1 767 ? -55.203 27.763 28.549 1.00 92.62 767 THR A CA 1
ATOM 5977 C C . THR A 1 767 ? -55.750 27.290 29.894 1.00 92.62 767 THR A C 1
ATOM 5979 O O . THR A 1 767 ? -56.964 27.155 30.071 1.00 92.62 767 THR A O 1
ATOM 5982 N N . VAL A 1 768 ? -54.842 27.037 30.835 1.00 92.81 768 VAL A N 1
ATOM 5983 C CA . VAL A 1 768 ? -55.099 26.460 32.157 1.00 92.81 768 VAL A CA 1
ATOM 5984 C C . VAL A 1 768 ? -54.747 27.490 33.226 1.00 92.81 768 VAL A C 1
ATOM 5986 O O . VAL A 1 768 ? -53.622 27.990 33.250 1.00 92.81 768 VAL A O 1
ATOM 5989 N N . THR A 1 769 ? -55.678 27.780 34.133 1.00 92.44 769 THR A N 1
ATOM 5990 C CA . THR A 1 769 ? -55.394 28.566 35.343 1.00 92.44 769 THR A CA 1
ATOM 5991 C C . THR A 1 769 ? -55.188 27.616 36.514 1.00 92.44 769 THR A C 1
ATOM 5993 O O . THR A 1 769 ? -56.042 26.769 36.790 1.00 92.44 769 THR A O 1
ATOM 5996 N N . VAL A 1 770 ? -54.058 27.767 37.203 1.00 91.94 770 VAL A N 1
ATOM 5997 C CA . VAL A 1 770 ? -53.678 26.963 38.367 1.00 91.94 770 VAL A CA 1
ATOM 5998 C C . VAL A 1 770 ? -53.471 27.848 39.591 1.00 91.94 770 VAL A C 1
ATOM 6000 O O . VAL A 1 770 ? -53.038 28.992 39.459 1.00 91.94 770 VAL A O 1
ATOM 6003 N N . SER A 1 771 ? -53.743 27.318 40.781 1.00 91.56 771 SER A N 1
ATOM 6004 C CA . SER A 1 771 ? -53.361 27.932 42.054 1.00 91.56 771 SER A CA 1
ATOM 6005 C C . SER A 1 771 ? -52.390 27.054 42.842 1.00 91.56 771 SER A C 1
ATOM 6007 O O . SER A 1 771 ? -52.470 25.824 42.811 1.00 91.56 771 SER A O 1
ATOM 6009 N N . ASP A 1 772 ? -51.433 27.684 43.519 1.00 86.38 772 ASP A N 1
ATOM 6010 C CA . ASP A 1 772 ? -50.447 27.003 44.359 1.00 86.38 772 ASP A CA 1
ATOM 6011 C C . ASP A 1 772 ? -50.920 26.868 45.824 1.00 86.38 772 ASP A C 1
ATOM 6013 O O . ASP A 1 772 ? -52.001 27.320 46.208 1.00 86.38 772 ASP A O 1
ATOM 6017 N N . ALA A 1 773 ? -50.088 26.267 46.679 1.00 80.62 773 ALA A N 1
ATOM 6018 C CA . ALA A 1 773 ? -50.386 26.095 48.104 1.00 80.62 773 ALA A CA 1
ATOM 6019 C C . ALA A 1 773 ? -50.451 27.410 48.920 1.00 80.62 773 ALA A C 1
ATOM 6021 O O . ALA A 1 773 ? -50.899 27.376 50.066 1.00 80.62 773 ALA A O 1
ATOM 6022 N N . SER A 1 774 ? -50.024 28.551 48.364 1.00 81.12 774 SER A N 1
ATOM 6023 C CA . SER A 1 774 ? -50.202 29.886 48.959 1.00 81.12 774 SER A CA 1
ATOM 6024 C C . SER A 1 774 ? -51.478 30.598 48.484 1.00 81.12 774 SER A C 1
ATOM 6026 O O . SER A 1 774 ? -51.848 31.634 49.038 1.00 81.12 774 SER A O 1
ATOM 6028 N N . GLY A 1 775 ? -52.171 30.041 47.483 1.00 77.88 775 GLY A N 1
ATOM 6029 C CA . GLY A 1 775 ? -53.305 30.671 46.806 1.00 77.88 775 GLY A CA 1
ATOM 6030 C C . GLY A 1 775 ? -52.899 31.638 45.688 1.00 77.88 775 GLY A C 1
ATOM 6031 O O . GLY A 1 775 ? -53.762 32.336 45.150 1.00 77.88 775 GLY A O 1
ATOM 6032 N N . GLN A 1 776 ? -51.616 31.691 45.313 1.00 87.38 776 GLN A N 1
ATOM 6033 C CA . GLN A 1 776 ? -51.164 32.457 44.155 1.00 87.38 776 GLN A CA 1
ATOM 6034 C C . GLN A 1 776 ? -51.652 31.776 42.873 1.00 87.38 776 GLN A C 1
ATOM 6036 O O . GLN A 1 776 ? -51.505 30.566 42.709 1.00 87.38 776 GLN A O 1
ATOM 6041 N N . ARG A 1 777 ? -52.233 32.565 41.963 1.00 89.50 777 ARG A N 1
ATOM 6042 C CA . ARG A 1 777 ? -52.745 32.098 40.670 1.00 89.50 777 ARG A CA 1
ATOM 6043 C C . ARG A 1 777 ? -51.744 32.354 39.554 1.00 89.50 777 ARG A C 1
ATOM 6045 O O . ARG A 1 777 ? -51.276 33.478 39.384 1.00 89.50 777 ARG A O 1
ATOM 6052 N N . GLU A 1 778 ? -51.484 31.321 38.768 1.00 90.19 778 GLU A N 1
ATOM 6053 C CA . GLU A 1 778 ? -50.674 31.352 37.550 1.00 90.19 778 GLU A CA 1
ATOM 6054 C C . GLU A 1 778 ? -51.548 30.871 36.375 1.00 90.19 778 GLU A C 1
ATOM 6056 O O . GLU A 1 778 ? -52.573 30.210 36.563 1.00 90.19 778 GLU A O 1
ATOM 6061 N N . THR A 1 779 ? -51.226 31.256 35.141 1.00 91.00 779 THR A N 1
ATOM 6062 C CA . THR A 1 779 ? -52.003 30.848 33.959 1.00 91.00 779 THR A CA 1
ATOM 6063 C C . THR A 1 779 ? -51.065 30.517 32.814 1.00 91.00 779 THR A C 1
ATOM 6065 O O . THR A 1 779 ? -50.203 31.318 32.462 1.00 91.00 779 THR A O 1
ATOM 6068 N N . TYR A 1 780 ? -51.247 29.325 32.252 1.00 92.25 780 TYR A N 1
ATOM 6069 C CA . TYR A 1 780 ? -50.359 28.730 31.264 1.00 92.25 780 TYR A CA 1
ATOM 6070 C C . TYR A 1 780 ? -51.140 28.315 30.024 1.00 92.25 780 TYR A C 1
ATOM 6072 O O . TYR A 1 780 ? -52.193 27.691 30.132 1.00 92.25 780 TYR A O 1
ATOM 6080 N N . THR A 1 781 ? -50.617 28.629 28.841 1.00 92.81 781 THR A N 1
ATOM 6081 C CA . THR A 1 781 ? -51.208 28.197 27.566 1.00 92.81 781 THR A CA 1
ATOM 6082 C C . THR A 1 781 ? -50.345 27.105 26.952 1.00 92.81 781 THR A C 1
ATOM 6084 O O . THR A 1 781 ? -49.183 27.349 26.641 1.00 92.81 781 THR A O 1
ATOM 6087 N N . LEU A 1 782 ? -50.887 25.896 26.809 1.00 92.19 782 LEU A N 1
ATOM 6088 C CA . LEU A 1 782 ? -50.145 24.724 26.344 1.00 92.19 782 LEU A CA 1
ATOM 6089 C C . LEU A 1 782 ? -50.277 24.594 24.824 1.00 92.19 782 LEU A C 1
ATOM 6091 O O . LEU A 1 782 ? -51.307 24.147 24.321 1.00 92.19 782 LEU A O 1
ATOM 6095 N N . LEU A 1 783 ? -49.228 24.974 24.095 1.00 92.31 783 LEU A N 1
ATOM 6096 C CA . LEU A 1 783 ? -49.155 24.891 22.633 1.00 92.31 783 LEU A CA 1
ATOM 6097 C C . LEU A 1 783 ? -48.141 23.830 22.179 1.00 92.31 783 LEU A C 1
ATOM 6099 O O . LEU A 1 783 ? -47.664 23.005 22.963 1.00 92.31 783 LEU A O 1
ATOM 6103 N N . GLY A 1 784 ? -47.867 23.816 20.877 1.00 90.06 784 GLY A N 1
ATOM 6104 C CA . GLY A 1 784 ? -47.034 22.834 20.206 1.00 90.06 784 GLY A CA 1
ATOM 6105 C C . GLY A 1 784 ? -45.551 22.851 20.581 1.00 90.06 784 GLY A C 1
ATOM 6106 O O . GLY A 1 784 ? -45.059 23.692 21.337 1.00 90.06 784 GLY A O 1
ATOM 6107 N N . ALA A 1 785 ? -44.819 21.881 20.032 1.00 89.94 785 ALA A N 1
ATOM 6108 C CA . ALA A 1 785 ? -43.463 21.532 20.456 1.00 89.94 785 ALA A CA 1
ATOM 6109 C C . ALA A 1 785 ? -42.470 22.709 20.388 1.00 89.94 785 ALA A C 1
ATOM 6111 O O . ALA A 1 785 ? -41.609 22.832 21.261 1.00 89.94 785 ALA A O 1
ATOM 6112 N N . TRP A 1 786 ? -42.613 23.576 19.380 1.00 91.75 786 TRP A N 1
ATOM 6113 C CA . TRP A 1 786 ? -41.727 24.713 19.086 1.00 91.75 786 TRP A CA 1
ATOM 6114 C C . TRP A 1 786 ? -42.344 26.080 19.434 1.00 91.75 786 TRP A C 1
ATOM 6116 O O . TRP A 1 786 ? -41.745 27.115 19.139 1.00 91.75 786 TRP A O 1
ATOM 6126 N N . ASP A 1 787 ? -43.527 26.083 20.054 1.00 88.56 787 ASP A N 1
ATOM 6127 C CA . ASP A 1 787 ? -44.367 27.270 20.274 1.00 88.56 787 ASP A CA 1
ATOM 6128 C C . ASP A 1 787 ? -44.240 27.858 21.690 1.00 88.56 787 ASP A C 1
ATOM 6130 O O . ASP A 1 787 ? -44.957 28.789 22.041 1.00 88.56 787 ASP A O 1
ATOM 6134 N N . GLY A 1 788 ? -43.340 27.311 22.513 1.00 87.81 788 GLY A N 1
ATOM 6135 C CA . GLY A 1 788 ? -43.101 27.779 23.878 1.00 87.81 788 GLY A CA 1
ATOM 6136 C C . GLY A 1 788 ? -42.499 29.187 23.925 1.00 87.81 788 GLY A C 1
ATOM 6137 O O . GLY A 1 788 ? -41.460 29.445 23.321 1.00 87.81 788 GLY A O 1
ATOM 6138 N N . ASP A 1 789 ? -43.134 30.061 24.700 1.00 88.69 789 ASP A N 1
ATOM 6139 C CA . ASP A 1 789 ? -42.766 31.458 24.936 1.00 88.69 789 ASP A CA 1
ATOM 6140 C C . ASP A 1 789 ? -43.063 31.782 26.417 1.00 88.69 789 ASP A C 1
ATOM 6142 O O . ASP A 1 789 ? -44.184 32.182 26.760 1.00 88.69 789 ASP A O 1
ATOM 6146 N N . PRO A 1 790 ? -42.100 31.527 27.330 1.00 84.62 790 PRO A N 1
ATOM 6147 C CA . PRO A 1 790 ? -42.322 31.644 28.771 1.00 84.62 790 PRO A CA 1
ATOM 6148 C C . PRO A 1 790 ? -42.712 33.055 29.219 1.00 84.62 790 PRO A C 1
ATOM 6150 O O . PRO A 1 790 ? -43.522 33.191 30.135 1.00 84.62 790 PRO A O 1
ATOM 6153 N N . ASP A 1 791 ? -42.209 34.089 28.540 1.00 86.31 791 ASP A N 1
ATOM 6154 C CA . ASP A 1 791 ? -42.504 35.496 28.841 1.00 86.31 791 ASP A CA 1
ATOM 6155 C C . ASP A 1 791 ? -43.976 35.853 28.555 1.00 86.31 791 ASP A C 1
ATOM 6157 O O . ASP A 1 791 ? -44.528 36.770 29.163 1.00 86.31 791 ASP A O 1
ATOM 6161 N N . LYS A 1 792 ? -44.639 35.098 27.666 1.00 85.88 792 LYS A N 1
ATOM 6162 C CA . LYS A 1 792 ? -46.089 35.168 27.407 1.00 85.88 792 LYS A CA 1
ATOM 6163 C C . LYS A 1 792 ? -46.906 34.115 28.171 1.00 85.88 792 LYS A C 1
ATOM 6165 O O . LYS A 1 792 ? -48.106 33.990 27.931 1.00 85.88 792 LYS A O 1
ATOM 6170 N N . GLY A 1 793 ? -46.286 33.330 29.056 1.00 87.44 793 GLY A N 1
ATOM 6171 C CA . GLY A 1 793 ? -46.937 32.206 29.741 1.00 87.44 793 GLY A CA 1
ATOM 6172 C C . GLY A 1 793 ? -47.298 31.035 28.814 1.00 87.44 793 GLY A C 1
ATOM 6173 O O . GLY A 1 793 ? -48.145 30.208 29.160 1.00 87.44 793 GLY A O 1
ATOM 6174 N N . ILE A 1 794 ? -46.686 30.953 27.628 1.00 91.81 794 ILE A N 1
ATOM 6175 C CA . ILE A 1 794 ? -46.931 29.880 26.663 1.00 91.81 794 ILE A CA 1
ATOM 6176 C C . ILE A 1 794 ? -45.925 28.755 26.909 1.00 91.81 794 ILE A C 1
ATOM 6178 O O . ILE A 1 794 ? -44.713 28.938 26.799 1.00 91.81 794 ILE A O 1
ATOM 6182 N N . LEU A 1 795 ? -46.429 27.564 27.215 1.00 90.75 795 LEU A N 1
ATOM 6183 C CA . LEU A 1 795 ? -45.625 26.366 27.414 1.00 90.75 795 LEU A CA 1
ATOM 6184 C C . LEU A 1 795 ? -45.717 25.472 26.178 1.00 90.75 795 LEU A C 1
ATOM 6186 O O . LEU A 1 795 ? -46.807 25.151 25.709 1.00 90.75 795 LEU A O 1
ATOM 6190 N N . SER A 1 796 ? -44.570 24.994 25.698 1.00 91.25 796 SER A N 1
ATOM 6191 C CA . SER A 1 796 ? -44.544 23.812 24.832 1.00 91.25 796 SER A CA 1
ATOM 6192 C C . SER A 1 796 ? -45.059 22.614 25.632 1.00 91.25 796 SER A C 1
ATOM 6194 O O . SER A 1 796 ? -44.639 22.410 26.780 1.00 91.25 796 SER A O 1
ATOM 6196 N N . TYR A 1 797 ? -45.940 21.802 25.038 1.00 88.50 797 TYR A N 1
ATOM 6197 C CA . TYR A 1 797 ? -46.497 20.612 25.694 1.00 88.50 797 TYR A CA 1
ATOM 6198 C C . TYR A 1 797 ? -45.426 19.608 26.151 1.00 88.50 797 TYR A C 1
ATOM 6200 O O . TYR A 1 797 ? -45.702 18.784 27.015 1.00 88.50 797 TYR A O 1
ATOM 6208 N N . LEU A 1 798 ? -44.204 19.682 25.608 1.00 87.38 798 LEU A N 1
ATOM 6209 C CA . LEU A 1 798 ? -43.056 18.852 25.990 1.00 87.38 798 LEU A CA 1
ATOM 6210 C C . LEU A 1 798 ? -42.355 19.310 27.286 1.00 87.38 798 LEU A C 1
ATOM 6212 O O . LEU A 1 798 ? -41.463 18.617 27.771 1.00 87.38 798 LEU A O 1
ATOM 6216 N N . THR A 1 799 ? -42.713 20.466 27.855 1.00 88.44 799 THR A N 1
ATOM 6217 C CA . THR A 1 799 ? -42.121 20.928 29.124 1.00 88.44 799 THR A CA 1
ATOM 6218 C C . THR A 1 799 ? -42.591 20.065 30.309 1.00 88.44 799 THR A C 1
ATOM 6220 O O . THR A 1 799 ? -43.749 19.647 30.319 1.00 88.44 799 THR A O 1
ATOM 6223 N N . PRO A 1 800 ? -41.762 19.826 31.351 1.00 86.81 800 PRO A N 1
ATOM 6224 C CA . PRO A 1 800 ? -42.152 18.989 32.495 1.00 86.81 800 PRO A CA 1
ATOM 6225 C C . PRO A 1 800 ? -43.415 19.468 33.227 1.00 86.81 800 PRO A C 1
ATOM 6227 O O . PRO A 1 800 ? -44.205 18.649 33.686 1.00 86.81 800 PRO A O 1
ATOM 6230 N N . LEU A 1 801 ? -43.625 20.788 33.295 1.00 87.06 801 LEU A N 1
ATOM 6231 C CA . LEU A 1 801 ? -44.838 21.392 33.852 1.00 87.06 801 LEU A CA 1
ATOM 6232 C C . LEU A 1 801 ? -46.065 21.141 32.961 1.00 87.06 801 LEU A C 1
ATOM 6234 O O . LEU A 1 801 ? -47.117 20.764 33.462 1.00 87.06 801 LEU A O 1
ATOM 6238 N N . ALA A 1 802 ? -45.952 21.297 31.639 1.00 86.88 802 ALA A N 1
ATOM 6239 C CA . ALA A 1 802 ? -47.066 20.976 30.749 1.00 86.88 802 ALA A CA 1
ATOM 6240 C C . ALA A 1 802 ? -47.405 19.475 30.785 1.00 86.88 802 ALA A C 1
ATOM 6242 O O . ALA A 1 802 ? -48.575 19.119 30.883 1.00 86.88 802 ALA A O 1
ATOM 6243 N N . GLN A 1 803 ? -46.393 18.600 30.782 1.00 88.69 803 GLN A N 1
ATOM 6244 C CA . GLN A 1 803 ? -46.567 17.147 30.891 1.00 88.69 803 GLN A CA 1
ATOM 6245 C C . GLN A 1 803 ? -47.263 16.717 32.190 1.00 88.69 803 GLN A C 1
ATOM 6247 O O . GLN A 1 803 ? -48.058 15.785 32.148 1.00 88.69 803 GLN A O 1
ATOM 6252 N N . SER A 1 804 ? -47.016 17.385 33.325 1.00 87.00 804 SER A N 1
ATOM 6253 C CA . SER A 1 804 ? -47.716 17.062 34.577 1.00 87.00 804 SER A CA 1
ATOM 6254 C C . SER A 1 804 ? -49.183 17.508 34.575 1.00 87.00 804 SER A C 1
ATOM 6256 O O . SER A 1 804 ? -50.021 16.854 35.193 1.00 87.00 804 SER A O 1
ATOM 6258 N N . LEU A 1 805 ? -49.513 18.595 33.869 1.00 87.69 805 LEU A N 1
ATOM 6259 C CA . LEU A 1 805 ? -50.883 19.104 33.753 1.00 87.69 805 LEU A CA 1
ATOM 6260 C C . LEU A 1 805 ? -51.725 18.326 32.725 1.00 87.69 805 LEU A C 1
ATOM 6262 O O . LEU A 1 805 ? -52.918 18.132 32.953 1.00 87.69 805 LEU A O 1
ATOM 6266 N N . MET A 1 806 ? -51.126 17.879 31.615 1.00 88.81 806 MET A N 1
ATOM 6267 C CA . MET A 1 806 ? -51.794 17.174 30.506 1.00 88.81 806 MET A CA 1
ATOM 6268 C C . MET A 1 806 ? -52.706 16.025 30.973 1.00 88.81 806 MET A C 1
ATOM 6270 O O . MET A 1 806 ? -52.336 15.203 31.806 1.00 88.81 806 MET A O 1
ATOM 6274 N N . GLY A 1 807 ? -53.918 15.961 30.416 1.00 88.19 807 GLY A N 1
ATOM 6275 C CA . GLY A 1 807 ? -54.939 14.961 30.747 1.00 88.19 807 GLY A CA 1
ATOM 6276 C C . GLY A 1 807 ? -55.681 15.186 32.072 1.00 88.19 807 GLY A C 1
ATOM 6277 O O . GLY A 1 807 ? -56.694 14.530 32.308 1.00 88.19 807 GLY A O 1
ATOM 6278 N N . SER A 1 808 ? -55.242 16.118 32.923 1.00 89.94 808 SER A N 1
ATOM 6279 C CA . SER A 1 808 ? -55.933 16.438 34.179 1.00 89.94 808 SER A CA 1
ATOM 6280 C C . SER A 1 808 ? -57.223 17.230 33.940 1.00 89.94 808 SER A C 1
ATOM 6282 O O . SER A 1 808 ? -57.302 18.039 33.019 1.00 89.94 808 SER A O 1
ATOM 6284 N N . ALA A 1 809 ? -58.235 17.018 34.783 1.00 90.56 809 ALA A N 1
ATOM 6285 C CA . ALA A 1 809 ? -59.526 17.712 34.725 1.00 90.56 809 ALA A CA 1
ATOM 6286 C C . ALA A 1 809 ? -59.572 18.944 35.663 1.00 90.56 809 ALA A C 1
ATOM 6288 O O . ALA A 1 809 ? -58.753 19.041 36.583 1.00 90.56 809 ALA A O 1
ATOM 6289 N N . PRO A 1 810 ? -60.538 19.873 35.498 1.00 91.00 810 PRO A N 1
ATOM 6290 C CA . PRO A 1 810 ? -60.760 20.958 36.454 1.00 91.00 810 PRO A CA 1
ATOM 6291 C C . PRO A 1 810 ? -61.038 20.422 37.867 1.00 91.00 810 PRO A C 1
ATOM 6293 O O . PRO A 1 810 ? -61.745 19.429 38.038 1.00 91.00 810 PRO A O 1
ATOM 6296 N N . GLY A 1 811 ? -60.477 21.071 38.887 1.00 86.31 811 GLY A N 1
ATOM 6297 C CA . GLY A 1 811 ? -60.535 20.632 40.283 1.00 86.31 811 GLY A CA 1
ATOM 6298 C C . GLY A 1 811 ? -59.538 19.525 40.658 1.00 86.31 811 GLY A C 1
ATOM 6299 O O . GLY A 1 811 ? -59.474 19.147 41.828 1.00 86.31 811 GLY A O 1
ATOM 6300 N N . ALA A 1 812 ? -58.741 19.008 39.717 1.00 88.56 812 ALA A N 1
ATOM 6301 C CA . ALA A 1 812 ? -57.636 18.107 40.039 1.00 88.56 812 ALA A CA 1
ATOM 6302 C C . ALA A 1 812 ? -56.460 18.865 40.682 1.00 88.56 812 ALA A C 1
ATOM 6304 O O . ALA A 1 812 ? -56.248 20.052 40.422 1.00 88.56 812 ALA A O 1
ATOM 6305 N N . SER A 1 813 ? -55.660 18.159 41.484 1.00 89.56 813 SER A N 1
ATOM 6306 C CA . SER A 1 813 ? -54.383 18.664 41.997 1.00 89.56 813 SER A CA 1
ATOM 6307 C C . SER A 1 813 ? -53.229 17.805 41.489 1.00 89.56 813 SER A C 1
ATOM 6309 O O . SER A 1 813 ? -53.283 16.579 41.565 1.00 89.56 813 SER A O 1
ATOM 6311 N N . VAL A 1 814 ? -52.189 18.468 40.993 1.00 86.75 814 VAL A N 1
ATOM 6312 C CA . VAL A 1 814 ? -51.020 17.892 40.326 1.00 86.75 814 VAL A CA 1
ATOM 6313 C C . VAL A 1 814 ? -49.771 18.216 41.142 1.00 86.75 814 VAL A C 1
ATOM 6315 O O . VAL A 1 814 ? -49.550 19.370 41.510 1.00 86.75 814 VAL A O 1
ATOM 6318 N N . ASP A 1 815 ? -48.933 17.210 41.394 1.00 86.06 815 ASP A N 1
ATOM 6319 C CA . ASP A 1 815 ? -47.599 17.395 41.970 1.00 86.06 815 ASP A CA 1
ATOM 6320 C C . ASP A 1 815 ? -46.551 17.398 40.851 1.00 86.06 815 ASP A C 1
ATOM 6322 O O . ASP A 1 815 ? -46.470 16.451 40.069 1.00 86.06 815 ASP A O 1
ATOM 6326 N N . PHE A 1 816 ? -45.726 18.445 40.782 1.00 81.69 816 PHE A N 1
ATOM 6327 C CA . PHE A 1 816 ? -44.623 18.554 39.821 1.00 81.69 816 PHE A CA 1
ATOM 6328 C C . PHE A 1 816 ? -43.322 18.974 40.516 1.00 81.69 816 PHE A C 1
ATOM 6330 O O . PHE A 1 816 ? -43.338 19.652 41.545 1.00 81.69 816 PHE A O 1
ATOM 6337 N N . GLU A 1 817 ? -42.183 18.541 39.976 1.00 77.94 817 GLU A N 1
ATOM 6338 C CA . GLU A 1 817 ? -40.867 18.789 40.569 1.00 77.94 817 GLU A CA 1
ATOM 6339 C C . GLU A 1 817 ? -40.055 19.787 39.735 1.00 77.94 817 GLU A C 1
ATOM 6341 O O . GLU A 1 817 ? -39.892 19.634 38.525 1.00 77.94 817 GLU A O 1
ATOM 6346 N N . MET A 1 818 ? -39.538 20.821 40.400 1.00 73.56 818 MET A N 1
ATOM 6347 C CA . MET A 1 818 ? -38.796 21.925 39.798 1.00 73.56 818 MET A CA 1
ATOM 6348 C C . MET A 1 818 ? -37.545 22.201 40.634 1.00 73.56 818 MET A C 1
ATOM 6350 O O . MET A 1 818 ? -37.641 22.640 41.777 1.00 73.56 818 MET A O 1
ATOM 6354 N N . GLY A 1 819 ? -36.360 21.916 40.085 1.00 64.00 819 GLY A N 1
ATOM 6355 C CA . GLY A 1 819 ? -35.085 22.141 40.783 1.00 64.00 819 GLY A CA 1
ATOM 6356 C C . GLY A 1 819 ? -34.970 21.399 42.124 1.00 64.00 819 GLY A C 1
ATOM 6357 O O . GLY A 1 819 ? -34.484 21.970 43.095 1.00 64.00 819 GLY A O 1
ATOM 6358 N N . GLY A 1 820 ? -35.491 20.169 42.210 1.00 66.50 820 GLY A N 1
ATOM 6359 C CA . GLY A 1 820 ? -35.549 19.379 43.450 1.00 66.50 820 GLY A CA 1
ATOM 6360 C C . GLY A 1 820 ? -36.631 19.815 44.450 1.00 66.50 820 GLY A C 1
ATOM 6361 O O . GLY A 1 820 ? -36.792 19.186 45.493 1.00 66.50 820 GLY A O 1
ATOM 6362 N N . SER A 1 821 ? -37.396 20.870 44.149 1.00 71.94 821 SER A N 1
ATOM 6363 C CA . SER A 1 821 ? -38.552 21.299 44.943 1.00 71.94 821 SER A CA 1
ATOM 6364 C C . SER A 1 821 ? -39.839 20.713 44.368 1.00 71.94 821 SER A C 1
ATOM 6366 O O . SER A 1 821 ? -40.156 20.951 43.202 1.00 71.94 821 SER A O 1
ATOM 6368 N N . LYS A 1 822 ? -40.619 19.992 45.179 1.00 79.56 822 LYS A N 1
ATOM 6369 C CA . LYS A 1 822 ? -41.962 19.539 44.786 1.00 79.56 822 LYS A CA 1
ATOM 6370 C C . LYS A 1 822 ? -42.986 20.643 45.038 1.00 79.56 822 LYS A C 1
ATOM 6372 O O . LYS A 1 822 ? -43.174 21.056 46.181 1.00 79.56 822 LYS A O 1
ATOM 6377 N N . LYS A 1 823 ? -43.652 21.102 43.978 1.00 82.56 823 LYS A N 1
ATOM 6378 C CA . LYS A 1 823 ? -44.798 22.016 44.036 1.00 82.56 823 LYS A CA 1
ATOM 6379 C C . LYS A 1 823 ? -46.091 21.239 43.795 1.00 82.56 823 LYS A C 1
ATOM 6381 O O . LYS A 1 823 ? -46.148 20.408 42.891 1.00 82.56 823 LYS A O 1
ATOM 6386 N N . ARG A 1 824 ? -47.134 21.571 44.557 1.00 86.25 824 ARG A N 1
ATOM 6387 C CA . ARG A 1 824 ? -48.514 21.147 44.298 1.00 86.25 824 ARG A CA 1
ATOM 6388 C C . ARG A 1 824 ? -49.280 22.298 43.659 1.00 86.25 824 ARG A C 1
ATOM 6390 O O . ARG A 1 824 ? -49.288 23.396 44.211 1.00 86.25 824 ARG A O 1
ATOM 6397 N N . LEU A 1 825 ? -49.918 22.025 42.529 1.00 88.88 825 LEU A N 1
ATOM 6398 C CA . LEU A 1 825 ? -50.771 22.951 41.790 1.00 88.88 825 LEU A CA 1
ATOM 6399 C C . LEU A 1 825 ? -52.199 22.401 41.758 1.00 88.88 825 LEU A C 1
ATOM 6401 O O . LEU A 1 825 ? -52.390 21.198 41.600 1.00 88.88 825 LEU A O 1
ATOM 6405 N N . HIS A 1 826 ? -53.197 23.264 41.895 1.00 90.38 826 HIS A N 1
ATOM 6406 C CA . HIS A 1 826 ? -54.615 22.932 41.776 1.00 90.38 826 HIS A CA 1
ATOM 6407 C C . HIS A 1 826 ? -55.190 23.583 40.517 1.00 90.38 826 HIS A C 1
ATOM 6409 O O . HIS A 1 826 ? -54.987 24.775 40.297 1.00 90.38 826 HIS A O 1
ATOM 6415 N N . ILE A 1 827 ? -55.883 22.820 39.671 1.00 92.25 827 ILE A N 1
ATOM 6416 C CA . ILE A 1 827 ? -56.412 23.314 38.392 1.00 92.25 827 ILE A CA 1
ATOM 6417 C C . ILE A 1 827 ? -57.768 23.976 38.634 1.00 92.25 827 ILE A C 1
ATOM 6419 O O . ILE A 1 827 ? -58.769 23.295 38.843 1.00 92.25 827 ILE A O 1
ATOM 6423 N N . GLU A 1 828 ? -57.820 25.305 38.575 1.00 90.19 828 GLU A N 1
ATOM 6424 C CA . GLU A 1 828 ? -59.056 26.057 38.807 1.00 90.19 828 GLU A CA 1
ATOM 6425 C C . GLU A 1 828 ? -59.977 26.059 37.584 1.00 90.19 828 GLU A C 1
ATOM 6427 O O . GLU A 1 828 ? -61.195 25.948 37.719 1.00 90.19 828 GLU A O 1
ATOM 6432 N N . SER A 1 829 ? -59.412 26.207 36.381 1.00 91.75 829 SER A N 1
ATOM 6433 C CA . SER A 1 829 ? -60.185 26.196 35.136 1.00 91.75 829 SER A CA 1
ATOM 6434 C C . SER A 1 829 ? -59.337 25.846 33.914 1.00 91.75 829 SER A C 1
ATOM 6436 O O . SER A 1 829 ? -58.116 26.021 33.907 1.00 91.75 829 SER A O 1
ATOM 6438 N N . ILE A 1 830 ? -60.016 25.357 32.875 1.00 93.31 830 ILE A N 1
ATOM 6439 C CA . ILE A 1 830 ? -59.454 25.016 31.567 1.00 93.31 830 ILE A CA 1
ATOM 6440 C C . ILE A 1 830 ? -60.319 25.701 30.509 1.00 93.31 830 ILE A C 1
ATOM 6442 O O . ILE A 1 830 ? -61.547 25.641 30.565 1.00 93.31 830 ILE A O 1
ATOM 6446 N N . THR A 1 831 ? -59.682 26.364 29.550 1.00 91.62 831 THR A N 1
ATOM 6447 C CA . THR A 1 831 ? -60.341 27.101 28.463 1.00 91.62 831 THR A CA 1
ATOM 6448 C C . THR A 1 831 ? -59.613 26.873 27.142 1.00 91.62 831 THR A C 1
ATOM 6450 O O . THR A 1 831 ? -58.455 26.460 27.134 1.00 91.62 831 THR A O 1
ATOM 6453 N N . ALA A 1 832 ? -60.271 27.126 26.011 1.00 88.69 832 ALA A N 1
ATOM 6454 C CA . ALA A 1 832 ? -59.600 27.119 24.713 1.00 88.69 832 ALA A CA 1
ATOM 6455 C C . ALA A 1 832 ? -58.646 28.321 24.599 1.00 88.69 832 ALA A C 1
ATOM 6457 O O . ALA A 1 832 ? -59.025 29.444 24.949 1.00 88.69 832 ALA A O 1
ATOM 6458 N N . ALA A 1 833 ? -57.430 28.094 24.100 1.00 85.12 833 ALA A N 1
ATOM 6459 C CA . ALA A 1 833 ? -56.440 29.146 23.915 1.00 85.12 833 ALA A CA 1
ATOM 6460 C C . ALA A 1 833 ? -56.932 30.193 22.909 1.00 85.12 833 ALA A C 1
ATOM 6462 O O . ALA A 1 833 ? -57.340 29.874 21.792 1.00 85.12 833 ALA A O 1
ATOM 6463 N N . LYS A 1 834 ? -56.853 31.468 23.294 1.00 77.75 834 LYS A N 1
ATOM 6464 C CA . LYS A 1 834 ? -57.134 32.596 22.400 1.00 77.75 834 LYS A CA 1
ATOM 6465 C C . LYS A 1 834 ? -55.865 32.975 21.651 1.00 77.75 834 LYS A C 1
ATOM 6467 O O . LYS A 1 834 ? -55.138 33.874 22.067 1.00 77.75 834 LYS A O 1
ATOM 6472 N N . LEU A 1 835 ? -55.603 32.246 20.573 1.00 70.88 835 LEU A N 1
ATOM 6473 C CA . LEU A 1 835 ? -54.589 32.611 19.588 1.00 70.88 835 LEU A CA 1
ATOM 6474 C C . LEU A 1 835 ? -55.044 33.866 18.823 1.00 70.88 835 LEU A C 1
ATOM 6476 O O . LEU A 1 835 ? -56.247 34.087 18.658 1.00 70.88 835 LEU A O 1
ATOM 6480 N N . ALA A 1 836 ? -54.079 34.695 18.426 1.00 54.44 836 ALA A N 1
ATOM 6481 C CA . ALA A 1 836 ? -54.269 36.027 17.848 1.00 54.44 836 ALA A CA 1
ATOM 6482 C C . ALA A 1 836 ? -53.532 36.159 16.509 1.00 54.44 836 ALA A C 1
ATOM 6484 O O . ALA A 1 836 ? -52.467 35.512 16.380 1.00 54.44 836 ALA A O 1
#

pLDDT: mean 72.51, std 28.45, range [21.36, 97.44]

Radius of gyration: 46.24 Å; Cα contacts (8 Å, |Δi|>4): 817; chains: 1; bounding box: 103×120×127 Å

Solvent-accessible surface area (backbone atoms only — not comparable to full-atom values): 52276 Å² total; per-residue (Å²): 136,87,81,89,85,87,90,84,92,82,90,84,81,88,83,83,82,88,88,85,79,90,85,82,88,90,85,88,84,85,89,85,90,86,81,90,86,87,89,90,85,89,86,88,87,82,89,89,87,82,84,86,89,87,81,88,88,85,81,88,83,84,90,83,84,87,80,90,79,88,80,86,79,84,90,76,98,78,79,87,79,88,87,88,81,87,88,81,84,88,78,90,88,82,84,88,88,90,86,80,84,90,80,91,82,88,86,88,82,82,89,82,90,81,91,83,88,80,90,80,90,83,92,86,86,86,88,80,90,87,78,91,83,88,83,80,90,83,91,84,80,83,89,87,88,87,80,90,86,82,88,81,88,81,92,78,89,81,77,86,79,78,80,79,67,71,72,79,72,74,81,81,86,83,90,86,80,89,82,88,82,80,90,80,86,89,73,90,90,85,88,86,82,92,85,88,87,89,87,88,82,89,79,91,83,93,84,93,83,70,97,75,73,64,78,72,61,61,59,73,63,51,68,79,67,66,63,82,79,74,71,60,53,51,64,52,40,51,53,33,33,78,69,67,73,39,57,80,80,36,32,59,51,43,31,45,29,65,74,36,34,22,32,38,32,93,88,54,45,53,27,38,53,76,48,75,39,78,89,83,43,31,33,26,26,36,24,82,88,44,67,75,43,70,46,47,44,65,56,46,37,72,56,47,45,58,35,53,58,76,26,50,77,43,27,60,75,76,38,45,67,59,49,32,51,29,57,76,76,33,45,63,60,47,51,49,38,50,22,54,57,48,80,27,40,39,31,62,61,58,55,45,65,72,34,46,55,87,50,39,73,67,66,57,76,60,53,47,63,48,38,54,56,50,36,53,67,69,21,30,41,49,69,55,91,54,76,83,45,63,33,35,60,50,96,63,73,44,54,60,48,60,52,50,52,51,51,38,72,69,33,74,56,62,77,45,28,46,57,41,41,53,50,49,45,77,42,36,84,73,37,88,53,38,58,61,54,44,66,61,49,51,61,56,49,44,56,46,35,59,73,24,48,88,79,39,51,27,60,24,46,57,41,41,53,44,48,52,49,33,31,61,62,42,69,52,84,88,66,91,89,59,72,49,62,50,72,44,52,73,70,66,65,60,64,66,62,40,55,68,66,38,63,84,90,43,49,58,60,51,53,55,51,40,54,76,53,37,96,59,33,62,64,54,47,63,64,39,35,54,75,42,53,31,72,55,23,50,46,44,50,54,54,38,39,76,70,72,41,47,66,62,51,49,58,50,48,50,50,25,34,79,67,53,67,40,26,40,35,34,51,48,29,52,75,68,63,79,43,80,93,45,54,92,58,55,29,56,56,48,58,52,24,47,53,55,20,28,56,74,31,53,92,39,58,81,52,24,45,58,36,51,58,46,59,68,70,40,82,55,61,57,42,66,27,44,65,90,59,60,67,68,60,51,52,52,51,52,54,50,57,72,69,43,84,77,52,55,77,65,56,41,51,55,53,54,50,45,48,29,71,65,37,61,87,48,38,64,74,77,57,49,73,65,59,73,60,73,71,59,36,45,23,38,50,67,50,49,49,53,54,48,54,53,51,49,42,43,65,72,45,50,53,55,48,48,55,49,51,39,54,54,44,58,68,75,58,64,74,87,72,45,59,63,38,53,51,41,50,53,50,48,54,52,52,54,48,54,46,51,54,48,52,58,48,62,76,34,48,42,67,46,86,54,73,88,40,66,54,74,33,40,39,70,20,20,28,36,36,32,28,39,91,86,66,54,73,51,64,40,32,28,32,24,65,74,54,50,37,72,94,78,32,23,35,16,43,80,37,76,68,41,53,57,45,49,68,42,38,68,74,39,74,40,76,47,77,55,96,91,43,78,46,56,35,33,29,73,40,56,36,67,51,87,81,130

Sequence (836 aa):
MTEIVLDVLVLHLLLVPPLEERAGGGLDCVEPRVGEWRRVVPFEQPRGIGRAPALVPAGDEPFGVRPAEVRLGLLELLQRAARLGLFARVTAEERVDEADLRLEAEPFDQLDRLVHGGVVGHAIEPEKLVEAEAQEMQQLGLLYASVGLAVDEPVERGLPAHDAAAEFLAQRAVGRRERGFREGAIEQCFDEILAPFPLTQHLSGNFSWSLKSHTAIMSGRAHAREEFGSMNFKEEFEKLVAMGKITRQQVEPLAQLANHGYCTHRSWGFGKVTAVDAVLGRCVIDFQSKKGHAMDLSFAATSLTAIPKDHILARKVADLPGLRQMAALHHLDLVRVVLQSHGGRATADQIQQVLVPDVIADDYKKWWEVAKREMKKDGHFLVPIKKTDVIVLQEAETTLQDRLLTDFRAAKGLKAKLAVTHELVKSVHDLADKKAAAAEVLPVLNIDIASHLRTQQGLALEAVFARDDLRQGTGAPAIAGEPDANGIWSQNPRLNLLLEEIAAAKHRRALLSFQASSPVWFEAGLGIINIVTAKLCHECVQVLAQAGHLDRVRDTLGRLISQHQASSELLLWLAKERSDTFADILGPEVFRAMLTAMERDAFNEKKSNRLRDFILADMELMEDLVGSADIEVIKDLTRALQLSPSFDDMDKRSLLARIVKAHPAVQSLISGEHTKQDITLVVSWSSLERRKTEYEDLVKTQIPANSKEIAIARSYGDLRENHEYKAAKEMQKILMRRKSEIETELGRSRGTDFANPKTDTVSIGTTVTVSDASGQRETYTLLGAWDGDPDKGILSYLTPLAQSLMGSAPGASVDFEMGGSKKRLHIESITAAKLA